Protein AF-A0A1R2BNR6-F1 (afdb_monomer)

Secondary structure (DSSP, 8-state):
-PPPPPEEEEE-SSHHHHHHHHHHHHHTT-EEEEESSHHHHHHHHHHHGGG-SEEEEESS-SSS-HHHHHHHHHH-TTTTTS-EEEEE-TT-HHHHHHHHHTT--EEEESSPPHHHHHHHHHHHHHS-SS-----GGGGEEEEEEEEE-SSEEEEEEEETTT--EEEEEEEEGGGS-HHHHHHHHHHHHHHHH---TTBPPEEEEEEETTEEEEEEE--TT-BHHHHHHHHHHTT----HHHHHHHHHHHHHHHHHHHHTT---S--STTSEEE-TTS-EEE---GGG---S-TTHHHHSSSS--TT--HHHHTTPPP-HHHHHHHHHHHHHHHHHSS-SS--SSHHHHHHHHHHSPPPPPPTTS-HHHHHHHHHHT-SSTTTSPPHHHHHTSHHHHHHHHHHHHHTT-HHHHTHHHHTSTT---------------HHHHHHHHHTTS--EEEEETTTTEEEEEEEEHHHHHHHHHHHH---HHHHHHHHHHHHHTTSEEETT--SS--TTSEEEE-TT---HHHHHHHHH-TT-B-HHHHHHHHHHHHHHHHHHTTT-HHHHHH-HHHHHHHHHHGGGGGB--TTS-HHHHHHHHHHHHHHHHHHHHHHH-S----TT--GGGG-EEEETTEEEEHHHIIIIITTTS-PPTT---PPPPTT-GGGGS-----THHHHHS----STTPPPP--TT-HHHHHHHHHHHHHHHH-EEETTTTEEEEEHHHHHTHHHH-SSHHHHHHHHTTT-TT--S-HHHHHHHHHTTSSEEEEE---

Mean predicted aligned error: 21.12 Å

Radius of gyration: 32.51 Å; Cα contacts (8 Å, |Δi|>4): 1095; chains: 1; bounding box: 81×70×93 Å

Foldseek 3Di:
DPPPAAEEEEEAQDPVLQVVVCVLCVVVRHHYDYDHALVVVVVCCVVPVVVHQEYEAEQQHPPQGRLNSLLVQCPDPPRNPRAYEYEYEPPCVVVQVVSVVSPHPYYAYPVGDSVVVVVSVVV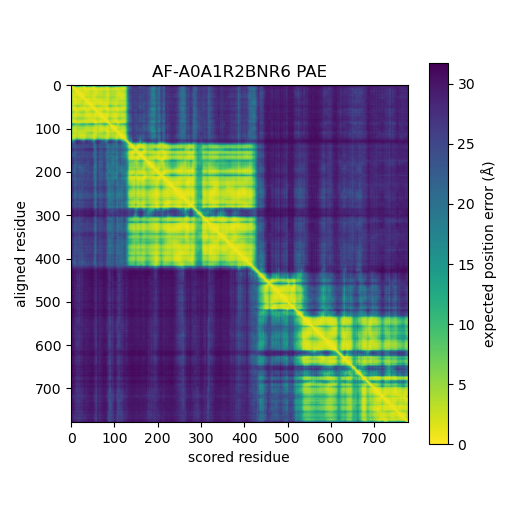SVPDDDDDDDDDFCVQWAFDAWDDDDPFWTWTWIQRNPPRDIWIKIKGFQVPDDPLLNVLVVVQLVVLQQQDDPQAWHWDDWHDDDRIIITIIDDAVQAFQLVVLVVCVVVVHADDLVNLLLQLLSVLLSLLSCVLVQHDQQQQARNQWGQHPVRRTHRHDSVRSDPDPALVCVQVVDPDARLQAALCRNVVHDDGQLSVLSSSLQRSLCNQAVDGQFDDPGNVVSSVCLNPNGGDQRDPVHDPVSSVLSCLSSDNDSVSRDGSLRQCPPPSSVVSNVVVCVVVVCCVPRVVSNVSPPPDDDDDDDDDDDDDDDLVVLLVVVVVQADFDWDFDDPVGDIDGRKGALLSQQCCCCVVVVDDSVRSLVLVLVCCVVQQKDWPPRDNHRDRGGIIAGDPLNNRPSVSVVCSVPVLEDALLVLLVVLLVLVLVLCVVQVLDLVSSVVDPSNVVSVVSLLSQLRYDPLSDDLLSLLQRLLSVLLSQLLVCCSVPPADDDDPPDDPQVPRWDRHNNDTATNVCSLVLPLCPPDEDPQDDDDDDDDPDPSVSRPDDLQCLSNQLSDSDDDSRDRRDRCPPPNVVVSLVSLLVRLLVQWDDDLVVQETEHECCCVVPVVSQHNDPLSNLVSSVVRNVVDPDDSVNNVVCVVVVSHDYDHDHDD

pLDDT: mean 75.45, std 17.63, range [25.14, 97.56]

InterPro domains:
  IPR000591 DEP domain [PS50186] (447-534)
  IPR000591 DEP domain [SM00049] (450-519)
  IPR000719 Protein kinase domain [PF00069] (140-394)
  IPR000719 Protein kinase domain [PS50011] (140-396)
  IPR000719 Protein kinase domain [SM00220] (140-396)
  IPR001789 Signal transduction response regulator, receiver domain [PF00072] (8-117)
  IPR001789 Signal transduction response regulator, receiver domain [PS50110] (7-125)
  IPR001789 Signal transduction response regulator, receiver domain [SM00448] (6-121)
  IPR006869 Domain of unknown function DUF547 [PF04784] (586-709)
  IPR008271 Serine/threonine-protein kinase, active site [PS00108] (262-274)
  IPR011006 CheY-like superfamily [SSF52172] (5-133)
  IPR011009 Protein kinase-like domain superfamily [SSF56112] (128-418)
  IPR036388 Winged helix-like DNA-binding domain superfamily [G3DSA:1.10.10.10] (438-520)
  IPR036390 Winged helix DNA-binding domain superfamily [SSF46785] (447-521)
  IPR051131 NEK Ser/Thr protein kinase family, NIMA subfamily [PTHR44899] (138-407)

Nearest PDB structures (foldseek):
  4apc-assembly1_A  TM=8.956E-01  e=5.821E-20  Homo sapiens
  4b9d-assembly1_B  TM=9.012E-01  e=1.259E-19  Homo sapiens
  4b9d-assembly1_A  TM=8.699E-01  e=1.455E-19  Homo sapiens
  8sxn-assembly1_B  TM=8.471E-01  e=2.473E-19  Homo sapiens
  8udt-assembly2_B  TM=7.799E-01  e=1.351E-13  Homo sapiens

Solvent-accessible surface area (backbone atoms only — not comparable to full-atom values): 44555 Å² total; per-residue (Å²): 126,85,79,78,71,51,28,33,37,38,36,38,54,54,68,66,61,44,49,54,53,46,52,46,37,52,76,68,68,31,47,73,50,77,36,53,30,36,65,58,47,50,53,50,42,70,77,46,42,87,71,41,70,35,34,43,32,30,46,79,33,63,99,37,31,30,61,61,44,49,51,53,34,49,71,32,94,87,42,40,85,57,48,33,31,40,33,42,58,98,87,44,60,73,58,52,51,52,38,45,76,66,62,36,73,50,74,43,57,62,80,78,50,66,71,59,54,51,53,55,52,50,52,61,70,66,53,74,84,85,71,95,68,72,69,66,74,73,34,46,45,82,74,46,84,73,50,74,60,97,59,34,40,32,30,36,26,30,35,66,90,83,64,47,68,29,28,38,41,39,30,53,45,79,84,38,54,75,67,50,42,51,25,51,53,49,41,55,56,52,38,67,74,48,82,50,94,23,30,46,44,57,77,50,78,40,81,53,101,53,32,47,33,39,36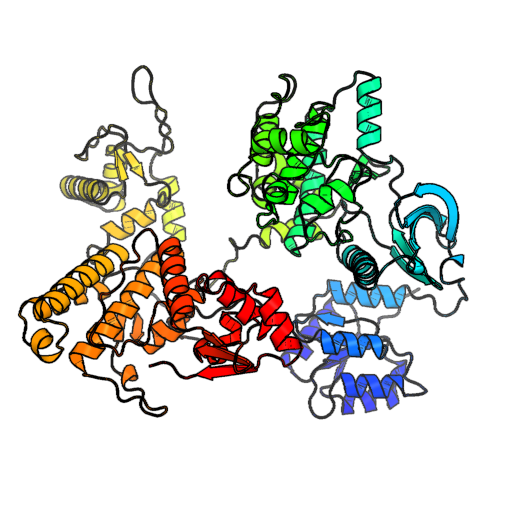,28,59,55,43,80,60,38,32,44,46,58,53,54,50,53,33,53,76,70,72,49,77,74,51,70,66,56,51,48,46,53,49,28,37,54,45,51,36,49,45,57,34,50,76,71,74,44,76,51,81,53,57,42,45,75,34,28,25,22,32,89,84,70,47,51,22,46,41,71,70,42,62,53,66,86,69,95,43,57,67,53,58,66,69,73,39,103,54,82,73,69,48,66,36,48,43,48,69,72,65,46,92,73,55,77,44,41,48,35,26,11,47,16,40,39,52,41,25,63,76,65,79,41,72,55,51,84,54,97,45,68,70,56,30,48,51,38,59,68,75,46,84,55,74,79,80,60,86,90,54,54,71,66,60,52,48,52,35,50,35,23,56,37,77,50,58,83,72,22,56,49,70,65,56,50,49,65,32,71,84,38,31,57,46,42,53,50,50,29,64,76,66,73,37,51,86,76,52,55,59,60,65,59,65,42,96,86,62,89,86,90,83,93,86,91,87,92,73,101,71,83,57,68,74,58,42,42,57,52,46,68,74,70,54,76,62,39,72,46,71,54,68,101,86,38,65,72,43,72,62,23,32,43,30,44,52,54,38,51,48,35,34,73,78,66,66,38,53,73,66,56,29,50,53,51,51,34,50,34,42,77,71,58,54,29,43,50,72,78,69,54,92,65,71,50,51,92,40,45,32,30,53,38,86,93,54,66,44,64,44,62,61,45,51,56,67,74,36,84,69,53,41,64,48,60,60,54,48,50,53,52,52,52,51,51,42,56,48,39,66,76,39,78,37,38,42,72,58,38,70,71,35,70,65,47,57,51,45,59,61,56,54,58,54,48,51,28,19,61,64,86,86,49,54,60,63,56,48,51,34,37,51,55,41,47,47,54,50,51,51,52,50,49,40,45,75,72,45,87,81,79,90,53,101,86,63,73,81,53,85,78,50,65,48,48,45,60,87,38,79,40,29,62,60,49,38,56,56,28,52,48,49,10,80,68,69,67,94,88,45,92,73,87,82,74,62,95,86,48,77,55,79,75,64,74,81,32,70,51,53,49,45,60,66,64,62,58,91,78,84,59,80,64,75,80,76,74,85,38,83,94,50,45,67,66,50,42,52,53,44,33,24,56,46,32,50,68,59,46,46,80,38,82,92,76,28,35,34,39,36,47,35,63,57,66,79,43,25,58,62,55,22,89,44,71,67,44,31,50,57,48,47,56,76,28,28,74,79,55,88,71,51,67,66,59,53,52,50,32,39,76,68,70,57,28,46,82,41,71,39,87,75,130

Sequence (778 aa):
MEEKTIHILVVEDEPFQRLVITDILNILEYEATTVSNGFEAWDILNDRGDDFDLVLLDLVLPEMDGLELLAKLKESPTLKDKPVVMVSAHNEMDKIYACIDLGALDFLMKPIRPGAVKGVVSQIRSQPRNQQTESGTKAYEKIQHLGRGAYATVDLVKYKVTGEYRALKRINLQFLNEKERRNAENEAILMKVLVAPTIIQFYEQIVEEHYLIIAMEYAPHGALSERLQEMRNQGRRVSNENLLAWLSQILIALMVMHSKHILHRDLKTQNLFLSEHDIIKVGDLGIAKSLNSSMEMAQSVAGTPYNMAPEIIRGESYGPKTDIWSLGCVMYEIATFRRPFEAPDVQKLFDVILNKDYAPVPDYVDTNTKLLISQMLNKDPAKRPTVWDLANNPMIRDYIFSFIQANNCIDTIMPLFDNDPRYKKRGGSTVTTGVMPVSDISGLARSEMHLQDKKIGWFGKVYQRVFLGNDLINYLQTKLKYSIDQAKNSAQEMLEQGLITSVDKCTVFSMDHYFQFREDRSDVARNMIYLWNKEVRVPNIVAKNLIKMLNEIMAGQHYNAELIRAASEYRDFLKALVEIHRVEIRGLTRIEKIEFFLAVYQLMNAHQTIELGERKSGWFSNPADGFYYNIAYNNFTLYELKHGVLRGNRKPPGSYTRVFYSGDARNMLPNYNDPRILLVCRDFPSPLLSIIDFFGRSEELLDEKTEEFCNREVCLNLAIDELILPKVFQTYMYDFGNNEEQVLRWIWKYFTACKNSIEEVIHLVRKQKVYILYRDWD

Organism: NCBI:txid5963

Structure (mmCIF, N/CA/C/O backbone):
data_AF-A0A1R2BNR6-F1
#
_entry.id   AF-A0A1R2BNR6-F1
#
loop_
_atom_site.group_PDB
_atom_site.id
_atom_site.type_symbol
_atom_site.label_atom_id
_atom_site.label_alt_id
_atom_site.label_comp_id
_atom_site.label_asym_id
_atom_site.label_entity_id
_atom_site.label_seq_id
_atom_site.pdbx_PDB_ins_code
_atom_site.Cartn_x
_atom_site.Cartn_y
_atom_site.Cartn_z
_atom_site.occupancy
_atom_site.B_iso_or_equiv
_atom_site.auth_seq_id
_atom_site.auth_comp_id
_atom_site.auth_asym_id
_atom_site.auth_atom_id
_atom_site.pdbx_PDB_model_num
ATOM 1 N N . MET A 1 1 ? -5.536 -28.654 44.227 1.00 40.75 1 MET A N 1
ATOM 2 C CA . MET A 1 1 ? -6.890 -28.839 43.672 1.00 40.75 1 MET A CA 1
ATOM 3 C C . MET A 1 1 ? -6.676 -29.367 42.275 1.00 40.75 1 MET A C 1
ATOM 5 O O . MET A 1 1 ? -5.887 -28.755 41.569 1.00 40.75 1 MET A O 1
ATOM 9 N N . GLU A 1 2 ? -7.244 -30.521 41.929 1.00 39.47 2 GLU A N 1
ATOM 10 C CA . GLU A 1 2 ? -7.254 -30.969 40.530 1.00 39.47 2 GLU A CA 1
ATOM 11 C C . GLU A 1 2 ? -7.894 -29.853 39.695 1.00 39.47 2 GLU A C 1
ATOM 13 O O . GLU A 1 2 ? -8.963 -29.353 40.058 1.00 39.47 2 GLU A O 1
ATOM 18 N N . GLU A 1 3 ? -7.191 -29.363 38.669 1.00 56.19 3 GLU A N 1
ATOM 19 C CA . GLU A 1 3 ? -7.766 -28.366 37.767 1.00 56.19 3 GLU A CA 1
ATOM 20 C C . GLU A 1 3 ? -8.990 -28.994 37.104 1.00 56.19 3 GLU A C 1
ATOM 22 O O . GLU A 1 3 ? -8.884 -30.033 36.458 1.00 56.19 3 GLU A O 1
ATOM 27 N N . LYS A 1 4 ? -10.162 -28.378 37.287 1.00 67.19 4 LYS A N 1
ATOM 28 C CA . LYS A 1 4 ? -11.381 -28.804 36.600 1.00 67.19 4 LYS A CA 1
ATOM 29 C C . LYS A 1 4 ? -11.139 -28.685 35.090 1.00 67.19 4 LYS A C 1
ATOM 31 O O . LYS A 1 4 ? -10.865 -27.584 34.601 1.00 67.19 4 LYS A O 1
ATOM 36 N N . THR A 1 5 ? -11.224 -29.805 34.376 1.00 81.25 5 THR A N 1
ATOM 37 C CA . THR A 1 5 ? -11.149 -29.851 32.912 1.00 81.25 5 THR A CA 1
ATOM 38 C C . THR A 1 5 ? -12.264 -28.988 32.322 1.00 81.25 5 THR A C 1
ATOM 40 O O . THR A 1 5 ? -13.406 -29.063 32.774 1.00 81.25 5 THR A O 1
ATOM 43 N N . ILE A 1 6 ? -11.916 -28.119 31.369 1.00 90.00 6 ILE A N 1
ATOM 44 C CA . ILE A 1 6 ? -12.867 -27.219 30.701 1.00 90.00 6 ILE A CA 1
ATOM 45 C C . ILE A 1 6 ? -13.606 -28.014 29.630 1.00 90.00 6 ILE A C 1
ATOM 47 O O . ILE A 1 6 ? -12.955 -28.642 28.793 1.00 90.00 6 ILE A O 1
ATOM 51 N N . HIS A 1 7 ? -14.936 -27.947 29.641 1.00 94.75 7 HIS A N 1
ATOM 52 C CA . HIS A 1 7 ? -15.773 -28.624 28.653 1.00 94.75 7 HIS A CA 1
ATOM 53 C C . HIS A 1 7 ? -16.396 -27.618 27.680 1.00 94.75 7 HIS A C 1
ATOM 55 O O . HIS A 1 7 ? -17.033 -26.641 28.087 1.00 94.75 7 HIS A O 1
ATOM 61 N N . ILE A 1 8 ? -16.179 -27.836 26.382 1.00 96.25 8 ILE A N 1
ATOM 62 C CA . ILE A 1 8 ? -16.527 -26.902 25.308 1.00 96.25 8 ILE A CA 1
ATOM 63 C C . ILE A 1 8 ? -17.531 -27.558 24.360 1.00 96.25 8 ILE A C 1
ATOM 65 O O . ILE A 1 8 ? -17.288 -28.648 23.842 1.00 96.25 8 ILE A O 1
ATOM 69 N N . LEU A 1 9 ? -18.639 -26.868 24.087 1.00 97.56 9 LEU A N 1
ATOM 70 C CA . LEU A 1 9 ? -19.553 -27.240 23.009 1.00 97.56 9 LEU A CA 1
ATOM 71 C C . LEU A 1 9 ? -19.092 -26.589 21.700 1.00 97.56 9 LEU A C 1
ATOM 73 O O . LEU A 1 9 ? -18.950 -25.369 21.638 1.00 97.56 9 LEU A O 1
ATOM 77 N N . VAL A 1 10 ? -18.885 -27.388 20.655 1.00 97.25 10 VAL A N 1
ATOM 78 C CA . VAL A 1 10 ? -18.537 -26.926 19.304 1.00 97.25 10 VAL A CA 1
ATOM 79 C C . VAL A 1 10 ? -19.739 -27.102 18.382 1.00 97.25 10 VAL A C 1
ATOM 81 O O . VAL A 1 10 ? -20.202 -28.224 18.169 1.00 97.25 10 VAL A O 1
ATOM 84 N N . VAL A 1 11 ? -20.219 -26.000 17.813 1.00 97.31 11 VAL A N 1
ATOM 85 C CA . VAL A 1 11 ? -21.324 -25.975 16.848 1.00 97.31 11 VAL A CA 1
ATOM 86 C C . VAL A 1 11 ? -20.753 -25.601 15.482 1.00 97.31 11 VAL A C 1
ATOM 88 O O . VAL A 1 11 ? -20.390 -24.449 15.260 1.00 97.31 11 VAL A O 1
ATOM 91 N N . GLU A 1 12 ? -20.626 -26.586 14.596 1.00 95.19 12 GLU A N 1
ATOM 92 C CA . GLU A 1 12 ? -19.978 -26.461 13.281 1.00 95.19 12 GLU A CA 1
ATOM 93 C C . GLU A 1 12 ? -20.627 -27.471 12.335 1.00 95.19 12 GLU A C 1
ATOM 95 O O . GLU A 1 12 ? -20.705 -28.648 12.687 1.00 95.19 12 GLU A O 1
ATOM 100 N N . ASP A 1 13 ? -21.084 -27.060 11.153 1.00 93.19 13 ASP A N 1
ATOM 101 C CA . ASP A 1 13 ? -21.818 -27.935 10.232 1.00 93.19 13 ASP A CA 1
ATOM 102 C C . ASP A 1 13 ? -20.891 -28.795 9.368 1.00 93.19 13 ASP A C 1
ATOM 104 O O . ASP A 1 13 ? -21.166 -29.983 9.143 1.00 93.19 13 ASP A O 1
ATOM 108 N N . GLU A 1 14 ? -19.739 -28.254 8.975 1.00 89.38 14 GLU A N 1
ATOM 109 C CA . GLU A 1 14 ? -18.797 -28.934 8.099 1.00 89.38 14 GLU A CA 1
ATOM 110 C C . GLU A 1 14 ? -17.983 -30.011 8.859 1.00 89.38 14 GLU A C 1
ATOM 112 O O . GLU A 1 14 ? -17.244 -29.706 9.804 1.00 89.38 14 GLU A O 1
ATOM 117 N N . PRO A 1 15 ? -18.082 -31.302 8.472 1.00 85.50 15 PRO A N 1
ATOM 118 C CA . PRO A 1 15 ? -17.461 -32.401 9.213 1.00 85.50 15 PRO A CA 1
ATOM 119 C C . PRO A 1 15 ? -15.942 -32.301 9.383 1.00 85.50 15 PRO A C 1
ATOM 121 O O . PRO A 1 15 ? -15.428 -32.693 10.432 1.00 85.50 15 PRO A O 1
ATOM 124 N N . PHE A 1 16 ? -15.215 -31.806 8.379 1.00 70.56 16 PHE A N 1
ATOM 125 C CA . PHE A 1 16 ? -13.760 -31.689 8.447 1.00 70.56 16 PHE A CA 1
ATOM 126 C C . PHE A 1 16 ? -13.324 -30.561 9.393 1.00 70.56 16 PHE A C 1
ATOM 128 O O . PHE A 1 16 ? -12.441 -30.769 10.222 1.00 70.56 16 PHE A O 1
ATOM 135 N N . GLN A 1 17 ? -13.969 -29.396 9.346 1.00 81.25 17 GLN A N 1
ATOM 136 C CA . GLN A 1 17 ? -13.738 -28.293 10.279 1.00 81.25 17 GLN A CA 1
ATOM 137 C C . GLN A 1 17 ? -14.059 -28.698 11.715 1.00 81.25 17 GLN A C 1
ATOM 139 O O . GLN A 1 17 ? -13.243 -28.466 12.607 1.00 81.25 17 GLN A O 1
ATOM 144 N N . ARG A 1 18 ? -15.183 -29.389 11.934 1.00 90.44 18 ARG A N 1
ATOM 145 C CA . ARG A 1 18 ? -15.567 -29.904 13.254 1.00 90.44 18 ARG A CA 1
ATOM 146 C C . ARG A 1 18 ? -14.508 -30.858 13.815 1.00 90.44 18 ARG A C 1
ATOM 148 O O . ARG A 1 18 ? -14.154 -30.758 14.990 1.00 90.44 18 ARG A O 1
ATOM 155 N N . LEU A 1 19 ? -13.939 -31.722 12.969 1.00 82.75 19 LEU A N 1
ATOM 156 C CA . LEU A 1 19 ? -12.839 -32.622 13.332 1.00 82.75 19 LEU A CA 1
ATOM 157 C C . LEU A 1 19 ? -11.552 -31.855 13.684 1.00 82.75 19 LEU A C 1
ATOM 159 O O . LEU A 1 19 ? -10.959 -32.108 14.728 1.00 82.75 19 LEU A O 1
ATOM 163 N N . VAL A 1 20 ? -11.165 -30.860 12.878 1.00 74.94 20 VAL A N 1
ATOM 164 C CA . VAL A 1 20 ? -9.976 -30.022 13.129 1.00 74.94 20 VAL A CA 1
ATOM 165 C C . VAL A 1 20 ? -10.096 -29.232 14.435 1.00 74.94 20 VAL A C 1
ATOM 167 O O . VAL A 1 20 ? -9.129 -29.143 15.192 1.00 74.94 20 VAL A O 1
ATOM 170 N N . ILE A 1 21 ? -11.266 -28.654 14.719 1.00 85.75 21 ILE A N 1
ATOM 171 C CA . ILE A 1 21 ? -11.507 -27.922 15.970 1.00 85.75 21 ILE A CA 1
ATOM 172 C C . ILE A 1 21 ? -11.406 -28.883 17.158 1.00 85.75 21 ILE A C 1
ATOM 174 O O . ILE A 1 21 ? -10.727 -28.571 18.132 1.00 85.75 21 ILE A O 1
ATOM 178 N N . THR A 1 22 ? -12.004 -30.070 17.051 1.00 89.50 22 THR A N 1
ATOM 179 C CA . THR A 1 22 ? -11.937 -31.108 18.091 1.00 89.50 22 THR A CA 1
ATOM 180 C C . THR A 1 22 ? -10.497 -31.540 18.374 1.00 89.50 22 THR A C 1
ATOM 182 O O . THR A 1 22 ? -10.094 -31.593 19.534 1.00 89.50 22 THR A O 1
ATOM 185 N N . ASP A 1 23 ? -9.683 -31.761 17.338 1.00 81.75 23 ASP A N 1
ATOM 186 C CA . ASP A 1 23 ? -8.261 -32.093 17.491 1.00 81.75 23 ASP A CA 1
ATOM 187 C C . ASP A 1 23 ? -7.487 -30.978 18.209 1.00 81.75 23 ASP A C 1
ATOM 189 O O . ASP A 1 23 ? -6.672 -31.253 19.091 1.00 81.75 23 ASP A O 1
ATOM 193 N N . ILE A 1 24 ? -7.764 -29.710 17.881 1.00 80.44 24 ILE A N 1
ATOM 194 C CA . ILE A 1 24 ? -7.160 -28.562 18.570 1.00 80.44 24 ILE A CA 1
ATOM 195 C C . ILE A 1 24 ? -7.541 -28.557 20.052 1.00 80.44 24 ILE A C 1
ATOM 197 O O . ILE A 1 24 ? -6.664 -28.356 20.888 1.00 80.44 24 ILE A O 1
ATOM 201 N N . LEU A 1 25 ? -8.814 -28.772 20.390 1.00 89.69 25 LEU A N 1
ATOM 202 C CA . LEU A 1 25 ? -9.275 -28.778 21.781 1.00 89.69 25 LEU A CA 1
ATOM 203 C C . LEU A 1 25 ? -8.664 -29.938 22.581 1.00 89.69 25 LEU A C 1
ATOM 205 O O . LEU A 1 25 ? -8.168 -29.710 23.684 1.00 89.69 25 LEU A O 1
ATOM 209 N N . ASN A 1 26 ? -8.572 -31.129 21.983 1.00 85.19 26 ASN A N 1
ATOM 210 C CA . ASN A 1 26 ? -7.922 -32.295 22.584 1.00 85.19 26 ASN A CA 1
ATOM 211 C C . ASN A 1 26 ? -6.424 -32.058 22.851 1.00 85.19 26 ASN A C 1
ATOM 213 O O . ASN A 1 26 ? -5.925 -32.414 23.916 1.00 85.19 26 ASN A O 1
ATOM 217 N N . ILE A 1 27 ? -5.701 -31.411 21.923 1.00 79.56 27 ILE A N 1
ATOM 218 C CA . ILE A 1 27 ? -4.285 -31.024 22.111 1.00 79.56 27 ILE A CA 1
ATOM 219 C C . ILE A 1 27 ? -4.114 -30.051 23.288 1.00 79.56 27 ILE A C 1
ATOM 221 O O . ILE A 1 27 ? -3.051 -30.005 23.907 1.00 79.56 27 ILE A O 1
ATOM 225 N N . LEU A 1 28 ? -5.137 -29.248 23.583 1.00 82.31 28 LEU A N 1
ATOM 226 C CA . LEU A 1 28 ? -5.136 -28.299 24.696 1.00 82.31 28 LEU A CA 1
ATOM 227 C C . LEU A 1 28 ? -5.663 -28.899 26.004 1.00 82.31 28 LEU A C 1
ATOM 229 O O . LEU A 1 28 ? -5.792 -28.152 26.971 1.00 82.31 28 LEU A O 1
ATOM 233 N N . GLU A 1 29 ? -5.920 -30.211 26.034 1.00 89.75 29 GLU A N 1
ATOM 234 C CA . GLU A 1 29 ? -6.458 -30.940 27.188 1.00 89.75 29 GLU A CA 1
ATOM 235 C C . GLU A 1 29 ? -7.839 -30.413 27.632 1.00 89.75 29 GLU A C 1
ATOM 237 O O . GLU A 1 29 ? -8.183 -30.437 28.815 1.00 89.75 29 GLU A O 1
ATOM 242 N N . TYR A 1 30 ? -8.642 -29.925 26.679 1.00 91.62 30 TYR A N 1
ATOM 243 C CA . TYR A 1 30 ? -10.046 -29.565 26.888 1.00 91.62 30 TYR A CA 1
ATOM 244 C C . TYR A 1 30 ? -10.962 -30.677 26.386 1.00 91.62 30 TYR A C 1
ATOM 246 O O . TYR A 1 30 ? -10.676 -31.323 25.380 1.00 91.62 30 TYR A O 1
ATOM 254 N N . GLU A 1 31 ? -12.083 -30.877 27.072 1.00 94.31 31 GLU A N 1
ATOM 255 C CA . GLU A 1 31 ? -13.114 -31.810 26.631 1.00 94.31 31 GLU A CA 1
ATOM 256 C C . GLU A 1 31 ? -14.010 -31.110 25.600 1.00 94.31 31 GLU A C 1
ATOM 258 O O . GLU A 1 31 ? -14.343 -29.930 25.758 1.00 94.31 31 GLU A O 1
ATOM 263 N N . ALA A 1 32 ? -14.394 -31.814 24.535 1.00 94.06 32 ALA A N 1
ATOM 264 C CA . ALA A 1 32 ? -15.182 -31.248 23.447 1.00 94.06 32 ALA A CA 1
ATOM 265 C C . ALA A 1 32 ? -16.380 -32.138 23.103 1.00 94.06 32 ALA A C 1
ATOM 267 O O . ALA A 1 32 ? -16.216 -33.303 22.742 1.00 94.06 32 ALA A O 1
ATOM 268 N N . THR A 1 33 ? -17.578 -31.558 23.141 1.00 96.88 33 THR A N 1
ATOM 269 C CA . THR A 1 33 ? -18.783 -32.141 22.535 1.00 96.88 33 THR A CA 1
ATOM 270 C C . THR A 1 33 ? -19.100 -31.371 21.264 1.00 96.88 33 THR A C 1
ATOM 272 O O . THR A 1 33 ? -19.013 -30.145 21.251 1.00 96.88 33 THR A O 1
ATOM 275 N N . THR A 1 34 ? -19.475 -32.062 20.188 1.00 96.38 34 THR A N 1
ATOM 276 C CA . THR A 1 34 ? -19.721 -31.419 18.893 1.00 96.38 34 THR A CA 1
ATOM 277 C C . THR A 1 34 ? -21.120 -31.693 18.366 1.00 96.38 34 THR A C 1
ATOM 279 O O . THR A 1 34 ? -21.572 -32.836 18.411 1.00 96.38 34 THR A O 1
ATOM 282 N N . VAL A 1 35 ? -21.746 -30.685 17.771 1.00 96.62 35 VAL A N 1
ATOM 283 C CA . VAL A 1 35 ? -23.052 -30.768 17.098 1.00 96.62 35 VAL A CA 1
ATOM 284 C C . VAL A 1 35 ? -22.976 -30.107 15.723 1.00 96.62 35 VAL A C 1
ATOM 286 O O . VAL A 1 35 ? -22.053 -29.334 15.455 1.00 96.62 35 VAL A O 1
ATOM 289 N N . SER A 1 36 ? -23.909 -30.445 14.832 1.00 92.56 36 SER A N 1
ATOM 290 C CA . SER A 1 36 ? -23.805 -30.114 13.401 1.00 92.56 36 SER A CA 1
ATOM 291 C C . SER A 1 36 ? -24.681 -28.952 12.931 1.00 92.56 36 SER A C 1
ATOM 293 O O . SER A 1 36 ? -24.568 -28.524 11.787 1.00 92.56 36 SER A O 1
ATOM 295 N N . ASN A 1 37 ? -25.572 -28.444 13.779 1.00 94.62 37 ASN A N 1
ATOM 296 C CA . ASN A 1 37 ? -26.485 -27.360 13.425 1.00 94.62 37 ASN A CA 1
ATOM 297 C C . ASN A 1 37 ? -26.992 -26.627 14.676 1.00 94.62 37 ASN A C 1
ATOM 299 O O . ASN A 1 37 ? -26.815 -27.088 15.809 1.00 94.62 37 ASN A O 1
ATOM 303 N N . GLY A 1 38 ? -27.635 -25.476 14.462 1.00 92.88 38 GLY A N 1
ATOM 304 C CA . GLY A 1 38 ? -28.125 -24.632 15.549 1.00 92.88 38 GLY A CA 1
ATOM 305 C C . GLY A 1 38 ? -29.261 -25.251 16.376 1.00 92.88 38 GLY A C 1
ATOM 306 O O . GLY A 1 38 ? -29.368 -24.961 17.567 1.00 92.88 38 GLY A O 1
ATOM 307 N N . PHE A 1 39 ? -30.075 -26.143 15.798 1.00 95.00 39 PHE A N 1
ATOM 308 C CA . PHE A 1 39 ? -31.161 -26.820 16.519 1.00 95.00 39 PHE A CA 1
ATOM 309 C C . PHE A 1 39 ? -30.635 -27.864 17.512 1.00 95.00 39 PHE A C 1
ATOM 311 O O . PHE A 1 39 ? -31.033 -27.852 18.674 1.00 95.00 39 PHE A O 1
ATOM 318 N N . GLU A 1 40 ? -29.678 -28.699 17.102 1.00 95.50 40 GLU A N 1
ATOM 319 C CA . GLU A 1 40 ? -28.999 -29.650 17.996 1.00 95.50 40 GLU A CA 1
ATOM 320 C C . GLU A 1 40 ? -28.287 -28.932 19.150 1.00 95.50 40 GLU A C 1
ATOM 322 O O . GLU A 1 40 ? -28.342 -29.377 20.299 1.00 95.50 40 GLU A O 1
ATOM 327 N N . ALA A 1 41 ? -27.645 -27.796 18.855 1.00 96.69 41 ALA A N 1
ATOM 328 C CA . ALA A 1 41 ? -27.006 -26.960 19.865 1.00 96.69 41 ALA A CA 1
ATOM 329 C C . ALA A 1 41 ? -28.017 -26.386 20.869 1.00 96.69 41 ALA A C 1
ATOM 331 O O . ALA A 1 41 ? -27.752 -26.350 22.070 1.00 96.69 41 ALA A O 1
ATOM 332 N N . TRP A 1 42 ? -29.186 -25.953 20.398 1.00 96.31 42 TRP A N 1
ATOM 333 C CA . TRP A 1 42 ? -30.251 -25.452 21.262 1.00 96.31 42 TRP A CA 1
ATOM 334 C C . TRP A 1 42 ? -30.812 -26.540 22.187 1.00 96.31 42 TRP A C 1
ATOM 336 O O . TRP A 1 42 ? -30.991 -26.295 23.383 1.00 96.31 42 TRP A O 1
ATOM 346 N N . ASP A 1 43 ? -31.057 -27.740 21.663 1.00 94.94 43 ASP A N 1
ATOM 347 C CA . ASP A 1 43 ? -31.599 -28.854 22.444 1.00 94.94 43 ASP A CA 1
ATOM 348 C C . ASP A 1 43 ? -30.602 -29.325 23.514 1.00 94.94 43 ASP A C 1
ATOM 350 O O . ASP A 1 43 ? -30.974 -29.470 24.682 1.00 94.94 43 ASP A O 1
ATOM 354 N N . ILE A 1 44 ? -29.317 -29.480 23.163 1.00 96.38 44 ILE A N 1
ATOM 355 C CA . ILE A 1 44 ? -28.295 -29.939 24.116 1.00 96.38 44 ILE A CA 1
ATOM 356 C C . ILE A 1 44 ? -28.005 -28.900 25.208 1.00 96.38 44 ILE A C 1
ATOM 358 O O . ILE A 1 44 ? -27.795 -29.267 26.364 1.00 96.38 44 ILE A O 1
ATOM 362 N N . LEU A 1 45 ? -28.039 -27.602 24.878 1.00 96.00 45 LEU A N 1
ATOM 363 C CA . LEU A 1 45 ? -27.844 -26.533 25.860 1.00 96.00 45 LEU A CA 1
ATOM 364 C C . LEU A 1 45 ? -29.046 -26.388 26.804 1.00 96.00 45 LEU A C 1
ATOM 366 O O . LEU A 1 45 ? -28.854 -26.024 27.960 1.00 96.00 45 LEU A O 1
ATOM 370 N N . ASN A 1 46 ? -30.270 -26.696 26.368 1.00 92.75 46 ASN A N 1
ATOM 371 C CA . ASN A 1 46 ? -31.429 -26.690 27.266 1.00 92.75 46 ASN A CA 1
ATOM 372 C C . ASN A 1 46 ? -31.519 -27.940 28.152 1.00 92.75 46 ASN A C 1
ATOM 374 O O . ASN A 1 46 ? -31.968 -27.823 29.289 1.00 92.75 46 ASN A O 1
ATOM 378 N N . ASP A 1 47 ? -31.092 -29.110 27.664 1.00 92.00 47 ASP A N 1
ATOM 379 C CA . ASP A 1 47 ? -31.046 -30.341 28.468 1.00 92.00 47 ASP A CA 1
ATOM 380 C C . ASP A 1 47 ? -29.888 -30.305 29.481 1.00 92.00 47 ASP A C 1
ATOM 382 O O . ASP A 1 47 ? -30.065 -30.650 30.648 1.00 92.00 47 ASP A O 1
ATOM 386 N N . ARG A 1 48 ? -28.692 -29.869 29.047 1.00 91.38 48 ARG A N 1
ATOM 387 C CA . ARG A 1 48 ? -27.432 -30.015 29.806 1.00 91.38 48 ARG A CA 1
ATOM 388 C C . ARG A 1 48 ? -26.505 -28.803 29.719 1.00 91.38 48 ARG A C 1
ATOM 390 O O . ARG A 1 48 ? -25.287 -28.939 29.742 1.00 91.38 48 ARG A O 1
ATOM 397 N N . GLY A 1 49 ? -27.048 -27.592 29.619 1.00 85.12 49 GLY A N 1
ATOM 398 C CA . GLY A 1 49 ? -26.250 -26.373 29.435 1.00 85.12 49 GLY A CA 1
ATOM 399 C C . GLY A 1 49 ? -25.189 -26.131 30.510 1.00 85.12 49 GLY A C 1
ATOM 400 O O . GLY A 1 49 ? -24.154 -25.536 30.213 1.00 85.12 49 GLY A O 1
ATOM 401 N N . ASP A 1 50 ? -25.402 -26.601 31.739 1.00 87.56 50 ASP A N 1
ATOM 402 C CA . ASP A 1 50 ? -24.440 -26.484 32.843 1.00 87.56 50 ASP A CA 1
ATOM 403 C C . ASP A 1 50 ? -23.201 -27.381 32.689 1.00 87.56 50 ASP A C 1
ATOM 405 O O . ASP A 1 50 ? -22.174 -27.091 33.309 1.00 87.56 50 ASP A O 1
ATOM 409 N N . ASP A 1 51 ? -23.256 -28.393 31.817 1.00 91.44 51 ASP A N 1
ATOM 410 C CA . ASP A 1 51 ? -22.121 -29.273 31.516 1.00 91.44 51 ASP A CA 1
ATOM 411 C C . ASP A 1 51 ? -21.045 -28.563 30.682 1.00 91.44 51 ASP A C 1
ATOM 413 O O . ASP A 1 51 ? -19.913 -29.037 30.630 1.00 91.44 51 ASP A O 1
ATOM 417 N N . PHE A 1 52 ? -21.372 -27.431 30.046 1.00 94.25 52 PHE A N 1
ATOM 418 C CA . PHE A 1 52 ? -20.468 -26.686 29.168 1.00 94.25 52 PHE A CA 1
ATOM 419 C C . PHE A 1 52 ? -20.018 -25.367 29.799 1.00 94.25 52 PHE A C 1
ATOM 421 O O . PHE A 1 52 ? -20.837 -24.535 30.208 1.00 94.25 52 PHE A O 1
ATOM 428 N N . ASP A 1 53 ? -18.708 -25.128 29.819 1.00 92.75 53 ASP A N 1
ATOM 429 C CA . ASP A 1 53 ? -18.109 -23.884 30.311 1.00 92.75 53 ASP A CA 1
ATOM 430 C C . ASP A 1 53 ? -18.020 -22.808 29.205 1.00 92.75 53 ASP A C 1
ATOM 432 O O . ASP A 1 53 ? -17.996 -21.613 29.506 1.00 92.75 53 ASP A O 1
ATOM 436 N N . LEU A 1 54 ? -17.992 -23.217 27.929 1.00 94.44 54 LEU A N 1
ATOM 437 C CA . LEU A 1 54 ? -17.892 -22.344 26.752 1.00 94.44 54 LEU A CA 1
ATOM 438 C C . LEU A 1 54 ? -18.602 -22.962 25.536 1.00 94.44 54 LEU A C 1
ATOM 440 O O . LEU A 1 54 ? -18.542 -24.173 25.327 1.00 94.44 54 LEU A O 1
ATOM 444 N N . VAL A 1 55 ? -19.205 -22.116 24.698 1.00 96.88 55 VAL A N 1
ATOM 445 C CA . VAL A 1 55 ? -19.718 -22.489 23.371 1.00 96.88 55 VAL A CA 1
ATOM 446 C C . VAL A 1 55 ? -18.867 -21.832 22.281 1.00 96.88 55 VAL A C 1
ATOM 448 O O . VAL A 1 55 ? -18.762 -20.605 22.235 1.00 96.88 55 VAL A O 1
ATOM 451 N N . LEU A 1 56 ? -18.273 -22.640 21.399 1.00 96.44 56 LEU A N 1
ATOM 452 C CA . LEU A 1 56 ? -17.693 -22.195 20.130 1.00 96.44 56 LEU A CA 1
ATOM 453 C C . LEU A 1 56 ? -18.752 -22.344 19.039 1.00 96.44 56 LEU A C 1
ATOM 455 O O . LEU A 1 56 ? -19.157 -23.462 18.721 1.00 96.44 56 LEU A O 1
ATOM 459 N N . LEU A 1 57 ? -19.205 -21.218 18.496 1.00 96.56 57 LEU A N 1
ATOM 460 C CA . LEU A 1 57 ? -20.365 -21.164 17.615 1.00 96.56 57 LEU A CA 1
ATOM 461 C C . LEU A 1 57 ? -19.979 -20.651 16.232 1.00 96.56 57 LEU A C 1
ATOM 463 O O . LEU A 1 57 ? -19.624 -19.480 16.105 1.00 96.56 57 LEU A O 1
ATOM 467 N N . ASP A 1 58 ? -20.061 -21.496 15.203 1.00 93.94 58 ASP A N 1
ATOM 468 C CA . ASP A 1 58 ? -19.911 -21.027 13.827 1.00 93.94 58 ASP A CA 1
ATOM 469 C C . ASP A 1 58 ? -21.005 -20.016 13.472 1.00 93.94 58 ASP A C 1
ATOM 471 O O . ASP A 1 58 ? -22.173 -20.170 13.833 1.00 93.94 58 ASP A O 1
ATOM 475 N N . LEU A 1 59 ? -20.611 -18.951 12.781 1.00 89.62 59 LEU A N 1
ATOM 476 C CA . LEU A 1 59 ? -21.520 -17.891 12.374 1.00 89.62 59 LEU A CA 1
ATOM 477 C C . LEU A 1 59 ? -22.451 -18.351 11.244 1.00 89.62 59 LEU A C 1
ATOM 479 O O . LEU A 1 59 ? -23.607 -17.928 11.195 1.00 89.62 59 LEU A O 1
ATOM 483 N N . VAL A 1 60 ? -21.960 -19.210 10.346 1.00 87.25 60 VAL A N 1
ATOM 484 C CA . VAL A 1 60 ? -22.735 -19.752 9.225 1.00 87.25 60 VAL A CA 1
ATOM 485 C C . VAL A 1 60 ? -23.098 -21.197 9.536 1.00 87.25 60 VAL A C 1
ATOM 487 O O . VAL A 1 60 ? -22.254 -22.075 9.470 1.00 87.25 60 VAL A O 1
ATOM 490 N N . LEU A 1 61 ? -24.367 -21.435 9.854 1.00 90.06 61 LEU A N 1
ATOM 491 C CA . LEU A 1 61 ? -24.913 -22.768 10.101 1.00 90.06 61 LEU A CA 1
ATOM 492 C C . LEU A 1 61 ? -26.160 -22.985 9.232 1.00 90.06 61 LEU A C 1
ATOM 494 O O . LEU A 1 61 ? -26.855 -22.018 8.899 1.00 90.06 61 LEU A O 1
ATOM 498 N N . PRO A 1 62 ? -26.462 -24.233 8.843 1.00 81.50 62 PRO A N 1
ATOM 499 C CA . PRO A 1 62 ? -27.669 -24.555 8.108 1.00 81.50 62 PRO A CA 1
ATOM 500 C C . PRO A 1 62 ? -28.901 -24.425 9.009 1.00 81.50 62 PRO A C 1
ATOM 502 O O . PRO A 1 62 ? -28.863 -24.746 10.197 1.00 81.50 62 PRO A O 1
ATOM 505 N N . GLU A 1 63 ? -30.011 -24.016 8.393 1.00 89.56 63 GLU A N 1
ATOM 506 C CA . GLU A 1 63 ? -31.346 -23.862 8.990 1.00 89.56 63 GLU A CA 1
ATOM 507 C C . GLU A 1 63 ? -31.467 -22.743 10.041 1.00 89.56 63 GLU A C 1
ATOM 509 O O . GLU A 1 63 ? -32.262 -21.831 9.832 1.00 89.56 63 GLU A O 1
ATOM 514 N N . MET A 1 64 ? -30.676 -22.790 11.116 1.00 91.69 64 MET A N 1
ATOM 515 C CA . MET A 1 64 ? -30.548 -21.739 12.132 1.00 91.69 64 MET A CA 1
ATOM 516 C C . MET A 1 64 ? -29.094 -21.278 12.178 1.00 91.69 64 MET A C 1
ATOM 518 O O . MET A 1 64 ? -28.221 -22.053 12.573 1.00 91.69 64 MET A O 1
ATOM 522 N N . ASP A 1 65 ? -28.844 -20.028 11.783 1.00 88.56 65 ASP A N 1
ATOM 523 C CA . ASP A 1 65 ? -27.490 -19.474 11.756 1.00 88.56 65 ASP A CA 1
ATOM 524 C C . ASP A 1 65 ? -26.965 -19.124 13.164 1.00 88.56 65 ASP A C 1
ATOM 526 O O . ASP A 1 65 ? -27.705 -19.101 14.155 1.00 88.56 65 ASP A O 1
ATOM 530 N N . GLY A 1 66 ? -25.656 -18.880 13.279 1.00 91.50 66 GLY A N 1
ATOM 531 C CA . GLY A 1 66 ? -25.022 -18.638 14.575 1.00 91.50 66 GLY A CA 1
ATOM 532 C C . GLY A 1 66 ? -25.489 -17.352 15.262 1.00 91.50 66 GLY A C 1
ATOM 533 O O . GLY A 1 66 ? -25.509 -17.284 16.491 1.00 91.50 66 GLY A O 1
ATOM 534 N N . LEU A 1 67 ? -25.900 -16.337 14.496 1.00 90.69 67 LEU A N 1
ATOM 535 C CA . LEU A 1 67 ? -26.424 -15.091 15.058 1.00 90.69 67 LEU A CA 1
ATOM 536 C C . LEU A 1 67 ? -27.824 -15.313 15.648 1.00 90.69 67 LEU A C 1
ATOM 538 O O . LEU A 1 67 ? -28.109 -14.839 16.749 1.00 90.69 67 LEU A O 1
ATOM 542 N N . GLU A 1 68 ? -28.676 -16.065 14.949 1.00 93.25 68 GLU A N 1
ATOM 543 C CA . GLU A 1 68 ? -30.013 -16.432 15.412 1.00 93.25 68 GLU A CA 1
ATOM 544 C C . GLU A 1 68 ? -29.955 -17.312 16.671 1.00 93.25 68 GLU A C 1
ATOM 546 O O . GLU A 1 68 ? -30.676 -17.059 17.643 1.00 93.25 68 GLU A O 1
ATOM 551 N N . LEU A 1 69 ? -29.049 -18.296 16.711 1.00 95.88 69 LEU A N 1
ATOM 552 C CA . LEU A 1 69 ? -28.837 -19.107 17.911 1.00 95.88 69 LEU A CA 1
ATOM 553 C C . LEU A 1 69 ? -28.313 -18.264 19.083 1.00 95.88 69 LEU A C 1
ATOM 555 O O . LEU A 1 69 ? -28.805 -18.404 20.205 1.00 95.88 69 LEU A O 1
ATOM 559 N N . LEU A 1 70 ? -27.352 -17.363 18.846 1.00 96.31 70 LEU A N 1
ATOM 560 C CA . LEU A 1 70 ? -26.840 -16.463 19.882 1.00 96.31 70 LEU A CA 1
ATOM 561 C C . LEU A 1 70 ? -27.959 -15.592 20.466 1.00 96.31 70 LEU A C 1
ATOM 563 O O . LEU A 1 70 ? -28.067 -15.501 21.688 1.00 96.31 70 LEU A O 1
ATOM 567 N N . ALA A 1 71 ? -28.819 -15.008 19.625 1.00 94.12 71 ALA A N 1
ATOM 568 C CA . ALA A 1 71 ? -29.969 -14.223 20.077 1.00 94.12 71 ALA A CA 1
ATOM 569 C C . ALA A 1 71 ? -30.854 -15.030 21.039 1.00 94.12 71 ALA A C 1
ATOM 571 O O . ALA A 1 71 ? -31.128 -14.589 22.157 1.00 94.12 71 ALA A O 1
ATOM 572 N N . LYS A 1 72 ? -31.210 -16.264 20.656 1.00 95.12 72 LYS A N 1
ATOM 573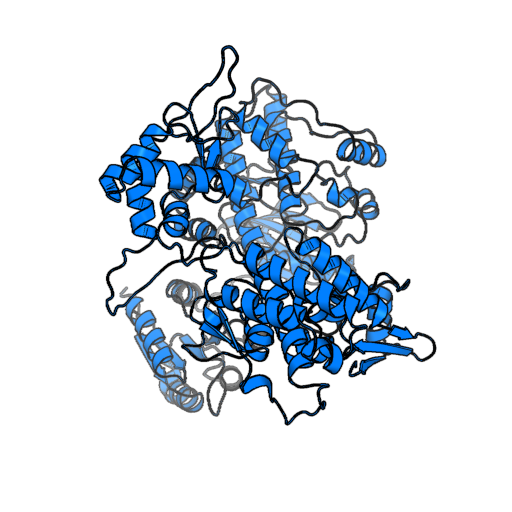 C CA . LYS A 1 72 ? -32.020 -17.163 21.493 1.00 95.12 72 LYS A CA 1
ATOM 574 C C . LYS A 1 72 ? -31.342 -17.511 22.816 1.00 95.12 72 LYS A C 1
ATOM 576 O O . LYS A 1 72 ? -32.007 -17.562 23.851 1.00 95.12 72 LYS A O 1
ATOM 581 N N . LEU A 1 73 ? -30.026 -17.740 22.812 1.00 94.19 73 LEU A N 1
ATOM 582 C CA . LEU A 1 73 ? -29.272 -18.002 24.041 1.00 94.19 73 LEU A CA 1
ATOM 583 C C . LEU A 1 73 ? -29.311 -16.799 24.985 1.00 94.19 73 LEU A C 1
ATOM 585 O O . LEU A 1 73 ? -29.503 -16.985 26.183 1.00 94.19 73 LEU A O 1
ATOM 589 N N . LYS A 1 74 ? -29.182 -15.577 24.459 1.00 91.56 74 LYS A N 1
ATOM 590 C CA . LYS A 1 74 ? -29.176 -14.338 25.254 1.00 91.56 74 LYS A CA 1
ATOM 591 C C . LYS A 1 74 ? -30.554 -13.920 25.762 1.00 91.56 74 LYS A C 1
ATOM 593 O O . LYS A 1 74 ? -30.638 -13.295 26.817 1.00 91.56 74 LYS A O 1
ATOM 598 N N . GLU A 1 75 ? -31.622 -14.337 25.092 1.00 91.19 75 GLU A N 1
ATOM 599 C CA . GLU A 1 75 ? -32.999 -14.184 25.576 1.00 91.19 75 GLU A CA 1
ATOM 600 C C . GLU A 1 75 ? -33.404 -15.250 26.612 1.00 91.19 75 GLU A C 1
ATOM 602 O O . GLU A 1 75 ? -34.349 -15.047 27.378 1.00 91.19 75 GLU A O 1
ATOM 607 N N . SER A 1 76 ? -32.689 -16.380 26.677 1.00 90.38 76 SER A N 1
ATOM 608 C CA . SER A 1 76 ? -33.006 -17.474 27.597 1.00 90.38 76 SER A CA 1
ATOM 609 C C . SER A 1 76 ? -32.741 -17.101 29.067 1.00 90.38 76 SER A C 1
ATOM 611 O O . SER A 1 76 ? -31.620 -16.719 29.416 1.00 90.38 76 SER A O 1
ATOM 613 N N . PRO A 1 77 ? -33.711 -17.297 29.985 1.00 85.38 77 PRO A N 1
ATOM 614 C CA . PRO A 1 77 ? -33.524 -17.023 31.412 1.00 85.38 77 PRO A CA 1
ATOM 615 C C . PRO A 1 77 ? -32.388 -17.823 32.058 1.00 85.38 77 PRO A C 1
ATOM 617 O O . PRO A 1 77 ? -31.805 -17.362 33.038 1.00 85.38 77 PRO A O 1
ATOM 620 N N . THR A 1 78 ? -32.099 -19.013 31.527 1.00 88.38 78 THR A N 1
ATOM 621 C CA . THR A 1 78 ? -31.119 -19.961 32.071 1.00 88.38 78 THR A CA 1
ATOM 622 C C . THR A 1 78 ? -29.791 -19.950 31.315 1.00 88.38 78 THR A C 1
ATOM 624 O O . THR A 1 78 ? -28.769 -20.280 31.909 1.00 88.38 78 THR A O 1
ATOM 627 N N . LEU A 1 79 ? -29.769 -19.545 30.037 1.00 91.06 79 LEU A N 1
ATOM 628 C CA . LEU A 1 79 ? -28.570 -19.620 29.184 1.00 91.06 79 LEU A CA 1
ATOM 629 C C . LEU A 1 79 ? -27.946 -18.263 28.831 1.00 91.06 79 LEU A C 1
ATOM 631 O O . LEU A 1 79 ? -26.838 -18.244 28.294 1.00 91.06 79 LEU A O 1
ATOM 635 N N . LYS A 1 80 ? -28.581 -17.131 29.168 1.00 88.56 80 LYS A N 1
ATOM 636 C CA . LYS A 1 80 ? -28.094 -15.783 28.803 1.00 88.56 80 LYS A CA 1
ATOM 637 C C . LYS A 1 80 ? -26.648 -15.488 29.209 1.00 88.56 80 LYS A C 1
ATOM 639 O O . LYS A 1 80 ? -25.910 -14.827 28.473 1.00 88.56 80 LYS A O 1
ATOM 644 N N . ASP A 1 81 ? -26.229 -16.025 30.352 1.00 86.50 81 ASP A N 1
ATOM 645 C CA . ASP A 1 81 ? -24.907 -15.796 30.935 1.00 86.50 81 ASP A CA 1
ATOM 646 C C . ASP A 1 81 ? -23.866 -16.813 30.434 1.00 86.50 81 ASP A C 1
ATOM 648 O O . ASP A 1 81 ? -22.695 -16.740 30.809 1.00 86.50 81 ASP A O 1
ATOM 652 N N . LYS A 1 82 ? -24.259 -17.762 29.569 1.00 90.69 82 LYS A N 1
ATOM 653 C CA . LYS A 1 82 ? -23.326 -18.724 28.981 1.00 90.69 82 LYS A CA 1
ATOM 654 C C . LYS A 1 82 ? -22.310 -17.979 28.094 1.00 90.69 82 LYS A C 1
ATOM 656 O O . LYS A 1 82 ? -22.721 -17.194 27.225 1.00 90.69 82 LYS A O 1
ATOM 661 N N . PRO A 1 83 ? -20.995 -18.202 28.285 1.00 92.12 83 PRO A N 1
ATOM 662 C CA . PRO A 1 83 ? -19.974 -17.668 27.394 1.00 92.12 83 PRO A CA 1
ATOM 663 C C . PRO A 1 83 ? -20.124 -18.263 25.995 1.00 92.12 83 PRO A C 1
ATOM 665 O O . PRO A 1 83 ? -20.078 -19.482 25.826 1.00 92.12 83 PRO A O 1
ATOM 668 N N . VAL A 1 84 ? -20.291 -17.399 24.996 1.00 94.94 84 VAL A N 1
ATOM 669 C CA . VAL A 1 84 ? -20.364 -17.789 23.584 1.00 94.94 84 VAL A CA 1
ATOM 670 C C . VAL A 1 84 ? -19.295 -17.028 22.826 1.00 94.94 84 VAL A C 1
ATOM 672 O O . VAL A 1 84 ? -19.182 -15.812 22.976 1.00 94.94 84 VAL A O 1
ATOM 675 N N . VAL A 1 85 ? -18.508 -17.744 22.034 1.00 94.12 85 VAL A N 1
ATOM 676 C CA . VAL A 1 85 ? -17.448 -17.182 21.201 1.00 94.12 85 VAL A CA 1
ATOM 677 C C . VAL A 1 85 ? -17.751 -17.541 19.762 1.00 94.12 85 VAL A C 1
ATOM 679 O O . VAL A 1 85 ? -17.874 -18.719 19.419 1.00 94.12 85 VAL A O 1
ATOM 682 N N . MET A 1 86 ? -17.878 -16.515 18.929 1.00 93.44 86 MET A N 1
ATOM 683 C CA . MET A 1 86 ? -18.234 -16.704 17.528 1.00 93.44 86 MET A CA 1
ATOM 684 C C . MET A 1 86 ? -17.023 -17.188 16.744 1.00 93.44 86 MET A C 1
ATOM 686 O O . MET A 1 86 ? -15.939 -16.629 16.868 1.00 93.44 86 MET A O 1
ATOM 690 N N . VAL A 1 87 ? -17.190 -18.196 15.904 1.00 89.50 87 VAL A N 1
ATOM 691 C CA . VAL A 1 87 ? -16.167 -18.664 14.975 1.00 89.50 87 VAL A CA 1
ATOM 692 C C . VAL A 1 87 ? -16.553 -18.169 13.583 1.00 89.50 87 VAL A C 1
ATOM 694 O O . VAL A 1 87 ? -17.665 -18.411 13.134 1.00 89.50 87 VAL A O 1
ATOM 697 N N . SER A 1 88 ? -15.670 -17.422 12.915 1.00 80.69 88 SER A N 1
ATOM 698 C CA . SER A 1 88 ? -16.040 -16.689 11.692 1.00 80.69 88 SER A CA 1
ATOM 699 C C . SER A 1 88 ? -14.867 -16.498 10.712 1.00 80.69 88 SER A C 1
ATOM 701 O O . SER A 1 88 ? -13.691 -16.618 11.082 1.00 80.69 88 SER A O 1
ATOM 703 N N . ALA A 1 89 ? -15.172 -16.242 9.433 1.00 70.88 89 ALA A N 1
ATOM 704 C CA . ALA A 1 89 ? -14.200 -15.964 8.371 1.00 70.88 89 ALA A CA 1
ATOM 705 C C . ALA A 1 89 ? -13.878 -14.454 8.231 1.00 70.88 89 ALA A C 1
ATOM 707 O O . ALA A 1 89 ? -14.560 -13.583 8.760 1.00 70.88 89 ALA A O 1
ATOM 708 N N . HIS A 1 90 ? -12.809 -14.101 7.500 1.00 50.22 90 HIS A N 1
ATOM 709 C CA . HIS A 1 90 ? -12.218 -12.743 7.513 1.00 50.22 90 HIS A CA 1
ATOM 710 C C . HIS A 1 90 ? -13.054 -11.605 6.910 1.00 50.22 90 HIS A C 1
ATOM 712 O O . HIS A 1 90 ? -12.676 -10.443 7.026 1.00 50.22 90 HIS A O 1
ATOM 718 N N . ASN A 1 91 ? -14.188 -11.910 6.291 1.00 44.16 91 ASN A N 1
ATOM 719 C CA . ASN A 1 91 ? -15.057 -10.950 5.614 1.00 44.16 91 ASN A CA 1
ATOM 720 C C . ASN A 1 91 ? -16.391 -10.697 6.339 1.00 44.16 91 ASN A C 1
ATOM 722 O O . ASN A 1 91 ? -17.270 -10.070 5.757 1.00 44.16 91 ASN A O 1
ATOM 726 N N . GLU A 1 92 ? -16.552 -11.147 7.585 1.00 56.72 92 GLU A N 1
ATOM 727 C CA . GLU A 1 92 ? -17.832 -11.086 8.309 1.00 56.72 92 GLU A CA 1
ATOM 728 C C . GLU A 1 92 ? -17.823 -10.081 9.479 1.00 56.72 92 GLU A C 1
ATOM 730 O O . GLU A 1 92 ? -18.637 -10.180 10.393 1.00 56.72 92 GLU A O 1
ATOM 735 N N . MET A 1 93 ? -16.928 -9.082 9.445 1.00 54.06 93 MET A N 1
ATOM 736 C CA . MET A 1 93 ? -16.716 -8.121 10.544 1.00 54.06 93 MET A CA 1
ATOM 737 C C . MET A 1 93 ? -17.999 -7.406 10.995 1.00 54.06 93 MET A C 1
ATOM 739 O O . MET A 1 93 ? -18.216 -7.281 12.193 1.00 54.06 93 MET A O 1
ATOM 743 N N . ASP A 1 94 ? -18.886 -7.015 10.075 1.00 62.31 94 ASP A N 1
ATOM 744 C CA . ASP A 1 94 ? -20.165 -6.370 10.422 1.00 62.31 94 ASP A CA 1
ATOM 745 C C . ASP A 1 94 ? -21.092 -7.298 11.226 1.00 62.31 94 ASP A C 1
ATOM 747 O O . ASP A 1 94 ? -21.766 -6.863 12.160 1.00 62.31 94 ASP A O 1
ATOM 751 N N . LYS A 1 95 ? -21.083 -8.601 10.918 1.00 65.56 95 LYS A N 1
ATOM 752 C CA . LYS A 1 95 ? -21.823 -9.614 11.681 1.00 65.56 95 LYS A CA 1
ATOM 753 C C . LYS A 1 95 ? -21.136 -9.936 13.006 1.00 65.56 95 LYS A C 1
ATOM 755 O O . LYS A 1 95 ? -21.824 -10.156 13.996 1.00 65.56 95 LYS A O 1
ATOM 760 N N . ILE A 1 96 ? -19.802 -9.920 13.048 1.00 66.75 96 ILE A N 1
ATOM 761 C CA . ILE A 1 96 ? -19.032 -10.057 14.292 1.00 66.75 96 ILE A CA 1
ATOM 762 C C . ILE A 1 96 ? -19.378 -8.908 15.246 1.00 66.75 96 ILE A C 1
ATOM 764 O O . ILE A 1 96 ? -19.661 -9.169 16.412 1.00 66.75 96 ILE A O 1
ATOM 768 N N . TYR A 1 97 ? -19.436 -7.660 14.763 1.00 65.12 97 TYR A N 1
ATOM 769 C CA . TYR A 1 97 ? -19.868 -6.516 15.575 1.00 65.12 97 TYR A CA 1
ATOM 770 C C . TYR A 1 97 ? -21.286 -6.709 16.112 1.00 65.12 97 TYR A C 1
ATOM 772 O O . TYR A 1 97 ? -21.495 -6.566 17.313 1.00 65.12 97 TYR A O 1
ATOM 780 N N . ALA A 1 98 ? -22.224 -7.142 15.262 1.00 71.12 98 ALA A N 1
ATOM 781 C CA . ALA A 1 98 ? -23.581 -7.458 15.699 1.00 71.12 98 ALA A CA 1
ATOM 782 C C . ALA A 1 98 ? -23.612 -8.554 16.782 1.00 71.12 98 ALA A C 1
ATOM 784 O O . ALA A 1 98 ? -24.374 -8.441 17.735 1.00 71.12 98 ALA A O 1
ATOM 785 N N . CYS A 1 99 ? -22.764 -9.583 16.688 1.00 74.81 99 CYS A N 1
ATOM 786 C CA . CYS A 1 99 ? -22.671 -10.635 17.704 1.00 74.81 99 CYS A CA 1
ATOM 787 C C . CYS A 1 99 ? -22.103 -10.122 19.037 1.00 74.81 99 CYS A C 1
ATOM 789 O O . CYS A 1 99 ? -22.589 -10.513 20.097 1.00 74.81 99 CYS A O 1
ATOM 791 N N . ILE A 1 100 ? -21.083 -9.257 18.999 1.00 78.81 100 ILE A N 1
ATOM 792 C CA . ILE A 1 100 ? -20.499 -8.650 20.205 1.00 78.81 100 ILE A CA 1
ATOM 793 C C . ILE A 1 100 ? -21.518 -7.729 20.885 1.00 78.81 100 ILE A C 1
ATOM 795 O O . ILE A 1 100 ? -21.718 -7.842 22.093 1.00 78.81 100 ILE A O 1
ATOM 799 N N . ASP A 1 101 ? -22.221 -6.893 20.116 1.00 76.31 101 ASP A N 1
ATOM 800 C CA . ASP A 1 101 ? -23.292 -6.028 20.629 1.00 76.31 101 ASP A CA 1
ATOM 801 C C . ASP A 1 101 ? -24.451 -6.843 21.231 1.00 76.31 101 ASP A C 1
ATOM 803 O O . ASP A 1 101 ? -25.061 -6.431 22.218 1.00 76.31 101 ASP A O 1
ATOM 807 N N . LEU A 1 102 ? -24.722 -8.029 20.676 1.00 74.56 102 LEU A N 1
ATOM 808 C CA . LEU A 1 102 ? -25.727 -8.973 21.171 1.00 74.56 102 LEU A CA 1
ATOM 809 C C . LEU A 1 102 ? -25.271 -9.749 22.424 1.00 74.56 102 LEU A C 1
ATOM 811 O O . LEU A 1 102 ? -26.083 -10.421 23.055 1.00 74.56 102 LEU A O 1
ATOM 815 N N . GLY A 1 103 ? -23.996 -9.649 22.818 1.00 78.44 103 GLY A N 1
ATOM 816 C CA . GLY A 1 103 ? -23.460 -10.235 24.052 1.00 78.44 103 GLY A CA 1
ATOM 817 C C . GLY A 1 103 ? -22.588 -11.484 23.874 1.00 78.44 103 GLY A C 1
ATOM 818 O O . GLY A 1 103 ? -22.421 -12.248 24.834 1.00 78.44 103 GLY A O 1
ATOM 819 N N . ALA A 1 104 ? -22.042 -11.729 22.677 1.00 86.62 104 ALA A N 1
ATOM 820 C CA . ALA A 1 104 ? -20.936 -12.674 22.508 1.00 86.62 104 ALA A CA 1
ATOM 821 C C . ALA A 1 104 ? -19.703 -12.208 23.303 1.00 86.62 104 ALA A C 1
ATOM 823 O O . ALA A 1 104 ? -19.427 -11.014 23.409 1.00 86.62 104 ALA A O 1
ATOM 824 N N . LEU A 1 105 ? -18.960 -13.158 23.872 1.00 85.19 105 LEU A N 1
ATOM 825 C CA . LEU A 1 105 ? -17.780 -12.880 24.694 1.00 85.19 105 LEU A CA 1
ATOM 826 C C . LEU A 1 105 ? -16.604 -12.379 23.845 1.00 85.19 105 LEU A C 1
ATOM 828 O O . LEU A 1 105 ? -15.916 -11.441 24.238 1.00 85.19 105 LEU A O 1
ATOM 832 N N . ASP A 1 106 ? -16.360 -13.049 22.720 1.00 84.44 106 ASP A N 1
ATOM 833 C CA . ASP A 1 106 ? -15.280 -12.752 21.780 1.00 84.44 106 ASP A CA 1
ATOM 834 C C . ASP A 1 106 ? -15.554 -13.456 20.436 1.00 84.44 106 ASP A C 1
ATOM 836 O O . ASP A 1 106 ? -16.590 -14.110 20.261 1.00 84.44 106 ASP A O 1
ATOM 840 N N . PHE A 1 107 ? -14.614 -13.373 19.496 1.00 85.25 107 PHE A N 1
ATOM 841 C CA . PHE A 1 107 ? -14.632 -14.138 18.256 1.00 85.25 107 PHE A CA 1
ATOM 842 C C . PHE A 1 107 ? -13.277 -14.792 17.941 1.00 85.25 107 PHE A C 1
ATOM 844 O O . PHE A 1 107 ? -12.206 -14.297 18.290 1.00 85.25 107 PHE A O 1
ATOM 851 N N . LEU A 1 108 ? -13.320 -15.913 17.224 1.00 83.44 108 LEU A N 1
ATOM 852 C CA . LEU A 1 108 ? -12.168 -16.634 16.704 1.00 83.44 108 LEU A CA 1
ATOM 853 C C . LEU A 1 108 ? -12.216 -16.670 15.179 1.00 83.44 108 LEU A C 1
ATOM 855 O O . LEU A 1 108 ? -13.205 -17.053 14.559 1.00 83.44 108 LEU A O 1
ATOM 859 N N . MET A 1 109 ? -11.092 -16.308 14.573 1.00 75.38 109 MET A N 1
ATOM 860 C CA . MET A 1 109 ? -10.937 -16.275 13.125 1.00 75.38 109 MET A CA 1
ATOM 861 C C . MET A 1 109 ? -10.537 -17.646 12.584 1.00 75.38 109 MET A C 1
ATOM 863 O O . MET A 1 109 ? -9.516 -18.194 13.008 1.00 75.38 109 MET A O 1
ATOM 867 N N . LYS A 1 110 ? -11.283 -18.178 11.608 1.00 74.81 110 LYS A N 1
ATOM 868 C CA . LYS A 1 110 ? -10.900 -19.403 10.885 1.00 74.81 110 LYS A CA 1
ATOM 869 C C . LYS A 1 110 ? -9.675 -19.126 9.979 1.00 74.81 110 LYS A C 1
ATOM 871 O O . LYS A 1 110 ? -9.653 -18.105 9.286 1.00 74.81 110 LYS A O 1
ATOM 876 N N . PRO A 1 111 ? -8.650 -20.006 9.937 1.00 63.25 111 PRO A N 1
ATOM 877 C CA . PRO A 1 111 ? -8.512 -21.245 10.706 1.00 63.25 111 PRO A CA 1
ATOM 878 C C . PRO A 1 111 ? -8.160 -20.982 12.179 1.00 63.25 111 PRO A C 1
ATOM 880 O O . PRO A 1 111 ? -7.233 -20.221 12.476 1.00 63.25 111 PRO A O 1
ATOM 883 N N . ILE A 1 112 ? -8.874 -21.656 13.091 1.00 74.62 112 ILE A N 1
ATOM 884 C CA . ILE A 1 112 ? -8.707 -21.486 14.540 1.00 74.62 112 ILE A CA 1
ATOM 885 C C . ILE A 1 112 ? -7.293 -21.911 14.949 1.00 74.62 112 ILE A C 1
ATOM 887 O O . ILE A 1 112 ? -6.818 -22.985 14.584 1.00 74.62 112 ILE A O 1
ATOM 891 N N . ARG A 1 113 ? -6.605 -21.060 15.718 1.00 72.88 113 ARG A N 1
ATOM 892 C CA . ARG A 1 113 ? -5.262 -21.346 16.244 1.00 72.88 113 ARG A CA 1
ATOM 893 C C . ARG A 1 113 ? -5.335 -21.725 17.727 1.00 72.88 113 ARG A C 1
ATOM 895 O O . ARG A 1 113 ? -6.018 -21.021 18.472 1.00 72.88 113 ARG A O 1
ATOM 902 N N . PRO A 1 114 ? -4.557 -22.717 18.201 1.00 68.38 114 PRO A N 1
ATOM 903 C CA . PRO A 1 114 ? -4.596 -23.149 19.602 1.00 68.38 114 PRO A CA 1
ATOM 904 C C . PRO A 1 114 ? -4.336 -22.024 20.622 1.00 68.38 114 PRO A C 1
ATOM 906 O O . PRO A 1 114 ? -4.972 -21.967 21.671 1.00 68.38 114 PRO A O 1
ATOM 909 N N . GLY A 1 115 ? -3.434 -21.087 20.301 1.00 58.44 115 GLY A N 1
ATOM 910 C CA . GLY A 1 115 ? -3.133 -19.940 21.167 1.00 58.44 115 GLY A CA 1
ATOM 911 C C . GLY A 1 115 ? -4.309 -18.974 21.347 1.00 58.44 115 GLY A C 1
ATOM 912 O O . GLY A 1 115 ? -4.464 -18.403 22.422 1.00 58.44 115 GLY A O 1
ATOM 913 N N . ALA A 1 116 ? -5.167 -18.832 20.331 1.00 67.00 116 ALA A N 1
ATOM 914 C CA . ALA A 1 116 ? -6.347 -17.975 20.414 1.00 67.00 116 ALA A CA 1
ATOM 915 C C . ALA A 1 116 ? -7.412 -18.593 21.337 1.00 67.00 116 ALA A C 1
ATOM 917 O O . ALA A 1 116 ? -7.943 -17.906 22.202 1.00 67.00 116 ALA A O 1
ATOM 918 N N . VAL A 1 117 ? -7.628 -19.911 21.240 1.00 74.62 117 VAL A N 1
ATOM 919 C CA . VAL A 1 117 ? -8.524 -20.649 22.150 1.00 74.62 117 VAL A CA 1
ATOM 920 C C . VAL A 1 117 ? -8.030 -20.560 23.599 1.00 74.62 117 VAL A C 1
ATOM 922 O O . VAL A 1 117 ? -8.812 -20.252 24.494 1.00 74.62 117 VAL A O 1
ATOM 925 N N . LYS A 1 118 ? -6.722 -20.744 23.841 1.00 75.88 118 LYS A N 1
ATOM 926 C CA . LYS A 1 118 ? -6.121 -20.577 25.178 1.00 75.88 118 LYS A CA 1
ATOM 927 C C . LYS A 1 118 ? -6.332 -19.176 25.757 1.00 75.88 118 LYS A C 1
ATOM 929 O O . LYS A 1 118 ? -6.602 -19.061 26.949 1.00 75.88 118 LYS A O 1
ATOM 934 N N . GLY A 1 119 ? -6.222 -18.128 24.937 1.00 68.62 119 GLY A N 1
ATOM 935 C CA . GLY A 1 119 ? -6.468 -16.747 25.364 1.00 68.62 119 GLY A CA 1
ATOM 936 C C . GLY A 1 119 ? -7.899 -16.540 25.860 1.00 68.62 119 GLY A C 1
ATOM 937 O O . GLY A 1 119 ? -8.104 -16.031 26.961 1.00 68.62 119 GLY A O 1
ATOM 938 N N . VAL A 1 120 ? -8.876 -17.035 25.099 1.00 76.88 120 VAL A N 1
ATOM 939 C CA . VAL A 1 120 ? -10.300 -16.953 25.452 1.00 76.88 120 VAL A CA 1
ATOM 940 C C . VAL A 1 120 ? -10.621 -17.775 26.706 1.00 76.88 120 VAL A C 1
ATOM 942 O O . VAL A 1 120 ? -11.268 -17.282 27.629 1.00 76.88 120 VAL A O 1
ATOM 945 N N . VAL A 1 121 ? -10.104 -19.003 26.813 1.00 79.19 121 VAL A N 1
ATOM 946 C CA . VAL A 1 121 ? -10.285 -19.834 28.017 1.00 79.19 121 VAL A CA 1
ATOM 947 C C . VAL A 1 121 ? -9.610 -19.201 29.240 1.00 79.19 121 VAL A C 1
ATOM 949 O O . VAL A 1 121 ? -10.162 -19.239 30.338 1.00 79.19 121 VAL A O 1
ATOM 952 N N . SER A 1 122 ? -8.453 -18.553 29.072 1.00 74.25 122 SER A N 1
ATOM 953 C CA . SER A 1 122 ? -7.797 -17.804 30.149 1.00 74.25 122 SER A CA 1
ATOM 954 C C . SER A 1 122 ? -8.633 -16.615 30.624 1.00 74.25 122 SER A C 1
ATOM 956 O O . SER A 1 122 ? -8.593 -16.308 31.812 1.00 74.25 122 SER A O 1
ATOM 958 N N . GLN A 1 123 ? -9.383 -15.961 29.732 1.00 70.69 123 GLN A N 1
ATOM 959 C CA . GLN A 1 123 ? -10.299 -14.870 30.076 1.00 70.69 123 GLN A CA 1
ATOM 960 C C . GLN A 1 123 ? -11.505 -15.374 30.879 1.00 70.69 123 GLN A C 1
ATOM 962 O O . GLN A 1 123 ? -11.937 -14.718 31.822 1.00 70.69 123 GLN A O 1
ATOM 967 N N . ILE A 1 124 ? -12.011 -16.569 30.563 1.00 72.38 124 ILE A N 1
ATOM 968 C CA . ILE A 1 124 ? -13.071 -17.226 31.344 1.00 72.38 124 ILE A CA 1
ATOM 969 C C . ILE A 1 124 ? -12.541 -17.649 32.720 1.00 72.38 124 ILE A C 1
ATOM 971 O O . ILE A 1 124 ? -13.214 -17.449 33.729 1.00 72.38 124 ILE A O 1
ATOM 975 N N . ARG A 1 125 ? -11.310 -18.176 32.785 1.00 70.50 125 ARG A N 1
ATOM 976 C CA . ARG A 1 125 ? -10.645 -18.547 34.048 1.00 70.50 125 ARG A CA 1
ATOM 977 C C . ARG A 1 125 ? -10.310 -17.336 34.930 1.00 70.50 125 ARG A C 1
ATOM 979 O O . ARG A 1 125 ? -10.252 -17.490 36.147 1.00 70.50 125 ARG A O 1
ATOM 986 N N . SER A 1 126 ? -10.073 -16.158 34.345 1.00 60.66 126 SER A N 1
ATOM 987 C CA . SER A 1 126 ? -9.702 -14.934 35.071 1.00 60.66 126 SER A CA 1
ATOM 988 C C . SER A 1 126 ? -10.886 -14.062 35.491 1.00 60.66 126 SER A C 1
ATOM 990 O O . SER A 1 126 ? -10.686 -13.125 36.264 1.00 60.66 126 SER A O 1
ATOM 992 N N . GLN A 1 127 ? -12.113 -14.368 35.052 1.00 47.81 127 GLN A N 1
ATOM 993 C CA . GLN A 1 127 ? -13.307 -13.732 35.604 1.00 47.81 127 GLN A CA 1
ATOM 994 C C . GLN A 1 127 ? -13.541 -14.222 37.043 1.00 47.81 127 GLN A C 1
ATOM 996 O O . GLN A 1 127 ? -13.799 -15.410 37.260 1.00 47.81 127 GLN A O 1
ATOM 1001 N N . PRO A 1 128 ? -13.493 -13.338 38.057 1.00 41.59 128 PRO A N 1
ATOM 1002 C CA . PRO A 1 128 ? -13.870 -13.727 39.400 1.00 41.59 128 PRO A CA 1
ATOM 1003 C C . PRO A 1 128 ? -15.384 -13.939 39.428 1.00 41.59 128 PRO A C 1
ATOM 1005 O O . PRO A 1 128 ? -16.164 -13.003 39.248 1.00 41.59 128 PRO A O 1
ATOM 1008 N N . ARG A 1 129 ? -15.818 -15.179 39.684 1.00 40.88 129 ARG A N 1
ATOM 1009 C CA . ARG A 1 129 ? -17.207 -15.445 40.075 1.00 40.88 129 ARG A CA 1
ATOM 1010 C C . ARG A 1 129 ? -17.493 -14.657 41.362 1.00 40.88 129 ARG A C 1
ATOM 1012 O O . ARG A 1 129 ? -16.993 -15.006 42.425 1.00 40.88 129 ARG A O 1
ATOM 1019 N N . ASN A 1 130 ? -18.308 -13.610 41.234 1.00 39.12 130 ASN A N 1
ATOM 1020 C CA . ASN A 1 130 ? -18.935 -12.829 42.305 1.00 39.12 130 ASN A CA 1
ATOM 1021 C C . ASN A 1 130 ? -18.003 -12.168 43.341 1.00 39.12 130 ASN A C 1
ATOM 1023 O O . ASN A 1 130 ? -17.956 -12.624 44.480 1.00 39.12 130 ASN A O 1
ATOM 1027 N N . GLN A 1 131 ? -17.400 -11.012 43.027 1.00 36.47 131 GLN A N 1
ATOM 1028 C CA . GLN A 1 131 ? -17.145 -9.954 44.027 1.00 36.47 131 GLN A CA 1
ATOM 1029 C C . GLN A 1 131 ? -17.352 -8.562 43.405 1.00 36.47 131 GLN A C 1
ATOM 1031 O O . GLN A 1 131 ? -16.840 -8.271 42.330 1.00 36.47 131 GLN A O 1
ATOM 1036 N N . GLN A 1 132 ? -18.138 -7.712 44.073 1.00 41.53 132 GLN A N 1
ATOM 1037 C CA . GLN A 1 132 ? -18.439 -6.334 43.667 1.00 41.53 132 GLN A CA 1
ATOM 1038 C C . GLN A 1 132 ? -17.161 -5.475 43.666 1.00 41.53 132 GLN A C 1
ATOM 1040 O O . GLN A 1 132 ? -16.773 -4.944 44.704 1.00 41.53 132 GLN A O 1
ATOM 1045 N N . THR A 1 133 ? -16.497 -5.321 42.523 1.00 42.59 133 THR A N 1
ATOM 1046 C CA . THR A 1 133 ? -15.398 -4.357 42.352 1.00 42.59 133 THR A CA 1
ATOM 1047 C C . THR A 1 133 ? -15.921 -3.020 41.832 1.00 42.59 133 THR A C 1
ATOM 1049 O O . THR A 1 133 ? -16.754 -2.982 40.926 1.00 42.59 133 THR A O 1
ATOM 1052 N N . GLU A 1 134 ? -15.425 -1.914 42.401 1.00 54.12 134 GLU A N 1
ATOM 1053 C CA . GLU A 1 134 ? -15.658 -0.559 41.885 1.00 54.12 134 GLU A CA 1
ATOM 1054 C C . GLU A 1 134 ? -15.273 -0.502 40.395 1.00 54.12 134 GLU A C 1
ATOM 1056 O O . GLU A 1 134 ? -14.147 -0.840 40.041 1.00 54.12 134 GLU A O 1
ATOM 1061 N N . SER A 1 135 ? -16.204 -0.094 39.524 1.00 58.59 135 SER A N 1
ATOM 1062 C CA . SER A 1 135 ? -15.978 0.020 38.073 1.00 58.59 135 SER A CA 1
ATOM 1063 C C . SER A 1 135 ? -15.803 1.481 37.636 1.00 58.59 135 SER A C 1
ATOM 1065 O O . SER A 1 135 ? -16.226 2.399 38.349 1.00 58.59 135 SER A O 1
ATOM 1067 N N . GLY A 1 136 ? -15.208 1.697 36.460 1.00 71.25 136 GLY A N 1
ATOM 1068 C CA . GLY A 1 136 ? -14.963 3.029 35.895 1.00 71.25 136 GLY A CA 1
ATOM 1069 C C . GLY A 1 136 ? -13.801 3.760 36.573 1.00 71.25 136 GLY A C 1
ATOM 1070 O O . GLY A 1 136 ? -12.907 3.141 37.153 1.00 71.25 136 GLY A O 1
ATOM 1071 N N . THR A 1 137 ? -13.797 5.096 36.547 1.00 78.44 137 THR A N 1
ATOM 1072 C CA . THR A 1 137 ? -12.694 5.901 37.112 1.00 78.44 137 THR A CA 1
ATOM 1073 C C . THR A 1 137 ? -12.492 5.707 38.611 1.00 78.44 137 THR A C 1
ATOM 1075 O O . THR A 1 137 ? -11.397 5.953 39.116 1.00 78.44 137 THR A O 1
ATOM 1078 N N . LYS A 1 138 ? -13.505 5.209 39.330 1.00 84.31 138 LYS A N 1
ATOM 1079 C CA . LYS A 1 138 ? -13.416 4.882 40.761 1.00 84.31 138 LYS A CA 1
ATOM 1080 C C . LYS A 1 138 ? -12.399 3.784 41.058 1.00 84.31 138 LYS A C 1
ATOM 1082 O O . LYS A 1 138 ? -11.854 3.772 42.158 1.00 84.31 138 LYS A O 1
ATOM 1087 N N . ALA A 1 139 ? -12.078 2.930 40.086 1.00 84.50 139 ALA A N 1
ATOM 1088 C CA . ALA A 1 139 ? -11.040 1.913 40.220 1.00 84.50 139 ALA A CA 1
ATOM 1089 C C . ALA A 1 139 ? -9.609 2.497 40.280 1.00 84.50 139 ALA A C 1
ATOM 1091 O O . ALA A 1 139 ? -8.650 1.770 40.551 1.00 84.50 139 ALA A O 1
ATOM 1092 N N . TYR A 1 140 ? -9.456 3.810 40.063 1.00 91.56 140 TYR A N 1
ATOM 1093 C CA . TYR A 1 140 ? -8.178 4.506 39.965 1.00 91.56 140 TYR A CA 1
ATOM 1094 C C . TYR A 1 140 ? -8.021 5.599 41.027 1.00 91.56 140 TYR A C 1
ATOM 1096 O O . TYR A 1 140 ? -8.902 6.430 41.238 1.00 91.56 140 TYR A O 1
ATOM 1104 N N . GLU A 1 141 ? -6.859 5.636 41.674 1.00 93.50 141 GLU A N 1
ATOM 1105 C CA . GLU A 1 141 ? -6.455 6.697 42.598 1.00 93.50 141 GLU A CA 1
ATOM 1106 C C . GLU A 1 141 ? -5.466 7.641 41.905 1.00 93.50 141 GLU A C 1
ATOM 1108 O O . GLU A 1 141 ? -4.420 7.207 41.428 1.00 93.50 141 GLU A O 1
ATOM 1113 N N . LYS A 1 142 ? -5.776 8.939 41.828 1.00 94.38 142 LYS A N 1
ATOM 1114 C CA . LYS A 1 142 ? -4.876 9.927 41.215 1.00 94.38 142 LYS A CA 1
ATOM 1115 C C . LYS A 1 142 ? -3.678 10.211 42.123 1.00 94.38 142 LYS A C 1
ATOM 1117 O O . LYS A 1 142 ? -3.863 10.586 43.273 1.00 94.38 142 LYS A O 1
ATOM 1122 N N . ILE A 1 143 ? -2.473 10.112 41.563 1.00 96.00 143 ILE A N 1
ATOM 1123 C CA . ILE A 1 143 ? -1.203 10.331 42.267 1.00 96.00 143 ILE A CA 1
ATOM 1124 C C . ILE A 1 143 ? -0.605 11.687 41.896 1.00 96.00 143 ILE A C 1
ATOM 1126 O O . ILE A 1 143 ? -0.350 12.520 42.760 1.00 96.00 143 ILE A O 1
ATOM 1130 N N . GLN A 1 144 ? -0.400 11.928 40.600 1.00 93.75 144 GLN A N 1
ATOM 1131 C CA . GLN A 1 144 ? 0.292 13.120 40.110 1.00 93.75 144 GLN A CA 1
ATOM 1132 C C . GLN A 1 144 ? -0.242 13.532 38.737 1.00 93.75 144 GLN A C 1
ATOM 1134 O O . GLN A 1 144 ? -0.670 12.698 37.947 1.00 93.75 144 GLN A O 1
ATOM 1139 N N . HIS A 1 145 ? -0.208 14.828 38.432 1.00 92.38 145 HIS A N 1
ATOM 1140 C CA . HIS A 1 145 ? -0.438 15.313 37.074 1.00 92.38 145 HIS A CA 1
ATOM 1141 C C . HIS A 1 145 ? 0.855 15.209 36.248 1.00 92.38 145 HIS A C 1
ATOM 1143 O O . HIS A 1 145 ? 1.876 15.759 36.660 1.00 92.38 145 HIS A O 1
ATOM 1149 N N . LEU A 1 146 ? 0.813 14.510 35.110 1.00 86.00 146 LEU A N 1
ATOM 1150 C CA . LEU A 1 146 ? 1.979 14.288 34.244 1.00 86.00 146 LEU A CA 1
ATOM 1151 C C . LEU A 1 146 ? 2.070 15.323 33.120 1.00 86.00 146 LEU A C 1
ATOM 1153 O O . LEU A 1 146 ? 3.160 15.775 32.789 1.00 86.00 146 LEU A O 1
ATOM 1157 N N . GLY A 1 147 ? 0.937 15.730 32.542 1.00 79.94 147 GLY A N 1
ATOM 1158 C CA . GLY A 1 147 ? 0.950 16.708 31.458 1.00 79.94 147 GLY A CA 1
ATOM 1159 C C . GLY A 1 147 ? -0.428 17.129 30.965 1.00 79.94 147 GLY A C 1
ATOM 1160 O O . GLY A 1 147 ? -1.435 16.448 31.171 1.00 79.94 147 GLY A O 1
ATOM 1161 N N . ARG A 1 148 ? -0.471 18.269 30.271 1.00 76.38 148 ARG A N 1
ATOM 1162 C CA . ARG A 1 148 ? -1.688 18.847 29.692 1.00 76.38 148 ARG A CA 1
ATOM 1163 C C . ARG A 1 148 ? -1.460 19.208 28.227 1.00 76.38 148 ARG A C 1
ATOM 1165 O O . ARG A 1 148 ? -0.583 20.006 27.914 1.00 76.38 148 ARG A O 1
ATOM 1172 N N . GLY A 1 149 ? -2.274 18.630 27.351 1.00 66.62 149 GLY A N 1
ATOM 1173 C CA . GLY A 1 149 ? -2.397 19.001 25.943 1.00 66.62 149 GLY A CA 1
ATOM 1174 C C . GLY A 1 149 ? -3.557 19.972 25.698 1.00 66.62 149 GLY A C 1
ATOM 1175 O O . GLY A 1 149 ? -4.202 20.446 26.633 1.00 66.62 149 GLY A O 1
ATOM 1176 N N . ALA A 1 150 ? -3.849 20.245 24.422 1.00 62.22 150 ALA A N 1
ATOM 1177 C CA . ALA A 1 150 ? -4.913 21.171 24.015 1.00 62.22 150 ALA A CA 1
ATOM 1178 C C . ALA A 1 150 ? -6.320 20.717 24.459 1.00 62.22 150 ALA A C 1
ATOM 1180 O O . ALA A 1 150 ? -7.104 21.533 24.936 1.00 62.22 150 ALA A O 1
ATOM 1181 N N . TYR A 1 151 ? -6.605 19.412 24.366 1.00 65.56 151 TYR A N 1
ATOM 1182 C CA . TYR A 1 151 ? -7.921 18.821 24.671 1.00 65.56 151 TYR A CA 1
ATOM 1183 C C . TYR A 1 151 ? -7.851 17.646 25.657 1.00 65.56 151 TYR A C 1
ATOM 1185 O O . TYR A 1 151 ? -8.864 17.000 25.930 1.00 65.56 151 TYR A O 1
ATOM 1193 N N . ALA A 1 152 ? -6.656 17.354 26.182 1.00 78.75 152 ALA A N 1
ATOM 1194 C CA . ALA A 1 152 ? -6.416 16.192 27.024 1.00 78.75 152 ALA A CA 1
ATOM 1195 C C . ALA A 1 152 ? -5.514 16.504 28.222 1.00 78.75 152 ALA A C 1
ATOM 1197 O O . ALA A 1 152 ? -4.609 17.334 28.140 1.00 78.75 152 ALA A O 1
ATOM 1198 N N . THR A 1 153 ? -5.729 15.796 29.324 1.00 86.50 153 THR A N 1
ATOM 1199 C CA . THR A 1 153 ? -4.843 15.789 30.496 1.00 86.50 153 THR A CA 1
ATOM 1200 C C . THR A 1 153 ? -4.388 14.373 30.778 1.00 86.50 153 THR A C 1
ATOM 1202 O O . THR A 1 153 ? -5.203 13.454 30.716 1.00 86.50 153 THR A O 1
ATOM 1205 N N . VAL A 1 154 ? -3.121 14.204 31.133 1.00 90.31 154 VAL A N 1
ATOM 1206 C CA . VAL A 1 154 ? -2.550 12.918 31.523 1.00 90.31 154 VAL A CA 1
ATOM 1207 C C . VAL A 1 154 ? -2.201 12.969 33.003 1.00 90.31 154 VAL A C 1
ATOM 1209 O O . VAL A 1 154 ? -1.458 13.845 33.450 1.00 90.31 154 VAL A O 1
ATOM 1212 N N . ASP A 1 155 ? -2.757 12.034 33.763 1.00 94.06 155 ASP A N 1
ATOM 1213 C CA . ASP A 1 155 ? -2.492 11.872 35.188 1.00 94.06 155 ASP A CA 1
ATOM 1214 C C . ASP A 1 155 ? -1.849 10.506 35.450 1.00 94.06 155 ASP A C 1
ATOM 1216 O O . ASP A 1 155 ? -2.295 9.492 34.914 1.00 94.06 155 ASP A O 1
ATOM 1220 N N . LEU A 1 156 ? -0.839 10.475 36.315 1.00 95.25 156 LEU A N 1
ATOM 1221 C CA . LEU A 1 156 ? -0.357 9.257 36.947 1.00 95.25 156 LEU A CA 1
ATOM 1222 C C . LEU A 1 156 ? -1.394 8.811 37.970 1.00 95.25 156 LEU A C 1
ATOM 1224 O O . LEU A 1 156 ? -1.791 9.585 38.850 1.00 95.25 156 LEU A O 1
ATOM 1228 N N . VAL A 1 157 ? -1.803 7.557 37.873 1.00 95.56 157 VAL A N 1
ATOM 1229 C CA . VAL A 1 157 ? -2.758 6.942 38.784 1.00 95.56 157 VAL A CA 1
ATOM 1230 C C . VAL A 1 157 ? -2.238 5.615 39.304 1.00 95.56 157 VAL A C 1
ATOM 1232 O O . VAL A 1 157 ? -1.375 4.986 38.695 1.00 95.56 157 VAL A O 1
ATOM 1235 N N . LYS A 1 158 ? -2.813 5.167 40.412 1.00 95.19 158 LYS A N 1
ATOM 1236 C CA . LYS A 1 158 ? -2.652 3.823 40.945 1.00 95.19 158 LYS A CA 1
ATOM 1237 C C . LYS A 1 158 ? -3.948 3.048 40.728 1.00 95.19 158 LYS A C 1
ATOM 1239 O O . LYS A 1 158 ? -5.014 3.495 41.152 1.00 95.19 158 LYS A O 1
ATOM 1244 N N . TYR A 1 159 ? -3.875 1.910 40.048 1.00 92.75 159 TYR A N 1
ATOM 1245 C CA . TYR A 1 159 ? -5.016 1.012 39.898 1.00 92.75 159 TYR A CA 1
ATOM 1246 C C . TYR A 1 159 ? -5.251 0.298 41.230 1.00 92.75 159 TYR A C 1
ATOM 1248 O O . TYR A 1 159 ? -4.388 -0.440 41.698 1.00 92.75 159 TYR A O 1
ATOM 1256 N N . LYS A 1 160 ? -6.393 0.540 41.879 1.00 89.31 160 LYS A N 1
ATOM 1257 C CA . LYS A 1 160 ? -6.619 0.127 43.275 1.00 89.31 160 LYS A CA 1
ATOM 1258 C C . LYS A 1 160 ? -6.584 -1.390 43.473 1.00 89.31 160 LYS A C 1
ATOM 1260 O O . LYS A 1 160 ? -6.179 -1.843 44.536 1.00 89.31 160 LYS A O 1
ATOM 1265 N N . VAL A 1 161 ? -7.000 -2.155 42.459 1.00 83.75 161 VAL A N 1
ATOM 1266 C CA . VAL A 1 161 ? -7.107 -3.622 42.535 1.00 83.75 161 VAL A CA 1
ATOM 1267 C C . VAL A 1 161 ? -5.731 -4.286 42.604 1.00 83.75 161 VAL A C 1
ATOM 1269 O O . VAL A 1 161 ? -5.519 -5.148 43.449 1.00 83.75 161 VAL A O 1
ATOM 1272 N N . THR A 1 162 ? -4.793 -3.892 41.738 1.00 85.50 162 THR A N 1
ATOM 1273 C CA . THR A 1 162 ? -3.450 -4.508 41.674 1.00 85.50 162 THR A CA 1
ATOM 1274 C C . THR A 1 162 ? -2.370 -3.675 42.361 1.00 85.50 162 THR A C 1
ATOM 1276 O O . THR A 1 162 ? -1.296 -4.181 42.667 1.00 85.50 162 THR A O 1
ATOM 1279 N N . GLY A 1 163 ? -2.634 -2.392 42.611 1.00 87.62 163 GLY A N 1
ATOM 1280 C CA . GLY A 1 163 ? -1.657 -1.427 43.108 1.00 87.62 163 GLY A CA 1
ATOM 1281 C C . GLY A 1 163 ? -0.688 -0.898 42.046 1.00 87.62 163 GLY A C 1
ATOM 1282 O O . GLY A 1 163 ? 0.201 -0.124 42.398 1.00 87.62 163 GLY A O 1
ATOM 1283 N N . GLU A 1 164 ? -0.850 -1.282 40.777 1.00 89.31 164 GLU A N 1
ATOM 1284 C CA . GLU A 1 164 ? 0.020 -0.871 39.669 1.00 89.31 164 GLU A CA 1
ATOM 1285 C C . GLU A 1 164 ? -0.144 0.608 39.309 1.00 89.31 164 GLU A C 1
ATOM 1287 O O . GLU A 1 164 ? -1.256 1.147 39.299 1.00 89.31 164 GLU A O 1
ATOM 1292 N N . TYR A 1 165 ? 0.963 1.251 38.937 1.00 93.25 165 TYR A N 1
ATOM 1293 C CA . TYR A 1 165 ? 0.942 2.599 38.378 1.00 93.25 165 TYR A CA 1
ATOM 1294 C C . TYR A 1 165 ? 0.569 2.576 36.894 1.00 93.25 165 TYR A C 1
ATOM 1296 O O . TYR A 1 165 ? 1.101 1.783 36.120 1.00 93.25 165 TYR A O 1
ATOM 1304 N N . ARG A 1 166 ? -0.335 3.471 36.493 1.00 94.00 166 ARG A N 1
ATOM 1305 C CA . ARG A 1 166 ? -0.809 3.631 35.111 1.00 94.00 166 ARG A CA 1
ATOM 1306 C C . ARG A 1 166 ? -0.948 5.108 34.763 1.00 94.00 166 ARG A C 1
ATOM 1308 O O . ARG A 1 166 ? -1.049 5.954 35.650 1.00 94.00 166 ARG A O 1
ATOM 1315 N N . ALA A 1 167 ? -0.985 5.421 33.475 1.00 92.62 167 ALA A N 1
ATOM 1316 C CA . ALA A 1 167 ? -1.320 6.755 32.996 1.00 92.62 167 ALA A CA 1
ATOM 1317 C C . ALA A 1 167 ? -2.793 6.794 32.555 1.00 92.62 167 ALA A C 1
ATOM 1319 O O . ALA A 1 167 ? -3.228 5.952 31.769 1.00 92.62 167 ALA A O 1
ATOM 1320 N N . LEU A 1 168 ? -3.564 7.769 33.048 1.00 92.75 168 LEU A N 1
ATOM 1321 C CA . LEU A 1 168 ? -4.906 8.070 32.541 1.00 92.75 168 LEU A CA 1
ATOM 1322 C C . LEU A 1 168 ? -4.865 9.310 31.663 1.00 92.75 168 LEU A C 1
ATOM 1324 O O . LEU A 1 168 ? -4.684 10.424 32.162 1.00 92.75 168 LEU A O 1
ATOM 1328 N N . LYS A 1 169 ? -5.114 9.121 30.368 1.00 89.88 169 LYS A N 1
ATOM 1329 C CA . LYS A 1 169 ? -5.337 10.207 29.412 1.00 89.88 169 LYS A CA 1
ATOM 1330 C C . LYS A 1 169 ? -6.829 10.517 29.377 1.00 89.88 169 LYS A C 1
ATOM 1332 O O . LYS A 1 169 ? -7.617 9.709 28.899 1.00 89.88 169 LYS A O 1
ATOM 1337 N N . ARG A 1 170 ? -7.222 11.675 29.907 1.00 89.31 170 ARG A N 1
ATOM 1338 C CA . ARG A 1 170 ? -8.608 12.169 29.893 1.00 89.31 170 ARG A CA 1
ATOM 1339 C C . ARG A 1 170 ? -8.772 13.159 28.755 1.00 89.31 170 ARG A C 1
ATOM 1341 O O . ARG A 1 170 ? -8.082 14.174 28.744 1.00 89.31 170 ARG A O 1
ATOM 1348 N N . ILE A 1 171 ? -9.686 12.880 27.838 1.00 85.81 171 ILE A N 1
ATOM 1349 C CA . ILE A 1 171 ? -9.990 13.701 26.666 1.00 85.81 171 ILE A CA 1
ATOM 1350 C C . ILE A 1 171 ? -11.388 14.282 26.858 1.00 85.81 171 ILE A C 1
ATOM 1352 O O . ILE A 1 171 ? -12.340 13.531 27.060 1.00 85.81 171 ILE A O 1
ATOM 1356 N N . ASN A 1 172 ? -11.519 15.609 26.815 1.00 83.44 172 ASN A N 1
ATOM 1357 C CA . ASN A 1 172 ? -12.823 16.259 26.940 1.00 83.44 172 ASN A CA 1
ATOM 1358 C C . ASN A 1 172 ? -13.525 16.292 25.575 1.00 83.44 172 ASN A C 1
ATOM 1360 O O . ASN A 1 172 ? -13.115 17.042 24.694 1.00 83.44 172 ASN A O 1
ATOM 1364 N N . LEU A 1 173 ? -14.589 15.507 25.423 1.00 80.25 173 LEU A N 1
ATOM 1365 C CA . LEU A 1 173 ? -15.377 15.368 24.198 1.00 80.25 173 LEU A CA 1
ATOM 1366 C C . LEU A 1 173 ? -16.314 16.556 23.938 1.00 80.25 173 LEU A C 1
ATOM 1368 O O . LEU A 1 173 ? -16.754 16.728 22.807 1.00 80.25 173 LEU A O 1
ATOM 1372 N N . GLN A 1 174 ? -16.634 17.376 24.945 1.00 77.31 174 GLN A N 1
ATOM 1373 C CA . GLN A 1 174 ? -17.581 18.493 24.811 1.00 77.31 174 GLN A CA 1
ATOM 1374 C C . GLN A 1 174 ? -17.061 19.600 23.887 1.00 77.31 174 GLN A C 1
ATOM 1376 O O . GLN A 1 174 ? -17.841 20.288 23.232 1.00 77.31 174 GLN A O 1
ATOM 1381 N N . PHE A 1 175 ? -15.740 19.771 23.840 1.00 69.56 175 PHE A N 1
ATOM 1382 C CA . PHE A 1 175 ? -15.075 20.772 23.006 1.00 69.56 175 PHE A CA 1
ATOM 1383 C C . PHE A 1 175 ? -14.586 20.206 21.671 1.00 69.56 175 PHE A C 1
ATOM 1385 O O . PHE A 1 175 ? -13.941 20.931 20.917 1.00 69.56 175 PHE A O 1
ATOM 1392 N N . LEU A 1 176 ? -14.881 18.932 21.392 1.00 71.19 176 LEU A N 1
ATOM 1393 C CA . LEU A 1 176 ? -14.536 18.282 20.137 1.00 71.19 176 LEU A CA 1
ATOM 1394 C C . LEU A 1 176 ? -15.726 18.327 19.185 1.00 71.19 176 LEU A C 1
ATOM 1396 O O . LEU A 1 176 ? -16.857 17.999 19.550 1.00 71.19 176 LEU A O 1
ATOM 1400 N N . ASN A 1 177 ? -15.466 18.679 17.931 1.00 68.12 177 ASN A N 1
ATOM 1401 C CA . ASN A 1 177 ? -16.436 18.438 16.871 1.00 68.12 177 ASN A CA 1
ATOM 1402 C C . ASN A 1 177 ? -16.547 16.927 16.569 1.00 68.12 177 ASN A C 1
ATOM 1404 O O . ASN A 1 177 ? -15.735 16.113 17.008 1.00 68.12 177 ASN A O 1
ATOM 1408 N N . GLU A 1 178 ? -17.554 16.529 15.792 1.00 65.81 178 GLU A N 1
ATOM 1409 C CA . GLU A 1 178 ? -17.829 15.114 15.501 1.00 65.81 178 GLU A CA 1
ATOM 1410 C C . GLU A 1 178 ? -16.630 14.379 14.863 1.00 65.81 178 GLU A C 1
ATOM 1412 O O . GLU A 1 178 ? -16.398 13.202 15.137 1.00 65.81 178 GLU A O 1
ATOM 1417 N N . LYS A 1 179 ? -15.819 15.082 14.059 1.00 58.88 179 LYS A N 1
ATOM 1418 C CA . LYS A 1 179 ? -14.601 14.537 13.440 1.00 58.88 179 LYS A CA 1
ATOM 1419 C C . LYS A 1 179 ? -13.509 14.303 14.483 1.00 58.88 179 LYS A C 1
ATOM 1421 O O . LYS A 1 179 ? -12.892 13.244 14.500 1.00 58.88 179 LYS A O 1
ATOM 1426 N N . GLU A 1 180 ? -13.283 15.272 15.360 1.00 63.62 180 GLU A N 1
ATOM 1427 C CA . GLU A 1 180 ? -12.299 15.185 16.442 1.00 63.62 180 GLU A CA 1
ATOM 1428 C C . GLU A 1 180 ? -12.674 14.122 17.479 1.00 63.62 180 GLU A C 1
ATOM 1430 O O . GLU A 1 180 ? -11.804 13.397 17.959 1.00 63.62 180 GLU A O 1
ATOM 1435 N N . ARG A 1 181 ? -13.969 13.964 17.769 1.00 67.94 181 ARG A N 1
ATOM 1436 C CA . ARG A 1 181 ? -14.478 12.899 18.636 1.00 67.94 181 ARG A CA 1
ATOM 1437 C C . ARG A 1 181 ? -14.224 11.512 18.046 1.00 67.94 181 ARG A C 1
ATOM 1439 O O . ARG A 1 181 ? -13.623 10.678 18.716 1.00 67.94 181 ARG A O 1
ATOM 1446 N N . ARG A 1 182 ? -14.595 11.290 16.778 1.00 64.06 182 ARG A N 1
ATOM 1447 C CA . ARG A 1 182 ? -14.300 10.028 16.071 1.00 64.06 182 ARG A CA 1
ATOM 1448 C C . ARG A 1 182 ? -12.801 9.746 16.020 1.00 64.06 182 ARG A C 1
ATOM 1450 O O . ARG A 1 182 ? -12.382 8.601 16.133 1.00 64.06 182 ARG A O 1
ATOM 1457 N N . ASN A 1 183 ? -11.977 10.780 15.869 1.00 62.00 183 ASN A N 1
ATOM 1458 C CA . ASN A 1 183 ? -10.526 10.633 15.888 1.00 62.00 183 ASN A CA 1
ATOM 1459 C C . ASN A 1 183 ? -9.996 10.182 17.260 1.00 62.00 183 ASN A C 1
ATOM 1461 O O . ASN A 1 183 ? -9.125 9.317 17.305 1.00 62.00 183 ASN A O 1
ATOM 1465 N N . ALA A 1 184 ? -10.523 10.733 18.357 1.00 65.44 184 ALA A N 1
ATOM 1466 C CA . ALA A 1 184 ? -10.168 10.315 19.713 1.00 65.44 184 ALA A CA 1
ATOM 1467 C C . ALA A 1 184 ? -10.608 8.865 20.004 1.00 65.44 184 ALA A C 1
ATOM 1469 O O . ALA A 1 184 ? -9.853 8.095 20.594 1.00 65.44 184 ALA A O 1
ATOM 1470 N N . GLU A 1 185 ? -11.795 8.469 19.538 1.00 68.62 185 GLU A N 1
ATOM 1471 C CA . GLU A 1 185 ? -12.301 7.091 19.639 1.00 68.62 185 GLU A CA 1
ATOM 1472 C C . GLU A 1 185 ? -11.448 6.112 18.800 1.00 68.62 185 GLU A C 1
ATOM 1474 O O . GLU A 1 185 ? -11.056 5.049 19.284 1.00 68.62 185 GLU A O 1
ATOM 1479 N N . ASN A 1 186 ? -11.056 6.499 17.580 1.00 60.97 186 ASN A N 1
ATOM 1480 C CA . ASN A 1 186 ? -10.153 5.715 16.727 1.00 60.97 186 ASN A CA 1
ATOM 1481 C C . ASN A 1 186 ? -8.754 5.540 17.340 1.00 60.97 186 ASN A C 1
ATOM 1483 O O . ASN A 1 186 ? -8.150 4.478 17.188 1.00 60.97 186 ASN A O 1
ATOM 1487 N N . GLU A 1 187 ? -8.229 6.556 18.031 1.00 67.44 187 GLU A N 1
ATOM 1488 C CA . GLU A 1 187 ? -6.946 6.462 18.740 1.00 67.44 187 GLU A CA 1
ATOM 1489 C C . GLU A 1 187 ? -6.990 5.358 19.810 1.00 67.44 187 GLU A C 1
ATOM 1491 O O . GLU A 1 187 ? -6.100 4.505 19.844 1.00 67.44 187 GLU A O 1
ATOM 1496 N N . ALA A 1 188 ? -8.059 5.303 20.614 1.00 66.38 188 ALA A N 1
ATOM 1497 C CA . ALA A 1 188 ? -8.249 4.267 21.633 1.00 66.38 188 ALA A CA 1
ATOM 1498 C C . ALA A 1 188 ? -8.342 2.852 21.027 1.00 66.38 188 ALA A C 1
ATOM 1500 O O . ALA A 1 188 ? -7.709 1.915 21.520 1.00 66.38 188 ALA A O 1
ATOM 1501 N N . ILE A 1 189 ? -9.074 2.697 19.917 1.00 65.75 189 ILE A N 1
ATOM 1502 C CA . ILE A 1 189 ? -9.211 1.416 19.201 1.00 65.75 189 ILE A CA 1
ATOM 1503 C C . ILE A 1 189 ? -7.858 0.932 18.666 1.00 65.75 189 ILE A C 1
ATOM 1505 O O . ILE A 1 189 ? -7.533 -0.253 18.766 1.00 65.75 189 ILE A O 1
ATOM 1509 N N . LEU A 1 190 ? -7.043 1.835 18.117 1.00 63.00 190 LEU A N 1
ATOM 1510 C CA . LEU A 1 190 ? -5.746 1.472 17.549 1.00 63.00 190 LEU A CA 1
ATOM 1511 C C . LEU A 1 190 ? -4.723 1.102 18.626 1.00 63.00 190 LEU A C 1
ATOM 1513 O O . LEU A 1 190 ? -3.964 0.151 18.434 1.00 63.00 190 LEU A O 1
ATOM 1517 N N . MET A 1 191 ? -4.763 1.765 19.784 1.00 68.75 191 MET A N 1
ATOM 1518 C CA . MET A 1 191 ? -3.974 1.360 20.952 1.00 68.75 191 MET A CA 1
ATOM 1519 C C . MET A 1 191 ? -4.348 -0.050 21.441 1.00 68.75 191 MET A C 1
ATOM 1521 O O . MET A 1 191 ? -3.465 -0.811 21.828 1.00 68.75 191 MET A O 1
ATOM 1525 N N . LYS A 1 192 ? -5.627 -0.449 21.355 1.00 70.06 192 LYS A N 1
ATOM 1526 C CA . LYS A 1 192 ? -6.086 -1.794 21.751 1.00 70.06 192 LYS A CA 1
ATOM 1527 C C . LYS A 1 192 ? -5.494 -2.920 20.889 1.00 70.06 192 LYS A C 1
ATOM 1529 O O . LYS A 1 192 ? -5.260 -4.014 21.394 1.00 70.06 192 LYS A O 1
ATOM 1534 N N . VAL A 1 193 ? -5.255 -2.680 19.595 1.00 63.78 193 VAL A N 1
ATOM 1535 C CA . VAL A 1 193 ? -4.794 -3.714 18.636 1.00 63.78 193 VAL A CA 1
ATOM 1536 C C . VAL A 1 193 ? -3.277 -3.729 18.396 1.00 63.78 193 VAL A C 1
ATOM 1538 O O . VAL A 1 193 ? -2.762 -4.658 17.757 1.00 63.78 193 VAL A O 1
ATOM 1541 N N . LEU A 1 194 ? -2.559 -2.709 18.875 1.00 68.44 194 LEU A N 1
ATOM 1542 C CA . LEU A 1 194 ? -1.106 -2.567 18.766 1.00 68.44 194 LEU A CA 1
ATOM 1543 C C . LEU A 1 194 ? -0.418 -3.040 20.049 1.00 68.44 194 LEU A C 1
ATOM 1545 O O . LEU A 1 194 ? -0.013 -2.246 20.890 1.00 68.44 194 LEU A O 1
ATOM 1549 N N . VAL A 1 195 ? -0.262 -4.358 20.174 1.00 73.81 195 VAL A N 1
ATOM 1550 C CA . VAL A 1 195 ? 0.414 -4.987 21.315 1.00 73.81 195 VAL A CA 1
ATOM 1551 C C . VAL A 1 195 ? 1.834 -5.378 20.917 1.00 73.81 195 VAL A C 1
ATOM 1553 O O . VAL A 1 195 ? 2.028 -6.252 20.069 1.00 73.81 195 VAL A O 1
ATOM 1556 N N . ALA A 1 196 ? 2.830 -4.729 21.520 1.00 78.75 196 ALA A N 1
ATOM 1557 C CA . ALA A 1 196 ? 4.241 -5.067 21.353 1.00 78.75 196 ALA A CA 1
ATOM 1558 C C . ALA A 1 196 ? 5.076 -4.588 22.552 1.00 78.75 196 ALA A C 1
ATOM 1560 O O . ALA A 1 196 ? 4.742 -3.562 23.142 1.00 78.75 196 ALA A O 1
ATOM 1561 N N . PRO A 1 197 ? 6.211 -5.245 22.871 1.00 85.56 197 PRO A N 1
ATOM 1562 C CA . PRO A 1 197 ? 7.073 -4.840 23.986 1.00 85.56 197 PRO A CA 1
ATOM 1563 C C . PRO A 1 197 ? 7.563 -3.387 23.911 1.00 85.56 197 PRO A C 1
ATOM 1565 O O . PRO A 1 197 ? 7.804 -2.773 24.947 1.00 85.56 197 PRO A O 1
ATOM 1568 N N . THR A 1 198 ? 7.692 -2.839 22.699 1.00 93.12 198 THR A N 1
ATOM 1569 C CA . THR A 1 198 ? 8.212 -1.493 22.416 1.00 93.12 198 THR A CA 1
ATOM 1570 C C . THR A 1 198 ? 7.121 -0.450 22.132 1.00 93.12 198 THR A C 1
ATOM 1572 O O . THR A 1 198 ? 7.436 0.655 21.696 1.00 93.12 198 THR A O 1
ATOM 1575 N N . ILE A 1 199 ? 5.842 -0.760 22.373 1.00 90.38 199 ILE A N 1
ATOM 1576 C CA . ILE A 1 199 ? 4.699 0.165 22.241 1.00 90.38 199 ILE A CA 1
ATOM 1577 C C . ILE A 1 199 ? 4.053 0.337 23.624 1.00 90.38 199 ILE A C 1
ATOM 1579 O O . ILE A 1 199 ? 4.004 -0.619 24.395 1.00 90.38 199 ILE A O 1
ATOM 1583 N N . ILE A 1 200 ? 3.584 1.546 23.953 1.00 89.69 200 ILE A N 1
ATOM 1584 C CA . ILE A 1 200 ? 2.829 1.811 25.191 1.00 89.69 200 ILE A CA 1
ATOM 1585 C C . ILE A 1 200 ? 1.574 0.930 25.226 1.00 89.69 200 ILE A C 1
ATOM 1587 O O . ILE A 1 200 ? 0.712 1.029 24.352 1.00 89.69 200 ILE A O 1
ATOM 1591 N N . GLN A 1 201 ? 1.471 0.075 26.244 1.00 86.75 201 GLN A N 1
ATOM 1592 C CA . GLN A 1 201 ? 0.361 -0.866 26.371 1.00 86.75 201 GLN A CA 1
ATOM 1593 C C . GLN A 1 201 ? -0.961 -0.157 26.707 1.00 86.75 201 GLN A C 1
ATOM 1595 O O . GLN A 1 201 ? -1.027 0.687 27.601 1.00 86.75 201 GLN A O 1
ATOM 1600 N N . PHE A 1 202 ? -2.037 -0.558 26.029 1.00 84.69 202 PHE A N 1
ATOM 1601 C CA . PHE A 1 202 ? -3.414 -0.213 26.384 1.00 84.69 202 PHE A CA 1
ATOM 1602 C C . PHE A 1 202 ? -3.962 -1.181 27.438 1.00 84.69 202 PHE A C 1
ATOM 1604 O O . PHE A 1 202 ? -3.790 -2.396 27.302 1.00 84.69 202 PHE A O 1
ATOM 1611 N N . TYR A 1 203 ? -4.664 -0.661 28.446 1.00 83.00 203 TYR A N 1
ATOM 1612 C CA . TYR A 1 203 ? -5.368 -1.482 29.436 1.00 83.00 203 TYR A CA 1
ATOM 1613 C C . TYR A 1 203 ? -6.878 -1.457 29.226 1.00 83.00 203 TYR A C 1
ATOM 1615 O O . TYR A 1 203 ? -7.486 -2.503 29.017 1.00 83.00 203 TYR A O 1
ATOM 1623 N N . GLU A 1 204 ? -7.487 -0.274 29.274 1.00 78.31 204 GLU A N 1
ATOM 1624 C CA . GLU A 1 204 ? -8.933 -0.124 29.128 1.00 78.31 204 GLU A CA 1
ATOM 1625 C C . GLU A 1 204 ? -9.330 1.284 28.677 1.00 78.31 204 GLU A C 1
ATOM 1627 O O . GLU A 1 204 ? -8.541 2.233 28.735 1.00 78.31 204 GLU A O 1
ATOM 1632 N N . GLN A 1 205 ? -10.587 1.405 28.249 1.00 82.06 205 GLN A N 1
ATOM 1633 C CA . GLN A 1 205 ? -11.235 2.676 27.954 1.00 82.06 205 GLN A CA 1
ATOM 1634 C C . GLN A 1 205 ? -12.462 2.844 28.845 1.00 82.06 205 GLN A C 1
ATOM 1636 O O . GLN A 1 205 ? -13.229 1.904 29.048 1.00 82.06 205 GLN A O 1
ATOM 1641 N N . ILE A 1 206 ? -12.659 4.059 29.336 1.00 84.88 206 ILE A N 1
ATOM 1642 C CA . ILE A 1 206 ? -13.778 4.440 30.187 1.00 84.88 206 ILE A CA 1
ATOM 1643 C C . ILE A 1 206 ? -14.434 5.664 29.552 1.00 84.88 206 ILE A C 1
ATOM 1645 O O . ILE A 1 206 ? -13.764 6.654 29.252 1.00 84.88 206 ILE A O 1
ATOM 1649 N N . VAL A 1 207 ? -15.746 5.593 29.342 1.00 80.69 207 VAL A N 1
ATOM 1650 C CA . VAL A 1 207 ? -16.547 6.720 28.858 1.00 80.69 207 VAL A CA 1
ATOM 1651 C C . VAL A 1 207 ? -17.418 7.198 30.010 1.00 80.69 207 VAL A C 1
ATOM 1653 O O . VAL A 1 207 ? -18.284 6.467 30.483 1.00 80.69 207 VAL A O 1
ATOM 1656 N N . GLU A 1 208 ? -17.173 8.421 30.472 1.00 78.75 208 GLU A N 1
ATOM 1657 C CA . GLU A 1 208 ? -17.905 9.040 31.580 1.00 78.75 208 GLU A CA 1
ATOM 1658 C C . GLU A 1 208 ? -18.361 10.442 31.171 1.00 78.75 208 GLU A C 1
ATOM 1660 O O . GLU A 1 208 ? -17.538 11.308 30.879 1.00 78.75 208 GLU A O 1
ATOM 1665 N N . GLU A 1 209 ? -19.678 10.666 31.154 1.00 80.69 209 GLU A N 1
ATOM 1666 C CA . GLU A 1 209 ? -20.312 11.934 30.762 1.00 80.69 209 GLU A CA 1
ATOM 1667 C C . GLU A 1 209 ? -19.820 12.466 29.397 1.00 80.69 209 GLU A C 1
ATOM 1669 O O . GLU A 1 209 ? -20.244 11.997 28.340 1.00 80.69 209 GLU A O 1
ATOM 1674 N N . HIS A 1 210 ? -18.928 13.461 29.422 1.00 81.75 210 HIS A N 1
ATOM 1675 C CA . HIS A 1 210 ? -18.320 14.112 28.264 1.00 81.75 210 HIS A CA 1
ATOM 1676 C C . HIS A 1 210 ? -16.822 13.815 28.145 1.00 81.75 210 HIS A C 1
ATOM 1678 O O . HIS A 1 210 ? -16.103 14.568 27.493 1.00 81.75 210 HIS A O 1
ATOM 1684 N N . TYR A 1 211 ? -16.326 12.753 28.776 1.00 83.81 211 TYR A N 1
ATOM 1685 C CA . TYR A 1 211 ? -14.917 12.382 28.750 1.00 83.81 211 TYR A CA 1
ATOM 1686 C C . TYR A 1 211 ? -14.708 10.983 28.180 1.00 83.81 211 TYR A C 1
ATOM 1688 O O . TYR A 1 211 ? -15.363 10.023 28.582 1.00 83.81 211 TYR A O 1
ATOM 1696 N N . LEU A 1 212 ? -13.727 10.878 27.283 1.00 84.38 212 LEU A N 1
ATOM 1697 C CA . LEU A 1 212 ? -13.086 9.616 26.932 1.00 84.38 212 LEU A CA 1
ATOM 1698 C C . LEU A 1 212 ? -11.807 9.500 27.759 1.00 84.38 212 LEU A C 1
ATOM 1700 O O . LEU A 1 212 ? -10.935 10.369 27.694 1.00 84.38 212 LEU A O 1
ATOM 1704 N N . ILE A 1 213 ? -11.705 8.447 28.558 1.00 87.88 213 ILE A N 1
ATOM 1705 C CA . ILE A 1 213 ? -10.588 8.210 29.465 1.00 87.88 213 ILE A CA 1
ATOM 1706 C C . ILE A 1 213 ? -9.906 6.916 29.045 1.00 87.88 213 ILE A C 1
ATOM 1708 O O . ILE A 1 213 ? -10.537 5.866 28.978 1.00 87.88 213 ILE A O 1
ATOM 1712 N N . ILE A 1 214 ? -8.612 6.995 28.758 1.00 87.88 214 ILE A N 1
ATOM 1713 C CA . ILE A 1 214 ? -7.811 5.862 28.296 1.00 87.88 214 ILE A CA 1
ATOM 1714 C C . ILE A 1 214 ? -6.786 5.531 29.375 1.00 87.88 214 ILE A C 1
ATOM 1716 O O . ILE A 1 214 ? -5.978 6.391 29.740 1.00 87.88 214 ILE A O 1
ATOM 1720 N N . ALA A 1 215 ? -6.818 4.294 29.869 1.00 89.31 215 ALA A N 1
ATOM 1721 C CA . ALA A 1 215 ? -5.819 3.762 30.784 1.00 89.31 215 ALA A CA 1
ATOM 1722 C C . ALA A 1 215 ? -4.707 3.053 30.005 1.00 89.31 215 ALA A C 1
ATOM 1724 O O . ALA A 1 215 ? -4.970 2.124 29.239 1.00 89.31 215 ALA A O 1
ATOM 1725 N N . MET A 1 216 ? -3.462 3.481 30.216 1.00 90.88 216 MET A N 1
ATOM 1726 C CA . MET A 1 216 ? -2.291 2.996 29.479 1.00 90.88 216 MET A CA 1
ATOM 1727 C C . MET A 1 216 ? -1.057 2.815 30.374 1.00 90.88 216 MET A C 1
ATOM 1729 O O . MET A 1 216 ? -1.035 3.256 31.529 1.00 90.88 216 MET A O 1
ATOM 1733 N N . GLU A 1 217 ? -0.038 2.145 29.838 1.00 91.62 217 GLU A N 1
ATOM 1734 C CA . GLU A 1 217 ? 1.258 1.925 30.488 1.00 91.62 217 GLU A CA 1
ATOM 1735 C C . GLU A 1 217 ? 1.896 3.245 30.933 1.00 91.62 217 GLU A C 1
ATOM 1737 O O . GLU A 1 217 ? 1.927 4.226 30.189 1.00 91.62 217 GLU A O 1
ATOM 1742 N N . TYR A 1 218 ? 2.419 3.258 32.159 1.00 93.00 218 TYR A N 1
ATOM 1743 C CA . TYR A 1 218 ? 3.228 4.357 32.669 1.00 93.00 218 TYR A CA 1
ATOM 1744 C C . TYR A 1 218 ? 4.717 4.032 32.513 1.00 93.00 218 TYR A C 1
ATOM 1746 O O . TYR A 1 218 ? 5.185 3.001 32.990 1.00 93.00 218 TYR A O 1
ATOM 1754 N N . ALA A 1 219 ? 5.461 4.931 31.871 1.00 93.31 219 ALA A N 1
ATOM 1755 C CA . ALA A 1 219 ? 6.901 4.818 31.665 1.00 93.31 219 ALA A CA 1
ATOM 1756 C C . ALA A 1 219 ? 7.650 5.740 32.657 1.00 93.31 219 ALA A C 1
ATOM 1758 O O . ALA A 1 219 ? 7.629 6.962 32.486 1.00 93.31 219 ALA A O 1
ATOM 1759 N N . PRO A 1 220 ? 8.284 5.194 33.714 1.00 90.31 220 PRO A N 1
ATOM 1760 C CA . PRO A 1 220 ? 8.759 5.983 34.853 1.00 90.31 220 PRO A CA 1
ATOM 1761 C C . PRO A 1 220 ? 9.983 6.859 34.569 1.00 90.31 220 PRO A C 1
ATOM 1763 O O . PRO A 1 220 ? 10.195 7.828 35.294 1.00 90.31 220 PRO A O 1
ATOM 1766 N N . HIS A 1 221 ? 10.775 6.561 33.534 1.00 91.62 221 HIS A N 1
ATOM 1767 C CA . HIS A 1 221 ? 11.922 7.391 33.140 1.00 91.62 221 HIS A CA 1
ATOM 1768 C C . HIS A 1 221 ? 11.538 8.518 32.169 1.00 91.62 221 HIS A C 1
ATOM 1770 O O . HIS A 1 221 ? 12.414 9.180 31.613 1.00 91.62 221 HIS A O 1
ATOM 1776 N N . GLY A 1 222 ? 10.235 8.758 31.986 1.00 90.75 222 GLY A N 1
ATOM 1777 C CA . GLY A 1 222 ? 9.728 9.897 31.234 1.00 90.75 222 GLY A CA 1
ATOM 1778 C C . GLY A 1 222 ? 10.059 9.829 29.745 1.00 90.75 222 GLY A C 1
ATOM 1779 O O . GLY A 1 222 ? 10.276 8.753 29.174 1.00 90.75 222 GLY A O 1
ATOM 1780 N N . ALA A 1 223 ? 10.045 10.993 29.100 1.00 92.31 223 ALA A N 1
ATOM 1781 C CA . ALA A 1 223 ? 10.285 11.098 27.667 1.00 92.31 223 ALA A CA 1
ATOM 1782 C C . ALA A 1 223 ? 11.787 11.068 27.346 1.00 92.31 223 ALA A C 1
ATOM 1784 O O . ALA A 1 223 ? 12.614 11.684 28.024 1.00 92.31 223 ALA A O 1
ATOM 1785 N N . LEU A 1 224 ? 12.154 10.438 26.230 1.00 94.00 224 LEU A N 1
ATOM 1786 C CA . LEU A 1 224 ? 13.533 10.350 25.755 1.00 94.00 224 LEU A CA 1
ATOM 1787 C C . LEU A 1 224 ? 14.151 11.742 25.558 1.00 94.00 224 LEU A C 1
ATOM 1789 O O . LEU A 1 224 ? 15.338 11.929 25.814 1.00 94.00 224 LEU A O 1
ATOM 1793 N N . SER A 1 225 ? 13.359 12.742 25.161 1.00 92.31 225 SER A N 1
ATOM 1794 C CA . SER A 1 225 ? 13.823 14.130 25.051 1.00 92.31 225 SER A CA 1
ATOM 1795 C C . SER A 1 225 ? 14.366 14.699 26.367 1.00 92.31 225 SER A C 1
ATOM 1797 O O . SER A 1 225 ? 15.357 15.427 26.354 1.00 92.31 225 SER A O 1
ATOM 1799 N N . GLU A 1 226 ? 13.745 14.361 27.499 1.00 92.38 226 GLU A N 1
ATOM 1800 C CA . GLU A 1 226 ? 14.181 14.814 28.827 1.00 92.38 226 GLU A CA 1
ATOM 1801 C C . GLU A 1 226 ? 15.511 14.147 29.181 1.00 92.38 226 GLU A C 1
ATOM 1803 O O . GLU A 1 226 ? 16.475 14.818 29.554 1.00 92.38 226 GLU A O 1
ATOM 1808 N N . ARG A 1 227 ? 15.615 12.841 28.910 1.00 91.81 227 ARG A N 1
ATOM 1809 C CA . ARG A 1 227 ? 16.842 12.069 29.109 1.00 91.81 227 ARG A CA 1
ATOM 1810 C C . ARG A 1 227 ? 18.018 12.590 28.278 1.00 91.81 227 ARG A C 1
ATOM 1812 O O . ARG A 1 227 ? 19.130 12.725 28.789 1.00 91.81 227 ARG A O 1
ATOM 1819 N N . LEU A 1 228 ? 17.790 12.912 27.004 1.00 93.75 228 LEU A N 1
ATOM 1820 C CA . LEU A 1 228 ? 18.815 13.491 26.128 1.00 93.75 228 LEU A CA 1
ATOM 1821 C C . LEU A 1 228 ? 19.268 14.870 26.631 1.00 93.75 228 LEU A C 1
ATOM 1823 O O . LEU A 1 228 ? 20.464 15.175 26.599 1.00 93.75 228 LEU A O 1
ATOM 1827 N N . GLN A 1 229 ? 18.341 15.689 27.139 1.00 92.88 229 GLN A N 1
ATOM 1828 C CA . GLN A 1 229 ? 18.661 16.994 27.717 1.00 92.88 229 GLN A CA 1
ATOM 1829 C C . GLN A 1 229 ? 19.514 16.865 28.988 1.00 92.88 229 GLN A C 1
ATOM 1831 O O . GLN A 1 229 ? 20.492 17.600 29.146 1.00 92.88 229 GLN A O 1
ATOM 1836 N N . GLU A 1 230 ? 19.201 15.914 29.870 1.00 92.94 230 GLU A N 1
ATOM 1837 C CA . GLU A 1 230 ? 20.022 15.606 31.047 1.00 92.94 230 GLU A CA 1
ATOM 1838 C C . GLU A 1 230 ? 21.444 15.186 30.661 1.00 92.94 230 GLU A C 1
ATOM 1840 O O . GLU A 1 230 ? 22.418 15.730 31.189 1.00 92.94 230 GLU A O 1
ATOM 1845 N N . MET A 1 231 ? 21.580 14.252 29.711 1.00 92.88 231 MET A N 1
ATOM 1846 C CA . MET A 1 231 ? 22.884 13.784 29.232 1.00 92.88 231 MET A CA 1
ATOM 1847 C C . MET A 1 231 ? 23.705 14.933 28.641 1.00 92.88 231 MET A C 1
ATOM 1849 O O . MET A 1 231 ? 24.884 15.082 28.976 1.00 92.88 231 MET A O 1
ATOM 1853 N N . ARG A 1 232 ? 23.069 15.793 27.836 1.00 92.19 232 ARG A N 1
ATOM 1854 C CA . ARG A 1 232 ? 23.689 16.998 27.273 1.00 92.19 232 ARG A CA 1
ATOM 1855 C C . ARG A 1 232 ? 24.190 17.943 28.366 1.00 92.19 232 ARG A C 1
ATOM 1857 O O . ARG A 1 232 ? 25.326 18.408 28.276 1.00 92.19 232 ARG A O 1
ATOM 1864 N N . ASN A 1 233 ? 23.382 18.208 29.393 1.00 93.50 233 ASN A N 1
ATOM 1865 C CA . ASN A 1 233 ? 23.756 19.079 30.515 1.00 93.50 233 ASN A CA 1
ATOM 1866 C C . ASN A 1 233 ? 24.944 18.516 31.312 1.00 93.50 233 ASN A C 1
ATOM 1868 O O . ASN A 1 233 ? 25.768 19.273 31.818 1.00 93.50 233 ASN A O 1
ATOM 1872 N N . GLN A 1 234 ? 25.063 17.190 31.384 1.00 93.88 234 GLN A N 1
ATOM 1873 C CA . GLN A 1 234 ? 26.183 16.489 32.019 1.00 93.88 234 GLN A CA 1
ATOM 1874 C C . GLN A 1 234 ? 27.416 16.354 31.106 1.00 93.88 234 GLN A C 1
ATOM 1876 O O . GLN A 1 234 ? 28.409 15.748 31.509 1.00 93.88 234 GLN A O 1
ATOM 1881 N N . GLY A 1 235 ? 27.362 16.856 29.867 1.00 89.94 235 GLY A N 1
ATOM 1882 C CA . GLY A 1 235 ? 28.425 16.686 28.872 1.00 89.94 235 GLY A CA 1
ATOM 1883 C C . GLY A 1 235 ? 28.621 15.237 28.405 1.00 89.94 235 GLY A C 1
ATOM 1884 O O . GLY A 1 235 ? 29.642 14.922 27.792 1.00 89.94 235 GLY A O 1
ATOM 1885 N N . ARG A 1 236 ? 27.663 14.345 28.690 1.00 90.25 236 ARG A N 1
ATOM 1886 C CA . ARG A 1 236 ? 27.686 12.932 28.294 1.00 90.25 236 ARG A CA 1
ATOM 1887 C C . ARG A 1 236 ? 27.124 12.771 26.891 1.00 90.25 236 ARG A C 1
ATOM 1889 O O . ARG A 1 236 ? 26.231 13.506 26.488 1.00 90.25 236 ARG A O 1
ATOM 1896 N N . ARG A 1 237 ? 27.627 11.781 26.158 1.00 88.19 237 ARG A N 1
ATOM 1897 C CA . ARG A 1 237 ? 27.134 11.397 24.828 1.00 88.19 237 ARG A CA 1
ATOM 1898 C C . ARG A 1 237 ? 26.456 10.038 24.894 1.00 88.19 237 ARG A C 1
ATOM 1900 O O . ARG A 1 237 ? 26.750 9.247 25.789 1.00 88.19 237 ARG A O 1
ATOM 1907 N N . VAL A 1 238 ? 25.568 9.774 23.944 1.00 89.88 238 VAL A N 1
ATOM 1908 C CA . VAL A 1 238 ? 25.000 8.438 23.750 1.00 89.88 238 VAL A CA 1
ATOM 1909 C C . VAL A 1 238 ? 26.079 7.560 23.114 1.00 89.88 238 VAL A C 1
ATOM 1911 O O . VAL A 1 238 ? 26.714 7.970 22.141 1.00 89.88 238 VAL A O 1
ATOM 1914 N N . SER A 1 239 ? 26.342 6.389 23.699 1.00 90.00 239 SER A N 1
ATOM 1915 C CA . SER A 1 239 ? 27.264 5.418 23.104 1.00 90.00 239 SER A CA 1
ATOM 1916 C C . SER A 1 239 ? 26.668 4.853 21.818 1.00 90.00 239 SER A C 1
ATOM 1918 O O . SER A 1 239 ? 25.449 4.824 21.641 1.00 90.00 239 SER A O 1
ATOM 1920 N N . ASN A 1 240 ? 27.522 4.367 20.921 1.00 87.00 240 ASN A N 1
ATOM 1921 C CA . ASN A 1 240 ? 27.038 3.797 19.670 1.00 87.00 240 ASN A CA 1
ATOM 1922 C C . ASN A 1 240 ? 26.149 2.562 19.885 1.00 87.00 240 ASN A C 1
ATOM 1924 O O . ASN A 1 240 ? 25.143 2.379 19.210 1.00 87.00 240 ASN A O 1
ATOM 1928 N N . GLU A 1 241 ? 26.491 1.750 20.883 1.00 89.00 241 GLU A N 1
ATOM 1929 C CA . GLU A 1 241 ? 25.711 0.577 21.283 1.00 89.00 241 GLU A CA 1
ATOM 1930 C C . GLU A 1 241 ? 24.291 0.969 21.702 1.00 89.00 241 GLU A C 1
ATOM 1932 O O . GLU A 1 241 ? 23.328 0.372 21.226 1.00 89.00 241 GLU A O 1
ATOM 1937 N N . ASN A 1 242 ? 24.150 2.016 22.524 1.00 89.88 242 ASN A N 1
ATOM 1938 C CA . ASN A 1 242 ? 22.841 2.508 22.953 1.00 89.88 242 ASN A CA 1
ATOM 1939 C C . ASN A 1 242 ? 22.059 3.128 21.792 1.00 89.88 242 ASN A C 1
ATOM 1941 O O . ASN A 1 242 ? 20.845 2.970 21.716 1.00 89.88 242 ASN A O 1
ATOM 1945 N N . LEU A 1 243 ? 22.747 3.792 20.862 1.00 91.62 243 LEU A N 1
ATOM 1946 C CA . LEU A 1 243 ? 22.127 4.369 19.674 1.00 91.62 243 LEU A CA 1
ATOM 1947 C C . LEU A 1 243 ? 21.501 3.277 18.789 1.00 91.62 243 LEU A C 1
ATOM 1949 O O . LEU A 1 243 ? 20.341 3.399 18.396 1.00 91.62 243 LEU A O 1
ATOM 1953 N N . LEU A 1 244 ? 22.227 2.189 18.519 1.00 92.56 244 LEU A N 1
ATOM 1954 C CA . LEU A 1 244 ? 21.722 1.058 17.730 1.00 92.56 244 LEU A CA 1
ATOM 1955 C C . LEU A 1 244 ? 20.659 0.252 18.477 1.00 92.56 244 LEU A C 1
ATOM 1957 O O . LEU A 1 244 ? 19.679 -0.178 17.867 1.00 92.56 244 LEU A O 1
ATOM 1961 N N . ALA A 1 245 ? 20.808 0.095 19.795 1.00 93.00 245 ALA A N 1
ATOM 1962 C CA . ALA A 1 245 ? 19.798 -0.540 20.630 1.00 93.00 245 ALA A CA 1
ATOM 1963 C C . ALA A 1 245 ? 18.474 0.237 20.573 1.00 93.00 245 ALA A C 1
ATOM 1965 O O . ALA A 1 245 ? 17.438 -0.352 20.261 1.00 93.00 245 ALA A O 1
ATOM 1966 N N . TRP A 1 246 ? 18.495 1.557 20.773 1.00 95.19 246 TRP A N 1
ATOM 1967 C CA . TRP A 1 246 ? 17.295 2.390 20.663 1.00 95.19 246 TRP A CA 1
ATOM 1968 C C . TRP A 1 246 ? 16.720 2.392 19.243 1.00 95.19 246 TRP A C 1
ATOM 1970 O O . TRP A 1 246 ? 15.511 2.226 19.090 1.00 95.19 246 TRP A O 1
ATOM 1980 N N . LEU A 1 247 ? 17.561 2.470 18.202 1.00 96.12 247 LEU A N 1
ATOM 1981 C CA . LEU A 1 247 ? 17.116 2.337 16.809 1.00 96.12 247 LEU A CA 1
ATOM 1982 C C . LEU A 1 247 ? 16.380 1.011 16.574 1.00 96.12 247 LEU A C 1
ATOM 1984 O O . LEU A 1 247 ? 15.292 1.010 16.004 1.00 96.12 247 LEU A O 1
ATOM 1988 N N . SER A 1 248 ? 16.941 -0.110 17.035 1.00 95.81 248 SER A N 1
ATOM 1989 C CA . SER A 1 248 ? 16.337 -1.435 16.859 1.00 95.81 248 SER A CA 1
ATOM 1990 C C . SER A 1 248 ? 14.967 -1.548 17.538 1.00 95.81 248 SER A C 1
ATOM 1992 O O . SER A 1 248 ? 14.030 -2.075 16.944 1.00 95.81 248 SER A O 1
ATOM 1994 N N . GLN A 1 249 ? 14.810 -0.981 18.737 1.00 96.19 249 GLN A N 1
ATOM 1995 C CA . GLN A 1 249 ? 13.553 -1.016 19.488 1.00 96.19 249 GLN A CA 1
ATOM 1996 C C . GLN A 1 249 ? 12.470 -0.145 18.838 1.00 96.19 249 GLN A C 1
ATOM 1998 O O . GLN A 1 249 ? 11.319 -0.574 18.720 1.00 96.19 249 GLN A O 1
ATOM 2003 N N . ILE A 1 250 ? 12.844 1.043 18.345 1.00 96.94 250 ILE A N 1
ATOM 2004 C CA . ILE A 1 250 ? 11.929 1.904 17.583 1.00 96.94 250 ILE A CA 1
ATOM 2005 C C . ILE A 1 250 ? 11.536 1.220 16.264 1.00 96.94 250 ILE A C 1
ATOM 2007 O O . ILE A 1 250 ? 10.365 1.242 15.887 1.00 96.94 250 ILE A O 1
ATOM 2011 N N . LEU A 1 251 ? 12.475 0.550 15.584 1.00 95.56 251 LEU A N 1
ATOM 2012 C CA . LEU A 1 251 ? 12.185 -0.224 14.374 1.00 95.56 251 LEU A CA 1
ATOM 2013 C C . LEU A 1 251 ? 11.221 -1.380 14.641 1.00 95.56 251 LEU A C 1
ATOM 2015 O O . LEU A 1 251 ? 10.307 -1.568 13.848 1.00 95.56 251 LEU A O 1
ATOM 2019 N N . ILE A 1 252 ? 11.352 -2.103 15.756 1.00 93.31 252 ILE A N 1
ATOM 2020 C CA . ILE A 1 252 ? 10.397 -3.155 16.144 1.00 93.31 252 ILE A CA 1
ATOM 2021 C C . ILE A 1 252 ? 8.981 -2.578 16.288 1.00 93.31 252 ILE A C 1
ATOM 2023 O O . ILE A 1 252 ? 8.030 -3.153 15.756 1.00 93.31 252 ILE A O 1
ATOM 2027 N N . ALA A 1 253 ? 8.832 -1.427 16.953 1.00 92.38 253 ALA A N 1
ATOM 2028 C CA . ALA A 1 253 ? 7.529 -0.774 17.090 1.00 92.38 253 ALA A CA 1
ATOM 2029 C C . ALA A 1 253 ? 6.948 -0.391 15.717 1.00 92.38 253 ALA A C 1
ATOM 2031 O O . ALA A 1 253 ? 5.788 -0.685 15.423 1.00 92.38 253 ALA A O 1
ATOM 2032 N N . LEU A 1 254 ? 7.773 0.191 14.837 1.00 92.12 254 LEU A N 1
ATOM 2033 C CA . LEU A 1 254 ? 7.363 0.545 13.478 1.00 92.12 254 LEU A CA 1
ATOM 2034 C C . LEU A 1 254 ? 7.056 -0.684 12.608 1.00 92.12 254 LEU A C 1
ATOM 2036 O O . LEU A 1 254 ? 6.116 -0.629 11.824 1.00 92.12 254 LEU A O 1
ATOM 2040 N N . MET A 1 255 ? 7.768 -1.806 12.756 1.00 88.00 255 MET A N 1
ATOM 2041 C CA . MET A 1 255 ? 7.467 -3.063 12.052 1.00 88.00 255 MET A CA 1
ATOM 2042 C C . MET A 1 255 ? 6.083 -3.588 12.435 1.00 88.00 255 MET A C 1
ATOM 2044 O O . MET A 1 255 ? 5.310 -3.979 11.560 1.00 88.00 255 MET A O 1
ATOM 2048 N N . VAL A 1 256 ? 5.739 -3.557 13.728 1.00 80.56 256 VAL A N 1
ATOM 2049 C CA . VAL A 1 256 ? 4.410 -3.962 14.211 1.00 80.56 256 VAL A CA 1
ATOM 2050 C C . VAL A 1 256 ? 3.332 -3.051 13.625 1.00 80.56 256 VAL A C 1
ATOM 2052 O O . VAL A 1 256 ? 2.366 -3.554 13.048 1.00 80.56 256 VAL A O 1
ATOM 2055 N N . MET A 1 257 ? 3.519 -1.730 13.693 1.00 80.94 257 MET A N 1
ATOM 2056 C CA . MET A 1 257 ? 2.572 -0.762 13.129 1.00 80.94 257 MET A CA 1
ATOM 2057 C C . MET A 1 257 ? 2.421 -0.934 11.606 1.00 80.94 257 MET A C 1
ATOM 2059 O O . MET A 1 257 ? 1.306 -1.102 11.109 1.00 80.94 257 MET A O 1
ATOM 2063 N N . HIS A 1 258 ? 3.529 -0.990 10.859 1.00 79.19 258 HIS A N 1
ATOM 2064 C CA . HIS A 1 258 ? 3.529 -1.071 9.392 1.00 79.19 258 HIS A CA 1
ATOM 2065 C C . HIS A 1 258 ? 3.018 -2.422 8.872 1.00 79.19 258 HIS A C 1
ATOM 2067 O O . HIS A 1 258 ? 2.368 -2.445 7.828 1.00 79.19 258 HIS A O 1
ATOM 2073 N N . SER A 1 259 ? 3.219 -3.527 9.605 1.00 70.81 259 SER A N 1
ATOM 2074 C CA . SER A 1 259 ? 2.630 -4.842 9.275 1.00 70.81 259 SER A CA 1
ATOM 2075 C C . SER A 1 259 ? 1.098 -4.855 9.332 1.00 70.81 259 SER A C 1
ATOM 2077 O O . SER A 1 259 ? 0.458 -5.659 8.661 1.00 70.81 259 SER A O 1
ATOM 2079 N N . LYS A 1 260 ? 0.515 -3.938 10.112 1.00 65.88 260 LYS A N 1
ATOM 2080 C CA . LYS A 1 260 ? -0.930 -3.709 10.239 1.00 65.88 260 LYS A CA 1
ATOM 2081 C C . LYS A 1 260 ? -1.399 -2.504 9.412 1.00 65.88 260 LYS A C 1
ATOM 2083 O O . LYS A 1 260 ? -2.529 -2.059 9.578 1.00 65.88 260 LYS A O 1
ATOM 2088 N N . HIS A 1 261 ? -0.536 -1.969 8.542 1.00 62.78 261 HIS A N 1
ATOM 2089 C CA . HIS A 1 261 ? -0.773 -0.768 7.732 1.00 62.78 261 HIS A CA 1
ATOM 2090 C C . HIS A 1 261 ? -1.097 0.505 8.541 1.00 62.78 261 HIS A C 1
ATOM 2092 O O . HIS A 1 261 ? -1.746 1.420 8.036 1.00 62.78 261 HIS A O 1
ATOM 2098 N N . ILE A 1 262 ? -0.615 0.594 9.782 1.00 70.25 262 ILE A N 1
ATOM 2099 C CA . ILE A 1 262 ? -0.764 1.767 10.650 1.00 70.25 262 ILE A CA 1
ATOM 2100 C C . ILE A 1 262 ? 0.516 2.606 10.575 1.00 70.25 262 ILE A C 1
ATOM 2102 O O . ILE A 1 262 ? 1.616 2.065 10.633 1.00 70.25 262 ILE A O 1
ATOM 2106 N N . LEU A 1 263 ? 0.376 3.928 10.447 1.00 74.75 263 LEU A N 1
ATOM 2107 C CA . LEU A 1 263 ? 1.487 4.888 10.469 1.00 74.75 263 LEU A CA 1
ATOM 2108 C C . LEU A 1 263 ? 1.518 5.623 11.806 1.00 74.75 263 LEU A C 1
ATOM 2110 O O . LEU A 1 263 ? 0.458 5.948 12.341 1.00 74.75 263 LEU A O 1
ATOM 2114 N N . HIS A 1 264 ? 2.710 5.957 12.297 1.00 81.69 264 HIS A N 1
ATOM 2115 C CA . HIS A 1 264 ? 2.853 6.693 13.553 1.00 81.69 264 HIS A CA 1
ATOM 2116 C C . HIS A 1 264 ? 2.517 8.186 13.397 1.00 81.69 264 HIS A C 1
ATOM 2118 O O . HIS A 1 264 ? 1.795 8.752 14.218 1.00 81.69 264 HIS A O 1
ATOM 2124 N N . ARG A 1 265 ? 3.022 8.832 12.334 1.00 74.00 265 ARG A N 1
ATOM 2125 C CA . ARG A 1 265 ? 2.747 10.231 11.917 1.00 74.00 265 ARG A CA 1
ATOM 2126 C C . ARG A 1 265 ? 3.221 11.365 12.839 1.00 74.00 265 ARG A C 1
ATOM 2128 O O . ARG A 1 265 ? 3.351 12.485 12.360 1.00 74.00 265 ARG A O 1
ATOM 2135 N N . ASP A 1 266 ? 3.516 11.112 14.114 1.00 76.56 266 ASP A N 1
ATOM 2136 C CA . ASP A 1 266 ? 4.089 12.112 15.046 1.00 76.56 266 ASP A CA 1
ATOM 2137 C C . ASP A 1 266 ? 5.328 11.566 15.779 1.00 76.56 266 ASP A C 1
ATOM 2139 O O . ASP A 1 266 ? 5.467 11.690 16.993 1.00 76.56 266 ASP A O 1
ATOM 2143 N N . LEU A 1 267 ? 6.211 10.860 15.059 1.00 88.88 267 LEU A N 1
ATOM 2144 C CA . LEU A 1 267 ? 7.377 10.219 15.673 1.00 88.88 267 LEU A CA 1
ATOM 2145 C C . LEU A 1 267 ? 8.437 11.272 16.049 1.00 88.88 267 LEU A C 1
ATOM 2147 O O . LEU A 1 267 ? 9.019 11.944 15.192 1.00 88.88 267 LEU A O 1
ATOM 2151 N N . LYS A 1 268 ? 8.689 11.423 17.351 1.00 89.25 268 LYS A N 1
ATOM 2152 C CA . LYS A 1 268 ? 9.633 12.395 17.924 1.00 89.25 268 LYS A CA 1
ATOM 2153 C C . LYS A 1 268 ? 10.090 11.960 19.309 1.00 89.25 268 LYS A C 1
ATOM 2155 O O . LYS A 1 268 ? 9.412 11.176 19.963 1.00 89.25 268 LYS A O 1
ATOM 2160 N N . THR A 1 269 ? 11.205 12.508 19.780 1.00 91.19 269 THR A N 1
ATOM 2161 C CA . THR A 1 269 ? 11.806 12.158 21.078 1.00 91.19 269 THR A CA 1
ATOM 2162 C C . THR A 1 269 ? 10.901 12.450 22.282 1.00 91.19 269 THR A C 1
ATOM 2164 O O . THR A 1 269 ? 11.089 11.837 23.326 1.00 91.19 269 THR A O 1
ATOM 2167 N N . GLN A 1 270 ? 9.894 13.320 22.142 1.00 89.12 270 GLN A N 1
ATOM 2168 C CA . GLN A 1 270 ? 8.874 13.569 23.173 1.00 89.12 270 GLN A CA 1
ATOM 2169 C C . GLN A 1 270 ? 7.808 12.460 23.264 1.00 89.12 270 GLN A C 1
ATOM 2171 O O . GLN A 1 270 ? 7.182 12.319 24.306 1.00 89.12 270 GLN A O 1
ATOM 2176 N N . ASN A 1 271 ? 7.611 11.683 22.192 1.00 90.00 271 ASN A N 1
ATOM 2177 C CA . ASN A 1 271 ? 6.634 10.585 22.122 1.00 90.00 271 ASN A CA 1
ATOM 2178 C C . ASN A 1 271 ? 7.307 9.202 22.262 1.00 90.00 271 ASN A C 1
ATOM 2180 O O . ASN A 1 271 ? 6.679 8.162 22.062 1.00 90.00 271 ASN A O 1
ATOM 2184 N N . LEU A 1 272 ? 8.604 9.183 22.575 1.00 94.50 272 LEU A N 1
ATOM 2185 C CA . LEU A 1 272 ? 9.361 7.984 22.913 1.00 94.50 272 LEU A CA 1
ATOM 2186 C C . LEU A 1 272 ? 9.628 8.022 24.409 1.00 94.50 272 LEU A C 1
ATOM 2188 O O . LEU A 1 272 ? 10.244 8.970 24.885 1.00 94.50 272 LEU A O 1
ATOM 2192 N N . PHE A 1 273 ? 9.186 7.010 25.138 1.00 94.06 273 PHE A N 1
ATOM 2193 C CA . PHE A 1 273 ? 9.315 6.953 26.588 1.00 94.06 273 PHE A CA 1
ATOM 2194 C C . PHE A 1 273 ? 10.275 5.848 27.006 1.00 94.06 273 PHE A C 1
ATOM 2196 O O . PHE A 1 273 ? 10.454 4.867 26.284 1.00 94.06 273 PHE A O 1
ATOM 2203 N N . LEU A 1 274 ? 10.889 6.000 28.174 1.00 93.69 274 LEU A N 1
ATOM 2204 C CA . LEU A 1 274 ? 11.760 4.985 28.752 1.00 93.69 274 LEU A CA 1
ATOM 2205 C C . LEU A 1 274 ? 11.049 4.291 29.917 1.00 93.69 274 LEU A C 1
ATOM 2207 O O . LEU A 1 274 ? 10.590 4.923 30.873 1.00 93.69 274 LEU A O 1
ATOM 2211 N N . SER A 1 275 ? 10.937 2.969 29.811 1.00 89.81 275 SER A N 1
ATOM 2212 C CA . SER A 1 275 ? 10.469 2.127 30.915 1.00 89.81 275 SER A CA 1
ATOM 2213 C C . SER A 1 275 ? 11.517 2.031 32.035 1.00 89.81 275 SER A C 1
ATOM 2215 O O . SER A 1 275 ? 12.651 2.477 31.873 1.00 89.81 275 SER A O 1
ATOM 2217 N N . GLU A 1 276 ? 11.163 1.388 33.150 1.00 82.62 276 GLU A N 1
ATOM 2218 C CA . GLU A 1 276 ? 12.072 1.135 34.284 1.00 82.62 276 GLU A CA 1
ATOM 2219 C C . GLU A 1 276 ? 13.356 0.382 33.882 1.00 82.62 276 GLU A C 1
ATOM 2221 O O . GLU A 1 276 ? 14.410 0.579 34.477 1.00 82.62 276 GLU A O 1
ATOM 2226 N N . HIS A 1 277 ? 13.285 -0.433 32.825 1.00 82.88 277 HIS A N 1
ATOM 2227 C CA . HIS A 1 277 ? 14.401 -1.229 32.306 1.00 82.88 277 HIS A CA 1
ATOM 2228 C C . HIS A 1 277 ? 15.100 -0.572 31.101 1.00 82.88 277 HIS A C 1
ATOM 2230 O O . HIS A 1 277 ? 15.740 -1.261 30.311 1.00 82.88 277 HIS A O 1
ATOM 2236 N N . ASP A 1 278 ? 14.924 0.740 30.905 1.00 84.38 278 ASP A N 1
ATOM 2237 C CA . ASP A 1 278 ? 15.468 1.513 29.776 1.00 84.38 278 ASP A CA 1
ATOM 2238 C C . ASP A 1 278 ? 15.054 0.996 28.379 1.00 84.38 278 ASP A C 1
ATOM 2240 O O . ASP A 1 278 ? 15.690 1.295 27.364 1.00 84.38 278 ASP A O 1
ATOM 2244 N N . ILE A 1 279 ? 13.945 0.251 28.303 1.00 91.69 279 ILE A N 1
ATOM 2245 C CA . ILE A 1 279 ? 13.310 -0.131 27.034 1.00 91.69 279 ILE A CA 1
ATOM 2246 C C . ILE A 1 279 ? 12.510 1.058 26.501 1.00 91.69 279 ILE A C 1
ATOM 2248 O O . ILE A 1 279 ? 11.724 1.659 27.241 1.00 91.69 279 ILE A O 1
ATOM 2252 N N . ILE A 1 280 ? 12.682 1.347 25.210 1.00 95.25 280 ILE A N 1
ATOM 2253 C CA . ILE A 1 280 ? 11.920 2.342 24.461 1.00 95.25 280 ILE A CA 1
ATOM 2254 C C . ILE A 1 280 ? 10.473 1.877 24.300 1.00 95.25 280 ILE A C 1
ATOM 2256 O O . ILE A 1 280 ? 10.195 0.804 23.762 1.00 95.25 280 ILE A O 1
ATOM 2260 N N . LYS A 1 281 ? 9.555 2.746 24.711 1.00 93.50 281 LYS A N 1
ATOM 2261 C CA . LYS A 1 281 ? 8.114 2.623 24.535 1.00 93.50 281 LYS A CA 1
ATOM 2262 C C . LYS A 1 281 ? 7.628 3.736 23.618 1.00 93.50 281 LYS A C 1
ATOM 2264 O O . LYS A 1 281 ? 7.646 4.909 23.983 1.00 93.50 281 LYS A O 1
ATOM 2269 N N . VAL A 1 282 ? 7.214 3.373 22.411 1.00 92.88 282 VAL A N 1
ATOM 2270 C CA . VAL A 1 282 ? 6.598 4.300 21.460 1.00 92.88 282 VAL A CA 1
ATOM 2271 C C . VAL A 1 282 ? 5.165 4.580 21.914 1.00 92.88 282 VAL A C 1
ATOM 2273 O O . VAL A 1 282 ? 4.370 3.648 22.050 1.00 92.88 282 VAL A O 1
ATOM 2276 N N . GLY A 1 283 ? 4.847 5.847 22.180 1.00 83.94 283 GLY A N 1
ATOM 2277 C CA . GLY A 1 283 ? 3.533 6.301 22.639 1.00 83.94 283 GLY A CA 1
ATOM 2278 C C . GLY A 1 283 ? 2.954 7.418 21.770 1.00 83.94 283 GLY A C 1
ATOM 2279 O O . GLY A 1 283 ? 3.583 7.851 20.811 1.00 83.94 283 GLY A O 1
ATOM 2280 N N . ASP A 1 284 ? 1.748 7.881 22.121 1.00 71.44 284 ASP A N 1
ATOM 2281 C CA . ASP A 1 284 ? 0.997 8.919 21.393 1.00 71.44 284 ASP A CA 1
ATOM 2282 C C . ASP A 1 284 ? 0.930 8.662 19.874 1.00 71.44 284 ASP A C 1
ATOM 2284 O O . ASP A 1 284 ? 1.559 9.342 19.056 1.00 71.44 284 ASP A O 1
ATOM 2288 N N . LEU A 1 285 ? 0.110 7.672 19.499 1.00 61.91 285 LEU A N 1
ATOM 2289 C CA . LEU A 1 285 ? -0.250 7.409 18.107 1.00 61.91 285 LEU A CA 1
ATOM 2290 C C . LEU A 1 285 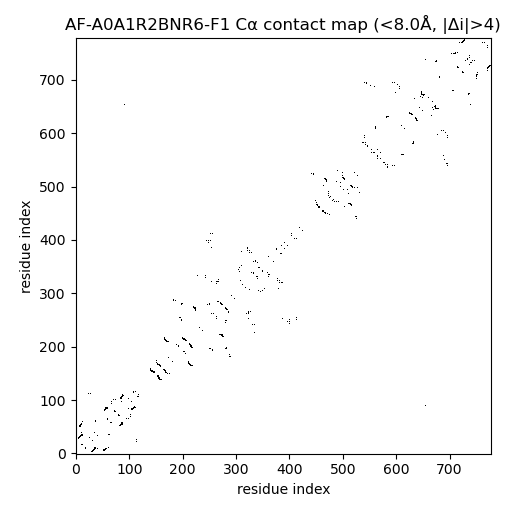? -0.897 8.680 17.535 1.00 61.91 285 LEU A C 1
ATOM 2292 O O . LEU A 1 285 ? -2.004 9.046 17.925 1.00 61.91 285 LEU A O 1
ATOM 2296 N N . GLY A 1 286 ? -0.204 9.371 16.624 1.00 52.28 286 GLY A N 1
ATOM 2297 C CA . GLY A 1 286 ? -0.528 10.720 16.128 1.00 52.28 286 GLY A CA 1
ATOM 2298 C C . GLY A 1 286 ? -1.773 10.822 15.236 1.00 52.28 286 GLY A C 1
ATOM 2299 O O . GLY A 1 286 ? -1.815 11.615 14.297 1.00 52.28 286 GLY A O 1
ATOM 2300 N N . ILE A 1 287 ? -2.786 10.003 15.492 1.00 46.16 287 ILE A N 1
ATOM 2301 C CA . ILE A 1 287 ? -3.934 9.751 14.619 1.00 46.16 287 ILE A CA 1
ATOM 2302 C C . ILE A 1 287 ? -5.021 10.815 14.824 1.00 46.16 287 ILE A C 1
ATOM 2304 O O . ILE A 1 287 ? -5.818 11.064 13.921 1.00 46.16 287 ILE A O 1
ATOM 2308 N N . ALA A 1 288 ? -4.992 11.533 15.954 1.00 38.88 288 ALA A N 1
ATOM 2309 C CA . ALA A 1 288 ? -6.005 12.526 16.291 1.00 38.88 288 ALA A CA 1
ATOM 2310 C C . ALA A 1 288 ? -5.946 13.843 15.497 1.00 38.88 288 ALA A C 1
ATOM 2312 O O . ALA A 1 288 ? -6.918 14.603 15.488 1.00 38.88 288 ALA A O 1
ATOM 2313 N N . LYS A 1 289 ? -4.853 14.132 14.783 1.00 40.75 289 LYS A N 1
ATOM 2314 C CA . LYS A 1 289 ? -4.766 15.352 13.974 1.00 40.75 289 LYS A CA 1
ATOM 2315 C C . LYS A 1 289 ? -5.308 15.088 12.570 1.00 40.75 289 LYS A C 1
ATOM 2317 O O . LYS A 1 289 ? -4.578 14.748 11.645 1.00 40.75 289 LYS A O 1
ATOM 2322 N N . SER A 1 290 ? -6.618 15.262 12.413 1.00 35.72 290 SER A N 1
ATOM 2323 C CA . SER A 1 290 ? -7.232 15.517 11.108 1.00 35.72 290 SER A CA 1
ATOM 2324 C C . SER A 1 290 ? -6.528 16.731 10.489 1.00 35.72 290 SER A C 1
ATOM 2326 O O . SER A 1 290 ? -6.736 17.845 10.961 1.00 35.72 290 SER A O 1
ATOM 2328 N N . LEU A 1 291 ? -5.690 16.539 9.474 1.00 39.44 291 LEU A N 1
ATOM 2329 C CA . LEU A 1 291 ? -4.926 17.630 8.869 1.00 39.44 291 LEU A CA 1
ATOM 2330 C C . LEU A 1 291 ? -5.146 17.598 7.367 1.00 39.44 291 LEU A C 1
ATOM 2332 O O . LEU A 1 291 ? -4.614 16.739 6.667 1.00 39.44 291 LEU A O 1
ATOM 2336 N N . ASN A 1 292 ? -5.980 18.524 6.900 1.00 33.59 292 ASN A N 1
ATOM 2337 C CA . ASN A 1 292 ? -6.348 18.654 5.497 1.00 33.59 292 ASN A CA 1
ATOM 2338 C C . ASN A 1 292 ? -5.424 19.641 4.756 1.00 33.59 292 ASN A C 1
ATOM 2340 O O . ASN A 1 292 ? -5.617 19.874 3.567 1.00 33.59 292 ASN A O 1
ATOM 2344 N N . SER A 1 293 ? -4.400 20.203 5.415 1.00 38.31 293 SER A N 1
ATOM 2345 C CA . SER A 1 293 ? -3.359 20.992 4.748 1.00 38.31 293 SER A CA 1
ATOM 2346 C C . SER A 1 293 ? -2.037 21.050 5.530 1.00 38.31 293 SER A C 1
ATOM 2348 O O . SER A 1 293 ? -2.008 21.043 6.764 1.00 38.31 293 SER A O 1
ATOM 2350 N N . SER A 1 294 ? -0.922 21.175 4.805 1.00 41.00 294 SER A N 1
ATOM 2351 C CA . SER A 1 294 ? 0.422 21.444 5.344 1.00 41.00 294 SER A CA 1
ATOM 2352 C C . SER A 1 294 ? 0.518 22.798 6.078 1.00 41.00 294 SER A C 1
ATOM 2354 O O . SER A 1 294 ? 1.367 22.968 6.952 1.00 41.00 294 SER A O 1
ATOM 2356 N N . MET A 1 295 ? -0.402 23.734 5.802 1.00 34.62 295 MET A N 1
ATOM 2357 C CA . MET A 1 295 ? -0.513 25.048 6.458 1.00 34.62 295 MET A CA 1
ATOM 2358 C C . MET A 1 295 ? -1.254 24.981 7.813 1.00 34.62 295 MET A C 1
ATOM 2360 O O . MET A 1 295 ? -0.832 25.623 8.774 1.00 34.62 295 MET A O 1
ATOM 2364 N N . GLU A 1 296 ? -2.296 24.148 7.944 1.00 39.00 296 GLU A N 1
ATOM 2365 C CA . GLU A 1 296 ? -2.946 23.844 9.237 1.00 39.00 296 GLU A CA 1
ATOM 2366 C C . GLU A 1 296 ? -2.000 23.089 10.182 1.00 39.00 296 GLU A C 1
ATOM 2368 O O . GLU A 1 296 ? -2.045 23.276 11.398 1.00 39.00 296 GLU A O 1
ATOM 2373 N N . MET A 1 297 ? -1.086 22.279 9.637 1.00 40.84 297 MET A N 1
ATOM 2374 C CA . MET A 1 297 ? -0.041 21.581 10.398 1.00 40.84 297 MET A CA 1
ATOM 2375 C C . MET A 1 297 ? 0.980 22.545 11.033 1.00 40.84 297 MET A C 1
ATOM 2377 O O . MET A 1 297 ? 1.543 22.238 12.081 1.00 40.84 297 MET A O 1
ATOM 2381 N N . ALA A 1 298 ? 1.184 23.726 10.437 1.00 38.88 298 ALA A N 1
ATOM 2382 C CA . ALA A 1 298 ? 2.021 24.799 10.978 1.00 38.88 298 ALA A CA 1
ATOM 2383 C C . ALA A 1 298 ? 1.312 25.658 12.044 1.00 38.88 298 ALA A C 1
ATOM 2385 O O . ALA A 1 298 ? 1.982 26.252 12.885 1.00 38.88 298 ALA A O 1
ATOM 2386 N N . GLN A 1 299 ? -0.025 25.735 12.005 1.00 35.25 299 GLN A N 1
ATOM 2387 C CA . GLN A 1 299 ? -0.834 26.593 12.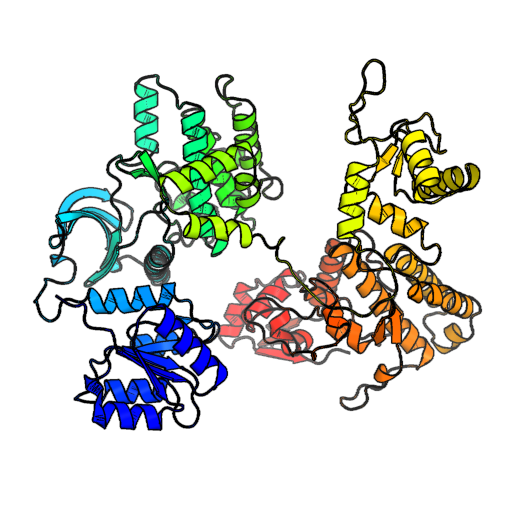886 1.00 35.25 299 GLN A CA 1
ATOM 2388 C C . GLN A 1 299 ? -1.473 25.846 14.074 1.00 35.25 299 GLN A C 1
ATOM 2390 O O . GLN A 1 299 ? -1.728 26.459 15.106 1.00 35.25 299 GLN A O 1
ATOM 2395 N N . SER A 1 300 ? -1.711 24.533 13.960 1.00 39.84 300 SER A N 1
ATOM 2396 C CA . SER A 1 300 ? -2.389 23.701 14.979 1.00 39.84 300 SER A CA 1
ATOM 2397 C C . SER A 1 300 ? -1.458 23.069 16.022 1.00 39.84 300 SER A C 1
ATOM 2399 O O . SER A 1 300 ? -1.912 22.377 16.937 1.00 39.84 300 SER A O 1
ATOM 2401 N N . VAL A 1 301 ? -0.146 23.281 15.909 1.00 38.91 301 VAL A N 1
ATOM 2402 C CA . VAL A 1 301 ? 0.843 22.745 16.845 1.00 38.91 301 VAL A CA 1
ATOM 2403 C C . VAL A 1 301 ? 1.387 23.906 17.661 1.00 38.91 301 VAL A C 1
ATOM 2405 O O . VAL A 1 301 ? 1.936 24.855 17.114 1.00 38.91 301 VAL A O 1
ATOM 2408 N N . ALA A 1 302 ? 1.269 23.822 18.984 1.00 35.34 302 ALA A N 1
ATOM 2409 C CA . ALA A 1 302 ? 1.932 24.715 19.936 1.00 35.34 302 ALA A CA 1
ATOM 2410 C C . ALA A 1 302 ? 3.469 24.510 19.946 1.00 35.34 302 ALA A C 1
ATOM 2412 O O . ALA A 1 302 ? 4.095 24.396 20.996 1.00 35.34 302 ALA A O 1
ATOM 2413 N N . GLY A 1 303 ? 4.077 24.398 18.764 1.00 51.44 303 GLY A N 1
ATOM 2414 C CA . GLY A 1 303 ? 5.480 24.106 18.535 1.00 51.44 303 GLY A CA 1
ATOM 2415 C C . GLY A 1 303 ? 5.788 23.984 17.043 1.00 51.44 303 GLY A C 1
ATOM 2416 O O . GLY A 1 303 ? 4.979 23.509 16.250 1.00 51.44 303 GLY A O 1
ATOM 2417 N N . THR A 1 304 ? 6.984 24.415 16.665 1.00 52.56 304 THR A N 1
ATOM 2418 C CA . THR A 1 304 ? 7.491 24.328 15.296 1.00 52.56 304 THR A CA 1
ATOM 2419 C C . THR A 1 304 ? 7.711 22.845 14.908 1.00 52.56 304 THR A C 1
ATOM 2421 O O . THR A 1 304 ? 8.293 22.093 15.692 1.00 52.56 304 THR A O 1
ATOM 2424 N N . PRO A 1 305 ? 7.261 22.371 13.733 1.00 69.06 305 PRO A N 1
ATOM 2425 C CA . PRO A 1 305 ? 7.216 20.939 13.407 1.00 69.06 305 PRO A CA 1
ATOM 2426 C C . PRO A 1 305 ? 8.541 20.395 12.825 1.00 69.06 305 PRO A C 1
ATOM 2428 O O . PRO A 1 305 ? 8.645 20.079 11.642 1.00 69.06 305 PRO A O 1
ATOM 2431 N N . TYR A 1 306 ? 9.568 20.261 13.667 1.00 73.56 306 TYR A N 1
ATOM 2432 C CA . TYR A 1 306 ? 10.945 19.923 13.252 1.00 73.56 306 TYR A CA 1
ATOM 2433 C C . TYR A 1 306 ? 11.147 18.527 12.623 1.00 73.56 306 TYR A C 1
ATOM 2435 O O . TYR A 1 306 ? 12.128 18.324 11.910 1.00 73.56 306 TYR A O 1
ATOM 2443 N N . ASN A 1 307 ? 10.232 17.576 12.848 1.00 78.81 307 ASN A N 1
ATOM 2444 C CA . ASN A 1 307 ? 10.340 16.197 12.340 1.00 78.81 307 ASN A CA 1
ATOM 2445 C C . ASN A 1 307 ? 9.489 15.946 11.084 1.00 78.81 307 ASN A C 1
ATOM 2447 O O . ASN A 1 307 ? 9.336 14.796 10.661 1.00 78.81 307 ASN A O 1
ATOM 2451 N N . MET A 1 308 ? 8.918 17.006 10.505 1.00 82.25 308 MET A N 1
ATOM 2452 C CA . MET A 1 308 ? 8.067 16.902 9.326 1.00 82.25 308 MET A CA 1
ATOM 2453 C C . MET A 1 308 ? 8.890 16.501 8.099 1.00 82.25 308 MET A C 1
ATOM 2455 O O . MET A 1 308 ? 9.957 17.060 7.840 1.00 82.25 308 MET A O 1
ATOM 2459 N N . ALA A 1 309 ? 8.390 15.518 7.352 1.00 86.38 309 ALA A N 1
ATOM 2460 C CA . ALA A 1 309 ? 9.056 15.030 6.156 1.00 86.38 309 ALA A CA 1
ATOM 2461 C C . ALA A 1 309 ? 8.862 15.984 4.958 1.00 86.38 309 ALA A C 1
ATOM 2463 O O . ALA A 1 309 ? 7.808 16.619 4.860 1.00 86.38 309 ALA A O 1
ATOM 2464 N N . PRO A 1 310 ? 9.832 16.085 4.028 1.00 86.81 310 PRO A N 1
ATOM 2465 C CA . PRO A 1 310 ? 9.749 16.939 2.845 1.00 86.81 310 PRO A CA 1
ATOM 2466 C C . PRO A 1 310 ? 8.476 16.726 2.027 1.00 86.81 310 PRO A C 1
ATOM 2468 O O . PRO A 1 310 ? 7.867 17.697 1.591 1.00 86.81 310 PRO A O 1
ATOM 2471 N N . GLU A 1 311 ? 8.047 15.474 1.865 1.00 81.81 311 GLU A N 1
ATOM 2472 C CA . GLU A 1 311 ? 6.824 15.123 1.141 1.00 81.81 311 GLU A CA 1
ATOM 2473 C C . GLU A 1 311 ? 5.564 15.655 1.842 1.00 81.81 311 GLU A C 1
ATOM 2475 O O . GLU A 1 311 ? 4.643 16.115 1.176 1.00 81.81 311 GLU A O 1
ATOM 2480 N N . ILE A 1 312 ? 5.544 15.708 3.182 1.00 77.94 312 ILE A N 1
ATOM 2481 C CA . ILE A 1 312 ? 4.429 16.313 3.926 1.00 77.94 312 ILE A CA 1
ATOM 2482 C C . ILE A 1 312 ? 4.400 17.825 3.680 1.00 77.94 312 ILE A C 1
ATOM 2484 O O . ILE A 1 312 ? 3.337 18.387 3.425 1.00 77.94 312 ILE A O 1
ATOM 2488 N N . ILE A 1 313 ? 5.558 18.491 3.734 1.00 75.88 313 ILE A N 1
ATOM 2489 C CA . ILE A 1 313 ? 5.660 19.946 3.526 1.00 75.88 313 ILE A CA 1
ATOM 2490 C C . ILE A 1 313 ? 5.197 20.320 2.113 1.00 75.88 313 ILE A C 1
ATOM 2492 O O . ILE A 1 313 ? 4.485 21.308 1.937 1.00 75.88 313 ILE A O 1
ATOM 2496 N N . ARG A 1 314 ? 5.553 19.502 1.114 1.00 72.62 314 ARG A N 1
ATOM 2497 C CA . ARG A 1 314 ? 5.121 19.663 -0.284 1.00 72.62 314 ARG A CA 1
ATOM 2498 C C . ARG A 1 314 ? 3.656 19.283 -0.530 1.00 72.62 314 ARG A C 1
ATOM 2500 O O . ARG A 1 314 ? 3.157 19.542 -1.618 1.00 72.62 314 ARG A O 1
ATOM 2507 N N . GLY A 1 315 ? 2.967 18.693 0.451 1.00 60.09 315 GLY A N 1
ATOM 2508 C CA . GLY A 1 315 ? 1.595 18.205 0.291 1.00 60.09 315 GLY A CA 1
ATOM 2509 C C . GLY A 1 315 ? 1.479 16.966 -0.608 1.00 60.09 315 GLY A C 1
ATOM 2510 O O . GLY A 1 315 ? 0.415 16.715 -1.167 1.00 60.09 315 GLY A O 1
ATOM 2511 N N . GLU A 1 316 ? 2.565 16.209 -0.768 1.00 65.00 316 GLU A N 1
ATOM 2512 C CA . GLU A 1 316 ? 2.619 14.954 -1.522 1.00 65.00 316 GLU A CA 1
ATOM 2513 C C . GLU A 1 316 ? 2.014 13.792 -0.707 1.00 65.00 316 GLU A C 1
ATOM 2515 O O . GLU A 1 316 ? 1.819 13.873 0.511 1.00 65.00 316 GLU A O 1
ATOM 2520 N N . SER A 1 317 ? 1.727 12.667 -1.370 1.00 51.38 317 SER A N 1
ATOM 2521 C CA . SER A 1 317 ? 1.260 11.459 -0.687 1.00 51.38 317 SER A CA 1
ATOM 2522 C C . SER A 1 317 ? 2.330 10.931 0.272 1.00 51.38 317 SER A C 1
ATOM 2524 O O . SER A 1 317 ? 3.422 10.552 -0.151 1.00 51.38 317 SER A O 1
ATOM 2526 N N . TYR A 1 318 ? 1.997 10.859 1.557 1.00 61.62 318 TYR A N 1
ATOM 2527 C CA . TYR A 1 318 ? 2.868 10.326 2.600 1.00 61.62 318 TYR A CA 1
ATOM 2528 C C . TYR A 1 318 ? 2.508 8.866 2.922 1.00 61.62 318 TYR A C 1
ATOM 2530 O O . TYR A 1 318 ? 1.381 8.417 2.712 1.00 61.62 318 TYR A O 1
ATOM 2538 N N . GLY A 1 319 ? 3.475 8.097 3.421 1.00 67.25 319 GLY A N 1
ATOM 2539 C CA . GLY A 1 319 ? 3.334 6.651 3.624 1.00 67.25 319 GLY A CA 1
ATOM 2540 C C . GLY A 1 319 ? 4.322 6.112 4.660 1.00 67.25 319 GLY A C 1
ATOM 2541 O O . GLY A 1 319 ? 4.907 6.895 5.403 1.00 67.25 319 GLY A O 1
ATOM 2542 N N . PRO A 1 320 ? 4.587 4.794 4.711 1.00 78.81 320 PRO A N 1
ATOM 2543 C CA . PRO A 1 320 ? 5.525 4.204 5.678 1.00 78.81 320 PRO A CA 1
ATOM 2544 C C . PRO A 1 320 ? 6.911 4.872 5.715 1.00 78.81 320 PRO A C 1
ATOM 2546 O O . PRO A 1 320 ? 7.529 4.976 6.769 1.00 78.81 320 PRO A O 1
ATOM 2549 N N . LYS A 1 321 ? 7.389 5.393 4.575 1.00 88.50 321 LYS A N 1
ATOM 2550 C CA . LYS A 1 321 ? 8.677 6.106 4.442 1.00 88.50 321 L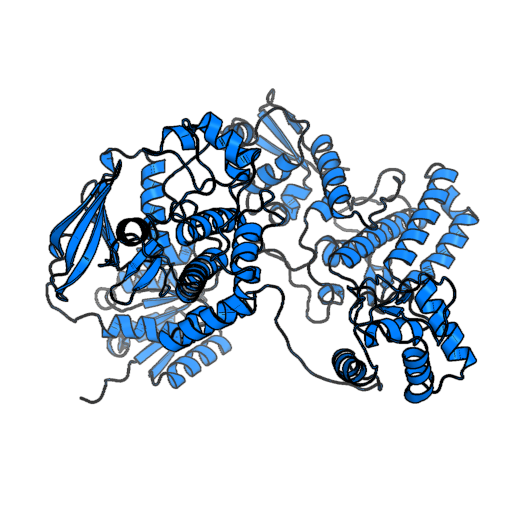YS A CA 1
ATOM 2551 C C . LYS A 1 321 ? 8.720 7.469 5.141 1.00 88.50 321 LYS A C 1
ATOM 2553 O O . LYS A 1 321 ? 9.802 8.023 5.336 1.00 88.50 321 LYS A O 1
ATOM 2558 N N . THR A 1 322 ? 7.569 8.007 5.510 1.00 85.50 322 THR A N 1
ATOM 2559 C CA . THR A 1 322 ? 7.441 9.256 6.256 1.00 85.50 322 THR A CA 1
ATOM 2560 C C . THR A 1 322 ? 7.809 9.045 7.721 1.00 85.50 322 THR A C 1
ATOM 2562 O O . THR A 1 322 ? 8.600 9.815 8.259 1.00 85.50 322 THR A O 1
ATOM 2565 N N . ASP A 1 323 ? 7.377 7.931 8.322 1.00 89.19 323 ASP A N 1
ATOM 2566 C CA . ASP A 1 323 ? 7.851 7.528 9.652 1.00 89.19 323 ASP A CA 1
ATOM 2567 C C . ASP A 1 323 ? 9.367 7.253 9.639 1.00 89.19 323 ASP A C 1
ATOM 2569 O O . ASP A 1 323 ? 10.049 7.546 10.616 1.00 89.19 323 ASP A O 1
ATOM 2573 N N . ILE A 1 324 ? 9.923 6.765 8.517 1.00 96.31 324 ILE A N 1
ATOM 2574 C CA . ILE A 1 324 ? 11.377 6.570 8.355 1.00 96.31 324 ILE A CA 1
ATOM 2575 C C . ILE A 1 324 ? 12.139 7.902 8.335 1.00 96.31 324 ILE A C 1
ATOM 2577 O O . ILE A 1 324 ? 13.224 7.985 8.905 1.00 96.31 324 ILE A O 1
ATOM 2581 N N . TRP A 1 325 ? 11.583 8.965 7.745 1.00 95.56 325 TRP A N 1
ATOM 2582 C CA . TRP A 1 325 ? 12.182 10.300 7.851 1.00 95.56 325 TRP A CA 1
ATOM 2583 C C . TRP A 1 325 ? 12.173 10.806 9.289 1.00 95.56 325 TRP A C 1
ATOM 258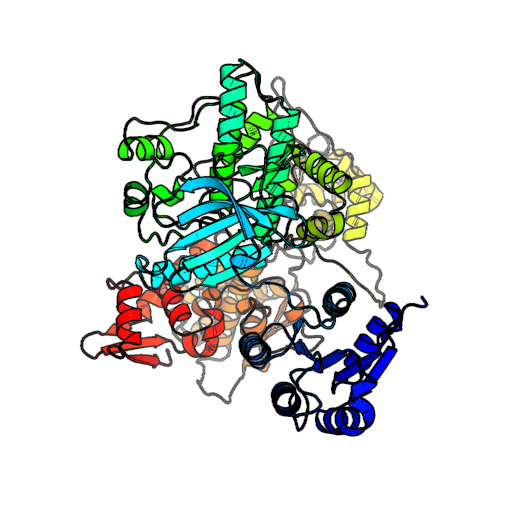5 O O . TRP A 1 325 ? 13.204 11.245 9.797 1.00 95.56 325 TRP A O 1
ATOM 2595 N N . SER A 1 326 ? 11.024 10.714 9.962 1.00 93.69 326 SER A N 1
ATOM 2596 C CA . SER A 1 326 ? 10.907 11.132 11.357 1.00 93.69 326 SER A CA 1
ATOM 2597 C C . SER A 1 326 ? 11.833 10.313 12.265 1.00 93.69 326 SER A C 1
ATOM 2599 O O . SER A 1 326 ? 12.448 10.880 13.167 1.00 93.69 326 SER A O 1
ATOM 2601 N N . LEU A 1 327 ? 12.031 9.022 11.971 1.00 96.62 327 LEU A N 1
ATOM 2602 C CA . LEU A 1 327 ? 13.045 8.183 12.611 1.00 96.62 327 LEU A CA 1
ATOM 2603 C C . LEU A 1 327 ? 14.461 8.707 12.337 1.00 96.62 327 LEU A C 1
ATOM 2605 O O . LEU A 1 327 ? 15.256 8.811 13.264 1.00 96.62 327 LEU A O 1
ATOM 2609 N N . GLY A 1 328 ? 14.770 9.109 11.103 1.00 96.81 328 GLY A N 1
ATOM 2610 C CA . GLY A 1 328 ? 16.026 9.780 10.757 1.00 96.81 328 GLY A CA 1
ATOM 2611 C C . GLY A 1 328 ? 16.273 11.051 11.577 1.00 96.81 328 GLY A C 1
ATOM 2612 O O . GLY A 1 328 ? 17.378 11.239 12.090 1.00 96.81 328 GLY A O 1
ATOM 2613 N N . CYS A 1 329 ? 15.246 11.888 11.772 1.00 95.81 329 CYS A N 1
ATOM 2614 C CA . CYS A 1 329 ? 15.335 13.081 12.620 1.00 95.81 329 CYS A CA 1
ATOM 2615 C C . CYS A 1 329 ? 15.589 12.723 14.088 1.00 95.81 329 CYS A C 1
ATOM 2617 O O . CYS A 1 329 ? 16.458 13.326 14.718 1.00 95.81 329 CYS A O 1
ATOM 2619 N N . VAL A 1 330 ? 14.877 11.721 14.614 1.00 95.81 330 VAL A N 1
ATOM 2620 C CA . VAL A 1 330 ? 15.068 11.200 15.977 1.00 95.81 330 VAL A CA 1
ATOM 2621 C C . VAL A 1 330 ? 16.490 10.673 16.166 1.00 95.81 330 VAL A C 1
ATOM 2623 O O . VAL A 1 330 ? 17.157 11.042 17.130 1.00 95.81 330 VAL A O 1
ATOM 2626 N N . MET A 1 331 ? 16.996 9.863 15.235 1.00 96.44 331 MET A N 1
ATOM 2627 C CA . MET A 1 331 ? 18.345 9.305 15.338 1.00 96.44 331 MET A CA 1
ATOM 2628 C C . MET A 1 331 ? 19.429 10.377 15.223 1.00 96.44 331 MET A C 1
ATOM 2630 O O . MET A 1 331 ? 20.438 10.300 15.924 1.00 96.44 331 MET A O 1
ATOM 2634 N N . TYR A 1 332 ? 19.218 11.406 14.399 1.00 95.88 332 TYR A N 1
ATOM 2635 C CA . TYR A 1 332 ? 20.105 12.567 14.350 1.00 95.88 332 TYR A CA 1
ATOM 2636 C C . TYR A 1 332 ? 20.111 13.338 15.683 1.00 95.88 332 TYR A C 1
ATOM 2638 O O . TYR A 1 332 ? 21.176 13.729 16.168 1.00 95.88 332 TYR A O 1
ATOM 2646 N N . GLU A 1 333 ? 18.945 13.531 16.304 1.00 94.81 333 GLU A N 1
ATOM 2647 C CA . GLU A 1 333 ? 18.823 14.205 17.602 1.00 94.81 333 GLU A CA 1
ATOM 2648 C C . GLU A 1 333 ? 19.511 13.419 18.723 1.00 94.81 333 GLU A C 1
ATOM 2650 O O . GLU A 1 333 ? 20.295 13.996 19.476 1.00 94.81 333 GLU A O 1
ATOM 2655 N N . ILE A 1 334 ? 19.307 12.100 18.783 1.00 94.56 334 ILE A N 1
ATOM 2656 C CA . ILE A 1 334 ? 19.986 11.204 19.733 1.00 94.56 334 ILE A CA 1
ATOM 2657 C C . ILE A 1 334 ? 21.510 11.278 19.558 1.00 94.56 334 ILE A C 1
ATOM 2659 O O . ILE A 1 334 ? 22.249 11.353 20.540 1.00 94.56 334 ILE A O 1
ATOM 2663 N N . ALA A 1 335 ? 21.988 11.282 18.310 1.00 93.88 335 ALA A N 1
ATOM 2664 C CA . ALA A 1 335 ? 23.413 11.267 17.996 1.00 93.88 335 ALA A CA 1
ATOM 2665 C C . ALA A 1 335 ? 24.122 12.598 18.292 1.00 93.88 335 ALA A C 1
ATOM 2667 O O . ALA A 1 335 ? 25.313 12.601 18.604 1.00 93.88 335 ALA A O 1
ATOM 2668 N N . THR A 1 336 ? 23.424 13.731 18.151 1.00 92.06 336 THR A N 1
ATOM 2669 C CA . THR A 1 336 ? 24.057 15.064 18.130 1.00 92.06 336 THR A CA 1
ATOM 2670 C C . THR A 1 336 ? 23.583 16.017 19.228 1.00 92.06 336 THR A C 1
ATOM 2672 O O . THR A 1 336 ? 24.201 17.068 19.425 1.00 92.06 336 THR A O 1
ATOM 2675 N N . PHE A 1 337 ? 22.493 15.682 19.925 1.00 92.19 337 PHE A N 1
ATOM 2676 C CA . PHE A 1 337 ? 21.713 16.573 20.797 1.00 92.19 337 PHE A CA 1
ATOM 2677 C C . PHE A 1 337 ? 21.251 17.873 20.123 1.00 92.19 337 PHE A C 1
ATOM 2679 O O . PHE A 1 337 ? 21.012 18.889 20.788 1.00 92.19 337 PHE A O 1
ATOM 2686 N N . ARG A 1 338 ? 21.179 17.862 18.792 1.00 89.94 338 ARG A N 1
ATOM 2687 C CA . ARG A 1 338 ? 20.735 18.967 17.944 1.00 89.94 338 ARG A CA 1
ATOM 2688 C C . ARG A 1 338 ? 19.713 18.440 16.957 1.00 89.94 338 ARG A C 1
ATOM 2690 O O . ARG A 1 338 ? 19.728 17.265 16.606 1.00 89.94 338 ARG A O 1
ATOM 2697 N N . ARG A 1 339 ? 18.858 19.320 16.454 1.00 90.31 339 ARG A N 1
ATOM 2698 C CA . ARG A 1 339 ? 17.940 18.950 15.379 1.00 90.31 339 ARG A CA 1
ATOM 2699 C C . ARG A 1 339 ? 18.661 19.026 14.031 1.00 90.31 339 ARG A C 1
ATOM 2701 O O . ARG A 1 339 ? 19.577 19.840 13.879 1.00 90.31 339 ARG A O 1
ATOM 2708 N N . PRO A 1 340 ? 18.273 18.195 13.049 1.00 92.12 340 PRO A N 1
ATOM 2709 C CA . PRO A 1 340 ? 18.880 18.239 11.719 1.00 92.12 340 PRO A CA 1
ATOM 2710 C C . PRO A 1 340 ? 18.529 19.531 10.971 1.00 92.12 340 PRO A C 1
ATOM 2712 O O . PRO A 1 340 ? 19.354 20.057 10.226 1.00 92.12 340 PRO A O 1
ATOM 2715 N N . PHE A 1 341 ? 17.329 20.067 11.211 1.00 90.81 341 PHE A N 1
ATOM 2716 C CA . PHE A 1 341 ? 16.812 21.265 10.561 1.00 90.81 341 PHE A CA 1
ATOM 2717 C C . PHE A 1 341 ? 16.248 22.226 11.610 1.00 90.81 341 PHE A C 1
ATOM 2719 O O . PHE A 1 341 ? 15.378 21.857 12.398 1.00 90.81 341 PHE A O 1
ATOM 2726 N N . GLU A 1 342 ? 16.734 23.466 11.611 1.00 83.94 342 GLU A N 1
ATOM 2727 C CA . GLU A 1 342 ? 16.260 24.535 12.491 1.00 83.94 342 GLU A CA 1
ATOM 2728 C C . GLU A 1 342 ? 16.173 25.853 11.720 1.00 83.94 342 GLU A C 1
ATOM 2730 O O . GLU A 1 342 ? 17.001 26.151 10.857 1.00 83.94 342 GLU A O 1
ATOM 2735 N N . ALA A 1 343 ? 15.162 26.653 12.048 1.00 83.88 343 ALA A N 1
ATOM 2736 C CA . ALA A 1 343 ? 14.967 27.987 11.505 1.00 83.88 343 ALA A CA 1
ATOM 2737 C C . ALA A 1 343 ? 14.163 28.845 12.501 1.00 83.88 343 ALA A C 1
ATOM 2739 O O . ALA A 1 343 ? 13.451 28.289 13.342 1.00 83.88 343 ALA A O 1
ATOM 2740 N N . PRO A 1 344 ? 14.262 30.185 12.420 1.00 76.00 344 PRO A N 1
ATOM 2741 C CA . PRO A 1 344 ? 13.584 31.090 13.351 1.00 76.00 344 PRO A CA 1
ATOM 2742 C C . PRO A 1 344 ? 12.062 31.164 13.155 1.00 76.00 344 PRO A C 1
ATOM 2744 O O . PRO A 1 344 ? 11.359 31.606 14.058 1.00 76.00 344 PRO A O 1
ATOM 2747 N N . ASP A 1 345 ? 11.547 30.743 11.999 1.00 79.69 345 ASP A N 1
ATOM 2748 C CA . ASP A 1 345 ? 10.119 30.713 11.685 1.00 79.69 345 ASP A CA 1
ATOM 2749 C C . ASP A 1 345 ? 9.781 29.503 10.798 1.00 79.69 345 ASP A C 1
ATOM 2751 O O . ASP A 1 345 ? 10.668 28.887 10.199 1.00 79.69 345 ASP A O 1
ATOM 2755 N N . VAL A 1 346 ? 8.497 29.135 10.746 1.00 75.31 346 VAL A N 1
ATOM 2756 C CA . VAL A 1 346 ? 8.033 27.898 10.091 1.00 75.31 346 VAL A CA 1
ATOM 2757 C C . VAL A 1 346 ? 8.258 27.919 8.577 1.00 75.31 346 VAL A C 1
ATOM 2759 O O . VAL A 1 346 ? 8.647 26.901 8.013 1.00 75.31 346 VAL A O 1
ATOM 2762 N N . GLN A 1 347 ? 8.074 29.070 7.924 1.00 77.06 347 GLN A N 1
ATOM 2763 C CA . GLN A 1 347 ? 8.291 29.213 6.479 1.00 77.06 347 GLN A CA 1
ATOM 2764 C C . GLN A 1 347 ? 9.758 28.939 6.131 1.00 77.06 347 GLN A C 1
ATOM 2766 O O . GLN A 1 347 ? 10.057 28.085 5.298 1.00 77.06 347 GLN A O 1
ATOM 2771 N N . LYS A 1 348 ? 10.693 29.556 6.866 1.00 82.56 348 LYS A N 1
ATOM 2772 C CA . LYS A 1 348 ? 12.121 29.263 6.692 1.00 82.56 348 LYS A CA 1
ATOM 2773 C C . LYS A 1 348 ? 12.484 27.838 7.089 1.00 82.56 348 LYS A C 1
ATOM 2775 O O . LYS A 1 348 ? 13.409 27.280 6.507 1.00 82.56 348 LYS A O 1
ATOM 2780 N N . LEU A 1 349 ? 11.805 27.241 8.071 1.00 82.62 349 LEU A N 1
ATOM 2781 C CA . LEU A 1 349 ? 12.045 25.842 8.428 1.00 82.62 349 LEU A CA 1
ATOM 2782 C C . LEU A 1 349 ? 11.690 24.924 7.259 1.00 82.62 349 LEU A C 1
ATOM 2784 O O . LEU A 1 349 ? 12.461 24.021 6.945 1.00 82.62 349 LEU A O 1
ATOM 2788 N N . PHE A 1 350 ? 10.565 25.180 6.593 1.00 86.94 350 PHE A N 1
ATOM 2789 C CA . PHE A 1 350 ? 10.171 24.447 5.397 1.00 86.94 350 PHE A CA 1
ATOM 2790 C C . PHE A 1 350 ? 11.205 24.609 4.288 1.00 86.94 350 PHE A C 1
ATOM 2792 O O . PHE A 1 350 ? 11.681 23.605 3.760 1.00 86.94 350 PHE A O 1
ATOM 2799 N N . ASP A 1 351 ? 11.664 25.831 4.021 1.00 84.62 351 ASP A N 1
ATOM 2800 C CA . ASP A 1 351 ? 12.735 26.062 3.047 1.00 84.62 351 ASP A CA 1
ATOM 2801 C C . ASP A 1 351 ? 14.018 25.294 3.390 1.00 84.62 351 ASP A C 1
ATOM 2803 O O . ASP A 1 351 ? 14.664 24.727 2.507 1.00 84.62 351 ASP A O 1
ATOM 2807 N N . VAL A 1 352 ? 14.395 25.252 4.672 1.00 87.88 352 VAL A N 1
ATOM 2808 C CA . VAL A 1 352 ? 15.572 24.515 5.148 1.00 87.88 352 VAL A CA 1
ATOM 2809 C C . VAL A 1 352 ? 15.394 23.010 4.927 1.00 87.88 352 VAL A C 1
ATOM 2811 O O . VAL A 1 352 ? 16.272 22.396 4.326 1.00 87.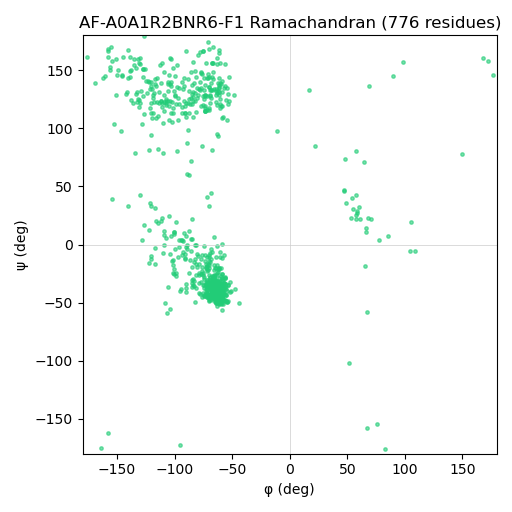88 352 VAL A O 1
ATOM 2814 N N . ILE A 1 353 ? 14.260 22.430 5.331 1.00 89.44 353 ILE A N 1
ATOM 2815 C CA . ILE A 1 353 ? 13.971 20.996 5.156 1.00 89.44 353 ILE A CA 1
ATOM 2816 C C . ILE A 1 353 ? 13.951 20.614 3.668 1.00 89.44 353 ILE A C 1
ATOM 2818 O O . ILE A 1 353 ? 14.510 19.589 3.272 1.00 89.44 353 ILE A O 1
ATOM 2822 N N . LEU A 1 354 ? 13.345 21.446 2.820 1.00 87.06 354 LEU A N 1
ATOM 2823 C CA . LEU A 1 354 ? 13.211 21.167 1.393 1.00 87.06 354 LEU A CA 1
ATOM 2824 C C . LEU A 1 354 ? 14.531 21.348 0.643 1.00 87.06 354 LEU A C 1
ATOM 2826 O O . LEU A 1 354 ? 14.918 20.483 -0.144 1.00 87.06 354 LEU A O 1
ATOM 2830 N N . ASN A 1 355 ? 15.269 22.424 0.917 1.00 88.62 355 ASN A N 1
ATOM 2831 C CA . ASN A 1 355 ? 16.304 22.906 -0.001 1.00 88.62 355 ASN A CA 1
ATOM 2832 C C . ASN A 1 355 ? 17.725 22.873 0.568 1.00 88.62 355 ASN A C 1
ATOM 2834 O O . ASN A 1 355 ? 18.672 22.898 -0.211 1.00 88.62 355 ASN A O 1
ATOM 2838 N N . LYS A 1 356 ? 17.912 22.752 1.889 1.00 89.25 356 LYS A N 1
ATOM 2839 C CA . LYS A 1 356 ? 19.251 22.693 2.505 1.00 89.25 356 LYS A CA 1
ATOM 2840 C C . LYS A 1 356 ? 19.585 21.314 3.049 1.00 89.25 356 LYS A C 1
ATOM 2842 O O . LYS A 1 356 ? 18.695 20.585 3.479 1.00 89.25 356 LYS A O 1
ATOM 2847 N N . ASP A 1 357 ? 20.858 20.956 3.014 1.00 89.12 357 ASP A N 1
ATOM 2848 C CA . ASP A 1 357 ? 21.340 19.758 3.693 1.00 89.12 357 ASP A CA 1
ATOM 2849 C C . ASP A 1 357 ? 21.460 20.023 5.198 1.00 89.12 357 ASP A C 1
ATOM 2851 O O . ASP A 1 357 ? 21.725 21.152 5.625 1.00 89.12 357 ASP A O 1
ATOM 2855 N N . TYR A 1 358 ? 21.234 18.986 6.006 1.00 91.69 358 TYR A N 1
ATOM 2856 C CA . TYR A 1 358 ? 21.428 19.062 7.452 1.00 91.69 358 TYR A CA 1
ATOM 2857 C C . TYR A 1 358 ? 22.926 19.087 7.786 1.00 91.69 358 TYR A C 1
ATOM 2859 O O . TYR A 1 358 ? 23.767 18.634 7.004 1.00 91.69 358 TYR A O 1
ATOM 2867 N N . ALA A 1 359 ? 23.279 19.631 8.953 1.00 91.62 359 ALA A N 1
ATOM 2868 C CA . ALA A 1 359 ? 24.678 19.698 9.364 1.00 91.62 359 ALA A CA 1
ATOM 2869 C C . ALA A 1 359 ? 25.285 18.281 9.468 1.00 91.62 359 ALA A C 1
ATOM 2871 O O . ALA A 1 359 ? 24.623 17.374 9.971 1.00 91.62 359 ALA A O 1
ATOM 2872 N N . PRO A 1 360 ? 26.535 18.058 9.027 1.00 89.88 360 PRO A N 1
ATOM 2873 C CA . PRO A 1 360 ? 27.140 16.734 9.091 1.00 89.88 360 PRO A CA 1
ATOM 2874 C C . PRO A 1 360 ? 27.141 16.168 10.512 1.00 89.88 360 PRO A C 1
ATOM 2876 O O . PRO A 1 360 ? 27.481 16.858 11.477 1.00 89.88 360 PRO A O 1
ATOM 2879 N N . VAL A 1 361 ? 26.792 14.886 10.632 1.00 91.88 361 VAL A N 1
ATOM 2880 C CA . VAL A 1 361 ? 26.881 14.167 11.905 1.00 91.88 361 VAL A CA 1
ATOM 2881 C C . VAL A 1 361 ? 28.358 14.140 12.350 1.00 91.88 361 VAL A C 1
ATOM 2883 O O . VAL A 1 361 ? 29.221 13.811 11.531 1.00 91.88 361 VAL A O 1
ATOM 2886 N N . PRO A 1 362 ? 28.681 14.466 13.617 1.00 88.75 362 PRO A N 1
ATOM 2887 C CA . PRO A 1 362 ? 30.061 14.560 14.094 1.00 88.75 362 PRO A CA 1
ATOM 2888 C C . PRO A 1 362 ? 30.877 13.264 13.984 1.00 88.75 362 PRO A C 1
ATOM 2890 O O . PRO A 1 362 ? 30.336 12.164 14.039 1.00 88.75 362 PRO A O 1
ATOM 2893 N N . ASP A 1 363 ? 32.205 13.387 13.934 1.00 87.50 363 ASP A N 1
ATOM 2894 C CA . ASP A 1 363 ? 33.145 12.270 13.714 1.00 87.50 363 ASP A CA 1
ATOM 2895 C C . ASP A 1 363 ? 33.256 11.235 14.828 1.00 87.50 363 ASP A C 1
ATOM 2897 O O . ASP A 1 363 ? 33.780 10.152 14.596 1.00 87.50 363 ASP A O 1
ATOM 2901 N N . TYR A 1 364 ? 32.716 11.523 16.009 1.00 85.06 364 TYR A N 1
ATOM 2902 C CA . TYR A 1 364 ? 32.630 10.530 17.079 1.00 85.06 364 TYR A CA 1
ATOM 2903 C C . TYR A 1 364 ? 31.502 9.508 16.873 1.00 85.06 364 TYR A C 1
ATOM 2905 O O . TYR A 1 364 ? 31.455 8.521 17.601 1.00 85.06 364 TYR A O 1
ATOM 2913 N N . VAL A 1 365 ? 30.580 9.751 15.935 1.00 88.56 365 VAL A N 1
ATOM 2914 C CA . VAL A 1 365 ? 29.565 8.774 15.520 1.00 88.56 365 VAL A CA 1
ATOM 2915 C C . VAL A 1 365 ? 30.168 7.918 14.414 1.00 88.56 365 VAL A C 1
ATOM 2917 O O . VAL A 1 365 ? 30.766 8.453 13.477 1.00 88.56 365 VAL A O 1
ATOM 2920 N N . ASP A 1 366 ? 30.030 6.598 14.510 1.00 87.38 366 ASP A N 1
ATOM 2921 C CA . ASP A 1 366 ? 30.645 5.702 13.537 1.00 87.38 366 ASP A CA 1
ATOM 2922 C C . ASP A 1 366 ? 30.027 5.855 12.136 1.00 87.38 366 ASP A C 1
ATOM 2924 O O . ASP A 1 366 ? 28.883 6.283 11.951 1.00 87.38 366 ASP A O 1
ATOM 2928 N N . THR A 1 367 ? 30.806 5.482 11.125 1.00 88.69 367 THR A N 1
ATOM 2929 C CA . THR A 1 367 ? 30.455 5.676 9.716 1.00 88.69 367 THR A CA 1
ATOM 2930 C C . THR A 1 367 ? 29.183 4.940 9.295 1.00 88.69 367 THR A C 1
ATOM 2932 O O . THR A 1 367 ? 28.425 5.477 8.486 1.00 88.69 367 THR A O 1
ATOM 2935 N N . ASN A 1 368 ? 28.906 3.751 9.837 1.00 84.50 368 ASN A N 1
ATOM 2936 C CA . ASN A 1 368 ? 27.720 2.983 9.458 1.00 84.50 368 ASN A CA 1
ATOM 2937 C C . ASN A 1 368 ? 26.457 3.622 10.037 1.00 84.50 368 ASN A C 1
ATOM 2939 O O . ASN A 1 368 ? 25.466 3.779 9.325 1.00 84.50 368 ASN A O 1
ATOM 2943 N N . THR A 1 369 ? 26.513 4.091 11.283 1.00 87.50 369 THR A N 1
ATOM 2944 C CA . THR A 1 369 ? 25.416 4.857 11.892 1.00 87.50 369 THR A CA 1
ATOM 2945 C C . THR A 1 369 ? 25.162 6.168 11.153 1.00 87.50 369 THR A C 1
ATOM 2947 O O . THR A 1 369 ? 24.012 6.507 10.865 1.00 87.50 369 THR A O 1
ATOM 2950 N N . LYS A 1 370 ? 26.220 6.892 10.763 1.00 92.88 370 LYS A N 1
ATOM 2951 C CA . LYS A 1 370 ? 26.093 8.092 9.917 1.00 92.88 370 LYS A CA 1
ATOM 2952 C C . LYS A 1 370 ? 25.388 7.783 8.593 1.00 92.88 370 LYS A C 1
ATOM 2954 O O . LYS A 1 370 ? 24.533 8.558 8.162 1.00 92.88 370 LYS A O 1
ATOM 2959 N N . LEU A 1 371 ? 25.729 6.657 7.963 1.00 91.06 371 LEU A N 1
ATOM 2960 C CA . LEU A 1 371 ? 25.115 6.218 6.712 1.00 91.06 371 LEU A CA 1
ATOM 2961 C C . LEU A 1 371 ? 23.631 5.882 6.899 1.00 91.06 371 LEU A C 1
ATOM 2963 O O . LEU A 1 371 ? 22.818 6.321 6.091 1.00 91.06 371 LEU A O 1
ATOM 2967 N N . LEU A 1 372 ? 23.265 5.179 7.974 1.00 92.81 372 LEU A N 1
ATOM 2968 C CA . LEU A 1 372 ? 21.869 4.872 8.301 1.00 92.81 372 LEU A CA 1
ATOM 2969 C C . LEU A 1 372 ? 21.043 6.150 8.504 1.00 92.81 372 LEU A C 1
ATOM 2971 O O . LEU A 1 372 ? 19.973 6.292 7.912 1.00 92.81 372 LEU A O 1
ATOM 2975 N N . ILE A 1 373 ? 21.560 7.111 9.279 1.00 95.19 373 ILE A N 1
ATOM 2976 C CA . ILE A 1 373 ? 20.910 8.417 9.479 1.00 95.19 373 ILE A CA 1
ATOM 2977 C C . ILE A 1 373 ? 20.730 9.134 8.135 1.00 95.19 373 ILE A C 1
ATOM 2979 O O . ILE A 1 373 ? 19.651 9.648 7.855 1.00 95.19 373 ILE A O 1
ATOM 2983 N N . SER A 1 374 ? 21.748 9.116 7.272 1.00 94.94 374 SER A N 1
ATOM 2984 C CA . SER A 1 374 ? 21.683 9.736 5.943 1.00 94.94 374 SER A CA 1
ATOM 2985 C C . SER A 1 374 ? 20.679 9.066 5.004 1.00 94.94 374 SER A C 1
ATOM 2987 O O . SER A 1 374 ? 19.940 9.754 4.300 1.00 94.94 374 SER A O 1
ATOM 2989 N N . GLN A 1 375 ? 20.598 7.736 5.020 1.00 94.44 375 GLN A N 1
ATOM 2990 C CA . GLN A 1 375 ? 19.615 6.976 4.250 1.00 94.44 375 GLN A CA 1
ATOM 2991 C C . GLN A 1 375 ? 18.181 7.297 4.694 1.00 94.44 375 GLN A C 1
ATOM 2993 O O . GLN A 1 375 ? 17.301 7.453 3.849 1.00 94.44 375 GLN A O 1
ATOM 2998 N N . MET A 1 376 ? 17.946 7.443 6.002 1.00 97.06 376 MET A N 1
ATOM 2999 C CA . MET A 1 376 ? 16.638 7.816 6.554 1.00 97.06 376 MET A CA 1
ATOM 3000 C C . MET A 1 376 ? 16.276 9.285 6.288 1.00 97.06 376 MET A C 1
ATOM 3002 O O . MET A 1 376 ? 15.131 9.578 5.952 1.00 97.06 376 MET A O 1
ATOM 3006 N N . LEU A 1 377 ? 17.252 10.197 6.351 1.00 96.25 377 LEU A N 1
ATOM 3007 C CA . LEU A 1 377 ? 17.099 11.628 6.046 1.00 96.25 377 LEU A CA 1
ATOM 3008 C C . LEU A 1 377 ? 17.245 11.956 4.550 1.00 96.25 377 LEU A C 1
ATOM 3010 O O . LEU A 1 377 ? 17.522 13.099 4.176 1.00 96.25 377 LEU A O 1
ATOM 3014 N N . ASN A 1 378 ? 17.049 10.976 3.664 1.00 95.19 378 ASN A N 1
ATOM 3015 C CA . ASN A 1 378 ? 17.012 11.258 2.237 1.00 95.19 378 ASN A CA 1
ATOM 3016 C C . ASN A 1 378 ? 15.747 12.059 1.905 1.00 95.19 378 ASN A C 1
ATOM 3018 O O . ASN A 1 378 ? 14.638 11.663 2.259 1.00 95.19 378 ASN A O 1
ATOM 3022 N N . LYS A 1 379 ? 15.884 13.195 1.219 1.00 92.06 379 LYS A N 1
ATOM 3023 C CA . LYS A 1 379 ? 14.730 14.043 0.887 1.00 92.06 379 LYS A CA 1
ATOM 3024 C C . LYS A 1 379 ? 13.747 13.383 -0.075 1.00 92.06 379 LYS A C 1
ATOM 3026 O O . LYS A 1 379 ? 12.590 13.787 -0.107 1.00 92.06 379 LYS A O 1
ATOM 3031 N N . ASP A 1 380 ? 14.206 12.389 -0.829 1.00 88.75 380 ASP A N 1
ATOM 3032 C CA . ASP A 1 380 ? 13.389 11.550 -1.698 1.00 88.75 380 ASP A CA 1
ATOM 3033 C C . ASP A 1 380 ? 12.907 10.300 -0.922 1.00 88.75 380 ASP A C 1
ATOM 3035 O O . ASP A 1 380 ? 13.728 9.439 -0.576 1.00 88.75 380 ASP A O 1
ATOM 3039 N N . PRO A 1 381 ? 11.594 10.161 -0.648 1.00 85.00 381 PRO A N 1
ATOM 3040 C CA . PRO A 1 381 ? 11.041 9.012 0.073 1.00 85.00 381 PRO A CA 1
ATOM 3041 C C . PRO A 1 381 ? 11.300 7.660 -0.609 1.00 85.00 381 PRO A C 1
ATOM 3043 O O . PRO A 1 381 ? 11.365 6.628 0.072 1.00 85.00 381 PRO A O 1
ATOM 3046 N N . ALA A 1 382 ? 11.468 7.633 -1.937 1.00 80.19 382 ALA A N 1
ATOM 3047 C CA . ALA A 1 382 ? 11.757 6.408 -2.682 1.00 80.19 382 ALA A CA 1
ATOM 3048 C C . ALA A 1 382 ? 13.162 5.876 -2.364 1.00 80.19 382 ALA A C 1
ATOM 3050 O O . ALA A 1 382 ? 13.354 4.664 -2.274 1.00 80.19 382 ALA A O 1
ATOM 3051 N N . LYS A 1 383 ? 14.115 6.781 -2.111 1.00 86.38 383 LYS A N 1
ATOM 3052 C CA . LYS A 1 383 ? 15.507 6.459 -1.760 1.00 86.38 383 LYS A CA 1
ATOM 3053 C C . LYS A 1 383 ? 15.710 6.138 -0.283 1.00 86.38 383 LYS A C 1
ATOM 3055 O O . LYS A 1 383 ? 16.755 5.596 0.072 1.00 86.38 383 LYS A O 1
ATOM 3060 N N . ARG A 1 384 ? 14.741 6.457 0.581 1.00 94.12 384 ARG A N 1
ATOM 3061 C CA . ARG A 1 384 ? 14.768 6.005 1.979 1.00 94.12 384 ARG A CA 1
ATOM 3062 C C . ARG A 1 384 ? 14.592 4.486 2.031 1.00 94.12 384 ARG A C 1
ATOM 3064 O O . ARG A 1 384 ? 13.805 3.952 1.251 1.00 94.12 384 ARG A O 1
ATOM 3071 N N . PRO A 1 385 ? 15.240 3.768 2.950 1.00 92.19 385 PRO A N 1
ATOM 3072 C CA . PRO A 1 385 ? 14.967 2.350 3.155 1.00 92.19 385 PRO A CA 1
ATOM 3073 C C . PRO A 1 385 ? 13.554 2.151 3.727 1.00 92.19 385 PRO A C 1
ATOM 3075 O O . PRO A 1 385 ? 12.971 3.064 4.315 1.00 92.19 385 PRO A O 1
ATOM 3078 N N . THR A 1 386 ? 12.958 0.974 3.537 1.00 87.44 386 THR A N 1
ATOM 3079 C CA . THR A 1 386 ? 11.763 0.595 4.310 1.00 87.44 386 THR A CA 1
ATOM 3080 C C . THR A 1 386 ? 12.154 0.199 5.734 1.00 87.44 386 THR A C 1
ATOM 3082 O O . THR A 1 386 ? 13.323 -0.072 6.017 1.00 87.44 386 THR A O 1
ATOM 3085 N N . VAL A 1 387 ? 11.165 0.098 6.629 1.00 89.38 387 VAL A N 1
ATOM 3086 C CA . VAL A 1 387 ? 11.380 -0.471 7.969 1.00 89.38 387 VAL A CA 1
ATOM 3087 C C . VAL A 1 387 ? 11.976 -1.888 7.888 1.00 89.38 387 VAL A C 1
ATOM 3089 O O . VAL A 1 387 ? 12.837 -2.238 8.687 1.00 89.38 387 VAL A O 1
ATOM 3092 N N . TRP A 1 388 ? 11.602 -2.665 6.863 1.00 82.62 388 TRP A N 1
ATOM 3093 C CA . TRP A 1 388 ? 12.095 -4.024 6.620 1.00 82.62 388 TRP A CA 1
ATOM 3094 C C . TRP A 1 388 ? 13.526 -4.052 6.083 1.00 82.62 388 TRP A C 1
ATOM 3096 O O . TRP A 1 388 ? 14.300 -4.923 6.466 1.00 82.62 388 TRP A O 1
ATOM 3106 N N . ASP A 1 389 ? 13.900 -3.107 5.216 1.00 81.38 389 ASP A N 1
ATOM 3107 C CA . ASP A 1 389 ? 15.279 -2.990 4.723 1.00 81.38 389 ASP A CA 1
ATOM 3108 C C . ASP A 1 389 ? 16.230 -2.582 5.861 1.00 81.38 389 ASP A C 1
ATOM 3110 O O . ASP A 1 389 ? 17.329 -3.123 5.966 1.00 81.38 389 ASP A O 1
ATOM 3114 N N . LEU A 1 390 ? 15.786 -1.683 6.753 1.00 88.06 390 LEU A N 1
ATOM 3115 C CA . LEU A 1 390 ? 16.521 -1.318 7.969 1.00 88.06 390 LEU A CA 1
ATOM 3116 C C . LEU A 1 390 ? 16.623 -2.501 8.941 1.00 88.06 390 LEU A C 1
ATOM 3118 O O . LEU A 1 390 ? 17.713 -2.798 9.415 1.00 88.06 390 LEU A O 1
ATOM 3122 N N . ALA A 1 391 ? 15.528 -3.221 9.195 1.00 84.44 391 ALA A N 1
ATOM 3123 C CA . ALA A 1 391 ? 15.529 -4.385 10.085 1.00 84.44 391 ALA A CA 1
ATOM 3124 C C . ALA A 1 391 ? 16.369 -5.563 9.551 1.00 84.44 391 ALA A C 1
ATOM 3126 O O . ALA A 1 391 ? 16.919 -6.334 10.336 1.00 84.44 391 ALA A O 1
ATOM 3127 N N . ASN A 1 392 ? 16.492 -5.703 8.225 1.00 74.88 392 ASN A N 1
ATOM 3128 C CA . ASN A 1 392 ? 17.338 -6.712 7.579 1.00 74.88 392 ASN A CA 1
ATOM 3129 C C . ASN A 1 392 ? 18.797 -6.271 7.396 1.00 74.88 392 ASN A C 1
ATOM 3131 O O . ASN A 1 392 ? 19.621 -7.088 6.976 1.00 74.88 392 ASN A O 1
ATOM 3135 N N . ASN A 1 393 ? 19.140 -5.017 7.713 1.00 81.12 393 ASN A N 1
ATOM 3136 C CA . ASN A 1 393 ? 20.530 -4.581 7.747 1.00 81.12 393 ASN A CA 1
ATOM 3137 C C . ASN A 1 393 ? 21.287 -5.416 8.797 1.00 81.12 393 ASN A C 1
ATOM 3139 O O . ASN A 1 393 ? 20.860 -5.420 9.953 1.00 81.12 393 ASN A O 1
ATOM 3143 N N . PRO A 1 394 ? 22.402 -6.090 8.450 1.00 75.44 394 PRO A N 1
ATOM 3144 C CA . PRO A 1 394 ? 23.108 -6.985 9.370 1.00 75.44 394 PRO A CA 1
ATOM 3145 C C . PRO A 1 394 ? 23.425 -6.357 10.735 1.00 75.44 394 PRO A C 1
ATOM 3147 O O . PRO A 1 394 ? 23.211 -6.987 11.763 1.00 75.44 394 PRO A O 1
ATOM 3150 N N . MET A 1 395 ? 23.832 -5.083 10.752 1.00 81.50 395 MET A N 1
ATOM 3151 C CA . MET A 1 395 ? 24.198 -4.361 11.976 1.00 81.50 395 MET A CA 1
ATOM 3152 C C . MET A 1 395 ? 23.004 -4.077 12.891 1.00 81.50 395 MET A C 1
ATOM 3154 O O . MET A 1 395 ? 23.184 -3.961 14.093 1.00 81.50 395 MET A O 1
ATOM 3158 N N . ILE A 1 396 ? 21.795 -3.948 12.344 1.00 87.38 396 ILE A N 1
ATOM 3159 C CA . ILE A 1 396 ? 20.566 -3.706 13.117 1.00 87.38 396 ILE A CA 1
ATOM 3160 C C . ILE A 1 396 ? 19.918 -5.036 13.503 1.00 87.38 396 ILE A C 1
ATOM 3162 O O . ILE A 1 396 ? 19.394 -5.186 14.608 1.00 87.38 396 ILE A O 1
ATOM 3166 N N . ARG A 1 397 ? 19.975 -6.015 12.596 1.00 81.50 397 ARG A N 1
ATOM 3167 C CA . ARG A 1 397 ? 19.349 -7.325 12.748 1.00 81.50 397 ARG A CA 1
ATOM 3168 C C . ARG A 1 397 ? 19.846 -8.051 13.998 1.00 81.50 397 ARG A C 1
ATOM 3170 O O . ARG A 1 397 ? 19.036 -8.628 14.718 1.00 81.50 397 ARG A O 1
ATOM 3177 N N . ASP A 1 398 ? 21.138 -7.956 14.300 1.00 84.25 398 ASP A N 1
ATOM 3178 C CA . ASP A 1 398 ? 21.734 -8.567 15.494 1.00 84.25 398 ASP A CA 1
ATOM 3179 C C . ASP A 1 398 ? 21.209 -7.943 16.801 1.00 84.25 398 ASP A C 1
ATOM 3181 O O . ASP A 1 398 ? 20.932 -8.660 17.767 1.00 84.25 398 ASP A O 1
ATOM 3185 N N . TYR A 1 399 ? 20.981 -6.624 16.829 1.00 90.00 399 TYR A N 1
ATOM 3186 C CA . TYR A 1 399 ? 20.358 -5.947 17.975 1.00 90.00 399 TYR A CA 1
ATOM 3187 C C . TYR A 1 399 ? 18.878 -6.321 18.122 1.00 90.00 399 TYR A C 1
ATOM 3189 O O . TYR A 1 399 ? 18.421 -6.547 19.242 1.00 90.00 399 TYR A O 1
ATOM 3197 N N . ILE A 1 400 ? 18.145 -6.471 17.010 1.00 88.31 400 ILE A N 1
ATOM 3198 C CA . ILE A 1 400 ? 16.760 -6.971 17.026 1.00 88.31 400 ILE A CA 1
ATOM 3199 C C . ILE A 1 400 ? 16.716 -8.399 17.591 1.00 88.31 400 ILE A C 1
ATOM 3201 O O . ILE A 1 400 ? 15.915 -8.678 18.481 1.00 88.31 400 ILE A O 1
ATOM 3205 N N . PHE A 1 401 ? 17.596 -9.297 17.136 1.00 80.56 401 PHE A N 1
ATOM 3206 C CA . PHE A 1 401 ? 17.676 -10.668 17.653 1.00 80.56 401 PHE A CA 1
ATOM 3207 C C . PHE A 1 401 ? 18.010 -10.708 19.146 1.00 80.56 401 PHE A C 1
ATOM 3209 O O . PHE A 1 401 ? 17.371 -11.444 19.900 1.00 80.56 401 PHE A O 1
ATOM 3216 N N . SER A 1 402 ? 18.969 -9.888 19.573 1.00 87.62 402 SER A N 1
ATOM 3217 C CA . SER A 1 402 ? 19.375 -9.792 20.977 1.00 87.62 402 SER A CA 1
ATOM 3218 C C . SER A 1 402 ? 18.228 -9.290 21.857 1.00 87.62 402 SER A C 1
ATOM 3220 O O . SER A 1 402 ? 17.955 -9.868 22.909 1.00 87.62 402 SER A O 1
ATOM 3222 N N . PHE A 1 403 ? 17.495 -8.268 21.402 1.00 90.25 403 PHE A N 1
ATOM 3223 C CA . PHE A 1 403 ? 16.303 -7.772 22.089 1.00 90.25 403 PHE A CA 1
ATOM 3224 C C . PHE A 1 403 ? 15.220 -8.851 22.205 1.00 90.25 403 PHE A C 1
ATOM 3226 O O . PHE A 1 403 ? 14.636 -9.020 23.277 1.00 90.25 403 PHE A O 1
ATOM 3233 N N . ILE A 1 404 ? 14.973 -9.600 21.125 1.00 81.25 404 ILE A N 1
ATOM 3234 C CA . ILE A 1 404 ? 13.965 -10.666 21.093 1.00 81.25 404 ILE A CA 1
ATOM 3235 C C . ILE A 1 404 ? 14.271 -11.763 22.111 1.00 81.25 404 ILE A C 1
ATOM 3237 O O . ILE A 1 404 ? 13.368 -12.205 22.821 1.00 81.25 404 ILE A O 1
ATOM 3241 N N . GLN A 1 405 ? 15.532 -12.190 22.191 1.00 79.69 405 GLN A N 1
ATOM 3242 C CA . GLN A 1 405 ? 15.964 -13.195 23.161 1.00 79.69 405 GLN A CA 1
ATOM 3243 C C . GLN A 1 405 ? 15.843 -12.676 24.596 1.00 79.69 405 GLN A C 1
ATOM 3245 O O . GLN A 1 405 ? 15.286 -13.367 25.445 1.00 79.69 405 GLN A O 1
ATOM 3250 N N . ALA A 1 406 ? 16.299 -11.447 24.858 1.00 80.81 406 ALA A N 1
ATOM 3251 C CA . ALA A 1 406 ? 16.268 -10.851 26.193 1.00 80.81 406 ALA A CA 1
ATOM 3252 C C . ALA A 1 406 ? 14.843 -10.614 26.730 1.00 80.81 406 ALA A C 1
ATOM 3254 O O . ALA A 1 406 ? 14.633 -10.666 27.937 1.00 80.81 406 ALA A O 1
ATOM 3255 N N . ASN A 1 407 ? 13.867 -10.379 25.844 1.00 81.25 407 ASN A N 1
ATOM 3256 C CA . ASN A 1 407 ? 12.478 -10.064 26.208 1.00 81.25 407 ASN A CA 1
ATOM 3257 C C . ASN A 1 407 ? 11.485 -11.197 25.893 1.00 81.25 407 ASN A C 1
ATOM 3259 O O . ASN A 1 407 ? 10.277 -10.989 25.983 1.00 81.25 407 ASN A O 1
ATOM 3263 N N . ASN A 1 408 ? 11.982 -12.375 25.497 1.00 77.44 408 ASN A N 1
ATOM 3264 C CA . ASN A 1 408 ? 11.200 -13.573 25.177 1.00 77.44 408 ASN A CA 1
ATOM 3265 C C . ASN A 1 408 ? 9.992 -13.320 24.248 1.00 77.44 408 ASN A C 1
ATOM 3267 O O . ASN A 1 408 ? 8.881 -13.787 24.492 1.00 77.44 408 ASN A O 1
ATOM 3271 N N . CYS A 1 409 ? 10.197 -12.554 23.176 1.00 72.50 409 CYS A N 1
ATOM 3272 C CA . CYS A 1 409 ? 9.127 -12.121 22.267 1.00 72.50 409 CYS A CA 1
ATOM 3273 C C . CYS A 1 409 ? 9.303 -12.651 20.833 1.00 72.50 409 CYS A C 1
ATOM 3275 O O . CYS A 1 409 ? 8.907 -12.007 19.858 1.00 72.50 409 CYS A O 1
ATOM 3277 N N . ILE A 1 410 ? 9.900 -13.842 20.704 1.00 60.97 410 ILE A N 1
ATOM 3278 C CA . ILE A 1 410 ? 10.254 -14.451 19.414 1.00 60.97 410 ILE A CA 1
ATOM 3279 C C . ILE A 1 410 ? 9.031 -14.701 18.535 1.00 60.97 410 ILE A C 1
ATOM 3281 O O . ILE A 1 410 ? 9.040 -14.330 17.364 1.00 60.97 410 ILE A O 1
ATOM 3285 N N . ASP A 1 411 ? 7.948 -15.200 19.121 1.00 56.78 411 ASP A N 1
ATOM 3286 C CA . ASP A 1 411 ? 6.709 -15.513 18.407 1.00 56.78 411 ASP A CA 1
ATOM 3287 C C . ASP A 1 411 ? 5.927 -14.257 18.000 1.00 56.78 411 ASP A C 1
ATOM 3289 O O . ASP A 1 411 ? 5.117 -14.295 17.076 1.00 56.78 411 ASP A O 1
ATOM 3293 N N . THR A 1 412 ? 6.196 -13.122 18.649 1.00 62.41 412 THR A N 1
ATOM 3294 C CA . THR A 1 412 ? 5.569 -11.834 18.329 1.00 62.41 412 THR A CA 1
ATOM 3295 C C . THR A 1 412 ? 6.310 -11.115 17.203 1.00 62.41 412 THR A C 1
ATOM 3297 O O . THR A 1 412 ? 5.679 -10.469 16.368 1.00 62.41 412 THR A O 1
ATOM 3300 N N . ILE A 1 413 ? 7.645 -11.218 17.165 1.00 63.91 413 ILE A N 1
ATOM 3301 C CA . ILE A 1 413 ? 8.486 -10.397 16.280 1.00 63.91 413 ILE A CA 1
ATOM 3302 C C . ILE A 1 413 ? 9.036 -11.186 15.081 1.00 63.91 413 ILE A C 1
ATOM 3304 O O . ILE A 1 413 ? 9.078 -10.638 13.981 1.00 63.91 413 ILE A O 1
ATOM 3308 N N . MET A 1 414 ? 9.407 -12.468 15.219 1.00 67.25 414 MET A N 1
ATOM 3309 C CA . MET A 1 414 ? 9.964 -13.247 14.094 1.00 67.25 414 MET A CA 1
ATOM 3310 C C . MET A 1 414 ? 8.998 -13.442 12.925 1.00 67.25 414 MET A C 1
ATOM 3312 O O . MET A 1 414 ? 9.429 -13.254 11.786 1.00 67.25 414 MET A O 1
ATOM 3316 N N . PRO A 1 415 ? 7.699 -13.725 13.142 1.00 65.44 415 PRO A N 1
ATOM 3317 C CA . PRO A 1 415 ? 6.754 -13.866 12.034 1.00 65.44 415 PRO A CA 1
ATOM 3318 C C . PRO A 1 415 ? 6.564 -12.580 11.218 1.00 65.44 415 PRO A C 1
ATOM 3320 O O . PRO A 1 415 ? 6.094 -12.639 10.083 1.00 65.44 415 PRO A O 1
ATOM 3323 N N . LEU A 1 416 ? 6.945 -11.412 11.754 1.00 55.47 416 LEU A N 1
ATOM 3324 C CA . LEU A 1 416 ? 6.919 -10.155 11.001 1.00 55.47 416 LEU A CA 1
ATOM 3325 C C . LEU A 1 416 ? 7.929 -10.166 9.841 1.00 55.47 416 LEU A C 1
ATOM 3327 O O . LEU A 1 416 ? 7.679 -9.512 8.834 1.00 55.47 416 LEU A O 1
ATOM 3331 N N . PHE A 1 417 ? 9.010 -10.952 9.932 1.00 50.75 417 PHE A N 1
ATOM 3332 C CA . PHE A 1 417 ? 9.964 -11.150 8.834 1.00 50.75 417 PHE A CA 1
ATOM 3333 C C . PHE A 1 417 ? 9.434 -12.107 7.749 1.00 50.75 417 PHE A C 1
ATOM 3335 O O . PHE A 1 417 ? 9.807 -11.968 6.588 1.00 50.75 417 PHE A O 1
ATOM 3342 N N . ASP A 1 418 ? 8.519 -13.022 8.092 1.00 42.03 418 ASP A N 1
ATOM 3343 C CA . ASP A 1 418 ? 7.833 -13.929 7.149 1.00 42.03 418 ASP A CA 1
ATOM 3344 C C . ASP A 1 418 ? 6.629 -13.277 6.442 1.00 42.03 418 ASP A C 1
ATOM 3346 O O . ASP A 1 418 ? 6.078 -13.828 5.484 1.00 42.03 418 ASP A O 1
ATOM 3350 N N . ASN A 1 419 ? 6.205 -12.108 6.928 1.00 41.53 419 ASN A N 1
ATOM 3351 C CA . ASN A 1 419 ? 5.259 -11.217 6.258 1.00 41.53 419 ASN A CA 1
ATOM 3352 C C . ASN A 1 419 ? 5.956 -10.278 5.264 1.00 41.53 419 ASN A C 1
ATOM 3354 O O . ASN A 1 419 ? 5.294 -9.438 4.651 1.00 41.53 419 ASN A O 1
ATOM 3358 N N . ASP A 1 420 ? 7.268 -10.441 5.060 1.00 41.53 420 ASP A N 1
ATOM 3359 C CA . ASP A 1 420 ? 7.923 -9.926 3.869 1.00 41.53 420 ASP A CA 1
ATOM 3360 C C . ASP A 1 420 ? 7.278 -10.609 2.641 1.00 41.53 420 ASP A C 1
ATOM 3362 O O . ASP A 1 420 ? 7.384 -11.834 2.498 1.00 41.53 420 ASP A O 1
ATOM 3366 N N . PRO A 1 421 ? 6.621 -9.862 1.727 1.00 37.41 421 PRO A N 1
ATOM 3367 C CA . PRO A 1 421 ? 5.901 -10.412 0.569 1.00 37.41 421 PRO A CA 1
ATOM 3368 C C . PRO A 1 421 ? 6.761 -11.253 -0.397 1.00 37.41 421 PRO A C 1
ATOM 3370 O O . PRO A 1 421 ? 6.266 -11.719 -1.424 1.00 37.41 421 PRO A O 1
ATOM 3373 N N . ARG A 1 422 ? 8.059 -11.413 -0.109 1.00 33.50 422 ARG A N 1
ATOM 3374 C CA . ARG A 1 422 ? 9.094 -12.003 -0.958 1.00 33.50 422 ARG A CA 1
ATOM 3375 C C . ARG A 1 422 ? 9.450 -13.470 -0.638 1.00 33.50 422 ARG A C 1
ATOM 3377 O O . ARG A 1 422 ? 10.232 -14.034 -1.399 1.00 33.50 422 ARG A O 1
ATOM 3384 N N . TYR A 1 423 ? 8.906 -14.122 0.406 1.00 34.75 423 TYR A N 1
ATOM 3385 C CA . TYR A 1 423 ? 9.311 -15.501 0.782 1.00 34.75 423 TYR A CA 1
ATOM 3386 C C . TYR A 1 423 ? 8.185 -16.397 1.370 1.00 34.75 423 TYR A C 1
ATOM 3388 O O . TYR A 1 423 ? 7.973 -16.391 2.573 1.00 34.75 423 TYR A O 1
ATOM 3396 N N . LYS A 1 424 ? 7.538 -17.276 0.571 1.00 28.23 424 LYS A N 1
ATOM 3397 C CA . LYS A 1 424 ? 6.876 -18.532 1.048 1.00 28.23 424 LYS A CA 1
ATOM 3398 C C . LYS A 1 424 ? 6.988 -19.681 0.018 1.00 28.23 424 LYS A C 1
ATOM 3400 O O . LYS A 1 424 ? 7.022 -19.434 -1.183 1.00 28.23 424 LYS A O 1
ATOM 3405 N N . LYS A 1 425 ? 7.117 -20.933 0.501 1.00 29.59 425 LYS A N 1
ATOM 3406 C CA . LYS A 1 425 ? 7.736 -22.116 -0.165 1.00 29.59 425 LYS A CA 1
ATOM 3407 C C . LYS A 1 425 ? 6.892 -23.422 -0.031 1.00 29.59 425 LYS A C 1
ATOM 3409 O O . LYS A 1 425 ? 6.218 -23.561 0.983 1.00 29.59 425 LYS A O 1
ATOM 3414 N N . ARG A 1 426 ? 7.141 -24.404 -0.943 1.00 31.33 426 ARG A N 1
ATOM 3415 C CA . ARG A 1 426 ? 6.911 -25.906 -0.947 1.00 31.33 426 ARG A CA 1
ATOM 3416 C C . ARG A 1 426 ? 5.556 -26.458 -1.486 1.00 31.33 426 ARG A C 1
ATOM 3418 O O . ARG A 1 426 ? 4.553 -25.815 -1.242 1.00 31.33 426 ARG A O 1
ATOM 3425 N N . GLY A 1 427 ? 5.410 -27.625 -2.168 1.00 28.73 427 GLY A N 1
ATOM 3426 C CA . GLY A 1 427 ? 6.293 -28.727 -2.665 1.00 28.73 427 GLY A CA 1
ATOM 3427 C C . GLY A 1 427 ? 5.517 -30.012 -3.155 1.00 28.73 427 GLY A C 1
ATOM 3428 O O . GLY A 1 427 ? 4.379 -30.167 -2.736 1.00 28.73 427 GLY A O 1
ATOM 3429 N N . GLY A 1 428 ? 6.147 -30.896 -3.987 1.00 28.31 428 GLY A N 1
ATOM 3430 C CA . GLY A 1 428 ? 5.907 -32.366 -4.294 1.00 28.31 428 GLY A CA 1
ATOM 3431 C C . GLY A 1 428 ? 4.636 -32.830 -5.075 1.00 28.31 428 GLY A C 1
ATOM 3432 O O . GLY A 1 428 ? 3.572 -32.349 -4.733 1.00 28.31 428 GLY A O 1
ATOM 3433 N N . SER A 1 429 ? 4.574 -33.746 -6.083 1.00 26.42 429 SER A N 1
ATOM 3434 C CA . SER A 1 429 ? 5.396 -34.921 -6.502 1.00 26.42 429 SER A CA 1
ATOM 3435 C C . SER A 1 429 ? 5.171 -35.424 -7.977 1.00 26.42 429 SER A C 1
ATOM 3437 O O . SER A 1 429 ? 4.050 -35.428 -8.470 1.00 26.42 429 SER A O 1
ATOM 3439 N N . THR A 1 430 ? 6.278 -35.870 -8.612 1.00 26.44 430 THR A N 1
ATOM 3440 C CA . THR A 1 430 ? 6.628 -36.818 -9.735 1.00 26.44 430 THR A CA 1
ATOM 3441 C C . THR A 1 430 ? 5.672 -37.389 -10.816 1.00 26.44 430 THR A C 1
ATOM 3443 O O . THR A 1 430 ? 4.740 -38.100 -10.468 1.00 26.44 430 THR A O 1
ATOM 3446 N N . VAL A 1 431 ? 6.116 -37.336 -12.100 1.00 25.14 431 VAL A N 1
ATOM 3447 C CA . VAL A 1 431 ? 6.579 -38.478 -12.959 1.00 25.14 431 VAL A CA 1
ATOM 3448 C C . VAL A 1 431 ? 7.714 -37.998 -13.903 1.00 25.14 431 VAL A C 1
ATOM 3450 O O . VAL A 1 431 ? 7.770 -36.840 -14.301 1.00 25.14 431 VAL A O 1
ATOM 3453 N N . THR A 1 432 ? 8.657 -38.901 -14.179 1.00 27.98 432 THR A N 1
ATOM 3454 C CA . THR A 1 432 ? 10.009 -38.780 -14.755 1.00 27.98 432 THR A CA 1
ATOM 3455 C C . THR A 1 432 ? 10.132 -38.507 -16.266 1.00 27.98 432 THR A C 1
ATOM 3457 O O . THR A 1 432 ? 9.784 -39.365 -17.072 1.00 27.98 432 THR A O 1
ATOM 3460 N N . THR A 1 433 ? 10.855 -37.436 -16.617 1.00 27.62 433 THR A N 1
ATOM 3461 C CA . THR A 1 433 ? 11.899 -37.414 -17.668 1.00 27.62 433 THR A CA 1
ATOM 3462 C C . THR A 1 433 ? 13.077 -36.594 -17.133 1.00 27.62 433 THR A C 1
ATOM 3464 O O . THR A 1 433 ? 12.878 -35.480 -16.656 1.00 27.62 433 THR A O 1
ATOM 3467 N N . GLY A 1 434 ? 14.280 -37.172 -17.111 1.00 30.16 434 GLY A N 1
ATOM 3468 C CA . GLY A 1 434 ? 15.421 -36.706 -16.312 1.00 30.16 434 GLY A CA 1
ATOM 3469 C C . GLY A 1 434 ? 15.948 -35.302 -16.630 1.00 30.16 434 GLY A C 1
ATOM 3470 O O . GLY A 1 434 ? 16.860 -35.159 -17.438 1.00 30.16 434 GLY A O 1
ATOM 3471 N N . VAL A 1 435 ? 15.463 -34.286 -15.910 1.00 33.12 435 VAL A N 1
ATOM 3472 C CA . VAL A 1 435 ? 16.115 -32.971 -15.796 1.00 33.12 435 VAL A CA 1
ATOM 3473 C C . VAL A 1 435 ? 16.146 -32.549 -14.325 1.00 33.12 435 VAL A C 1
ATOM 3475 O O . VAL A 1 435 ? 15.139 -32.606 -13.622 1.00 33.12 435 VAL A O 1
ATOM 3478 N N . MET A 1 436 ? 17.332 -32.157 -13.861 1.00 31.56 436 MET A N 1
ATOM 3479 C CA . MET A 1 436 ? 17.630 -31.716 -12.494 1.00 31.56 436 MET A CA 1
ATOM 3480 C C . MET A 1 436 ? 16.940 -30.360 -12.190 1.00 31.56 436 MET A C 1
ATOM 3482 O O . MET A 1 436 ? 16.940 -29.490 -13.064 1.00 31.56 436 MET A O 1
ATOM 3486 N N . PRO A 1 437 ? 16.355 -30.126 -10.996 1.00 37.00 437 PRO A N 1
ATOM 3487 C CA . PRO A 1 437 ? 15.708 -28.851 -10.658 1.00 37.00 437 PRO A CA 1
ATOM 3488 C C . PRO A 1 437 ? 16.686 -27.663 -10.659 1.00 37.00 437 PRO A C 1
ATOM 3490 O O . PRO A 1 437 ? 17.788 -27.754 -10.125 1.00 37.00 437 PRO A O 1
ATOM 3493 N N . VAL A 1 438 ? 16.272 -26.502 -11.188 1.00 37.72 438 VAL A N 1
ATOM 3494 C CA . VAL A 1 438 ? 17.112 -25.282 -11.286 1.00 37.72 438 VAL A CA 1
ATOM 3495 C C . VAL A 1 438 ? 17.622 -24.789 -9.921 1.00 37.72 438 VAL A C 1
ATOM 3497 O O . VAL A 1 438 ? 18.726 -24.260 -9.842 1.00 37.72 438 VAL A O 1
ATOM 3500 N N . SER A 1 439 ? 16.878 -25.009 -8.829 1.00 39.19 439 SER A N 1
ATOM 3501 C CA . SER A 1 439 ? 17.350 -24.720 -7.463 1.00 39.19 439 SER A CA 1
ATOM 3502 C C . SER A 1 439 ? 18.585 -25.537 -7.082 1.00 39.19 439 SER A C 1
ATOM 3504 O O . SER A 1 439 ? 19.478 -25.015 -6.414 1.00 39.19 439 SER A O 1
ATOM 3506 N N . ASP A 1 440 ? 18.666 -26.772 -7.569 1.00 37.25 440 ASP A N 1
ATOM 3507 C CA . ASP A 1 440 ? 19.733 -27.721 -7.260 1.00 37.25 440 ASP A CA 1
ATOM 3508 C C . ASP A 1 440 ? 20.944 -27.460 -8.173 1.00 37.25 440 ASP A C 1
ATOM 3510 O O . ASP A 1 440 ? 22.082 -27.480 -7.708 1.00 37.25 440 ASP A O 1
ATOM 3514 N N . ILE A 1 441 ? 20.707 -27.049 -9.429 1.00 37.00 441 ILE A N 1
ATOM 3515 C CA . ILE A 1 441 ? 21.747 -26.540 -10.345 1.00 37.00 441 ILE A CA 1
ATOM 3516 C C . ILE A 1 441 ? 22.337 -25.211 -9.833 1.00 37.00 441 ILE A C 1
ATOM 3518 O O . ILE A 1 441 ? 23.544 -25.012 -9.925 1.00 37.00 441 ILE A O 1
ATOM 3522 N N . SER A 1 442 ? 21.536 -24.311 -9.242 1.00 37.31 442 SER A N 1
ATOM 3523 C CA . SER A 1 442 ? 22.031 -23.034 -8.687 1.00 37.31 442 SER A CA 1
ATOM 3524 C C . SER A 1 442 ? 22.916 -23.226 -7.449 1.00 37.31 442 SER A C 1
ATOM 3526 O O . SER A 1 442 ? 23.863 -22.466 -7.233 1.00 37.31 442 SER A O 1
ATOM 3528 N N . GLY A 1 443 ? 22.636 -24.272 -6.659 1.00 42.62 443 GLY A N 1
ATOM 3529 C CA . GLY A 1 443 ? 23.491 -24.709 -5.558 1.00 42.62 443 GLY A CA 1
ATOM 3530 C C . GLY A 1 443 ? 24.815 -25.289 -6.063 1.00 42.62 443 GLY A C 1
ATOM 3531 O O . GLY A 1 443 ? 25.867 -24.895 -5.569 1.00 42.62 443 GLY A O 1
ATOM 3532 N N . LEU A 1 444 ? 24.768 -26.137 -7.099 1.00 37.31 444 LEU A N 1
ATOM 3533 C CA . LEU A 1 444 ? 25.943 -26.745 -7.743 1.00 37.31 444 LEU A CA 1
ATOM 3534 C C . LEU A 1 444 ? 26.823 -25.728 -8.497 1.00 37.31 444 LEU A C 1
ATOM 3536 O O . LEU A 1 444 ? 28.047 -25.792 -8.423 1.00 37.31 444 LEU A O 1
ATOM 3540 N N . ALA A 1 445 ? 26.235 -24.753 -9.193 1.00 41.28 445 ALA A N 1
ATOM 3541 C CA . ALA A 1 445 ? 26.976 -23.778 -9.996 1.00 41.28 445 ALA A CA 1
ATOM 3542 C C . ALA A 1 445 ? 27.691 -22.708 -9.147 1.00 41.28 445 ALA A C 1
ATOM 3544 O O . ALA A 1 445 ? 28.755 -22.226 -9.534 1.00 41.28 445 ALA A O 1
ATOM 3545 N N . ARG A 1 446 ? 27.157 -22.365 -7.961 1.00 45.47 446 ARG A N 1
ATOM 3546 C CA . ARG A 1 446 ? 27.816 -21.448 -7.005 1.00 45.47 446 ARG A CA 1
ATOM 3547 C C . ARG A 1 446 ? 29.046 -22.057 -6.328 1.00 45.47 446 ARG A C 1
ATOM 3549 O O . ARG A 1 446 ? 29.890 -21.299 -5.863 1.00 45.47 446 ARG A O 1
ATOM 3556 N N . SER A 1 447 ? 29.155 -23.385 -6.282 1.00 51.22 447 SER A N 1
ATOM 3557 C CA . SER A 1 447 ? 30.299 -24.095 -5.697 1.00 51.22 447 SER A CA 1
ATOM 3558 C C . SER A 1 447 ? 31.406 -24.456 -6.696 1.00 51.22 447 SER A C 1
ATOM 3560 O O . SER A 1 447 ? 32.441 -24.957 -6.271 1.00 51.22 447 SER A O 1
ATOM 3562 N N . GLU A 1 448 ? 31.211 -24.234 -8.005 1.00 54.88 448 GLU A N 1
ATOM 3563 C CA . GLU A 1 448 ? 32.067 -24.831 -9.050 1.00 54.88 448 GLU A CA 1
ATOM 3564 C C . GLU A 1 448 ? 32.781 -23.845 -9.999 1.00 54.88 448 GLU A C 1
ATOM 3566 O O . GLU A 1 448 ? 33.741 -24.251 -10.652 1.00 54.88 448 GLU A O 1
ATOM 3571 N N . MET A 1 449 ? 32.380 -22.567 -10.077 1.00 64.75 449 MET A N 1
ATOM 3572 C CA . MET A 1 449 ? 33.149 -21.513 -10.769 1.00 64.75 449 MET A CA 1
ATOM 3573 C C . MET A 1 449 ? 33.828 -20.591 -9.753 1.00 64.75 449 MET A C 1
ATOM 3575 O O . MET A 1 449 ? 33.185 -20.100 -8.825 1.00 64.75 449 MET A O 1
ATOM 3579 N N . HIS A 1 450 ? 35.121 -20.319 -9.945 1.00 70.94 450 HIS A N 1
ATOM 3580 C CA . HIS A 1 450 ? 35.901 -19.459 -9.057 1.00 70.94 450 HIS A CA 1
ATOM 3581 C C . HIS A 1 450 ? 35.566 -17.976 -9.292 1.00 70.94 450 HIS A C 1
ATOM 3583 O O . HIS A 1 450 ? 36.225 -17.268 -10.055 1.00 70.94 450 HIS A O 1
ATOM 3589 N N . LEU A 1 451 ? 34.503 -17.507 -8.637 1.00 75.38 451 LEU A N 1
ATOM 3590 C CA . LEU A 1 451 ? 34.158 -16.090 -8.600 1.00 75.38 451 LEU A CA 1
ATOM 3591 C C . LEU A 1 451 ? 35.104 -15.364 -7.645 1.00 75.38 451 LEU A C 1
ATOM 3593 O O . LEU A 1 451 ? 35.239 -15.747 -6.484 1.00 75.38 451 LEU A O 1
ATOM 3597 N N . GLN A 1 452 ? 35.725 -14.293 -8.122 1.00 74.38 452 GLN A N 1
ATOM 3598 C CA . GLN A 1 452 ? 36.653 -13.487 -7.341 1.00 74.38 452 GLN A CA 1
ATOM 3599 C C . GLN A 1 452 ? 36.383 -12.006 -7.541 1.00 74.38 452 GLN A C 1
ATOM 3601 O O . GLN A 1 452 ? 35.885 -11.579 -8.581 1.00 74.38 452 GLN A O 1
ATOM 3606 N N . ASP A 1 453 ? 36.752 -11.213 -6.548 1.00 80.00 453 ASP A N 1
ATOM 3607 C CA . ASP A 1 453 ? 36.810 -9.772 -6.711 1.00 80.00 453 ASP A CA 1
ATOM 3608 C C . ASP A 1 453 ? 38.162 -9.426 -7.324 1.00 80.00 453 ASP A C 1
ATOM 3610 O O . ASP A 1 453 ? 39.208 -9.871 -6.842 1.00 80.00 453 ASP A O 1
ATOM 3614 N N . LYS A 1 454 ? 38.160 -8.642 -8.404 1.00 75.19 454 LYS A N 1
ATOM 3615 C CA . LYS A 1 454 ? 39.403 -8.280 -9.083 1.00 75.19 454 LYS A CA 1
ATOM 3616 C C . LYS A 1 454 ? 39.519 -6.785 -9.305 1.00 75.19 454 LYS A C 1
ATOM 3618 O O . LYS A 1 454 ? 38.613 -6.119 -9.805 1.00 75.19 454 LYS A O 1
ATOM 3623 N N . LYS A 1 455 ? 40.690 -6.267 -8.943 1.00 74.25 455 LYS A N 1
ATOM 3624 C CA . LYS A 1 455 ? 41.116 -4.904 -9.239 1.00 74.25 455 LYS A CA 1
ATOM 3625 C C . LYS A 1 455 ? 41.844 -4.899 -10.579 1.00 74.25 455 LYS A C 1
ATOM 3627 O O . LYS A 1 455 ? 42.844 -5.600 -10.728 1.00 74.25 455 LYS A O 1
ATOM 3632 N N . ILE A 1 456 ? 41.356 -4.118 -11.539 1.00 64.31 456 ILE A N 1
ATOM 3633 C CA . ILE A 1 456 ? 41.944 -4.041 -12.884 1.00 64.31 456 ILE A CA 1
ATOM 3634 C C . ILE A 1 456 ? 42.421 -2.616 -13.185 1.00 64.31 456 ILE A C 1
ATOM 3636 O O . ILE A 1 456 ? 41.647 -1.665 -13.090 1.00 64.31 456 ILE A O 1
ATOM 3640 N N . GLY A 1 457 ? 43.700 -2.482 -13.565 1.00 54.91 457 GLY A N 1
ATOM 3641 C CA . GLY A 1 457 ? 44.380 -1.217 -13.882 1.00 54.91 457 GLY A CA 1
ATOM 3642 C C . GLY A 1 457 ? 45.225 -0.643 -12.731 1.00 54.91 457 GLY A C 1
ATOM 3643 O O . GLY A 1 457 ? 44.977 -0.927 -11.559 1.00 54.91 457 GLY A O 1
ATOM 3644 N N . TRP A 1 458 ? 46.219 0.198 -13.059 1.00 40.88 458 TRP A N 1
ATOM 3645 C CA . TRP A 1 458 ? 47.193 0.764 -12.097 1.00 40.88 458 TRP A CA 1
ATOM 3646 C C . TRP A 1 458 ? 46.543 1.689 -11.038 1.00 40.88 458 TRP A C 1
ATOM 3648 O O . TRP A 1 458 ? 47.064 1.831 -9.937 1.00 40.88 458 TRP A O 1
ATOM 3658 N N . PHE A 1 459 ? 45.335 2.203 -11.323 1.00 46.50 459 PHE A N 1
ATOM 3659 C CA . PHE A 1 459 ? 44.449 2.950 -10.407 1.00 46.50 459 PHE A CA 1
ATOM 3660 C C . PHE A 1 459 ? 43.102 2.221 -10.123 1.00 46.50 459 PHE A C 1
ATOM 3662 O O . PHE A 1 459 ? 42.118 2.847 -9.747 1.00 46.50 459 PHE A O 1
ATOM 3669 N N . GLY A 1 460 ? 43.031 0.902 -10.349 1.00 50.31 460 GLY A N 1
ATOM 3670 C CA . GLY A 1 460 ? 41.834 0.167 -10.792 1.00 50.31 460 GLY A CA 1
ATOM 3671 C C . GLY A 1 460 ? 40.538 0.171 -9.965 1.00 50.31 460 GLY A C 1
ATOM 3672 O O . GLY A 1 460 ? 40.557 -0.001 -8.744 1.00 50.31 460 GLY A O 1
ATOM 3673 N N . LYS A 1 461 ? 39.410 0.241 -10.694 1.00 53.84 461 LYS A N 1
ATOM 3674 C CA . LYS A 1 461 ? 38.039 -0.080 -10.252 1.00 53.84 461 LYS A CA 1
ATOM 3675 C C . LYS A 1 461 ? 37.981 -1.559 -9.848 1.00 53.84 461 LYS A C 1
ATOM 3677 O O . LYS A 1 461 ? 38.482 -2.418 -10.575 1.00 53.84 461 LYS A O 1
ATOM 3682 N N . VAL A 1 462 ? 37.413 -1.845 -8.678 1.00 70.62 462 VAL A N 1
ATOM 3683 C CA . VAL A 1 462 ? 37.208 -3.219 -8.200 1.00 70.62 462 VAL A CA 1
ATOM 3684 C C . VAL A 1 462 ? 35.901 -3.727 -8.789 1.00 70.62 462 VAL A C 1
ATOM 3686 O O . VAL A 1 462 ? 34.853 -3.122 -8.572 1.00 70.62 462 VAL A O 1
ATOM 3689 N N . TYR A 1 463 ? 35.970 -4.813 -9.549 1.00 73.00 463 TYR A N 1
ATOM 3690 C CA . TYR A 1 463 ? 34.790 -5.510 -10.039 1.00 73.00 463 TYR A CA 1
ATOM 3691 C C . TYR A 1 463 ? 34.530 -6.715 -9.145 1.00 73.00 463 TYR A C 1
ATOM 3693 O O . TYR A 1 463 ? 35.439 -7.507 -8.887 1.00 73.00 463 TYR A O 1
ATOM 3701 N N . GLN A 1 464 ? 33.300 -6.814 -8.648 1.00 70.25 464 GLN A N 1
ATOM 3702 C CA . GLN A 1 464 ? 32.901 -7.846 -7.699 1.00 70.25 464 GLN A CA 1
ATOM 3703 C C . GLN A 1 464 ? 32.344 -9.074 -8.416 1.00 70.25 464 GLN A C 1
ATOM 3705 O O . GLN A 1 464 ? 31.618 -8.942 -9.405 1.00 70.25 464 GLN A O 1
ATOM 3710 N N . ARG A 1 465 ? 32.633 -10.265 -7.879 1.00 74.00 465 ARG A N 1
ATOM 3711 C CA . ARG A 1 465 ? 32.118 -11.554 -8.386 1.00 74.00 465 ARG A CA 1
ATOM 3712 C C . ARG A 1 465 ? 32.393 -11.772 -9.880 1.00 74.00 465 ARG A C 1
ATOM 3714 O O . ARG A 1 465 ? 31.536 -12.271 -10.612 1.00 74.00 465 ARG A O 1
ATOM 3721 N N . VAL A 1 466 ? 33.581 -11.383 -10.331 1.00 80.06 466 VAL A N 1
ATOM 3722 C CA . VAL A 1 466 ? 34.033 -11.623 -11.703 1.00 80.06 466 VAL A CA 1
ATOM 3723 C C . VAL A 1 466 ? 34.620 -13.020 -11.837 1.00 80.06 466 VAL A C 1
ATOM 3725 O O . VAL A 1 466 ? 35.086 -13.614 -10.865 1.00 80.06 466 VAL A O 1
ATOM 3728 N N . PHE A 1 467 ? 34.626 -13.541 -13.053 1.00 84.25 467 PHE A N 1
ATOM 3729 C CA . PHE A 1 467 ? 35.269 -14.806 -13.393 1.00 84.25 467 PHE A CA 1
ATOM 3730 C C . PHE A 1 467 ? 36.214 -14.599 -14.572 1.00 84.25 467 PHE A C 1
ATOM 3732 O O . PHE A 1 467 ? 36.010 -13.702 -15.397 1.00 84.25 467 PHE A O 1
ATOM 3739 N N . LEU A 1 468 ? 37.272 -15.407 -14.637 1.00 88.00 468 LEU A N 1
ATOM 3740 C CA . LEU A 1 468 ? 38.158 -15.412 -15.794 1.00 88.00 468 LEU A CA 1
ATOM 3741 C C . LEU A 1 468 ? 37.443 -16.127 -16.950 1.00 88.00 468 LEU A C 1
ATOM 3743 O O . LEU A 1 468 ? 36.749 -17.120 -16.729 1.00 88.00 468 LEU A O 1
ATOM 3747 N N . GLY A 1 469 ? 37.619 -15.671 -18.190 1.00 87.88 469 GLY A N 1
ATOM 3748 C CA . GLY A 1 469 ? 37.058 -16.353 -19.360 1.00 87.88 469 GLY A CA 1
ATOM 3749 C C . GLY A 1 469 ? 37.462 -17.834 -19.414 1.00 87.88 469 GLY A C 1
ATOM 3750 O O . GLY A 1 469 ? 36.650 -18.689 -19.757 1.00 87.88 469 GLY A O 1
ATOM 3751 N N . ASN A 1 470 ? 38.682 -18.158 -18.979 1.00 89.94 470 ASN A N 1
ATOM 3752 C CA . ASN A 1 470 ? 39.175 -19.525 -18.838 1.00 89.94 470 ASN A CA 1
ATOM 3753 C C . ASN A 1 470 ? 38.365 -20.354 -17.828 1.00 89.94 470 ASN A C 1
ATOM 3755 O O . ASN A 1 470 ? 38.150 -21.538 -18.058 1.00 89.94 470 ASN A O 1
ATOM 3759 N N . ASP A 1 471 ? 37.868 -19.752 -16.744 1.00 84.69 471 ASP A N 1
ATOM 3760 C CA . ASP A 1 471 ? 37.024 -20.450 -15.764 1.00 84.69 471 ASP A CA 1
ATOM 3761 C C . ASP A 1 471 ? 35.674 -20.827 -16.385 1.00 84.69 471 ASP A C 1
ATOM 3763 O O . ASP A 1 471 ? 35.185 -21.939 -16.184 1.00 84.69 471 ASP A O 1
ATOM 3767 N N . LEU A 1 472 ? 35.104 -19.934 -17.205 1.00 81.62 472 LEU A N 1
ATOM 3768 C CA . LEU A 1 472 ? 33.888 -20.217 -17.968 1.00 81.62 472 LEU A CA 1
ATOM 3769 C C . LEU A 1 472 ? 34.130 -21.321 -19.006 1.00 81.62 472 LEU A C 1
ATOM 3771 O O . LEU A 1 472 ? 33.334 -22.247 -19.111 1.00 81.62 472 LEU A O 1
ATOM 3775 N N . ILE A 1 473 ? 35.244 -21.281 -19.734 1.00 85.56 473 ILE A N 1
ATOM 3776 C CA . ILE A 1 473 ? 35.586 -22.319 -20.717 1.00 85.56 473 ILE A CA 1
ATOM 3777 C C . ILE A 1 473 ? 35.826 -23.668 -20.041 1.00 85.56 473 ILE A C 1
ATOM 3779 O O . ILE A 1 473 ? 35.264 -24.667 -20.484 1.00 85.56 473 ILE A O 1
ATOM 3783 N N . ASN A 1 474 ? 36.600 -23.710 -18.957 1.00 81.50 474 ASN A N 1
ATOM 3784 C CA . ASN A 1 474 ? 36.850 -24.938 -18.206 1.00 81.50 474 ASN A CA 1
ATOM 3785 C C . ASN A 1 474 ? 35.546 -25.531 -17.679 1.00 81.50 474 ASN A C 1
ATOM 3787 O O . ASN A 1 474 ? 35.343 -26.743 -17.767 1.00 81.50 474 ASN A O 1
ATOM 3791 N N . TYR A 1 475 ? 34.636 -24.691 -17.187 1.00 76.88 475 TYR A N 1
ATOM 3792 C CA . TYR A 1 475 ? 33.299 -25.120 -16.798 1.00 76.88 475 TYR A CA 1
ATOM 3793 C C . TYR A 1 475 ? 32.546 -25.749 -17.985 1.00 76.88 475 TYR A C 1
ATOM 3795 O O . TYR A 1 475 ? 32.084 -26.889 -17.886 1.00 76.88 475 TYR A O 1
ATOM 3803 N N . LEU A 1 476 ? 32.511 -25.076 -19.143 1.00 72.44 476 LEU A N 1
ATOM 3804 C CA . LEU A 1 476 ? 31.842 -25.579 -20.350 1.00 72.44 476 LEU A CA 1
ATOM 3805 C C . LEU A 1 476 ? 32.459 -26.898 -20.869 1.00 72.44 476 LEU A C 1
ATOM 3807 O O . LEU A 1 476 ? 31.738 -27.822 -21.242 1.00 72.44 476 LEU A O 1
ATOM 3811 N N . GLN A 1 477 ? 33.783 -27.046 -20.852 1.00 78.81 477 GLN A N 1
ATOM 3812 C CA . GLN A 1 477 ? 34.454 -28.259 -21.331 1.00 78.81 477 GLN A CA 1
ATOM 3813 C C . GLN A 1 477 ? 34.310 -29.436 -20.357 1.00 78.81 477 GLN A C 1
ATOM 3815 O O . GLN A 1 477 ? 34.042 -30.567 -20.765 1.00 78.81 477 GLN A O 1
ATOM 3820 N N . THR A 1 478 ? 34.479 -29.201 -19.055 1.00 65.44 478 THR A N 1
ATOM 3821 C CA . THR A 1 478 ? 34.515 -30.287 -18.063 1.00 65.44 478 THR A CA 1
ATOM 3822 C C . THR A 1 478 ? 33.123 -30.798 -17.708 1.00 65.44 478 THR A C 1
ATOM 3824 O O . THR A 1 478 ? 32.931 -32.020 -17.622 1.00 65.44 478 THR A O 1
ATOM 3827 N N . LYS A 1 479 ? 32.153 -29.888 -17.550 1.00 63.78 479 LYS A N 1
ATOM 3828 C CA . LYS A 1 479 ? 30.786 -30.210 -17.125 1.00 63.78 479 LYS A CA 1
ATOM 3829 C C . LYS A 1 479 ? 29.860 -30.506 -18.296 1.00 63.78 479 LYS A C 1
ATOM 3831 O O . LYS A 1 479 ? 29.030 -31.400 -18.175 1.00 63.78 479 LYS A O 1
ATOM 3836 N N . LEU A 1 480 ? 30.048 -29.838 -19.435 1.00 55.38 480 LEU A N 1
ATOM 3837 C CA . LEU A 1 480 ? 29.166 -29.990 -20.603 1.00 55.38 480 LEU A CA 1
ATOM 3838 C C . LEU A 1 480 ? 29.798 -30.726 -21.769 1.00 55.38 480 LEU A C 1
ATOM 3840 O O . LEU A 1 480 ? 29.145 -30.931 -22.788 1.00 55.38 480 LEU A O 1
ATOM 3844 N N . LYS A 1 481 ? 31.060 -31.139 -21.623 1.00 66.38 481 LYS A N 1
ATOM 3845 C CA . LYS A 1 481 ? 31.793 -31.896 -22.644 1.00 66.38 481 LYS A CA 1
ATOM 3846 C C . LYS A 1 481 ? 31.877 -31.165 -23.991 1.00 66.38 481 LYS A C 1
ATOM 3848 O O . LYS A 1 481 ? 32.029 -31.812 -25.022 1.00 66.38 481 LYS A O 1
ATOM 3853 N N . TYR A 1 482 ? 31.798 -29.830 -23.991 1.00 68.88 482 TYR A N 1
ATOM 3854 C CA . TYR A 1 482 ? 31.977 -29.030 -25.203 1.00 68.88 482 TYR A CA 1
ATOM 3855 C C . TYR A 1 482 ? 33.422 -29.137 -25.696 1.00 68.88 482 TYR A C 1
ATOM 3857 O O . TYR A 1 482 ? 34.367 -29.136 -24.901 1.00 68.88 482 TYR A O 1
ATOM 3865 N N . SER A 1 483 ? 33.607 -29.180 -27.017 1.00 76.75 483 SER A N 1
ATOM 3866 C CA . SER A 1 483 ? 34.923 -28.923 -27.600 1.00 76.75 483 SER A CA 1
ATOM 3867 C C . SER A 1 483 ? 35.352 -27.482 -27.302 1.00 76.75 483 SER A C 1
ATOM 3869 O O . SER A 1 483 ? 34.528 -26.616 -26.994 1.00 76.75 483 SER A O 1
ATOM 3871 N N . ILE A 1 484 ? 36.650 -27.198 -27.393 1.00 82.81 484 ILE A N 1
ATOM 3872 C CA . ILE A 1 484 ? 37.161 -25.857 -27.086 1.00 82.81 484 ILE A CA 1
ATOM 3873 C C . ILE A 1 484 ? 36.546 -24.775 -27.988 1.00 82.81 484 ILE A C 1
ATOM 3875 O O . ILE A 1 484 ? 36.242 -23.680 -27.518 1.00 82.81 484 ILE A O 1
ATOM 3879 N N . ASP A 1 485 ? 36.277 -25.104 -29.251 1.00 75.81 485 ASP A N 1
ATOM 3880 C CA . ASP A 1 485 ? 35.652 -24.188 -30.207 1.00 75.81 485 ASP A CA 1
ATOM 3881 C C . ASP A 1 485 ? 34.162 -23.986 -29.907 1.00 75.81 485 ASP A C 1
ATOM 3883 O O . ASP A 1 485 ? 33.661 -22.865 -29.958 1.00 75.81 485 ASP A O 1
ATOM 3887 N N . GLN A 1 486 ? 33.455 -25.047 -29.500 1.00 62.78 486 GLN A N 1
ATOM 3888 C CA . GLN A 1 486 ? 32.060 -24.948 -29.054 1.00 62.78 486 GLN A CA 1
ATOM 3889 C C . GLN A 1 486 ? 31.925 -24.075 -27.802 1.00 62.78 486 GLN A C 1
ATOM 3891 O O . GLN A 1 486 ? 30.999 -23.266 -27.709 1.00 62.78 486 GLN A O 1
ATOM 3896 N N . ALA A 1 487 ? 32.857 -24.204 -26.856 1.00 74.56 487 ALA A N 1
ATOM 3897 C CA . ALA A 1 487 ? 32.881 -23.407 -25.636 1.00 74.56 487 ALA A CA 1
ATOM 3898 C C . ALA A 1 487 ? 33.156 -21.921 -25.928 1.00 74.56 487 ALA A C 1
ATOM 3900 O O . ALA A 1 487 ? 32.432 -21.061 -25.428 1.00 74.56 487 ALA A O 1
ATOM 3901 N N . LYS A 1 488 ? 34.135 -21.614 -26.793 1.00 81.25 488 LYS A N 1
ATOM 3902 C CA . LYS A 1 488 ? 34.438 -20.237 -27.227 1.00 81.25 488 LYS A CA 1
ATOM 3903 C C . LYS A 1 488 ? 33.258 -19.578 -27.937 1.00 81.25 488 LYS A C 1
ATOM 3905 O O . LYS A 1 488 ? 32.894 -18.461 -27.585 1.00 81.25 488 LYS A O 1
ATOM 3910 N N . ASN A 1 489 ? 32.642 -20.280 -28.888 1.00 73.75 489 ASN A N 1
ATOM 3911 C CA . ASN A 1 489 ? 31.494 -19.760 -29.633 1.00 73.75 489 ASN A CA 1
ATOM 3912 C C . ASN A 1 489 ? 30.307 -19.476 -28.705 1.00 73.75 489 ASN A C 1
ATOM 3914 O O . ASN A 1 489 ? 29.686 -18.424 -28.805 1.00 73.75 489 ASN A O 1
ATOM 3918 N N . SER A 1 490 ? 30.038 -20.377 -27.757 1.00 62.50 490 SER A N 1
ATOM 3919 C CA . SER A 1 490 ? 28.949 -20.191 -26.790 1.00 62.50 490 SER A CA 1
ATOM 3920 C C . SER A 1 490 ? 29.215 -19.008 -25.856 1.00 62.50 490 SER A C 1
ATOM 3922 O O . SER A 1 490 ? 28.306 -18.245 -25.554 1.00 62.50 490 SER A O 1
ATOM 3924 N N . ALA A 1 491 ? 30.458 -18.809 -25.417 1.00 76.00 491 ALA A N 1
ATOM 3925 C CA . ALA A 1 491 ? 30.817 -17.683 -24.559 1.00 76.00 491 ALA A CA 1
ATOM 3926 C C . ALA A 1 491 ? 30.802 -16.329 -25.301 1.00 76.00 491 ALA A C 1
ATOM 3928 O O . ALA A 1 491 ? 30.420 -15.313 -24.717 1.00 76.00 491 ALA A O 1
ATOM 3929 N N . GLN A 1 492 ? 31.146 -16.317 -26.594 1.00 82.44 492 GLN A N 1
ATOM 3930 C CA . GLN A 1 492 ? 30.961 -15.158 -27.475 1.00 82.44 492 GLN A CA 1
ATOM 3931 C C . GLN A 1 492 ? 29.476 -14.797 -27.610 1.00 82.44 492 GLN A C 1
ATOM 3933 O O . GLN A 1 492 ? 29.101 -13.642 -27.431 1.00 82.44 492 GLN A O 1
ATOM 3938 N N . GLU A 1 493 ? 28.621 -15.793 -27.835 1.00 63.16 493 GLU A N 1
ATOM 3939 C CA . GLU A 1 493 ? 27.172 -15.607 -27.930 1.00 63.16 493 GLU A CA 1
ATOM 3940 C C . GLU A 1 493 ? 26.580 -15.042 -26.622 1.00 63.16 493 GLU A C 1
ATOM 3942 O O . GLU A 1 493 ? 25.761 -14.124 -26.652 1.00 63.16 493 GLU A O 1
ATOM 3947 N N . MET A 1 494 ? 27.048 -15.505 -25.454 1.00 67.50 494 MET A N 1
ATOM 3948 C CA . MET A 1 494 ? 26.643 -14.939 -24.156 1.00 67.50 494 MET A CA 1
ATOM 3949 C C . MET A 1 494 ? 26.992 -13.454 -24.011 1.00 67.50 494 MET A C 1
ATOM 3951 O O . MET A 1 494 ? 26.239 -12.706 -23.381 1.00 67.50 494 MET A O 1
ATOM 3955 N N . LEU A 1 495 ? 28.145 -13.039 -24.538 1.00 73.38 495 LEU A N 1
ATOM 3956 C CA . LEU A 1 495 ? 28.604 -11.652 -24.498 1.00 73.38 495 LEU A CA 1
ATOM 3957 C C . LEU A 1 495 ? 27.748 -10.771 -25.418 1.00 73.38 495 LEU A C 1
ATOM 3959 O O . LEU A 1 495 ? 27.288 -9.711 -25.000 1.00 73.38 495 LEU A O 1
ATOM 3963 N N . GLU A 1 496 ? 27.478 -11.236 -26.637 1.00 67.38 496 GLU A N 1
ATOM 3964 C CA . GLU A 1 496 ? 26.643 -10.537 -27.624 1.00 67.38 496 GLU A CA 1
ATOM 3965 C C . GLU A 1 496 ? 25.195 -10.370 -27.152 1.00 67.38 496 GLU A C 1
ATOM 3967 O O . GLU A 1 496 ? 24.584 -9.321 -27.353 1.00 67.38 496 GLU A O 1
ATOM 3972 N N . GLN A 1 497 ? 24.660 -11.379 -26.462 1.00 56.28 497 GLN A N 1
ATOM 3973 C CA . GLN A 1 497 ? 23.310 -11.352 -25.897 1.00 56.28 497 GLN A CA 1
ATOM 3974 C C . GLN A 1 497 ? 23.223 -10.599 -24.556 1.00 56.28 497 GLN A C 1
ATOM 3976 O O . GLN A 1 497 ? 22.142 -10.493 -23.973 1.00 56.28 497 GLN A O 1
ATOM 3981 N N . GLY A 1 498 ? 24.340 -10.070 -24.042 1.00 59.97 498 GLY A N 1
ATOM 3982 C CA . GLY A 1 498 ? 24.381 -9.304 -22.793 1.00 59.97 498 GLY A CA 1
ATOM 3983 C C . GLY A 1 498 ? 24.099 -10.133 -21.534 1.00 59.97 498 GLY A C 1
ATOM 3984 O O . GLY A 1 498 ? 23.677 -9.576 -20.515 1.00 59.97 498 GLY A O 1
ATOM 3985 N N . LEU A 1 499 ? 24.309 -11.454 -21.601 1.00 58.97 499 LEU A N 1
ATOM 3986 C CA . LEU A 1 499 ? 24.226 -12.375 -20.459 1.00 58.97 499 LEU A CA 1
ATOM 3987 C C . LEU A 1 499 ? 25.474 -12.274 -19.573 1.00 58.97 499 LEU A C 1
ATOM 3989 O O . LEU A 1 499 ? 25.398 -12.426 -18.351 1.00 58.97 499 LEU A O 1
ATOM 3993 N N . ILE A 1 500 ? 26.614 -11.980 -20.198 1.00 73.06 500 ILE A N 1
ATOM 3994 C CA . ILE A 1 500 ? 27.869 -11.621 -19.539 1.00 73.06 500 ILE A CA 1
ATOM 3995 C C . ILE A 1 500 ? 28.360 -10.288 -20.091 1.00 73.06 500 ILE A C 1
ATOM 3997 O O . ILE A 1 500 ? 28.103 -9.944 -21.242 1.00 73.06 500 ILE A O 1
ATOM 4001 N N . THR A 1 501 ? 29.078 -9.532 -19.275 1.00 80.12 501 THR A N 1
ATOM 4002 C CA . THR A 1 501 ? 29.680 -8.255 -19.649 1.00 80.12 501 THR A CA 1
ATOM 4003 C C . THR A 1 501 ? 31.188 -8.333 -19.473 1.00 80.12 501 THR A C 1
ATOM 4005 O O . THR A 1 501 ? 31.691 -8.880 -18.489 1.00 80.12 501 THR A O 1
ATOM 4008 N N . SER A 1 502 ? 31.932 -7.807 -20.449 1.00 82.75 502 SER A N 1
ATOM 4009 C CA . SER A 1 502 ? 33.387 -7.727 -20.339 1.00 82.75 502 SER A CA 1
ATOM 4010 C C . SER A 1 502 ? 33.778 -6.636 -19.350 1.00 82.75 502 SER A C 1
ATOM 4012 O O . SER A 1 502 ? 33.379 -5.477 -19.478 1.00 82.75 502 SER A O 1
ATOM 4014 N N . VAL A 1 503 ? 34.611 -7.014 -18.389 1.00 79.81 503 VAL A N 1
ATOM 4015 C CA . VAL A 1 503 ? 35.183 -6.109 -17.391 1.00 79.81 503 VAL A CA 1
ATOM 4016 C C . VAL A 1 503 ? 36.253 -5.209 -18.023 1.00 79.81 503 VAL A C 1
ATOM 4018 O O . VAL A 1 503 ? 36.382 -4.035 -17.670 1.00 79.81 503 VAL A O 1
ATOM 4021 N N . ASP A 1 504 ? 36.953 -5.737 -19.027 1.00 71.94 504 ASP A N 1
ATOM 4022 C CA . ASP A 1 504 ? 38.015 -5.060 -19.777 1.00 71.94 504 ASP A CA 1
ATOM 4023 C C . ASP A 1 504 ? 37.493 -4.338 -21.035 1.00 71.94 504 ASP A C 1
ATOM 4025 O O . ASP A 1 504 ? 38.276 -3.854 -21.850 1.00 71.94 504 ASP A O 1
ATOM 4029 N N . LYS A 1 505 ? 36.160 -4.237 -21.186 1.00 71.25 505 LYS A N 1
ATOM 4030 C CA . LYS A 1 505 ? 35.457 -3.650 -22.346 1.00 71.25 505 LYS A CA 1
ATOM 4031 C C . LYS A 1 505 ? 35.781 -4.317 -23.690 1.00 71.25 505 LYS A C 1
ATOM 4033 O O . LYS A 1 505 ? 35.695 -3.678 -24.739 1.00 71.25 505 LYS A O 1
ATOM 4038 N N . CYS A 1 506 ? 36.121 -5.600 -23.683 1.00 71.06 506 CYS A N 1
ATOM 4039 C CA . CYS A 1 506 ? 36.289 -6.373 -24.906 1.00 71.06 506 CYS A CA 1
ATOM 4040 C C . CYS A 1 506 ? 34.923 -6.683 -25.535 1.00 71.06 506 CYS A C 1
ATOM 4042 O O . CYS A 1 506 ? 33.979 -7.061 -24.843 1.00 71.06 506 CYS A O 1
ATOM 4044 N N . THR A 1 507 ? 34.835 -6.550 -26.858 1.00 73.81 507 THR A N 1
ATOM 4045 C CA . THR A 1 507 ? 33.667 -6.953 -27.663 1.00 73.81 507 THR A CA 1
ATOM 4046 C C . THR A 1 507 ? 33.771 -8.393 -28.170 1.00 73.81 507 THR A C 1
ATOM 4048 O O . THR A 1 507 ? 32.785 -8.961 -28.633 1.00 73.81 507 THR A O 1
ATOM 4051 N N . VAL A 1 508 ? 34.961 -8.989 -28.059 1.00 84.38 508 VAL A N 1
ATOM 4052 C CA . VAL A 1 508 ? 35.241 -10.386 -28.389 1.00 84.38 508 VAL A CA 1
ATOM 4053 C C . VAL A 1 508 ? 35.599 -11.124 -27.104 1.00 84.38 508 VAL A C 1
ATOM 4055 O O . VAL A 1 508 ? 36.422 -10.655 -26.312 1.00 84.38 508 VAL A O 1
ATOM 4058 N N . PHE A 1 509 ? 34.969 -12.271 -26.891 1.00 87.94 509 PHE A N 1
ATOM 4059 C CA . PHE A 1 509 ? 35.225 -13.155 -25.774 1.00 87.94 509 PHE A CA 1
ATOM 4060 C C . PHE A 1 509 ? 36.654 -13.706 -25.844 1.00 87.94 509 PHE A C 1
ATOM 4062 O O . PHE A 1 509 ? 37.115 -14.175 -26.885 1.00 87.94 509 PHE A O 1
ATOM 4069 N N . SER A 1 510 ? 37.351 -13.683 -24.708 1.00 88.19 510 SER A N 1
ATOM 4070 C CA . SER A 1 510 ? 38.712 -14.196 -24.574 1.00 88.19 510 SER A CA 1
ATOM 4071 C C . SER A 1 510 ? 38.883 -14.913 -23.241 1.00 88.19 510 SER A C 1
ATOM 4073 O O . SER A 1 510 ? 38.336 -14.494 -22.226 1.00 88.19 510 SER A O 1
ATOM 4075 N N . MET A 1 511 ? 39.664 -15.992 -23.233 1.00 90.00 511 MET A N 1
ATOM 4076 C CA . MET A 1 511 ? 39.926 -16.782 -22.027 1.00 90.00 511 MET A CA 1
ATOM 4077 C C . MET A 1 511 ? 40.729 -16.009 -20.979 1.00 90.00 511 MET A C 1
ATOM 4079 O O . MET A 1 511 ? 40.563 -16.255 -19.789 1.00 90.00 511 MET A O 1
ATOM 4083 N N . ASP A 1 512 ? 41.547 -15.051 -21.405 1.00 88.81 512 ASP A N 1
ATOM 4084 C CA . ASP A 1 512 ? 42.479 -14.339 -20.525 1.00 88.81 512 ASP A CA 1
ATOM 4085 C C . ASP A 1 512 ? 41.868 -13.084 -19.882 1.00 88.81 512 ASP A C 1
ATOM 4087 O O . ASP A 1 512 ? 42.500 -12.422 -19.058 1.00 88.81 512 ASP A O 1
ATOM 4091 N N . HIS A 1 513 ? 40.626 -12.760 -20.247 1.00 88.69 513 HIS A N 1
ATOM 4092 C CA . HIS A 1 513 ? 39.923 -11.561 -19.805 1.00 88.69 513 HIS A CA 1
ATOM 4093 C C . HIS A 1 513 ? 38.889 -11.849 -18.723 1.00 88.69 513 HIS A C 1
ATOM 4095 O O . HIS A 1 513 ? 38.415 -12.977 -18.563 1.00 88.69 513 HIS A O 1
ATOM 4101 N N . TYR A 1 514 ? 38.524 -10.804 -17.983 1.00 87.56 514 TYR A N 1
ATOM 4102 C CA . TYR A 1 514 ? 37.523 -10.900 -16.926 1.00 87.56 514 TYR A CA 1
ATOM 4103 C C . TYR A 1 514 ? 36.128 -10.556 -17.428 1.00 87.56 514 TYR A C 1
ATOM 4105 O O . TYR A 1 514 ? 35.923 -9.601 -18.185 1.00 87.56 514 TYR A O 1
ATOM 4113 N N . PHE A 1 515 ? 35.156 -11.325 -16.948 1.00 85.56 515 PHE A N 1
ATOM 4114 C CA . PHE A 1 515 ? 33.745 -11.148 -17.258 1.00 85.56 515 PHE A CA 1
ATOM 4115 C C . PHE A 1 515 ? 32.919 -11.138 -15.977 1.00 85.56 515 PHE A C 1
ATOM 4117 O O . PHE A 1 515 ? 33.313 -11.686 -14.943 1.00 85.56 515 PHE A O 1
ATOM 4124 N N . GLN A 1 516 ? 31.761 -10.497 -16.055 1.00 78.44 516 GLN A N 1
ATOM 4125 C CA . GLN A 1 516 ? 30.773 -10.452 -14.989 1.00 78.44 516 GLN A CA 1
ATOM 4126 C C . GLN A 1 516 ? 29.417 -10.889 -15.545 1.00 78.44 516 GLN A C 1
ATOM 4128 O O . GLN A 1 516 ? 29.082 -10.588 -16.687 1.00 78.44 516 GLN A O 1
ATOM 4133 N N . PHE A 1 517 ? 28.619 -11.598 -14.751 1.00 71.75 517 PHE A N 1
ATOM 4134 C CA . PHE A 1 517 ? 27.210 -11.811 -15.084 1.00 71.75 517 PHE A CA 1
ATOM 4135 C C . PHE A 1 517 ? 26.413 -10.533 -14.796 1.00 71.75 517 PHE A C 1
ATOM 4137 O O . PHE A 1 517 ? 26.718 -9.818 -13.841 1.00 71.75 517 PHE A O 1
ATOM 4144 N N . ARG A 1 518 ? 25.374 -10.248 -15.588 1.00 57.75 518 ARG A N 1
ATOM 4145 C CA . ARG A 1 518 ? 24.485 -9.098 -15.348 1.00 57.75 518 ARG A CA 1
ATOM 4146 C C . ARG A 1 518 ? 23.778 -9.247 -13.989 1.00 57.75 518 ARG A C 1
ATOM 4148 O O . ARG A 1 518 ? 23.350 -10.347 -13.641 1.00 57.75 518 ARG A O 1
ATOM 4155 N N . GLU A 1 519 ? 23.708 -8.170 -13.202 1.00 44.47 519 GLU A N 1
ATOM 4156 C CA . GLU A 1 519 ? 23.468 -8.208 -11.742 1.00 44.47 519 GLU A CA 1
ATOM 4157 C C . GLU A 1 519 ? 22.143 -8.876 -11.298 1.00 44.47 519 GLU A C 1
ATOM 4159 O O . GLU A 1 519 ? 22.085 -9.462 -10.216 1.00 44.47 519 GLU A O 1
ATOM 4164 N N . ASP A 1 520 ? 21.113 -8.911 -12.146 1.00 45.06 520 ASP A N 1
ATOM 4165 C CA . ASP A 1 520 ? 19.814 -9.576 -11.931 1.00 45.06 520 ASP A CA 1
ATOM 4166 C C . ASP A 1 520 ? 19.757 -11.035 -12.439 1.00 45.06 520 ASP A C 1
ATOM 4168 O O . ASP A 1 520 ? 18.847 -11.801 -12.103 1.00 45.06 520 ASP A O 1
ATOM 4172 N N . ARG A 1 521 ? 20.764 -11.451 -13.215 1.00 50.41 521 ARG A N 1
ATOM 4173 C CA . ARG A 1 521 ? 20.953 -12.804 -13.765 1.00 50.41 521 ARG A CA 1
ATOM 4174 C C . ARG A 1 521 ? 22.268 -13.429 -13.314 1.00 50.41 521 ARG A C 1
ATOM 4176 O O . ARG A 1 521 ? 22.860 -14.239 -14.021 1.00 50.41 521 ARG A O 1
ATOM 4183 N N . SER A 1 522 ? 22.699 -13.107 -12.098 1.00 45.41 522 SER A N 1
ATOM 4184 C CA . SER A 1 522 ? 23.893 -13.675 -11.454 1.00 45.41 522 SER A CA 1
ATOM 4185 C C . SER A 1 522 ? 23.795 -15.181 -11.135 1.00 45.41 522 SER A C 1
ATOM 4187 O O . SER A 1 522 ? 24.687 -15.743 -10.496 1.00 45.41 522 SER A O 1
ATOM 4189 N N . ASP A 1 523 ? 22.727 -15.852 -11.578 1.00 51.69 523 ASP A N 1
ATOM 4190 C CA . ASP A 1 523 ? 22.577 -17.299 -11.514 1.00 51.69 523 ASP A CA 1
ATOM 4191 C C . ASP A 1 523 ? 23.181 -17.942 -12.768 1.00 51.69 523 ASP A C 1
ATOM 4193 O O . ASP A 1 523 ? 22.563 -17.997 -13.834 1.00 51.69 523 ASP A O 1
ATOM 4197 N N . VAL A 1 524 ? 24.415 -18.426 -12.622 1.00 50.25 524 VAL A N 1
ATOM 4198 C CA . VAL A 1 524 ? 25.166 -19.169 -13.644 1.00 50.25 524 VAL A CA 1
ATOM 4199 C C . VAL A 1 524 ? 24.304 -20.269 -14.278 1.00 50.25 524 VAL A C 1
ATOM 4201 O O . VAL A 1 524 ? 24.320 -20.423 -15.497 1.00 50.25 524 VAL A O 1
ATOM 4204 N N . ALA A 1 525 ? 23.468 -20.959 -13.490 1.00 47.41 525 ALA A N 1
ATOM 4205 C CA . ALA A 1 525 ? 22.564 -21.998 -13.983 1.00 47.41 525 ALA A CA 1
ATOM 4206 C C . ALA A 1 525 ? 21.526 -21.451 -14.977 1.00 47.41 525 ALA A C 1
ATOM 4208 O O . ALA A 1 525 ? 21.216 -22.091 -15.979 1.00 47.41 525 ALA A O 1
ATOM 4209 N N . ARG A 1 526 ? 21.010 -20.241 -14.736 1.00 51.06 526 ARG A N 1
ATOM 4210 C CA . ARG A 1 526 ? 19.997 -19.597 -15.583 1.00 51.06 526 ARG A CA 1
ATOM 4211 C C . ARG A 1 526 ? 20.575 -19.136 -16.920 1.00 51.06 526 ARG A C 1
ATOM 4213 O O . ARG A 1 526 ? 19.914 -19.305 -17.939 1.00 51.06 526 ARG A O 1
ATOM 4220 N N . ASN A 1 527 ? 21.797 -18.606 -16.938 1.00 52.53 527 ASN A N 1
ATOM 4221 C CA . ASN A 1 527 ? 22.472 -18.232 -18.190 1.00 52.53 527 ASN A CA 1
ATOM 4222 C C . ASN A 1 527 ? 22.841 -19.460 -19.029 1.00 52.53 527 ASN A C 1
ATOM 4224 O O . ASN A 1 527 ? 22.793 -19.415 -20.254 1.00 52.53 527 ASN A O 1
ATOM 4228 N N . MET A 1 528 ? 23.148 -20.573 -18.370 1.00 50.03 528 MET A N 1
ATOM 4229 C CA . MET A 1 528 ? 23.437 -21.837 -19.029 1.00 50.03 528 MET A CA 1
ATOM 4230 C C . MET A 1 528 ? 22.202 -22.506 -19.655 1.00 50.03 528 MET A C 1
ATOM 4232 O O . MET A 1 528 ? 22.307 -23.050 -20.749 1.00 50.03 528 MET A O 1
ATOM 4236 N N . ILE A 1 529 ? 21.014 -22.395 -19.045 1.00 50.53 529 ILE A N 1
ATOM 4237 C CA . ILE A 1 529 ? 19.752 -22.903 -19.625 1.00 50.53 529 ILE A CA 1
ATOM 4238 C C . ILE A 1 529 ? 19.458 -22.277 -21.000 1.00 50.53 529 ILE A C 1
ATOM 4240 O O . ILE A 1 529 ? 19.056 -22.996 -21.915 1.00 50.53 529 ILE A O 1
ATOM 4244 N N . TYR A 1 530 ? 19.704 -20.970 -21.168 1.00 50.72 530 TYR A N 1
ATOM 4245 C CA . TYR A 1 530 ? 19.514 -20.271 -22.449 1.00 50.72 530 TYR A CA 1
ATOM 4246 C C . TYR A 1 530 ? 20.462 -20.765 -23.555 1.00 50.72 530 TYR A C 1
ATOM 4248 O O . TYR A 1 530 ? 20.078 -20.785 -24.719 1.00 50.72 530 TYR A O 1
ATOM 4256 N N . LEU A 1 531 ? 21.674 -21.208 -23.205 1.00 49.38 531 LEU A N 1
ATOM 4257 C CA . LEU A 1 531 ? 22.639 -21.764 -24.164 1.00 49.38 531 LEU A CA 1
ATOM 4258 C C . LEU A 1 531 ? 22.427 -23.258 -24.441 1.00 49.38 531 LEU A C 1
ATOM 4260 O O . LEU A 1 531 ? 22.714 -23.731 -25.540 1.00 49.38 531 LEU A O 1
ATOM 4264 N N . TRP A 1 532 ? 21.970 -24.021 -23.442 1.00 49.03 532 TRP A N 1
ATOM 4265 C CA . TRP A 1 532 ? 21.777 -25.473 -23.543 1.00 49.03 532 TRP A CA 1
ATOM 4266 C C . TRP A 1 532 ? 20.546 -25.859 -24.343 1.00 49.03 532 TRP A C 1
ATOM 4268 O O . TRP A 1 532 ? 20.520 -26.932 -24.941 1.00 49.03 532 TRP A O 1
ATOM 4278 N N . ASN A 1 533 ? 19.549 -24.980 -24.394 1.00 47.53 533 ASN A N 1
ATOM 4279 C CA . ASN A 1 533 ? 18.359 -25.187 -25.193 1.00 47.53 533 ASN A CA 1
ATOM 4280 C C . ASN A 1 533 ? 18.300 -24.144 -26.317 1.00 47.53 533 ASN A C 1
ATOM 4282 O O . ASN A 1 533 ? 17.604 -23.141 -26.194 1.00 47.53 533 ASN A O 1
ATOM 4286 N N . LYS A 1 534 ? 19.028 -24.389 -27.424 1.00 48.12 534 LYS A N 1
ATOM 4287 C CA . LYS A 1 534 ? 19.082 -23.517 -28.626 1.00 48.12 534 LYS A CA 1
ATOM 4288 C C . LYS A 1 534 ? 17.716 -23.244 -29.272 1.00 48.12 534 LYS A C 1
ATOM 4290 O O . LYS A 1 534 ? 17.614 -22.423 -30.184 1.00 48.12 534 LYS A O 1
ATOM 4295 N N . GLU A 1 535 ? 16.678 -23.939 -28.824 1.00 48.59 535 GLU A N 1
ATOM 4296 C CA . GLU A 1 535 ? 15.302 -23.709 -29.235 1.00 48.59 535 GLU A CA 1
ATOM 4297 C C . GLU A 1 535 ? 14.604 -22.631 -28.401 1.00 48.59 535 GLU A C 1
ATOM 4299 O O . GLU A 1 535 ? 13.569 -22.155 -28.841 1.00 48.59 535 GLU A O 1
ATOM 4304 N N . VAL A 1 536 ? 15.148 -22.199 -27.255 1.00 52.78 536 VAL A N 1
ATOM 4305 C CA . VAL A 1 536 ? 14.503 -21.231 -26.354 1.00 52.78 536 VAL A CA 1
ATOM 4306 C C . VAL A 1 536 ? 14.849 -19.787 -26.732 1.00 52.78 536 VAL A C 1
ATOM 4308 O O . VAL A 1 536 ? 16.012 -19.389 -26.756 1.00 52.78 536 VAL A O 1
ATOM 4311 N N . ARG A 1 537 ? 13.826 -18.974 -27.013 1.00 61.88 537 ARG A N 1
ATOM 4312 C CA . ARG A 1 537 ? 13.934 -17.555 -27.393 1.00 61.88 537 ARG A CA 1
ATOM 4313 C C . ARG A 1 537 ? 13.628 -16.617 -26.222 1.00 61.88 537 ARG A C 1
ATOM 4315 O O . ARG A 1 537 ? 12.841 -16.947 -25.337 1.00 61.88 537 ARG A O 1
ATOM 4322 N N . VAL A 1 538 ? 14.215 -15.415 -26.237 1.00 71.31 538 VAL A N 1
ATOM 4323 C CA . VAL A 1 538 ? 13.944 -14.366 -25.236 1.00 71.31 538 VAL A CA 1
ATOM 4324 C C . VAL A 1 538 ? 12.536 -13.788 -25.464 1.00 71.31 538 VAL A C 1
ATOM 4326 O O . VAL A 1 538 ? 12.323 -13.151 -26.499 1.00 71.31 538 VAL A O 1
ATOM 4329 N N . PRO A 1 539 ? 11.590 -13.944 -24.516 1.00 76.69 539 PRO A N 1
ATOM 4330 C CA . PRO A 1 539 ? 10.176 -13.620 -24.740 1.00 76.69 539 PRO A CA 1
ATOM 4331 C C . PRO A 1 539 ? 9.921 -12.178 -25.207 1.00 76.69 539 PRO A C 1
ATOM 4333 O O . PRO A 1 539 ? 9.254 -11.965 -26.219 1.00 76.69 539 PRO A O 1
ATOM 4336 N N . ASN A 1 540 ? 10.514 -11.185 -24.533 1.00 75.25 540 ASN A N 1
ATOM 4337 C CA . ASN A 1 540 ? 10.305 -9.769 -24.858 1.00 75.25 540 ASN A CA 1
ATOM 4338 C C . ASN A 1 540 ? 10.873 -9.377 -26.229 1.00 75.25 540 ASN A C 1
ATOM 4340 O O . ASN A 1 540 ? 10.312 -8.524 -26.906 1.00 75.25 540 ASN A O 1
ATOM 4344 N N . ILE A 1 541 ? 11.954 -10.021 -26.678 1.00 76.44 541 ILE A N 1
ATOM 4345 C CA . ILE A 1 541 ? 12.530 -9.754 -28.004 1.00 76.44 541 ILE A CA 1
ATOM 4346 C C . ILE A 1 541 ? 11.607 -10.298 -29.099 1.00 76.44 541 ILE A C 1
ATOM 4348 O O . ILE A 1 541 ? 11.339 -9.599 -30.074 1.00 76.44 541 ILE A O 1
ATOM 4352 N N . VAL A 1 542 ? 11.081 -11.514 -28.916 1.00 81.31 542 VAL A N 1
ATOM 4353 C CA . VAL A 1 542 ? 10.139 -12.130 -29.863 1.00 81.31 542 VAL A CA 1
ATOM 4354 C C . VAL A 1 542 ? 8.875 -11.282 -29.986 1.00 81.31 542 VAL A C 1
ATOM 4356 O O . VAL A 1 542 ? 8.505 -10.886 -31.088 1.00 81.31 542 VAL A O 1
ATOM 4359 N N . ALA A 1 543 ? 8.251 -10.929 -28.859 1.00 84.31 543 ALA A N 1
ATOM 4360 C CA . ALA A 1 543 ? 7.041 -10.113 -28.866 1.00 84.31 543 ALA A CA 1
ATOM 4361 C C . ALA A 1 543 ? 7.280 -8.718 -29.483 1.00 84.31 543 ALA A C 1
ATOM 4363 O O . ALA A 1 543 ? 6.456 -8.255 -30.271 1.00 84.31 543 ALA A O 1
ATOM 4364 N N . LYS A 1 544 ? 8.439 -8.089 -29.233 1.00 83.81 544 LYS A N 1
ATOM 4365 C CA . LYS A 1 544 ? 8.826 -6.811 -29.855 1.00 83.81 544 LYS A CA 1
ATOM 4366 C C . LYS A 1 544 ? 8.930 -6.882 -31.370 1.00 83.81 544 LYS A C 1
ATOM 4368 O O . LYS A 1 544 ? 8.403 -6.016 -32.067 1.00 83.81 544 LYS A O 1
ATOM 4373 N N . ASN A 1 545 ? 9.604 -7.906 -31.880 1.00 85.25 545 ASN A N 1
ATOM 4374 C CA . ASN A 1 545 ? 9.776 -8.082 -33.317 1.00 85.25 545 ASN A CA 1
ATOM 4375 C C . ASN A 1 545 ? 8.423 -8.292 -34.010 1.00 85.25 545 ASN A C 1
ATOM 4377 O O . ASN A 1 545 ? 8.161 -7.670 -35.037 1.00 85.25 545 ASN A O 1
ATOM 4381 N N . LEU A 1 546 ? 7.541 -9.094 -33.408 1.00 89.50 546 LEU A N 1
ATOM 4382 C CA . LEU A 1 546 ? 6.201 -9.351 -33.935 1.00 89.50 546 LEU A CA 1
ATOM 4383 C C . LEU A 1 546 ? 5.323 -8.096 -33.956 1.00 89.50 546 LEU A C 1
ATOM 4385 O O . LEU A 1 546 ? 4.667 -7.840 -34.964 1.00 89.50 546 LEU A O 1
ATOM 4389 N N . ILE A 1 547 ? 5.343 -7.290 -32.885 1.00 88.88 547 ILE A N 1
ATOM 4390 C CA . ILE A 1 547 ? 4.620 -6.005 -32.833 1.00 88.88 547 ILE A CA 1
ATOM 4391 C C . ILE A 1 547 ? 5.088 -5.087 -33.955 1.00 88.88 547 ILE A C 1
ATOM 4393 O O . ILE A 1 547 ? 4.268 -4.507 -34.667 1.00 88.88 547 ILE A O 1
ATOM 4397 N N . LYS A 1 548 ? 6.408 -4.974 -34.130 1.00 89.00 548 LYS A N 1
ATOM 4398 C CA . LYS A 1 548 ? 6.996 -4.127 -35.164 1.00 89.00 548 LYS A CA 1
ATOM 4399 C C . LYS A 1 548 ? 6.541 -4.551 -36.563 1.00 89.00 548 LYS A C 1
ATOM 4401 O O . LYS A 1 548 ? 6.039 -3.710 -37.303 1.00 89.00 548 LYS A O 1
ATOM 4406 N N . MET A 1 549 ? 6.661 -5.840 -36.893 1.00 88.88 549 MET A N 1
ATOM 4407 C CA . MET A 1 549 ? 6.241 -6.374 -38.195 1.00 88.88 549 MET A CA 1
ATOM 4408 C C . MET A 1 549 ? 4.757 -6.113 -38.461 1.00 88.88 549 MET A C 1
ATOM 4410 O O . MET A 1 549 ? 4.394 -5.640 -39.536 1.00 88.88 549 MET A O 1
ATOM 4414 N N . LEU A 1 550 ? 3.892 -6.385 -37.478 1.00 87.12 550 LEU A N 1
ATOM 4415 C CA . LEU A 1 550 ? 2.451 -6.223 -37.652 1.00 87.12 550 LEU A CA 1
ATOM 4416 C C . LEU A 1 550 ? 2.054 -4.749 -37.830 1.00 87.12 550 LEU A C 1
ATOM 4418 O O . LEU A 1 550 ? 1.239 -4.441 -38.696 1.00 87.12 550 LEU A O 1
ATOM 4422 N N . ASN A 1 551 ? 2.672 -3.829 -37.084 1.00 87.38 551 ASN A N 1
ATOM 4423 C CA . ASN A 1 551 ? 2.455 -2.389 -37.253 1.00 87.38 551 ASN A CA 1
ATOM 4424 C C . ASN A 1 551 ? 2.889 -1.881 -38.641 1.00 87.38 551 ASN A C 1
ATOM 4426 O O . ASN A 1 551 ? 2.171 -1.082 -39.242 1.00 87.38 551 ASN A O 1
ATOM 4430 N N . GLU A 1 552 ? 4.020 -2.355 -39.174 1.00 88.75 552 GLU A N 1
ATOM 4431 C CA . GLU A 1 552 ? 4.491 -2.001 -40.525 1.00 88.75 552 GLU A CA 1
ATOM 4432 C C . GLU A 1 552 ? 3.510 -2.477 -41.614 1.00 88.75 552 GLU A C 1
ATOM 4434 O O . GLU A 1 552 ? 3.180 -1.717 -42.527 1.00 88.75 552 GLU A O 1
ATOM 4439 N N . ILE A 1 553 ? 2.975 -3.697 -41.477 1.00 86.19 553 ILE A N 1
ATOM 4440 C CA . ILE A 1 553 ? 1.972 -4.259 -42.398 1.00 86.19 553 ILE A CA 1
ATOM 4441 C C . ILE A 1 553 ? 0.674 -3.445 -42.364 1.00 86.19 553 ILE A C 1
ATOM 4443 O O . ILE A 1 553 ? 0.152 -3.060 -43.412 1.00 86.19 553 ILE A O 1
ATOM 4447 N N . MET A 1 554 ? 0.151 -3.172 -41.164 1.00 83.62 554 MET A N 1
ATOM 4448 C CA . MET A 1 554 ? -1.108 -2.442 -40.986 1.00 83.62 554 MET A CA 1
ATOM 4449 C C . MET A 1 554 ? -1.033 -1.020 -41.558 1.00 83.62 554 MET A C 1
ATOM 4451 O O . MET A 1 554 ? -1.968 -0.580 -42.232 1.00 83.62 554 MET A O 1
ATOM 4455 N N . ALA A 1 555 ? 0.096 -0.333 -41.355 1.00 82.19 555 ALA A N 1
ATOM 4456 C CA . ALA A 1 555 ? 0.330 1.001 -41.900 1.00 82.19 555 ALA A CA 1
ATOM 4457 C C . ALA A 1 555 ? 0.363 1.013 -43.439 1.00 82.19 555 ALA A C 1
ATOM 4459 O O . ALA A 1 555 ? -0.171 1.935 -44.054 1.00 82.19 555 ALA A O 1
ATOM 4460 N N . GLY A 1 556 ? 0.951 -0.013 -44.063 1.00 80.12 556 GLY A N 1
ATOM 4461 C CA . GLY A 1 556 ? 1.057 -0.117 -45.522 1.00 80.12 556 GLY A CA 1
ATOM 4462 C C . GLY A 1 556 ? -0.260 -0.425 -46.245 1.00 80.12 556 GLY A C 1
ATOM 4463 O O . GLY A 1 556 ? -0.381 -0.119 -47.427 1.00 80.12 556 GLY A O 1
ATOM 4464 N N . GLN A 1 557 ? -1.245 -1.009 -45.554 1.00 80.00 557 GLN A N 1
ATOM 4465 C CA . GLN A 1 557 ? -2.502 -1.495 -46.150 1.00 80.00 557 GLN A CA 1
ATOM 4466 C C . GLN A 1 557 ? -3.747 -0.729 -45.671 1.00 80.00 557 GLN A C 1
ATOM 4468 O O . GLN A 1 557 ? -4.869 -1.227 -45.782 1.00 80.00 557 GLN A O 1
ATOM 4473 N N . HIS A 1 558 ? -3.557 0.475 -45.116 1.00 75.31 558 HIS A N 1
ATOM 4474 C CA . HIS A 1 558 ? -4.630 1.342 -44.607 1.00 75.31 558 HIS A CA 1
ATOM 4475 C C . HIS A 1 558 ? -5.622 0.619 -43.684 1.00 75.31 558 HIS A C 1
ATOM 4477 O O . HIS A 1 558 ? -6.817 0.913 -43.704 1.00 75.31 558 HIS A O 1
ATOM 4483 N N . TYR A 1 559 ? -5.127 -0.326 -42.878 1.00 75.25 559 TYR A N 1
ATOM 4484 C CA . TYR A 1 559 ? -5.934 -1.062 -41.904 1.00 75.25 559 TYR A CA 1
ATOM 4485 C C . TYR A 1 559 ? -7.091 -1.890 -42.512 1.00 75.25 559 TYR A C 1
ATOM 4487 O O . TYR A 1 559 ? -8.037 -2.251 -41.821 1.00 75.25 559 TYR A O 1
ATOM 4495 N N . ASN A 1 560 ? -7.024 -2.240 -43.803 1.00 81.56 560 ASN A N 1
ATOM 4496 C CA . ASN A 1 560 ? -8.014 -3.111 -44.440 1.00 81.56 560 ASN A CA 1
ATOM 4497 C C . ASN A 1 560 ? -7.627 -4.594 -44.282 1.00 81.56 560 ASN A C 1
ATOM 4499 O O . ASN A 1 560 ? -6.649 -5.052 -44.874 1.00 81.56 560 ASN A O 1
ATOM 4503 N N . ALA A 1 561 ? -8.415 -5.358 -43.521 1.00 78.69 561 ALA A N 1
ATOM 4504 C CA . ALA A 1 561 ? -8.133 -6.765 -43.218 1.00 78.69 561 ALA A CA 1
ATOM 4505 C C . ALA A 1 561 ? -8.009 -7.667 -44.465 1.00 78.69 561 ALA A C 1
ATOM 4507 O O . ALA A 1 561 ? -7.173 -8.570 -44.488 1.00 78.69 561 ALA A O 1
ATOM 4508 N N . GLU A 1 562 ? -8.793 -7.423 -45.522 1.00 80.75 562 GLU A N 1
ATOM 4509 C CA . GLU A 1 562 ? -8.715 -8.202 -46.767 1.00 80.75 562 GLU A CA 1
ATOM 4510 C C . GLU A 1 562 ? -7.409 -7.948 -47.520 1.00 80.75 562 GLU A C 1
ATOM 4512 O O . GLU A 1 562 ? -6.761 -8.899 -47.962 1.00 80.75 562 GLU A O 1
ATOM 4517 N N . LEU A 1 563 ? -6.988 -6.683 -47.613 1.00 83.56 563 LEU A N 1
ATOM 4518 C CA . LEU A 1 563 ? -5.717 -6.311 -48.239 1.00 83.56 563 LEU A CA 1
ATOM 4519 C C . LEU A 1 563 ? -4.516 -6.802 -47.422 1.00 83.56 563 LEU A C 1
ATOM 4521 O O . LEU A 1 563 ? -3.550 -7.303 -47.995 1.00 83.56 563 LEU A O 1
ATOM 4525 N N . ILE A 1 564 ? -4.600 -6.737 -46.088 1.00 85.19 564 ILE A N 1
ATOM 4526 C CA . ILE A 1 564 ? -3.566 -7.259 -45.185 1.00 85.19 564 ILE A CA 1
ATOM 4527 C C . ILE A 1 564 ? -3.374 -8.766 -45.393 1.00 85.19 564 ILE A C 1
ATOM 4529 O O . ILE A 1 564 ? -2.241 -9.202 -45.588 1.00 85.19 564 ILE A O 1
ATOM 4533 N N . ARG A 1 565 ? -4.455 -9.562 -45.428 1.00 86.12 565 ARG A N 1
ATOM 4534 C CA . ARG A 1 565 ? -4.363 -11.019 -45.661 1.00 86.12 565 ARG A CA 1
ATOM 4535 C C . ARG A 1 565 ? -3.731 -11.370 -47.011 1.00 86.12 565 ARG A C 1
ATOM 4537 O O . ARG A 1 565 ? -3.077 -12.405 -47.131 1.00 86.12 565 ARG A O 1
ATOM 4544 N N . ALA A 1 566 ? -3.919 -10.526 -48.025 1.00 83.19 566 ALA A N 1
ATOM 4545 C CA . ALA A 1 566 ? -3.349 -10.730 -49.354 1.00 83.19 566 ALA A CA 1
ATOM 4546 C C . ALA A 1 566 ? -1.857 -10.340 -49.458 1.00 83.19 566 ALA A C 1
ATOM 4548 O O . ALA A 1 566 ? -1.183 -10.760 -50.405 1.00 83.19 566 ALA A O 1
ATOM 4549 N N . ALA A 1 567 ? -1.321 -9.570 -48.503 1.00 86.25 567 ALA A N 1
ATOM 4550 C CA . ALA A 1 567 ? 0.053 -9.070 -48.532 1.00 86.25 567 ALA A CA 1
ATOM 4551 C C . ALA A 1 567 ? 1.102 -10.178 -48.290 1.00 86.25 567 ALA A C 1
ATOM 4553 O O . ALA A 1 567 ? 0.926 -11.097 -47.486 1.00 86.25 567 ALA A O 1
ATOM 4554 N N . SER A 1 568 ? 2.248 -10.095 -48.974 1.00 85.19 568 SER A N 1
ATOM 4555 C CA . SER A 1 568 ? 3.402 -10.987 -48.744 1.00 85.19 568 SER A CA 1
ATOM 4556 C C . SER A 1 568 ? 3.963 -10.867 -47.331 1.00 85.19 568 SER A C 1
ATOM 4558 O O . SER A 1 568 ? 4.299 -11.865 -46.702 1.00 85.19 568 SER A O 1
ATOM 4560 N N . GLU A 1 569 ? 3.992 -9.647 -46.826 1.00 88.38 569 GLU A N 1
ATOM 4561 C CA . GLU A 1 569 ? 4.536 -9.237 -45.545 1.00 88.38 569 GLU A CA 1
ATOM 4562 C C . GLU A 1 569 ? 3.740 -9.873 -44.400 1.00 88.38 569 GLU A C 1
ATOM 4564 O O . GLU A 1 569 ? 4.314 -10.311 -43.405 1.00 88.38 569 GLU A O 1
ATOM 4569 N N . TYR A 1 570 ? 2.424 -10.038 -44.580 1.00 87.88 570 TYR A N 1
ATOM 4570 C CA . TYR A 1 570 ? 1.579 -10.756 -43.631 1.00 87.88 570 TYR A CA 1
ATOM 4571 C C . TYR A 1 570 ? 1.918 -12.249 -43.551 1.00 87.88 570 TYR A C 1
ATOM 4573 O O . TYR A 1 570 ? 1.985 -12.816 -42.461 1.00 87.88 570 TYR A O 1
ATOM 4581 N N . ARG A 1 571 ? 2.254 -12.886 -44.680 1.00 82.88 571 ARG A N 1
ATOM 4582 C CA . ARG A 1 571 ? 2.752 -14.274 -44.674 1.00 82.88 571 ARG A CA 1
ATOM 4583 C C . ARG A 1 571 ? 4.087 -14.401 -43.941 1.00 82.88 571 ARG A C 1
ATOM 4585 O O . ARG A 1 571 ? 4.330 -15.426 -43.308 1.00 82.88 571 ARG A O 1
ATOM 4592 N N . ASP A 1 572 ? 4.944 -13.387 -44.006 1.00 84.06 572 ASP A N 1
ATOM 4593 C CA . ASP A 1 572 ? 6.211 -13.381 -43.273 1.00 84.06 572 ASP A CA 1
ATOM 4594 C C . ASP A 1 572 ? 6.014 -13.130 -41.773 1.00 84.06 572 ASP A C 1
ATOM 4596 O O . ASP A 1 572 ? 6.669 -13.783 -40.959 1.00 84.06 572 ASP A O 1
ATOM 4600 N N . PHE A 1 573 ? 5.040 -12.298 -41.393 1.00 90.75 573 PHE A N 1
ATOM 4601 C CA . PHE A 1 573 ? 4.582 -12.191 -40.007 1.00 90.75 573 PHE A CA 1
ATOM 4602 C C . PHE A 1 573 ? 4.105 -13.542 -39.453 1.00 90.75 573 PHE A C 1
ATOM 4604 O O . PHE A 1 573 ? 4.558 -13.945 -38.383 1.00 90.75 573 PHE A O 1
ATOM 4611 N N . LEU A 1 574 ? 3.272 -14.289 -40.186 1.00 83.94 574 LEU A N 1
ATOM 4612 C CA . LEU A 1 574 ? 2.789 -15.604 -39.737 1.00 83.94 574 LEU A CA 1
ATOM 4613 C C . LEU A 1 574 ? 3.927 -16.619 -39.534 1.00 83.94 574 LEU A C 1
ATOM 4615 O O . LEU A 1 574 ? 3.873 -17.429 -38.610 1.00 83.94 574 LEU A O 1
ATOM 4619 N N . LYS A 1 575 ? 4.990 -16.562 -40.349 1.00 79.00 575 LYS A N 1
ATOM 4620 C CA . LYS A 1 575 ? 6.189 -17.396 -40.143 1.00 79.00 575 LYS A CA 1
ATOM 4621 C C . LYS A 1 575 ? 6.945 -16.996 -38.878 1.00 79.00 575 LYS A C 1
ATOM 4623 O O . LYS A 1 575 ? 7.343 -17.870 -38.113 1.00 79.00 575 LYS A O 1
ATOM 4628 N N . ALA A 1 576 ? 7.141 -15.695 -38.658 1.00 79.62 576 ALA A N 1
ATOM 4629 C CA . ALA A 1 576 ? 7.809 -15.184 -37.463 1.00 79.62 576 ALA A CA 1
ATOM 4630 C C . ALA A 1 576 ? 7.005 -15.486 -36.189 1.00 79.62 576 ALA A C 1
ATOM 4632 O O . ALA A 1 576 ? 7.584 -15.764 -35.142 1.00 79.62 576 ALA A O 1
ATOM 4633 N N . LEU A 1 577 ? 5.672 -15.502 -36.274 1.00 83.31 577 LEU A N 1
ATOM 4634 C CA . LEU A 1 577 ? 4.786 -15.774 -35.143 1.00 83.31 577 LEU A CA 1
ATOM 4635 C C . LEU A 1 577 ? 5.047 -17.142 -34.496 1.00 83.31 577 LEU A C 1
ATOM 4637 O O . LEU A 1 577 ? 4.895 -17.283 -33.285 1.00 83.31 577 LEU A O 1
ATOM 4641 N N . VAL A 1 578 ? 5.522 -18.128 -35.266 1.00 77.38 578 VAL A N 1
ATOM 4642 C CA . VAL A 1 578 ? 5.896 -19.461 -34.758 1.00 77.38 578 VAL A CA 1
ATOM 4643 C C . VAL A 1 578 ? 6.987 -19.386 -33.680 1.00 77.38 578 VAL A C 1
ATOM 4645 O O . VAL A 1 578 ? 7.056 -20.260 -32.813 1.00 77.38 578 VAL A O 1
ATOM 4648 N N . GLU A 1 579 ? 7.813 -18.333 -33.664 1.00 76.50 579 GLU A N 1
ATOM 4649 C CA . GLU A 1 579 ? 8.823 -18.128 -32.619 1.00 76.50 579 GLU A CA 1
ATOM 4650 C C . GLU A 1 579 ? 8.216 -17.982 -31.218 1.00 76.50 579 GLU A C 1
ATOM 4652 O O . GLU A 1 579 ? 8.892 -18.268 -30.229 1.00 76.50 579 GLU A O 1
ATOM 4657 N N . ILE A 1 580 ? 6.933 -17.618 -31.111 1.00 78.50 580 ILE A N 1
ATOM 4658 C CA . ILE A 1 580 ? 6.239 -17.497 -29.826 1.00 78.50 580 ILE A CA 1
ATOM 4659 C C . ILE A 1 580 ? 6.104 -18.847 -29.104 1.00 78.50 580 ILE A C 1
ATOM 4661 O O . ILE A 1 580 ? 6.116 -18.887 -27.877 1.00 78.50 580 ILE A O 1
ATOM 4665 N N . HIS A 1 581 ? 6.093 -19.965 -29.842 1.00 70.56 581 HIS A N 1
ATOM 4666 C CA . HIS A 1 581 ? 6.041 -21.323 -29.275 1.00 70.56 581 HIS A CA 1
ATOM 4667 C C . HIS A 1 581 ? 7.339 -21.723 -28.567 1.00 70.56 581 HIS A C 1
ATOM 4669 O O . HIS A 1 581 ? 7.387 -22.703 -27.828 1.00 70.56 581 HIS A O 1
ATOM 4675 N N . ARG A 1 582 ? 8.405 -20.962 -28.807 1.00 65.56 582 ARG A N 1
ATOM 4676 C CA . ARG A 1 582 ? 9.770 -21.256 -28.385 1.00 65.56 582 ARG A CA 1
ATOM 4677 C C . ARG A 1 582 ? 10.246 -20.366 -27.239 1.00 65.56 582 ARG A C 1
ATOM 4679 O O . ARG A 1 582 ? 11.410 -20.417 -26.868 1.00 65.56 582 ARG A O 1
ATOM 4686 N N . VAL A 1 583 ? 9.384 -19.528 -26.671 1.00 68.00 583 VAL A N 1
ATOM 4687 C CA . VAL A 1 583 ? 9.760 -18.616 -25.580 1.00 68.00 583 VAL A CA 1
ATOM 4688 C C . VAL A 1 583 ? 9.596 -19.277 -24.208 1.00 68.00 583 VAL A C 1
ATOM 4690 O O . VAL A 1 583 ? 8.629 -19.999 -23.970 1.00 68.00 583 VAL A O 1
ATOM 4693 N N . GLU A 1 584 ? 10.517 -18.996 -23.284 1.00 64.88 584 GLU A N 1
ATOM 4694 C CA . GLU A 1 584 ? 10.443 -19.464 -21.892 1.00 64.88 584 GLU A CA 1
ATOM 4695 C C . GLU A 1 584 ? 10.179 -18.290 -20.942 1.00 64.88 584 GLU A C 1
ATOM 4697 O O . GLU A 1 584 ? 10.982 -17.363 -20.829 1.00 64.88 584 GLU A O 1
ATOM 4702 N N . ILE A 1 585 ? 9.048 -18.334 -20.235 1.00 66.06 585 ILE A N 1
ATOM 4703 C CA . ILE A 1 585 ? 8.536 -17.204 -19.445 1.00 66.06 585 ILE A CA 1
ATOM 4704 C C . ILE A 1 585 ? 8.786 -17.342 -17.939 1.00 66.06 585 ILE A C 1
ATOM 4706 O O . ILE A 1 585 ? 8.647 -16.361 -17.210 1.00 66.06 585 ILE A O 1
ATOM 4710 N N . ARG A 1 586 ? 9.160 -18.523 -17.419 1.00 58.56 586 ARG A N 1
ATOM 4711 C CA . ARG A 1 586 ? 9.291 -18.742 -15.960 1.00 58.56 586 ARG A CA 1
ATOM 4712 C C . ARG A 1 586 ? 10.363 -17.861 -15.321 1.00 58.56 586 ARG A C 1
ATOM 4714 O O . ARG A 1 586 ? 10.180 -17.412 -14.190 1.00 58.56 586 ARG A O 1
ATOM 4721 N N . GLY A 1 587 ? 11.448 -17.606 -16.054 1.00 53.91 587 GLY A N 1
ATOM 4722 C CA . GLY A 1 587 ? 12.607 -16.834 -15.601 1.00 53.91 587 GLY A CA 1
ATOM 4723 C C . GLY A 1 587 ? 12.450 -15.314 -15.662 1.00 53.91 587 GLY A C 1
ATOM 4724 O O . GLY A 1 587 ? 13.328 -14.621 -15.154 1.00 53.91 587 GLY A O 1
ATOM 4725 N N . LEU A 1 588 ? 11.365 -14.815 -16.256 1.00 63.16 588 LEU A N 1
ATOM 4726 C CA . LEU A 1 588 ? 11.062 -13.389 -16.328 1.00 63.16 588 LEU A CA 1
ATOM 4727 C C . LEU A 1 588 ? 10.631 -12.839 -14.957 1.00 63.16 588 LEU A C 1
ATOM 4729 O O . LEU A 1 588 ? 9.911 -13.500 -14.192 1.00 63.16 588 LEU A O 1
ATOM 4733 N N . THR A 1 589 ? 11.041 -11.605 -14.672 1.00 62.38 589 THR A N 1
ATOM 4734 C CA . THR A 1 589 ? 10.534 -10.801 -13.555 1.00 62.38 589 THR A CA 1
ATOM 4735 C C . THR A 1 589 ? 9.033 -10.542 -13.705 1.00 62.38 589 THR A C 1
ATOM 4737 O O . THR A 1 589 ? 8.428 -10.776 -14.754 1.00 62.38 589 THR A O 1
ATOM 4740 N N . ARG A 1 590 ? 8.402 -10.050 -12.632 1.00 67.69 590 ARG A N 1
ATOM 4741 C CA . ARG A 1 590 ? 6.983 -9.675 -12.651 1.00 67.69 590 ARG A CA 1
ATOM 4742 C C . ARG A 1 590 ? 6.687 -8.698 -13.794 1.00 67.69 590 ARG A C 1
ATOM 4744 O O . ARG A 1 590 ? 5.757 -8.953 -14.542 1.00 67.69 590 ARG A O 1
ATOM 4751 N N . ILE A 1 591 ? 7.491 -7.647 -13.940 1.00 68.81 591 ILE A N 1
ATOM 4752 C CA . ILE A 1 591 ? 7.292 -6.586 -14.938 1.00 68.81 591 ILE A CA 1
ATOM 4753 C C . ILE A 1 591 ? 7.486 -7.124 -16.359 1.00 68.81 591 ILE A C 1
ATOM 4755 O O . ILE A 1 591 ? 6.611 -6.950 -17.196 1.00 68.81 591 ILE A O 1
ATOM 4759 N N . GLU A 1 592 ? 8.554 -7.884 -16.616 1.00 72.19 592 GLU A N 1
ATOM 4760 C CA . GLU A 1 592 ? 8.812 -8.441 -17.956 1.00 72.19 592 GLU A CA 1
ATOM 4761 C C . GLU A 1 592 ? 7.683 -9.363 -18.441 1.00 72.19 592 GLU A C 1
ATOM 4763 O O . GLU A 1 592 ? 7.362 -9.399 -19.623 1.00 72.19 592 GLU A O 1
ATOM 4768 N N . LYS A 1 593 ? 7.043 -10.100 -17.532 1.00 76.69 593 LYS A N 1
ATOM 4769 C CA . LYS A 1 593 ? 5.860 -10.911 -17.848 1.00 76.69 593 LYS A CA 1
ATOM 4770 C C . LYS A 1 593 ? 4.609 -10.053 -18.116 1.00 76.69 593 LYS A C 1
ATOM 4772 O O . LYS A 1 593 ? 3.826 -10.453 -18.970 1.00 76.69 593 LYS A O 1
ATOM 4777 N N . ILE A 1 594 ? 4.422 -8.898 -17.451 1.00 76.12 594 ILE A N 1
ATOM 4778 C CA . ILE A 1 594 ? 3.348 -7.930 -17.800 1.00 76.12 594 ILE A CA 1
ATOM 4779 C C . ILE A 1 594 ? 3.532 -7.497 -19.241 1.00 76.12 594 ILE A C 1
ATOM 4781 O O . ILE A 1 594 ? 2.634 -7.669 -20.060 1.00 76.12 594 ILE A O 1
ATOM 4785 N N . GLU A 1 595 ? 4.719 -6.970 -19.536 1.00 79.50 595 GLU A N 1
ATOM 4786 C CA . GLU A 1 595 ? 5.089 -6.451 -20.849 1.00 79.50 595 GLU A CA 1
ATOM 4787 C C . GLU A 1 595 ? 4.861 -7.494 -21.936 1.00 79.50 595 GLU A C 1
ATOM 4789 O O . GLU A 1 595 ? 4.187 -7.231 -22.932 1.00 79.50 595 GLU A O 1
ATOM 4794 N N . PHE A 1 596 ? 5.368 -8.706 -21.704 1.00 83.62 596 PHE A N 1
ATOM 4795 C CA . PHE A 1 596 ? 5.224 -9.814 -22.629 1.00 83.62 596 PHE A CA 1
ATOM 4796 C C . PHE A 1 596 ? 3.753 -10.142 -22.910 1.00 83.62 596 PHE A C 1
ATOM 4798 O O . PHE A 1 596 ? 3.350 -10.211 -24.067 1.00 83.62 596 PHE A O 1
ATOM 4805 N N . PHE A 1 597 ? 2.924 -10.324 -21.880 1.00 84.12 597 PHE A N 1
ATOM 4806 C CA . PHE A 1 597 ? 1.543 -10.762 -22.086 1.00 84.12 597 PHE A CA 1
ATOM 4807 C C . PHE A 1 597 ? 0.585 -9.649 -22.536 1.00 84.12 597 PHE A C 1
ATOM 4809 O O . PHE A 1 597 ? -0.373 -9.956 -23.247 1.00 84.12 597 PHE A O 1
ATOM 4816 N N . LEU A 1 598 ? 0.853 -8.377 -22.212 1.00 83.19 598 LEU A N 1
ATOM 4817 C CA . LEU A 1 598 ? 0.172 -7.225 -22.823 1.00 83.19 598 LEU A CA 1
ATOM 4818 C C . LEU A 1 598 ? 0.403 -7.201 -24.336 1.00 83.19 598 LEU A C 1
ATOM 4820 O O . LEU A 1 598 ? -0.554 -7.127 -25.113 1.00 83.19 598 LEU A O 1
ATOM 4824 N N . ALA A 1 599 ? 1.669 -7.331 -24.742 1.00 85.38 599 ALA A N 1
ATOM 4825 C CA . ALA A 1 599 ? 2.073 -7.390 -26.139 1.00 85.38 599 ALA A CA 1
ATOM 4826 C C . ALA A 1 599 ? 1.409 -8.570 -26.866 1.00 85.38 599 ALA A C 1
ATOM 4828 O O . ALA A 1 599 ? 0.814 -8.396 -27.929 1.00 85.38 599 ALA A O 1
ATOM 4829 N N . VAL A 1 600 ? 1.443 -9.765 -26.266 1.00 87.75 600 VAL A N 1
ATOM 4830 C CA . VAL A 1 600 ? 0.813 -10.969 -26.827 1.00 87.75 600 VAL A CA 1
ATOM 4831 C C . VAL A 1 600 ? -0.700 -10.805 -26.965 1.00 87.75 600 VAL A C 1
ATOM 4833 O O . VAL A 1 600 ? -1.245 -11.182 -27.999 1.00 87.75 600 VAL A O 1
ATOM 4836 N N . TYR A 1 601 ? -1.394 -10.232 -25.978 1.00 86.25 601 TYR A N 1
ATOM 4837 C CA . TYR A 1 601 ? -2.841 -10.029 -26.073 1.00 86.25 601 TYR A CA 1
ATOM 4838 C C . TYR A 1 601 ? -3.222 -9.117 -27.245 1.00 86.25 601 TYR A C 1
ATOM 4840 O O . TYR A 1 601 ? -4.120 -9.454 -28.017 1.00 86.25 601 TYR A O 1
ATOM 4848 N N . GLN A 1 602 ? -2.531 -7.983 -27.409 1.00 83.31 602 GLN A N 1
ATOM 4849 C CA . GLN A 1 602 ? -2.795 -7.056 -28.515 1.00 83.31 602 GLN A CA 1
ATOM 4850 C C . GLN A 1 602 ? -2.461 -7.692 -29.875 1.00 83.31 602 GLN A C 1
ATOM 4852 O O . GLN A 1 602 ? -3.253 -7.574 -30.811 1.00 83.31 602 GLN A O 1
ATOM 4857 N N . LEU A 1 603 ? -1.352 -8.441 -29.957 1.00 87.06 603 LEU A N 1
ATOM 4858 C CA . LEU A 1 603 ? -0.980 -9.232 -31.136 1.00 87.06 603 LEU A CA 1
ATOM 4859 C C . LEU A 1 603 ? -2.051 -10.265 -31.500 1.00 87.06 603 LEU A C 1
ATOM 4861 O O . LEU A 1 603 ? -2.445 -10.353 -32.661 1.00 87.06 603 LEU A O 1
ATOM 4865 N N . MET A 1 604 ? -2.525 -11.047 -30.526 1.00 85.75 604 MET A N 1
ATOM 4866 C CA . MET A 1 604 ? -3.565 -12.053 -30.741 1.00 85.75 604 MET A CA 1
ATOM 4867 C C . MET A 1 604 ? -4.874 -11.419 -31.207 1.00 85.75 604 MET A C 1
ATOM 4869 O O . MET A 1 604 ? -5.536 -11.979 -32.075 1.00 85.75 604 MET A O 1
ATOM 4873 N N . ASN A 1 605 ? -5.244 -10.260 -30.652 1.00 81.31 605 ASN A N 1
ATOM 4874 C CA . ASN A 1 605 ? -6.512 -9.607 -30.974 1.00 81.31 605 ASN A CA 1
ATOM 4875 C C . ASN A 1 605 ? -6.483 -9.048 -32.402 1.00 81.31 605 ASN A C 1
ATOM 4877 O O . ASN A 1 605 ? -7.385 -9.321 -33.188 1.00 81.31 605 ASN A O 1
ATOM 4881 N N . ALA A 1 606 ? -5.397 -8.363 -32.774 1.00 81.69 606 ALA A N 1
ATOM 4882 C CA . ALA A 1 606 ? -5.192 -7.878 -34.137 1.00 81.69 606 ALA A CA 1
ATOM 4883 C C . ALA A 1 606 ? -5.134 -9.029 -35.157 1.00 81.69 606 ALA A C 1
ATOM 4885 O O . ALA A 1 606 ? -5.814 -8.977 -36.179 1.00 81.69 606 ALA A O 1
ATOM 4886 N N . HIS A 1 607 ? -4.379 -10.094 -34.860 1.00 86.06 607 HIS A N 1
ATOM 4887 C CA . HIS A 1 607 ? -4.295 -11.278 -35.718 1.00 86.06 607 HIS A CA 1
ATOM 4888 C C . HIS A 1 607 ? -5.673 -11.931 -35.906 1.00 86.06 607 HIS A C 1
ATOM 4890 O O . HIS A 1 607 ? -6.079 -12.180 -37.038 1.00 86.06 607 HIS A O 1
ATOM 4896 N N . GLN A 1 608 ? -6.435 -12.132 -34.829 1.00 79.50 608 GLN A N 1
ATOM 4897 C CA . GLN A 1 608 ? -7.773 -12.714 -34.912 1.00 79.50 608 GLN A CA 1
ATOM 4898 C C . GLN A 1 608 ? -8.738 -11.849 -35.742 1.00 79.50 608 GLN A C 1
ATOM 4900 O O . GLN A 1 608 ? -9.486 -12.395 -36.550 1.00 79.50 608 GLN A O 1
ATOM 4905 N N . THR A 1 609 ? -8.715 -10.521 -35.585 1.00 77.81 609 THR A N 1
ATOM 4906 C CA . THR A 1 609 ? -9.539 -9.592 -36.384 1.00 77.81 609 THR A CA 1
ATOM 4907 C C . THR A 1 609 ? -9.173 -9.642 -37.867 1.00 77.81 609 THR A C 1
ATOM 4909 O O . THR A 1 609 ? -10.062 -9.658 -38.720 1.00 77.81 609 THR A O 1
ATOM 4912 N N . ILE A 1 610 ? -7.877 -9.721 -38.189 1.00 81.56 610 ILE A N 1
ATOM 4913 C CA . ILE A 1 610 ? -7.408 -9.868 -39.571 1.00 81.56 610 ILE A CA 1
ATOM 4914 C C . ILE A 1 610 ? -7.865 -11.202 -40.162 1.00 81.56 610 ILE A C 1
ATOM 4916 O O . ILE A 1 610 ? -8.257 -11.216 -41.317 1.00 81.56 610 ILE A O 1
ATOM 4920 N N . GLU A 1 611 ? -7.862 -12.305 -39.413 1.00 81.69 611 GLU A N 1
ATOM 4921 C CA . GLU A 1 611 ? -8.250 -13.629 -39.927 1.00 81.69 611 GLU A CA 1
ATOM 4922 C C . GLU A 1 611 ? -9.771 -13.812 -40.033 1.00 81.69 611 GLU A C 1
ATOM 4924 O O . GLU A 1 611 ? -10.269 -14.320 -41.036 1.00 81.69 611 GLU A O 1
ATOM 4929 N N . LEU A 1 612 ? -10.526 -13.367 -39.025 1.00 73.94 612 LEU A N 1
ATOM 4930 C CA . LEU A 1 612 ? -11.953 -13.682 -38.883 1.00 73.94 612 LEU A CA 1
ATOM 4931 C C . LEU A 1 612 ? -12.906 -12.550 -39.316 1.00 73.94 612 LEU A C 1
ATOM 4933 O O . LEU A 1 612 ? -14.094 -12.814 -39.496 1.00 73.94 612 LEU A O 1
ATOM 4937 N N . GLY A 1 613 ? -12.418 -11.319 -39.521 1.00 67.06 613 GLY A N 1
ATOM 4938 C CA . GLY A 1 613 ? -13.245 -10.141 -39.836 1.00 67.06 613 GLY A CA 1
ATOM 4939 C C . GLY A 1 613 ? -13.871 -9.459 -38.605 1.00 67.06 613 GLY A C 1
ATOM 4940 O O . GLY A 1 613 ? -13.594 -9.833 -37.465 1.00 67.06 613 GLY A O 1
ATOM 4941 N N . GLU A 1 614 ? -14.698 -8.424 -38.823 1.00 56.47 614 GLU A N 1
ATOM 4942 C CA . GLU A 1 614 ? -15.321 -7.640 -37.739 1.00 56.47 614 GLU A CA 1
ATOM 4943 C C . GLU A 1 614 ? -16.236 -8.492 -36.835 1.00 56.47 614 GLU A C 1
ATOM 4945 O O . GLU A 1 614 ? -17.060 -9.288 -37.295 1.00 56.47 614 GLU A O 1
ATOM 4950 N N . ARG A 1 615 ? -16.091 -8.304 -35.515 1.00 56.91 615 ARG A N 1
ATOM 4951 C CA . ARG A 1 615 ? -16.850 -9.010 -34.471 1.00 56.91 615 ARG A CA 1
ATOM 4952 C C . ARG A 1 615 ? -18.345 -8.677 -34.564 1.00 56.91 615 ARG A C 1
ATOM 4954 O O . ARG A 1 615 ? -18.719 -7.511 -34.540 1.00 56.91 615 ARG A O 1
ATOM 4961 N N . LYS A 1 616 ? -19.225 -9.686 -34.524 1.00 44.97 616 LYS A N 1
ATOM 4962 C CA . LYS A 1 616 ? -20.630 -9.473 -34.126 1.00 44.97 616 LYS A CA 1
ATOM 4963 C C . LYS A 1 616 ? -20.702 -9.435 -32.599 1.00 44.97 616 LYS A C 1
ATOM 4965 O O . LYS A 1 616 ? -20.425 -10.440 -31.948 1.00 44.97 616 LYS A O 1
ATOM 4970 N N . SER A 1 617 ? -21.042 -8.286 -32.024 1.00 38.91 617 SER A N 1
ATOM 4971 C CA . SER A 1 617 ? -21.223 -8.120 -30.581 1.00 38.91 617 SER A CA 1
ATOM 4972 C C . SER A 1 617 ? -22.534 -8.776 -30.124 1.00 38.91 617 SER A C 1
ATOM 4974 O O . SER A 1 617 ? -23.628 -8.412 -30.546 1.00 38.91 617 SER A O 1
ATOM 4976 N N . GLY A 1 618 ? -22.435 -9.787 -29.261 1.00 35.25 618 GLY A N 1
ATOM 4977 C CA . GLY A 1 618 ? -23.589 -10.451 -28.659 1.00 35.25 618 GLY A CA 1
ATOM 4978 C C . GLY A 1 618 ? -23.174 -11.386 -27.526 1.00 35.25 618 GLY A C 1
ATOM 4979 O O . GLY A 1 618 ? -22.190 -12.110 -27.642 1.00 35.25 618 GLY A O 1
ATOM 4980 N N . TRP A 1 619 ? -23.951 -11.392 -26.437 1.00 37.31 619 TRP A N 1
ATOM 4981 C CA . TRP A 1 619 ? -23.687 -12.117 -25.180 1.00 37.31 619 TRP A CA 1
ATOM 4982 C C . TRP A 1 619 ? -23.551 -13.646 -25.327 1.00 37.31 619 TRP A C 1
ATOM 4984 O O . TRP A 1 619 ? -23.110 -14.311 -24.394 1.00 37.31 619 TRP A O 1
ATOM 4994 N N . PHE A 1 620 ? -23.917 -14.202 -26.487 1.00 34.66 620 PHE A N 1
ATOM 4995 C CA . PHE A 1 620 ? -24.036 -15.645 -26.716 1.00 34.66 620 PHE A CA 1
ATOM 4996 C C . PHE A 1 620 ? -23.252 -16.185 -27.921 1.00 34.66 620 PHE A C 1
ATOM 4998 O O . PHE A 1 620 ? -23.477 -17.321 -28.328 1.00 34.66 620 PHE A O 1
ATOM 5005 N N . SER A 1 621 ? -22.284 -15.443 -28.467 1.00 37.62 621 SER A N 1
ATOM 5006 C CA . SER A 1 621 ? -21.260 -16.062 -29.318 1.00 37.62 621 SER A CA 1
ATOM 5007 C C . SER A 1 621 ? -19.875 -15.707 -28.807 1.00 37.62 621 SER A C 1
ATOM 5009 O O . SER A 1 621 ? -19.453 -14.559 -28.928 1.00 37.62 621 SER A O 1
ATOM 5011 N N . ASN A 1 622 ? -19.144 -16.696 -28.291 1.00 49.06 622 ASN A N 1
ATOM 5012 C CA . ASN A 1 622 ? -17.713 -16.569 -28.044 1.00 49.06 622 ASN A CA 1
ATOM 5013 C C . ASN A 1 622 ? -16.945 -17.454 -29.045 1.00 49.06 622 ASN A C 1
ATOM 5015 O O . ASN A 1 622 ? -16.501 -18.540 -28.686 1.00 49.06 622 ASN A O 1
ATOM 5019 N N . PRO A 1 623 ? -16.767 -17.027 -30.314 1.00 41.69 623 PRO A N 1
ATOM 5020 C CA . PRO A 1 623 ? -15.919 -17.746 -31.267 1.00 41.69 623 PRO A CA 1
ATOM 5021 C C . PRO A 1 623 ? -14.432 -17.797 -30.849 1.00 41.69 623 PRO A C 1
ATOM 5023 O O . PRO A 1 623 ? -13.616 -18.383 -31.555 1.00 41.69 623 PRO A O 1
ATOM 5026 N N . ALA A 1 624 ? -14.061 -17.186 -29.713 1.00 51.66 624 ALA A N 1
ATOM 5027 C CA . ALA A 1 624 ? -12.711 -17.164 -29.156 1.00 51.66 624 ALA A CA 1
ATOM 5028 C C . ALA A 1 624 ? -12.223 -18.517 -28.605 1.00 51.66 624 ALA A C 1
ATOM 5030 O O . ALA A 1 624 ? -11.028 -18.655 -28.350 1.00 51.66 624 ALA A O 1
ATOM 5031 N N . ASP A 1 625 ? -13.097 -19.518 -28.475 1.00 47.34 625 ASP A N 1
ATOM 5032 C CA . ASP A 1 625 ? -12.735 -20.832 -27.923 1.00 47.34 625 ASP A CA 1
ATOM 5033 C C . ASP A 1 625 ? -11.913 -21.708 -28.905 1.00 47.34 625 ASP A C 1
ATOM 5035 O O . ASP A 1 625 ? -11.492 -22.805 -28.550 1.00 47.34 625 ASP A O 1
ATOM 5039 N N . GLY A 1 626 ? -11.633 -21.223 -30.128 1.00 52.22 626 GLY A N 1
ATOM 5040 C CA . GLY A 1 626 ? -10.840 -21.928 -31.152 1.00 52.22 626 GLY A CA 1
ATOM 5041 C C . GLY A 1 626 ? -9.526 -21.260 -31.592 1.00 52.22 626 GLY A C 1
ATOM 5042 O O . GLY A 1 626 ? -8.817 -21.839 -32.412 1.00 52.22 626 GLY A O 1
ATOM 5043 N N . PHE A 1 627 ? -9.182 -20.066 -31.087 1.00 68.50 627 PHE A N 1
ATOM 5044 C CA . PHE A 1 627 ? -7.991 -19.304 -31.508 1.00 68.50 627 PHE A CA 1
ATOM 5045 C C . PHE A 1 627 ? -7.007 -19.141 -30.340 1.00 68.50 627 PHE A C 1
ATOM 5047 O O . PHE A 1 627 ? -7.284 -18.405 -29.389 1.00 68.50 627 PHE A O 1
ATOM 5054 N N . TYR A 1 628 ? -5.863 -19.833 -30.396 1.00 75.50 628 TYR A N 1
ATOM 5055 C CA . TYR A 1 628 ? -4.888 -19.883 -29.302 1.00 75.50 628 TYR A CA 1
ATOM 5056 C C . TYR A 1 628 ? -3.438 -19.780 -29.782 1.00 75.50 628 TYR A C 1
ATOM 5058 O O . TYR A 1 628 ? -3.094 -20.232 -30.872 1.00 75.50 628 TYR A O 1
ATOM 5066 N N . TYR A 1 629 ? -2.574 -19.217 -28.936 1.00 83.88 629 TYR A N 1
ATOM 5067 C CA . TYR A 1 629 ? -1.119 -19.264 -29.090 1.00 83.88 629 TYR A CA 1
ATOM 5068 C C . TYR A 1 629 ? -0.536 -20.273 -28.106 1.00 83.88 629 TYR A C 1
ATOM 5070 O O . TYR A 1 629 ? -0.946 -20.314 -26.945 1.00 83.88 629 TYR A O 1
ATOM 5078 N N . ASN A 1 630 ? 0.436 -21.075 -28.543 1.00 75.44 630 ASN A N 1
ATOM 5079 C CA . ASN A 1 630 ? 1.202 -21.909 -27.624 1.00 75.44 630 ASN A CA 1
ATOM 5080 C C . ASN A 1 630 ? 2.386 -21.100 -27.080 1.00 75.44 630 ASN A C 1
ATOM 5082 O O . ASN A 1 630 ? 3.200 -20.608 -27.850 1.00 75.44 630 ASN A O 1
ATOM 5086 N N . ILE A 1 631 ? 2.482 -20.920 -25.767 1.00 76.44 631 ILE A N 1
ATOM 5087 C CA . ILE A 1 631 ? 3.550 -20.145 -25.127 1.00 76.44 631 ILE A CA 1
ATOM 5088 C C . ILE A 1 631 ? 4.076 -20.969 -23.962 1.00 76.44 631 ILE A C 1
ATOM 5090 O O . ILE A 1 631 ? 3.314 -21.347 -23.071 1.00 76.44 631 ILE A O 1
ATOM 5094 N N . ALA A 1 632 ? 5.378 -21.263 -23.964 1.00 65.31 632 ALA A N 1
ATOM 5095 C CA . ALA A 1 632 ? 6.005 -22.123 -22.961 1.00 65.31 632 ALA A CA 1
ATOM 5096 C C . ALA A 1 632 ? 5.210 -23.429 -22.726 1.00 65.31 632 ALA A C 1
ATOM 5098 O O . ALA A 1 632 ? 4.927 -23.801 -21.584 1.00 65.31 632 ALA A O 1
ATOM 5099 N N . TYR A 1 633 ? 4.814 -24.094 -23.819 1.00 59.88 633 TYR A N 1
ATOM 5100 C CA . TYR A 1 633 ? 4.069 -25.362 -23.842 1.00 59.88 633 TYR A CA 1
ATOM 5101 C C . TYR A 1 633 ? 2.633 -25.316 -23.299 1.00 59.88 633 TYR A C 1
ATOM 5103 O O . TYR A 1 633 ? 2.015 -26.365 -23.131 1.00 59.88 633 TYR A O 1
ATOM 5111 N N . ASN A 1 634 ? 2.075 -24.129 -23.057 1.00 63.25 634 ASN A N 1
ATOM 5112 C CA . ASN A 1 634 ? 0.679 -23.953 -22.661 1.00 63.25 634 ASN A CA 1
ATOM 5113 C C . ASN A 1 634 ? -0.089 -23.256 -23.785 1.00 63.25 634 ASN A C 1
ATOM 5115 O O . ASN A 1 634 ? 0.424 -22.319 -24.395 1.00 63.25 634 ASN A O 1
ATOM 5119 N N . ASN A 1 635 ? -1.313 -23.702 -24.056 1.00 72.19 635 ASN A N 1
ATOM 5120 C CA . ASN A 1 635 ? -2.192 -23.013 -24.995 1.00 72.19 635 ASN A CA 1
ATOM 5121 C C . ASN A 1 635 ? -2.885 -21.862 -24.267 1.00 72.19 635 ASN A C 1
ATOM 5123 O O . ASN A 1 635 ? -3.441 -22.064 -23.192 1.00 72.19 635 ASN A O 1
ATOM 5127 N N . PHE A 1 636 ? -2.837 -20.676 -24.862 1.00 77.19 636 PHE A N 1
ATOM 5128 C CA . PHE A 1 636 ? -3.526 -19.492 -24.376 1.00 77.19 636 PHE A CA 1
ATOM 5129 C C . PHE A 1 636 ? -4.469 -18.982 -25.454 1.00 77.19 636 PHE A C 1
ATOM 5131 O O . PHE A 1 636 ? -4.032 -18.580 -26.530 1.00 77.19 636 PHE A O 1
ATOM 5138 N N . THR A 1 637 ? -5.758 -18.975 -25.156 1.00 76.81 637 THR A N 1
ATOM 5139 C CA . THR A 1 637 ? -6.787 -18.267 -25.917 1.00 76.81 637 THR A CA 1
ATOM 5140 C C . THR A 1 637 ? -6.797 -16.784 -25.557 1.00 76.81 637 THR A C 1
ATOM 5142 O O . THR A 1 637 ? -6.310 -16.358 -24.504 1.00 76.81 637 THR A O 1
ATOM 5145 N N . LEU A 1 638 ? -7.422 -15.973 -26.411 1.00 76.62 638 LEU A N 1
ATOM 5146 C CA . LEU A 1 638 ? -7.618 -14.550 -26.132 1.00 76.62 638 LEU A CA 1
ATOM 5147 C C . LEU A 1 638 ? -8.402 -14.325 -24.833 1.00 76.62 638 LEU A C 1
ATOM 5149 O O . LEU A 1 638 ? -8.091 -13.421 -24.059 1.00 76.62 638 LEU A O 1
ATOM 5153 N N . TYR A 1 639 ? -9.388 -15.190 -24.575 1.00 72.25 639 TYR A N 1
ATOM 5154 C CA . TYR A 1 639 ? -10.165 -15.202 -23.341 1.00 72.25 639 TYR A CA 1
ATOM 5155 C C . TYR A 1 639 ? -9.283 -15.530 -22.130 1.00 72.25 639 TYR A C 1
ATOM 5157 O O . TYR A 1 639 ? -9.361 -14.864 -21.099 1.00 72.25 639 TYR A O 1
ATOM 5165 N N . GLU A 1 640 ? -8.393 -16.514 -22.246 1.00 70.94 640 GLU A N 1
ATOM 5166 C CA . GLU A 1 640 ? -7.471 -16.880 -21.172 1.00 70.94 640 GLU A CA 1
ATOM 5167 C C . GLU A 1 640 ? -6.450 -15.792 -20.866 1.00 70.94 640 GLU A C 1
ATOM 5169 O O . GLU A 1 640 ? -6.206 -15.525 -19.690 1.00 70.94 640 GLU A O 1
ATOM 5174 N N . LEU A 1 641 ? -5.910 -15.110 -21.877 1.00 75.00 641 LEU A N 1
ATOM 5175 C CA . LEU A 1 641 ? -5.043 -13.956 -21.648 1.00 75.00 641 LEU A CA 1
ATOM 5176 C C . LEU A 1 641 ? -5.808 -12.804 -21.002 1.00 75.00 641 LEU A C 1
ATOM 5178 O O . LEU A 1 641 ? -5.391 -12.306 -19.954 1.00 75.00 641 LEU A O 1
ATOM 5182 N N . LYS A 1 642 ? -6.976 -12.453 -21.555 1.00 72.12 642 LYS A N 1
ATOM 5183 C CA . LYS A 1 642 ? -7.866 -11.413 -21.027 1.00 72.12 642 LYS A CA 1
ATOM 5184 C C . LYS A 1 642 ? -8.256 -11.647 -19.573 1.00 72.12 642 LYS A C 1
ATOM 5186 O O . LYS A 1 642 ? -8.283 -10.700 -18.799 1.00 72.12 642 LYS A O 1
ATOM 5191 N N . HIS A 1 643 ? -8.592 -12.882 -19.203 1.00 64.56 643 HIS A N 1
ATOM 5192 C CA . HIS A 1 643 ? -9.140 -13.201 -17.884 1.00 64.56 643 HIS A CA 1
ATOM 5193 C C . HIS A 1 643 ? -8.118 -13.746 -16.883 1.00 64.56 643 HIS A C 1
ATOM 5195 O O . HIS A 1 643 ? -8.317 -13.606 -15.682 1.00 64.56 643 HIS A O 1
ATOM 5201 N N . GLY A 1 644 ? -7.051 -14.387 -17.351 1.00 60.66 644 GLY A N 1
ATOM 5202 C CA . GLY A 1 644 ? -6.031 -15.005 -16.507 1.00 60.66 644 GLY A CA 1
ATOM 5203 C C . GLY A 1 644 ? -4.831 -14.121 -16.243 1.00 60.66 644 GLY A C 1
ATOM 5204 O O . GLY A 1 644 ? -4.321 -14.122 -15.129 1.00 60.66 644 GLY A O 1
ATOM 5205 N N . VAL A 1 645 ? -4.380 -13.388 -17.263 1.00 66.00 645 VAL A N 1
ATOM 5206 C CA . VAL A 1 645 ? -3.085 -12.696 -17.241 1.00 66.00 645 VAL A CA 1
ATOM 5207 C C . VAL A 1 645 ? -3.259 -11.200 -17.125 1.00 66.00 645 VAL A C 1
ATOM 5209 O O . VAL A 1 645 ? -2.706 -10.583 -16.225 1.00 66.00 645 VAL A O 1
ATOM 5212 N N . LEU A 1 646 ? -4.097 -10.635 -17.987 1.00 65.94 646 LEU A N 1
ATOM 5213 C CA . LEU A 1 646 ? -4.398 -9.211 -17.993 1.00 65.94 646 LEU A CA 1
ATOM 5214 C C . LEU A 1 646 ? -5.225 -8.779 -16.784 1.00 65.94 646 LEU A C 1
ATOM 5216 O O . LEU A 1 646 ? -5.113 -7.658 -16.308 1.00 65.94 646 LEU A O 1
ATOM 5220 N N . ARG A 1 647 ? -6.035 -9.702 -16.274 1.00 60.81 647 ARG A N 1
ATOM 5221 C CA . ARG A 1 647 ? -6.776 -9.541 -15.020 1.00 60.81 647 ARG A CA 1
ATOM 5222 C C . ARG A 1 647 ? -6.074 -10.162 -13.818 1.00 60.81 647 ARG A C 1
ATOM 5224 O O . ARG A 1 647 ? -6.638 -10.103 -12.734 1.00 60.81 647 ARG A O 1
ATOM 5231 N N . GLY A 1 648 ? -4.919 -10.803 -14.053 1.00 55.91 648 GLY A N 1
ATOM 5232 C CA . GLY A 1 648 ? -4.114 -11.567 -13.099 1.00 55.91 648 GLY A CA 1
ATOM 5233 C C . GLY A 1 648 ? -4.875 -12.056 -11.889 1.00 55.91 648 GLY A C 1
ATOM 5234 O O . GLY A 1 648 ? -4.826 -11.426 -10.838 1.00 55.91 648 GLY A O 1
ATOM 5235 N N . ASN A 1 649 ? -5.546 -13.198 -12.013 1.00 50.69 649 ASN A N 1
ATOM 5236 C CA . ASN A 1 649 ? -6.369 -13.721 -10.929 1.00 50.69 649 ASN A CA 1
ATOM 5237 C C . ASN A 1 649 ? -5.532 -14.170 -9.713 1.00 50.69 649 ASN A C 1
ATOM 5239 O O . ASN A 1 649 ? -5.295 -15.358 -9.517 1.00 50.69 649 ASN A O 1
ATOM 5243 N N . ARG A 1 650 ? -5.148 -13.198 -8.874 1.00 41.34 650 ARG A N 1
ATOM 5244 C CA . ARG A 1 650 ? -5.423 -13.090 -7.434 1.00 41.34 650 ARG A CA 1
ATOM 5245 C C . ARG A 1 650 ? -5.434 -11.612 -7.032 1.00 41.34 650 ARG A C 1
ATOM 5247 O O . ARG A 1 650 ? -4.385 -11.005 -6.855 1.00 41.34 650 ARG A O 1
ATOM 5254 N N . LYS A 1 651 ? -6.632 -11.068 -6.839 1.00 43.81 651 LYS A N 1
ATOM 5255 C CA . LYS A 1 651 ? -6.890 -9.689 -6.410 1.00 43.81 651 LYS A CA 1
ATOM 5256 C C . LYS A 1 651 ? -6.428 -9.362 -4.966 1.00 43.81 651 LYS A C 1
ATOM 5258 O O . LYS A 1 651 ? -6.088 -10.279 -4.215 1.00 43.81 651 LYS A O 1
ATOM 5263 N N . PRO A 1 652 ? -6.435 -8.073 -4.554 1.00 39.69 652 PRO A N 1
ATOM 5264 C CA . PRO A 1 652 ? -6.287 -7.638 -3.158 1.00 39.69 652 PRO A CA 1
ATOM 5265 C C . PRO A 1 652 ? -7.410 -8.142 -2.218 1.00 39.69 652 PRO A C 1
ATOM 5267 O O . PRO A 1 652 ? -8.468 -8.570 -2.686 1.00 39.69 652 PRO A O 1
ATOM 5270 N N . PRO A 1 653 ? -7.225 -8.068 -0.885 1.00 37.53 653 PRO A N 1
ATOM 5271 C CA . PRO A 1 653 ? -8.237 -8.471 0.096 1.00 37.53 653 PRO A CA 1
ATOM 5272 C C . PRO A 1 653 ? -9.520 -7.633 -0.039 1.00 37.53 653 PRO A C 1
ATOM 5274 O O . PRO A 1 653 ? -9.456 -6.406 -0.033 1.00 37.53 653 PRO A O 1
ATOM 5277 N N . GLY A 1 654 ? -10.680 -8.290 -0.137 1.00 39.66 654 GLY A N 1
ATOM 5278 C CA . GLY A 1 654 ? -11.997 -7.630 -0.177 1.00 39.66 654 GLY A CA 1
ATOM 5279 C C . GLY A 1 654 ? -12.680 -7.573 -1.546 1.00 39.66 654 GLY A C 1
ATOM 5280 O O . GLY A 1 654 ? -13.846 -7.205 -1.626 1.00 39.66 654 GLY A O 1
ATOM 5281 N N . SER A 1 655 ? -12.025 -8.009 -2.618 1.00 35.84 655 SER A N 1
ATOM 5282 C CA . SER A 1 655 ? -12.693 -8.229 -3.905 1.00 35.84 655 SER A CA 1
ATOM 5283 C C . SER A 1 655 ? -12.996 -9.716 -4.124 1.00 35.84 655 SER A C 1
ATOM 5285 O O . SER A 1 655 ? -12.102 -10.556 -3.994 1.00 35.84 655 SER A O 1
ATOM 5287 N N . TYR A 1 656 ? -14.221 -10.060 -4.524 1.00 35.38 656 TYR A N 1
ATOM 5288 C CA . TYR A 1 656 ? -14.546 -11.418 -4.967 1.00 35.38 656 TYR A CA 1
ATOM 5289 C C . TYR A 1 656 ? -13.836 -11.725 -6.303 1.00 35.38 656 TYR A C 1
ATOM 5291 O O . TYR A 1 656 ? -13.906 -10.928 -7.248 1.00 35.38 656 TYR A O 1
ATOM 5299 N N . THR A 1 657 ? -13.183 -12.891 -6.422 1.00 39.00 657 THR A N 1
ATOM 5300 C CA . THR A 1 657 ? -12.776 -13.428 -7.734 1.00 39.00 657 THR A CA 1
ATOM 5301 C C . THR A 1 657 ? -13.132 -14.891 -7.902 1.00 39.00 657 THR A C 1
ATOM 5303 O O . THR A 1 657 ? -12.830 -15.722 -7.050 1.00 39.00 657 THR A O 1
ATOM 5306 N N . ARG A 1 658 ? -13.754 -15.170 -9.054 1.00 44.72 658 ARG A N 1
ATOM 5307 C CA . ARG A 1 658 ? -14.042 -16.501 -9.585 1.00 44.72 658 ARG A CA 1
ATOM 5308 C C . ARG A 1 658 ? -12.802 -17.384 -9.532 1.00 44.72 658 ARG A C 1
ATOM 5310 O O . ARG A 1 658 ? -11.744 -17.027 -10.044 1.00 44.72 658 ARG A O 1
ATOM 5317 N N . VAL A 1 659 ? -13.002 -18.557 -8.954 1.00 38.34 659 VAL A N 1
ATOM 5318 C CA . VAL A 1 659 ? -12.038 -19.646 -8.898 1.00 38.34 659 VAL A CA 1
ATOM 5319 C C . VAL A 1 659 ? -11.960 -20.282 -10.286 1.00 38.34 659 VAL A C 1
ATOM 5321 O O . VAL A 1 659 ? -12.966 -20.774 -10.795 1.00 38.34 659 VAL A O 1
ATOM 5324 N N . PHE A 1 660 ? -10.780 -20.267 -10.908 1.00 45.38 660 PHE A N 1
ATOM 5325 C CA . PHE A 1 660 ? -10.482 -21.225 -11.971 1.00 45.38 660 PHE A CA 1
ATOM 5326 C C . PHE A 1 660 ? -10.133 -22.562 -11.324 1.00 45.38 660 PHE A C 1
ATOM 5328 O O . PHE A 1 660 ? -9.486 -22.600 -10.276 1.00 45.38 660 PHE A O 1
ATOM 5335 N N . TYR A 1 661 ? -10.606 -23.652 -11.916 1.00 39.72 661 TYR A N 1
ATOM 5336 C CA . TYR A 1 661 ? -10.471 -24.977 -11.328 1.00 39.72 661 TYR A CA 1
ATOM 5337 C C . TYR A 1 661 ? -8.998 -25.398 -11.200 1.00 39.72 661 TYR A C 1
ATOM 5339 O O . TYR A 1 661 ? -8.103 -24.923 -11.905 1.00 39.72 661 TYR A O 1
ATOM 5347 N N . SER A 1 662 ? -8.752 -26.305 -10.258 1.00 37.28 662 SER A N 1
ATOM 5348 C CA . SER A 1 662 ? -7.454 -26.951 -10.061 1.00 37.28 662 SER A CA 1
ATOM 5349 C C . SER A 1 662 ? -6.971 -27.579 -11.375 1.00 37.28 662 SER A C 1
ATOM 5351 O O . SER A 1 662 ? -7.667 -28.418 -11.942 1.00 37.28 662 SER A O 1
ATOM 5353 N N . GLY A 1 663 ? -5.804 -27.150 -11.867 1.00 42.53 663 GLY A N 1
ATOM 5354 C CA . GLY A 1 663 ? -5.232 -27.584 -13.151 1.00 42.53 663 GLY A CA 1
ATOM 5355 C C . GLY A 1 663 ? -5.251 -26.532 -14.266 1.00 42.53 663 GLY A C 1
ATOM 5356 O O . GLY A 1 663 ? -4.662 -26.764 -15.317 1.00 42.53 663 GLY A O 1
ATOM 5357 N N . ASP A 1 664 ? -5.866 -25.367 -14.044 1.00 44.66 664 ASP A N 1
ATOM 5358 C CA . ASP A 1 664 ? -5.896 -24.286 -15.035 1.00 44.66 664 ASP A CA 1
ATOM 5359 C C . ASP A 1 664 ? -4.507 -23.642 -15.232 1.00 44.66 664 ASP A C 1
ATOM 5361 O O . ASP A 1 664 ? -3.910 -23.124 -14.280 1.00 44.66 664 ASP A O 1
ATOM 5365 N N . ALA A 1 665 ? -3.995 -23.656 -16.471 1.00 44.16 665 ALA A N 1
ATOM 5366 C CA . ALA A 1 665 ? -2.655 -23.179 -16.836 1.00 44.16 665 ALA A CA 1
ATOM 5367 C C . ALA A 1 665 ? -2.411 -21.691 -16.500 1.00 44.16 665 ALA A C 1
ATOM 5369 O O . ALA A 1 665 ? -1.263 -21.275 -16.317 1.00 44.16 665 ALA A O 1
ATOM 5370 N N . ARG A 1 666 ? -3.476 -20.892 -16.328 1.00 50.94 666 ARG A N 1
ATOM 5371 C CA . ARG A 1 666 ? -3.402 -19.482 -15.900 1.00 50.94 666 ARG A CA 1
ATOM 5372 C C . ARG A 1 666 ? -2.973 -19.314 -14.440 1.00 50.94 666 ARG A C 1
ATOM 5374 O O . ARG A 1 666 ? -2.443 -18.262 -14.091 1.00 50.94 666 ARG A O 1
ATOM 5381 N N . ASN A 1 667 ? -3.110 -20.348 -13.603 1.00 49.69 667 ASN A N 1
ATOM 5382 C CA . ASN A 1 667 ? -2.624 -20.348 -12.215 1.00 49.69 667 ASN A CA 1
ATOM 5383 C C . ASN A 1 667 ? -1.077 -20.346 -12.101 1.00 49.69 667 ASN A C 1
ATOM 5385 O O . ASN A 1 667 ? -0.554 -20.264 -10.991 1.00 49.69 667 ASN A O 1
ATOM 5389 N N . MET A 1 668 ? -0.328 -20.425 -13.215 1.00 46.06 668 MET A N 1
ATOM 5390 C CA . MET A 1 668 ? 1.148 -20.403 -13.236 1.00 46.06 668 MET A CA 1
ATOM 5391 C C . MET A 1 668 ? 1.778 -19.009 -13.439 1.00 46.06 668 MET A C 1
ATOM 5393 O O . MET A 1 668 ? 3.006 -18.894 -13.519 1.00 46.06 668 MET A O 1
ATOM 5397 N N . LEU A 1 669 ? 0.980 -17.939 -13.500 1.00 51.00 669 LEU A N 1
ATOM 5398 C CA . LEU A 1 669 ? 1.462 -16.572 -13.729 1.00 51.00 669 LEU A CA 1
ATOM 5399 C C . LEU A 1 669 ? 1.446 -15.743 -12.429 1.00 51.00 669 LEU A C 1
ATOM 5401 O O . LEU A 1 669 ? 0.386 -15.558 -11.836 1.00 51.00 669 LEU A O 1
ATOM 5405 N N . PRO A 1 670 ? 2.603 -15.244 -11.947 1.00 42.09 670 PRO A N 1
ATOM 5406 C CA . PRO A 1 670 ? 2.669 -14.515 -10.684 1.00 42.09 670 PRO A CA 1
ATOM 5407 C C . PRO A 1 670 ? 2.318 -13.023 -10.837 1.00 42.09 670 PRO A C 1
ATOM 5409 O O . PRO A 1 670 ? 3.002 -12.302 -11.556 1.00 42.09 670 PRO A O 1
ATOM 5412 N N . ASN A 1 671 ? 1.363 -12.547 -10.027 1.00 50.78 671 ASN A N 1
ATOM 5413 C CA . ASN A 1 671 ? 1.155 -11.139 -9.649 1.00 50.78 671 ASN A CA 1
ATOM 5414 C C . ASN A 1 671 ? 0.759 -10.128 -10.758 1.00 50.78 671 ASN A C 1
ATOM 5416 O O . ASN A 1 671 ? 1.521 -9.188 -11.000 1.00 50.78 671 ASN A O 1
ATOM 5420 N N . TYR A 1 672 ? -0.458 -10.172 -11.315 1.00 58.06 672 TYR A N 1
ATOM 5421 C CA . TYR A 1 672 ? -0.975 -9.074 -12.168 1.00 58.06 672 TYR A CA 1
ATOM 5422 C C . TYR A 1 672 ? -2.281 -8.470 -11.662 1.00 58.06 672 TYR A C 1
ATOM 5424 O O . TYR A 1 672 ? -3.356 -8.757 -12.160 1.00 58.06 672 TYR A O 1
ATOM 5432 N N . ASN A 1 673 ? -2.164 -7.573 -10.684 1.00 58.81 673 ASN A N 1
ATOM 5433 C CA . ASN A 1 673 ? -3.306 -6.955 -10.002 1.00 58.81 673 ASN A CA 1
ATOM 5434 C C . ASN A 1 673 ? -3.538 -5.510 -10.457 1.00 58.81 673 ASN A C 1
ATOM 5436 O O . ASN A 1 673 ? -4.023 -4.700 -9.673 1.00 58.81 673 ASN A O 1
ATOM 5440 N N . ASP A 1 674 ? -3.096 -5.160 -11.664 1.00 72.00 674 ASP A N 1
ATOM 5441 C CA . ASP A 1 674 ? -3.156 -3.784 -12.139 1.00 72.00 674 ASP A CA 1
ATOM 5442 C C . ASP A 1 674 ? -4.393 -3.557 -13.021 1.00 72.00 674 ASP A C 1
ATOM 5444 O O . ASP A 1 674 ? -4.417 -4.014 -14.167 1.00 72.00 674 ASP A O 1
ATOM 5448 N N . PRO A 1 675 ? -5.416 -2.839 -12.528 1.00 73.81 675 PRO A N 1
ATOM 5449 C CA . PRO A 1 675 ? -6.635 -2.586 -13.288 1.00 73.81 675 PRO A CA 1
ATOM 5450 C C . PRO A 1 675 ? -6.418 -1.705 -14.529 1.00 73.81 675 PRO A C 1
ATOM 5452 O O . PRO A 1 675 ? -7.253 -1.737 -15.432 1.00 73.81 675 PRO A O 1
ATOM 5455 N N . ARG A 1 676 ? -5.299 -0.966 -14.636 1.00 81.62 676 ARG A N 1
ATOM 5456 C CA . ARG A 1 676 ? -4.954 -0.173 -15.836 1.00 81.62 676 ARG A CA 1
ATOM 5457 C C . ARG A 1 676 ? -4.867 -1.046 -17.082 1.00 81.62 676 ARG A C 1
ATOM 5459 O O . ARG A 1 676 ? -5.285 -0.644 -18.166 1.00 81.62 676 ARG A O 1
ATOM 5466 N N . ILE A 1 677 ? -4.409 -2.285 -16.912 1.00 80.00 677 ILE A N 1
ATOM 5467 C CA . ILE A 1 677 ? -4.288 -3.265 -17.989 1.00 80.00 677 ILE A CA 1
ATOM 5468 C C . ILE A 1 677 ? -5.632 -3.478 -18.712 1.00 80.00 677 ILE A C 1
ATOM 5470 O O . ILE A 1 677 ? -5.649 -3.566 -19.938 1.00 80.00 677 ILE A O 1
ATOM 5474 N N . LEU A 1 678 ? -6.766 -3.480 -17.997 1.00 76.88 678 LEU A N 1
ATOM 5475 C CA . LEU A 1 678 ? -8.103 -3.627 -18.595 1.00 76.88 678 LEU A CA 1
ATOM 5476 C C . LEU A 1 678 ? -8.448 -2.511 -19.587 1.00 76.88 678 LEU A C 1
ATOM 5478 O O . LEU A 1 678 ? -9.156 -2.754 -20.562 1.00 76.88 678 LEU A O 1
ATOM 5482 N N . LEU A 1 679 ? -7.971 -1.296 -19.323 1.00 79.19 679 LEU A N 1
ATOM 5483 C CA . LEU A 1 679 ? -8.310 -0.100 -20.094 1.00 79.19 679 LEU A CA 1
ATOM 5484 C C . LEU A 1 679 ? -7.412 0.052 -21.324 1.00 79.19 679 LEU A C 1
ATOM 5486 O O . LEU A 1 679 ? -7.843 0.547 -22.368 1.00 79.19 679 LEU A O 1
ATOM 5490 N N . VAL A 1 680 ? -6.172 -0.426 -21.205 1.00 76.00 680 VAL A N 1
ATOM 5491 C CA . VAL A 1 680 ? -5.168 -0.403 -22.272 1.00 76.00 680 VAL A CA 1
ATOM 5492 C C . VAL A 1 680 ? -5.333 -1.587 -23.234 1.00 76.00 680 VAL A C 1
ATOM 5494 O O . VAL A 1 680 ? -5.110 -1.463 -24.440 1.00 76.00 680 VAL A O 1
ATOM 5497 N N . CYS A 1 681 ? -5.808 -2.730 -22.742 1.00 73.44 681 CYS A N 1
ATOM 5498 C CA . CYS A 1 681 ? -6.124 -3.916 -23.536 1.00 73.44 681 CYS A CA 1
ATOM 5499 C C . CYS A 1 681 ? -7.559 -3.896 -24.079 1.00 73.44 681 CYS A C 1
ATOM 5501 O O . CYS A 1 681 ? -8.350 -4.805 -23.813 1.00 73.44 681 CYS A O 1
ATOM 5503 N N . ARG A 1 682 ? -7.886 -2.870 -24.875 1.00 66.62 682 ARG A N 1
ATOM 5504 C CA . ARG A 1 682 ? -9.207 -2.724 -25.509 1.00 66.62 682 ARG A CA 1
ATOM 5505 C C . ARG A 1 682 ? -9.612 -3.986 -26.281 1.00 66.62 682 ARG A C 1
ATOM 5507 O O . ARG A 1 682 ? -8.784 -4.631 -26.926 1.00 66.62 682 ARG A O 1
ATOM 5514 N N . ASP A 1 683 ? -10.904 -4.308 -26.267 1.00 59.34 683 ASP A N 1
ATOM 5515 C CA . ASP A 1 683 ? -11.534 -5.375 -27.062 1.00 59.34 683 ASP A CA 1
ATOM 5516 C C . ASP A 1 683 ? -11.620 -5.018 -28.563 1.00 59.34 683 ASP A C 1
ATOM 5518 O O . ASP A 1 683 ? -12.626 -5.271 -29.201 1.00 59.34 683 ASP A O 1
ATOM 5522 N N . PHE A 1 684 ? -10.567 -4.419 -29.118 1.00 60.91 684 PHE A N 1
ATOM 5523 C CA . PHE A 1 684 ? -10.429 -3.826 -30.455 1.00 60.91 684 PHE A CA 1
ATOM 5524 C C . PHE A 1 684 ? -11.536 -4.081 -31.506 1.00 60.91 684 PHE A C 1
ATOM 5526 O O . PHE A 1 684 ? -11.446 -5.053 -32.262 1.00 60.91 684 PHE A O 1
ATOM 5533 N N . PRO A 1 685 ? -12.477 -3.126 -31.677 1.00 54.44 685 PRO A N 1
ATOM 5534 C CA . PRO A 1 685 ? -13.262 -3.000 -32.900 1.00 54.44 685 PRO A CA 1
ATOM 5535 C C . PRO A 1 685 ? -13.330 -1.523 -33.353 1.00 54.44 685 PRO A C 1
ATOM 5537 O O . PRO A 1 685 ? -14.286 -0.798 -33.123 1.00 54.44 685 PRO A O 1
ATOM 5540 N N . SER A 1 686 ? -12.247 -1.062 -33.973 1.00 54.69 686 SER A N 1
ATOM 5541 C CA . SER A 1 686 ? -12.085 0.188 -34.740 1.00 54.69 686 SER A CA 1
ATOM 5542 C C . SER A 1 686 ? -10.839 -0.046 -35.610 1.00 54.69 686 SER A C 1
ATOM 5544 O O . SER A 1 686 ? -9.963 -0.769 -35.125 1.00 54.69 686 SER A O 1
ATOM 5546 N N . PRO A 1 687 ? -10.715 0.461 -36.856 1.00 57.16 687 PRO A N 1
ATOM 5547 C CA . PRO A 1 687 ? -10.303 -0.349 -38.015 1.00 57.16 687 PRO A CA 1
ATOM 5548 C C . PRO A 1 687 ? -8.929 -1.033 -37.989 1.00 57.16 687 PRO A C 1
ATOM 5550 O O . PRO A 1 687 ? -8.684 -1.812 -38.890 1.00 57.16 687 PRO A O 1
ATOM 5553 N N . LEU A 1 688 ? -8.080 -0.782 -36.989 1.00 62.97 688 LEU A N 1
ATOM 5554 C CA . LEU A 1 688 ? -6.991 -1.605 -36.426 1.00 62.97 688 LEU A CA 1
ATOM 5555 C C . LEU A 1 688 ? -5.944 -0.601 -35.908 1.00 62.97 688 LEU A C 1
ATOM 5557 O O . LEU A 1 688 ? -4.981 -0.310 -36.594 1.00 62.97 688 LEU A O 1
ATOM 5561 N N . LEU A 1 689 ? -6.143 0.031 -34.743 1.00 65.25 689 LEU A N 1
ATOM 5562 C CA . LEU A 1 689 ? -5.153 1.005 -34.222 1.00 65.25 689 LEU A CA 1
ATOM 5563 C C . LEU A 1 689 ? -3.754 0.370 -34.098 1.00 65.25 689 LEU A C 1
ATOM 5565 O O . LEU A 1 689 ? -3.619 -0.838 -33.904 1.00 65.25 689 LEU A O 1
ATOM 5569 N N . SER A 1 690 ? -2.717 1.210 -34.138 1.00 71.44 690 SER A N 1
ATOM 5570 C CA . SER A 1 690 ? -1.335 0.786 -33.904 1.00 71.44 690 SER A CA 1
ATOM 5571 C C . SER A 1 690 ? -1.200 0.046 -32.571 1.00 71.44 690 SER A C 1
ATOM 5573 O O . SER A 1 690 ? -1.618 0.562 -31.529 1.00 71.44 690 SER A O 1
ATOM 5575 N N . ILE A 1 691 ? -0.574 -1.130 -32.605 1.00 79.50 691 ILE A N 1
ATOM 5576 C CA . ILE A 1 691 ? -0.258 -1.911 -31.409 1.00 79.50 691 ILE A CA 1
ATOM 5577 C C . ILE A 1 691 ? 0.755 -1.134 -30.576 1.00 79.50 691 ILE A C 1
ATOM 5579 O O . ILE A 1 691 ? 1.741 -0.613 -31.107 1.00 79.50 691 ILE A O 1
ATOM 5583 N N . ILE A 1 692 ? 0.497 -1.061 -29.275 1.00 79.00 692 ILE A N 1
ATOM 5584 C CA . ILE A 1 692 ? 1.287 -0.282 -28.329 1.00 79.00 692 ILE A CA 1
ATOM 5585 C C . ILE A 1 692 ? 2.495 -1.126 -27.885 1.00 79.00 692 ILE A C 1
ATOM 5587 O O . ILE A 1 692 ? 2.348 -2.290 -27.516 1.00 79.00 692 ILE A O 1
ATOM 5591 N N . ASP A 1 693 ? 3.697 -0.545 -27.925 1.00 76.56 693 ASP A N 1
ATOM 5592 C CA . ASP A 1 693 ? 4.945 -1.203 -27.510 1.00 76.56 693 ASP A CA 1
ATOM 5593 C C . ASP A 1 693 ? 5.223 -0.946 -26.017 1.00 76.56 693 ASP A C 1
ATOM 5595 O O . ASP A 1 693 ? 5.514 0.184 -25.631 1.00 76.56 693 ASP A O 1
ATOM 5599 N N . PHE A 1 694 ? 5.163 -1.996 -25.189 1.00 74.44 694 PHE A N 1
ATOM 5600 C CA . PHE A 1 694 ? 5.364 -1.918 -23.734 1.00 74.44 694 PHE A CA 1
ATOM 5601 C C . PHE A 1 694 ? 6.796 -2.218 -23.260 1.00 74.44 694 PHE A C 1
ATOM 5603 O O . PHE A 1 694 ? 7.022 -2.246 -22.053 1.00 74.44 694 PHE A O 1
ATOM 5610 N N . PHE A 1 695 ? 7.780 -2.453 -24.137 1.00 72.44 695 PHE A N 1
ATOM 5611 C CA . PHE A 1 695 ? 9.095 -2.943 -23.696 1.00 72.44 695 PHE A CA 1
ATOM 5612 C C . PHE A 1 695 ? 9.947 -1.878 -22.987 1.00 72.44 695 PHE A C 1
ATOM 5614 O O . PHE A 1 695 ? 10.453 -0.943 -23.611 1.00 72.44 695 PHE A O 1
ATOM 5621 N N . GLY A 1 696 ? 10.216 -2.094 -21.694 1.00 64.25 696 GLY A N 1
ATOM 5622 C CA . GLY A 1 696 ? 11.201 -1.352 -20.905 1.00 64.25 696 GLY A CA 1
ATOM 5623 C C . GLY A 1 696 ? 10.703 -0.049 -20.276 1.00 64.25 696 GLY A C 1
ATOM 5624 O O . GLY A 1 696 ? 11.538 0.686 -19.745 1.00 64.25 696 GLY A O 1
ATOM 5625 N N . ARG A 1 697 ? 9.395 0.250 -20.362 1.00 69.06 697 ARG A N 1
ATOM 5626 C CA . ARG A 1 697 ? 8.708 1.439 -19.792 1.00 69.06 697 ARG A CA 1
ATOM 5627 C C . ARG A 1 697 ? 7.215 1.179 -19.533 1.00 69.06 697 ARG A C 1
ATOM 5629 O O . ARG A 1 697 ? 6.356 1.998 -19.858 1.00 69.06 697 ARG A O 1
ATOM 5636 N N . SER A 1 698 ? 6.879 -0.016 -19.050 1.00 70.62 698 SER A N 1
ATOM 5637 C CA . SER A 1 698 ? 5.484 -0.452 -18.940 1.00 70.62 698 SER A CA 1
ATOM 5638 C C . SER A 1 698 ? 4.637 0.404 -18.002 1.00 70.62 698 SER A C 1
ATOM 5640 O O . SER A 1 698 ? 3.471 0.629 -18.293 1.00 70.62 698 SER A O 1
ATOM 5642 N N . GLU A 1 699 ? 5.202 0.884 -16.894 1.00 75.25 699 GLU A N 1
ATOM 5643 C CA . GLU A 1 699 ? 4.465 1.664 -15.892 1.00 75.25 699 GLU A CA 1
ATOM 5644 C C . GLU A 1 699 ? 4.086 3.048 -16.422 1.00 75.25 699 GLU A C 1
ATOM 5646 O O . GLU A 1 699 ? 2.915 3.422 -16.368 1.00 75.25 699 GLU A O 1
ATOM 5651 N N . GLU A 1 700 ? 5.044 3.771 -17.012 1.00 80.62 700 GLU A N 1
ATOM 5652 C CA . GLU A 1 700 ? 4.797 5.097 -17.582 1.00 80.62 700 GLU A CA 1
ATOM 5653 C C . GLU A 1 700 ? 3.767 5.034 -18.715 1.00 80.62 700 GLU A C 1
ATOM 5655 O O . GLU A 1 700 ? 2.889 5.889 -18.821 1.00 80.62 700 GLU A O 1
ATOM 5660 N N . LEU A 1 701 ? 3.843 3.988 -19.541 1.00 78.38 701 LEU A N 1
ATOM 5661 C CA . LEU A 1 701 ? 2.926 3.798 -20.657 1.00 78.38 701 LEU A CA 1
ATOM 5662 C C . LEU A 1 701 ? 1.519 3.379 -20.203 1.00 78.38 701 LEU A C 1
ATOM 5664 O O . LEU A 1 701 ? 0.531 3.784 -20.815 1.00 78.38 701 LEU A O 1
ATOM 5668 N N . LEU A 1 702 ? 1.406 2.585 -19.132 1.00 80.75 702 LEU A N 1
ATOM 5669 C CA . LEU A 1 702 ? 0.116 2.231 -18.533 1.00 80.75 702 LEU A CA 1
ATOM 5670 C C . LEU A 1 702 ? -0.575 3.454 -17.918 1.00 80.75 702 LEU A C 1
ATOM 5672 O O . LEU A 1 702 ? -1.787 3.591 -18.089 1.00 80.75 702 LEU A O 1
ATOM 5676 N N . ASP A 1 703 ? 0.164 4.343 -17.248 1.00 84.81 703 ASP A N 1
ATOM 5677 C CA . ASP A 1 703 ? -0.384 5.606 -16.736 1.00 84.81 703 ASP A CA 1
ATOM 5678 C C . ASP A 1 703 ? -0.856 6.516 -17.875 1.00 84.81 703 ASP A C 1
ATOM 5680 O O . ASP A 1 703 ? -2.018 6.927 -17.876 1.00 84.81 703 ASP A O 1
ATOM 5684 N N . GLU A 1 704 ? -0.009 6.744 -18.887 1.00 86.81 704 GLU A N 1
ATOM 5685 C CA . GLU A 1 704 ? -0.342 7.579 -20.050 1.00 86.81 704 GLU A CA 1
ATOM 5686 C C . GLU A 1 704 ? -1.625 7.092 -20.744 1.00 86.81 704 GLU A C 1
ATOM 5688 O O . GLU A 1 704 ? -2.544 7.868 -21.015 1.00 86.81 704 GLU A O 1
ATOM 5693 N N . LYS A 1 705 ? -1.725 5.784 -21.009 1.00 84.81 705 LYS A N 1
ATOM 5694 C CA . LYS A 1 705 ? -2.873 5.214 -21.728 1.00 84.81 705 LYS A CA 1
ATOM 5695 C C . LYS A 1 705 ? -4.137 5.142 -20.879 1.00 84.81 705 LYS A C 1
ATOM 5697 O O . LYS A 1 705 ? -5.240 5.214 -21.426 1.00 84.81 705 LYS A O 1
ATOM 5702 N N . THR A 1 706 ? -3.996 5.028 -19.562 1.00 87.12 706 THR A N 1
ATOM 5703 C CA . THR A 1 706 ? -5.131 5.088 -18.635 1.00 87.12 706 THR A CA 1
ATOM 5704 C C . THR A 1 706 ? -5.687 6.505 -18.536 1.00 87.12 706 THR A C 1
ATOM 5706 O O . THR A 1 706 ? -6.904 6.683 -18.577 1.00 87.12 706 THR A O 1
ATOM 5709 N N . GLU A 1 707 ? -4.815 7.512 -18.467 1.00 91.00 707 GLU A N 1
ATOM 5710 C CA . GLU A 1 707 ? -5.203 8.922 -18.513 1.00 91.00 707 GLU A CA 1
ATOM 5711 C C . GLU A 1 707 ? -5.928 9.263 -19.821 1.00 91.00 707 GLU A C 1
ATOM 5713 O O . GLU A 1 707 ? -7.029 9.818 -19.797 1.00 91.00 707 GLU A O 1
ATOM 5718 N N . GLU A 1 708 ? -5.372 8.852 -20.965 1.00 87.88 708 GLU A N 1
ATOM 5719 C CA . GLU A 1 708 ? -6.005 9.024 -22.279 1.00 87.88 708 GLU A CA 1
ATOM 5720 C C . GLU A 1 708 ? -7.413 8.404 -22.318 1.00 87.88 708 GLU A C 1
ATOM 5722 O O . GLU A 1 708 ? -8.359 9.018 -22.816 1.00 87.88 708 GLU A O 1
ATOM 5727 N N . PHE A 1 709 ? -7.574 7.196 -21.766 1.00 87.19 709 PHE A N 1
ATOM 5728 C CA . PHE A 1 709 ? -8.866 6.519 -21.686 1.00 87.19 709 PHE A CA 1
ATOM 5729 C C . PHE A 1 709 ? -9.865 7.287 -20.814 1.00 87.19 709 PHE A C 1
ATOM 5731 O O . PHE A 1 709 ? -10.969 7.583 -21.272 1.00 87.19 709 PHE A O 1
ATOM 5738 N N . CYS A 1 710 ? -9.497 7.628 -19.576 1.00 89.69 710 CYS A N 1
ATOM 5739 C CA . CYS A 1 710 ? -10.399 8.303 -18.645 1.00 89.69 710 CYS A CA 1
ATOM 5740 C C . CYS A 1 710 ? -10.832 9.673 -19.177 1.00 89.69 710 CYS A C 1
ATOM 5742 O O . CYS A 1 710 ? -12.020 9.977 -19.164 1.00 89.69 710 CYS A O 1
ATOM 5744 N N . ASN A 1 711 ? -9.906 10.459 -19.729 1.00 89.94 711 ASN A N 1
ATOM 5745 C CA . ASN A 1 711 ? -10.209 11.762 -20.328 1.00 89.94 711 ASN A CA 1
ATOM 5746 C C . ASN A 1 711 ? -11.141 11.702 -21.536 1.00 89.94 711 ASN A C 1
ATOM 5748 O O . ASN A 1 711 ? -11.834 12.677 -21.824 1.00 89.94 711 ASN A O 1
ATOM 5752 N N . ARG A 1 712 ? -11.154 10.576 -22.247 1.00 87.56 712 ARG A N 1
ATOM 5753 C CA . ARG A 1 712 ? -11.995 10.388 -23.425 1.00 87.56 712 ARG A CA 1
ATOM 5754 C C . ARG A 1 712 ? -13.367 9.816 -23.086 1.00 87.56 712 ARG A C 1
ATOM 5756 O O . ARG A 1 712 ? -14.363 10.216 -23.684 1.00 87.56 712 ARG A O 1
ATOM 5763 N N . GLU A 1 713 ? -13.413 8.856 -22.169 1.00 87.31 713 GLU A N 1
ATOM 5764 C CA . GLU A 1 713 ? -14.592 8.014 -21.961 1.00 87.31 713 GLU A CA 1
ATOM 5765 C C . GLU A 1 713 ? -15.463 8.430 -20.770 1.00 87.31 713 GLU A C 1
ATOM 5767 O O . GLU A 1 713 ? -16.646 8.081 -20.733 1.00 87.31 713 GLU A O 1
ATOM 5772 N N . VAL A 1 714 ? -14.902 9.178 -19.815 1.00 91.44 714 VAL A N 1
ATOM 5773 C CA . VAL A 1 714 ? -15.609 9.685 -18.632 1.00 91.44 714 VAL A CA 1
ATOM 5774 C C . VAL A 1 714 ? -16.150 11.081 -18.922 1.00 91.44 714 VAL A C 1
ATOM 5776 O O . VAL A 1 714 ? -15.442 11.937 -19.449 1.00 91.44 714 VAL A O 1
ATOM 5779 N N . CYS A 1 715 ? -17.411 11.337 -18.571 1.00 91.75 715 CYS A N 1
ATOM 5780 C CA . CYS A 1 715 ? -18.041 12.634 -18.808 1.00 91.75 715 CYS A CA 1
ATOM 5781 C C . CYS A 1 715 ? -18.839 13.099 -17.588 1.00 91.75 715 CYS A C 1
ATOM 5783 O O . CYS A 1 715 ? -19.769 12.422 -17.164 1.00 91.75 715 CYS A O 1
ATOM 5785 N N . LEU A 1 716 ? -18.499 14.274 -17.052 1.00 90.25 716 LEU A N 1
ATOM 5786 C CA . LEU A 1 716 ? -19.279 14.961 -16.022 1.00 90.25 716 LEU A CA 1
ATOM 5787 C C . LEU A 1 716 ? -20.093 16.089 -16.669 1.00 90.25 716 LEU A C 1
ATOM 5789 O O . LEU A 1 716 ? -19.514 17.039 -17.198 1.00 90.25 716 LEU A O 1
ATOM 5793 N N . ASN A 1 717 ? -21.422 16.012 -16.594 1.00 82.75 717 ASN A N 1
ATOM 5794 C CA . ASN A 1 717 ? -22.340 17.027 -17.099 1.00 82.75 717 ASN A CA 1
ATOM 5795 C C . ASN A 1 717 ? -23.220 17.583 -15.971 1.00 82.75 717 ASN A C 1
ATOM 5797 O O . ASN A 1 717 ? -24.293 17.069 -15.667 1.00 82.75 717 ASN A O 1
ATOM 5801 N N . LEU A 1 718 ? -22.767 18.690 -15.382 1.00 81.62 718 LEU A N 1
ATOM 5802 C CA . LEU A 1 718 ? -23.464 19.376 -14.290 1.00 81.62 718 LEU A CA 1
ATOM 5803 C C . LEU A 1 718 ? -24.737 20.120 -14.729 1.00 81.62 718 LEU A C 1
ATOM 5805 O O . LEU A 1 718 ? -25.473 20.593 -13.877 1.00 81.62 718 LEU A O 1
ATOM 5809 N N . ALA A 1 719 ? -24.992 20.283 -16.032 1.00 68.19 719 ALA A N 1
ATOM 5810 C CA . ALA A 1 719 ? -26.200 20.966 -16.505 1.00 68.19 719 ALA A CA 1
ATOM 5811 C C . ALA A 1 719 ? -27.446 20.069 -16.444 1.00 68.19 719 ALA A C 1
ATOM 5813 O O . ALA A 1 719 ? -28.565 20.574 -16.398 1.00 68.19 719 ALA A O 1
ATOM 5814 N N . ILE A 1 720 ? -27.238 18.753 -16.475 1.00 72.88 720 ILE A N 1
ATOM 5815 C CA . ILE A 1 720 ? -28.289 17.733 -16.389 1.00 72.88 720 ILE A CA 1
ATOM 5816 C C . ILE A 1 720 ? -28.064 16.789 -15.208 1.00 72.88 720 ILE A C 1
ATOM 5818 O O . ILE A 1 720 ? -28.716 15.756 -15.131 1.00 72.88 720 ILE A O 1
ATOM 5822 N N . ASP A 1 721 ? -27.152 17.144 -14.298 1.00 82.81 721 ASP A N 1
ATOM 5823 C CA . ASP A 1 721 ? -26.862 16.376 -13.092 1.00 82.81 721 ASP A CA 1
ATOM 5824 C C . ASP A 1 721 ? -26.429 14.923 -13.385 1.00 82.81 721 ASP A C 1
ATOM 5826 O O . ASP A 1 721 ? -26.842 13.997 -12.694 1.00 82.81 721 ASP A O 1
ATOM 5830 N N . GLU A 1 722 ? -25.578 14.690 -14.394 1.00 87.31 722 GLU A N 1
ATOM 5831 C CA . GLU A 1 722 ? -25.147 13.337 -14.793 1.00 87.31 722 GLU A CA 1
ATOM 5832 C C . GLU A 1 722 ? -23.621 13.159 -14.815 1.00 87.31 722 GLU A C 1
ATOM 5834 O O . GLU A 1 722 ? -22.865 14.023 -15.265 1.00 87.31 722 GLU A O 1
ATOM 5839 N N . LEU A 1 723 ? -23.168 11.986 -14.369 1.00 91.94 723 LEU A N 1
ATOM 5840 C CA . LEU A 1 723 ? -21.808 11.479 -14.521 1.00 91.94 723 LEU A CA 1
ATOM 5841 C C . LEU A 1 723 ? -21.846 10.171 -15.312 1.00 91.94 723 LEU A C 1
ATOM 5843 O O . LEU A 1 723 ? -22.268 9.133 -14.807 1.00 91.94 723 LEU A O 1
ATOM 5847 N N . ILE A 1 724 ? -21.377 10.219 -16.553 1.00 90.50 724 ILE A N 1
ATOM 5848 C CA . ILE A 1 724 ? -21.351 9.074 -17.456 1.00 90.50 724 ILE A CA 1
ATOM 5849 C C . ILE A 1 724 ? -20.018 8.345 -17.301 1.00 90.50 724 ILE A C 1
ATOM 5851 O O . ILE A 1 724 ? -18.954 8.911 -17.571 1.00 90.50 724 ILE A O 1
ATOM 5855 N N . LEU A 1 725 ? -20.090 7.078 -16.896 1.00 92.06 725 LEU A N 1
ATOM 5856 C CA . LEU A 1 725 ? -18.947 6.184 -16.748 1.00 92.06 725 LEU A CA 1
ATOM 5857 C C . LEU A 1 725 ? -19.029 5.017 -17.745 1.00 92.06 725 LEU A C 1
ATOM 5859 O O . LEU A 1 725 ? -20.104 4.460 -17.976 1.00 92.06 725 LEU A O 1
ATOM 5863 N N . PRO A 1 726 ? -17.894 4.569 -18.299 1.00 88.00 726 PRO A N 1
ATOM 5864 C CA . PRO A 1 726 ? -17.808 3.296 -19.004 1.00 88.00 726 PRO A CA 1
ATOM 5865 C C . PRO A 1 726 ? -18.239 2.120 -18.126 1.00 88.00 726 PRO A C 1
ATOM 5867 O O . PRO A 1 726 ? -17.781 1.972 -16.990 1.00 88.00 726 PRO A O 1
ATOM 5870 N N . LYS A 1 727 ? -19.063 1.220 -18.665 1.00 83.06 727 LYS A N 1
ATOM 5871 C CA . LYS A 1 727 ? -19.553 0.032 -17.946 1.00 83.06 727 LYS A CA 1
ATOM 5872 C C . LYS A 1 727 ? -18.446 -0.927 -17.475 1.00 83.06 727 LYS A C 1
ATOM 5874 O O . LYS A 1 727 ? -18.741 -1.789 -16.655 1.00 83.06 727 LYS A O 1
ATOM 5879 N N . VAL A 1 728 ? -17.178 -0.787 -17.904 1.00 80.44 728 VAL A N 1
ATOM 5880 C CA . VAL A 1 728 ? -16.010 -1.541 -17.381 1.00 80.44 728 VAL A CA 1
ATOM 5881 C C . VAL A 1 728 ? -15.855 -1.259 -15.897 1.00 80.44 728 VAL A C 1
ATOM 5883 O O . VAL A 1 728 ? -15.623 -2.189 -15.131 1.00 80.44 728 VAL A O 1
ATOM 5886 N N . PHE A 1 729 ? -16.074 -0.009 -15.484 1.00 86.19 729 PHE A N 1
ATOM 5887 C CA . PHE A 1 729 ? -15.986 0.408 -14.091 1.00 86.19 729 PHE A CA 1
ATOM 5888 C C . PHE A 1 729 ? -17.125 -0.158 -13.242 1.00 86.19 729 PHE A C 1
ATOM 5890 O O . PHE A 1 729 ? -16.934 -0.364 -12.055 1.00 86.19 729 PHE A O 1
ATOM 5897 N N . GLN A 1 730 ? -18.282 -0.473 -13.831 1.00 83.62 730 GLN A N 1
ATOM 5898 C CA . GLN A 1 730 ? -19.362 -1.183 -13.134 1.00 83.62 730 GLN A CA 1
ATOM 5899 C C . GLN A 1 730 ? -19.124 -2.694 -13.123 1.00 83.62 730 GLN A C 1
ATOM 5901 O O . GLN A 1 730 ? -19.191 -3.350 -12.088 1.00 83.62 730 GLN A O 1
ATOM 5906 N N . THR A 1 731 ? -18.821 -3.251 -14.295 1.00 76.19 731 THR A N 1
ATOM 5907 C CA . THR A 1 731 ? -18.659 -4.692 -14.520 1.00 76.19 731 THR A CA 1
ATOM 5908 C C . THR A 1 731 ? -17.491 -5.246 -13.711 1.00 76.19 731 THR A C 1
ATOM 5910 O O . THR A 1 731 ? -17.563 -6.359 -13.192 1.00 76.19 731 THR A O 1
ATOM 5913 N N . TYR A 1 732 ? -16.424 -4.459 -13.582 1.00 75.19 732 TYR A N 1
ATOM 5914 C CA . TYR A 1 732 ? -15.217 -4.809 -12.845 1.00 75.19 732 TYR A CA 1
ATOM 5915 C C . TYR A 1 732 ? -14.940 -3.800 -11.732 1.00 75.19 732 TYR A C 1
ATOM 5917 O O . TYR A 1 732 ? -13.788 -3.509 -11.443 1.00 75.19 732 TYR A O 1
ATOM 5925 N N . MET A 1 733 ? -15.995 -3.277 -11.095 1.00 76.75 733 MET A N 1
ATOM 5926 C CA . MET A 1 733 ? -15.912 -2.282 -10.017 1.00 76.75 733 MET A CA 1
ATOM 5927 C C . MET A 1 733 ? -14.821 -2.615 -9.006 1.00 76.75 733 MET A C 1
ATOM 5929 O O . MET A 1 733 ? -13.921 -1.811 -8.801 1.00 76.75 733 MET A O 1
ATOM 5933 N N . TYR A 1 734 ? -14.817 -3.851 -8.510 1.00 69.56 734 TYR A N 1
ATOM 5934 C CA . TYR A 1 734 ? -13.854 -4.357 -7.532 1.00 69.56 734 TYR A CA 1
ATOM 5935 C C . TYR A 1 734 ? -12.391 -4.411 -7.994 1.00 69.56 734 TYR A C 1
ATOM 5937 O O . TYR A 1 734 ? -11.517 -4.665 -7.169 1.00 69.56 734 TYR A O 1
ATOM 5945 N N . ASP A 1 735 ? -12.112 -4.218 -9.281 1.00 71.94 735 ASP A N 1
ATOM 5946 C CA . ASP A 1 735 ? -10.748 -4.113 -9.806 1.00 71.94 735 ASP A CA 1
ATOM 5947 C C . ASP A 1 735 ? -10.242 -2.668 -9.642 1.00 71.94 735 ASP A C 1
ATOM 5949 O O . ASP A 1 735 ? -9.056 -2.446 -9.413 1.00 71.94 735 ASP A O 1
ATOM 5953 N N . PHE A 1 736 ? -11.153 -1.689 -9.682 1.00 76.19 736 PHE A N 1
ATOM 5954 C CA . PHE A 1 736 ? -10.873 -0.258 -9.537 1.00 76.19 736 PHE A CA 1
ATOM 5955 C C . PHE A 1 736 ? -11.136 0.266 -8.111 1.00 76.19 736 PHE A C 1
ATOM 5957 O O . PHE A 1 736 ? -10.535 1.258 -7.700 1.00 76.19 736 PHE A O 1
ATOM 5964 N N . GLY A 1 737 ? -12.009 -0.390 -7.337 1.00 70.00 737 GLY A N 1
ATOM 5965 C CA . GLY A 1 737 ? -12.386 -0.003 -5.975 1.00 70.00 737 GLY A CA 1
ATOM 5966 C C . GLY A 1 737 ? -13.548 -0.822 -5.391 1.00 70.00 737 GLY A C 1
ATOM 5967 O O . GLY A 1 737 ? -14.352 -1.405 -6.107 1.00 70.00 737 GLY A O 1
ATOM 5968 N N . ASN A 1 738 ? -13.676 -0.867 -4.064 1.00 69.81 738 ASN A N 1
ATOM 5969 C CA . ASN A 1 738 ? -14.671 -1.721 -3.390 1.00 69.81 738 ASN A CA 1
ATOM 5970 C C . ASN A 1 738 ? -16.100 -1.149 -3.375 1.00 69.81 738 ASN A C 1
ATOM 5972 O O . ASN A 1 738 ? -17.039 -1.838 -2.982 1.00 69.81 738 ASN A O 1
ATOM 5976 N N . ASN A 1 739 ? -16.268 0.111 -3.775 1.00 77.69 739 ASN A N 1
ATOM 5977 C CA . ASN A 1 739 ? -17.548 0.799 -3.909 1.00 77.69 739 ASN A CA 1
ATOM 5978 C C . ASN A 1 739 ? -17.425 1.938 -4.934 1.00 77.69 739 ASN A C 1
ATOM 5980 O O . ASN A 1 739 ? -16.316 2.288 -5.347 1.00 77.69 739 ASN A O 1
ATOM 5984 N N . GLU A 1 740 ? -18.556 2.534 -5.315 1.00 81.00 740 GLU A N 1
ATOM 5985 C CA . GLU A 1 740 ? -18.603 3.592 -6.333 1.00 81.00 740 GLU A CA 1
ATOM 5986 C C . GLU A 1 740 ? -17.700 4.782 -5.996 1.00 81.00 740 GLU A C 1
ATOM 5988 O O . GLU A 1 740 ? -17.017 5.294 -6.873 1.00 81.00 740 GLU A O 1
ATOM 5993 N N . GLU A 1 741 ? -17.593 5.180 -4.726 1.00 86.25 741 GLU A N 1
ATOM 5994 C CA . GLU A 1 741 ? -16.714 6.283 -4.330 1.00 86.25 741 GLU A CA 1
ATOM 5995 C C . GLU A 1 741 ? -15.232 5.959 -4.562 1.00 86.25 741 GLU A C 1
ATOM 5997 O O . GLU A 1 741 ? -14.477 6.804 -5.040 1.00 86.25 741 GLU A O 1
ATOM 6002 N N . GLN A 1 742 ? -14.799 4.734 -4.256 1.00 82.38 742 GLN A N 1
ATOM 6003 C CA . GLN A 1 742 ? -13.425 4.305 -4.518 1.00 82.38 742 GLN A CA 1
ATOM 6004 C C . GLN A 1 742 ? -13.137 4.204 -6.014 1.00 82.38 742 GLN A C 1
ATOM 6006 O O . GLN A 1 742 ? -12.059 4.606 -6.446 1.00 82.38 742 GLN A O 1
ATOM 6011 N N . VAL A 1 743 ? -14.106 3.737 -6.804 1.00 86.19 743 VAL A N 1
ATOM 6012 C CA . VAL A 1 743 ? -13.991 3.716 -8.265 1.00 86.19 743 VAL A CA 1
ATOM 6013 C C . VAL A 1 743 ? -13.897 5.134 -8.826 1.00 86.19 743 VAL A C 1
ATOM 6015 O O . VAL A 1 743 ? -13.010 5.405 -9.628 1.00 86.19 743 VAL A O 1
ATOM 6018 N N . LEU A 1 744 ? -14.710 6.076 -8.343 1.00 91.31 744 LEU A N 1
ATOM 6019 C CA . LEU A 1 744 ? -14.616 7.488 -8.723 1.00 91.31 744 LEU A CA 1
ATOM 6020 C C . LEU A 1 744 ? -13.261 8.094 -8.343 1.00 91.31 744 LEU A C 1
ATOM 6022 O O . LEU A 1 744 ? -12.638 8.766 -9.161 1.00 91.31 744 LEU A O 1
ATOM 6026 N N . ARG A 1 745 ? -12.755 7.811 -7.137 1.00 90.00 745 ARG A N 1
ATOM 6027 C CA . ARG A 1 745 ? -11.419 8.255 -6.704 1.00 90.00 745 ARG A CA 1
ATOM 6028 C C . ARG A 1 745 ? -10.301 7.638 -7.535 1.00 90.00 745 ARG A C 1
ATOM 6030 O O . ARG A 1 745 ? -9.280 8.288 -7.725 1.00 90.00 745 ARG A O 1
ATOM 6037 N N . TRP A 1 746 ? -10.471 6.413 -8.024 1.00 91.75 746 TRP A N 1
ATOM 6038 C CA . TRP A 1 746 ? -9.525 5.784 -8.941 1.00 91.75 746 TRP A CA 1
ATOM 6039 C C . TRP A 1 746 ? -9.562 6.455 -10.317 1.00 91.75 746 TRP A C 1
ATOM 6041 O O . TRP A 1 746 ? -8.518 6.859 -10.820 1.00 91.75 746 TRP A O 1
ATOM 6051 N N . ILE A 1 747 ? -10.758 6.662 -10.878 1.00 92.00 747 ILE A N 1
ATOM 6052 C CA . ILE A 1 747 ? -10.968 7.324 -12.173 1.00 92.00 747 ILE A CA 1
ATOM 6053 C C . ILE A 1 747 ? -10.383 8.740 -12.161 1.00 92.00 747 ILE A C 1
ATOM 6055 O O . ILE A 1 747 ? -9.666 9.113 -13.085 1.00 92.00 747 ILE A O 1
ATOM 6059 N N . TRP A 1 748 ? -10.611 9.512 -11.094 1.00 92.62 748 TRP A N 1
ATOM 6060 C CA . TRP A 1 748 ? -10.133 10.895 -10.969 1.00 92.62 748 TRP A CA 1
ATOM 6061 C C . TRP A 1 748 ? -8.615 11.042 -10.794 1.00 92.62 748 TRP A C 1
ATOM 6063 O O . TRP A 1 748 ? -8.118 12.159 -10.903 1.00 92.62 748 TRP A O 1
ATOM 6073 N N . LYS A 1 749 ? -7.859 9.952 -10.586 1.00 91.25 749 LYS A N 1
ATOM 6074 C CA . LYS A 1 749 ? -6.387 9.983 -10.730 1.00 91.25 749 LYS A CA 1
ATOM 6075 C C . LYS A 1 749 ? -5.959 10.196 -12.181 1.00 91.25 749 LYS A C 1
ATOM 6077 O O . LYS A 1 749 ? -4.882 10.723 -12.423 1.00 91.25 749 LYS A O 1
ATOM 6082 N N . TYR A 1 750 ? -6.811 9.774 -13.111 1.00 91.38 750 TYR A N 1
ATOM 6083 C CA . TYR A 1 750 ? -6.536 9.699 -14.541 1.00 91.38 750 TYR A CA 1
ATOM 6084 C C . TYR A 1 750 ? -7.498 10.565 -15.374 1.00 91.38 750 TYR A C 1
ATOM 6086 O O . 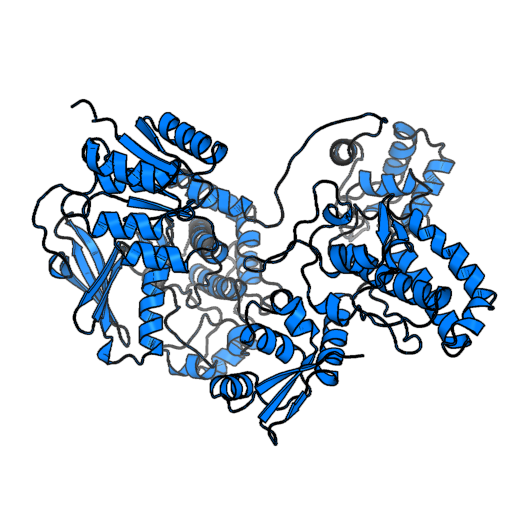TYR A 1 750 ? -7.264 10.770 -16.557 1.00 91.38 750 TYR A O 1
ATOM 6094 N N . PHE A 1 751 ? -8.572 11.108 -14.787 1.00 91.69 751 PHE A N 1
ATOM 6095 C CA . PHE A 1 751 ? -9.498 12.035 -15.451 1.00 91.69 751 PHE A CA 1
ATOM 6096 C C . PHE A 1 751 ? -9.052 13.501 -15.296 1.00 91.69 751 PHE A C 1
ATOM 6098 O O . PHE A 1 751 ? -9.743 14.333 -14.705 1.00 91.69 751 PHE A O 1
ATOM 6105 N N . THR A 1 752 ? -7.860 13.813 -15.803 1.00 86.50 752 THR A N 1
ATOM 6106 C CA . THR A 1 752 ? -7.185 15.116 -15.658 1.00 86.50 752 THR A CA 1
ATOM 6107 C C . THR A 1 752 ? -7.836 16.263 -16.447 1.00 86.50 752 THR A C 1
ATOM 6109 O O . THR A 1 752 ? -7.613 17.432 -16.132 1.00 86.50 752 THR A O 1
ATOM 6112 N N . ALA A 1 753 ? -8.677 15.966 -17.443 1.00 78.94 753 ALA A N 1
ATOM 6113 C CA . ALA A 1 753 ? -9.403 16.956 -18.244 1.00 78.94 753 ALA A CA 1
ATOM 6114 C C . ALA A 1 753 ? -10.552 17.637 -17.473 1.00 78.94 753 ALA A C 1
ATOM 6116 O O . ALA A 1 753 ? -11.013 18.718 -17.858 1.00 78.94 753 ALA A O 1
ATOM 6117 N N . CYS A 1 754 ? -11.022 17.026 -16.383 1.00 81.31 754 CYS A N 1
ATOM 6118 C CA . CYS A 1 754 ? -12.068 17.580 -15.537 1.00 81.31 754 CYS A CA 1
ATOM 6119 C C . CYS A 1 754 ? -11.498 18.622 -14.567 1.00 81.31 754 CYS A C 1
ATOM 6121 O O . CYS A 1 754 ? -10.579 18.343 -13.802 1.00 81.31 754 CYS A O 1
ATOM 6123 N N . LYS A 1 755 ? -12.073 19.831 -14.560 1.00 83.31 755 LYS A N 1
ATOM 6124 C CA . LYS A 1 755 ? -11.661 20.904 -13.635 1.00 83.31 755 LYS A CA 1
ATOM 6125 C C . LYS A 1 755 ? -12.274 20.773 -12.240 1.00 83.31 755 LYS A C 1
ATOM 6127 O O . LYS A 1 755 ? -11.799 21.427 -11.316 1.00 83.31 755 LYS A O 1
ATOM 6132 N N . ASN A 1 756 ? -13.332 19.977 -12.094 1.00 87.62 756 ASN A N 1
ATOM 6133 C CA . ASN A 1 756 ? -13.990 19.759 -10.813 1.00 87.62 756 ASN A CA 1
ATOM 6134 C C . ASN A 1 756 ? -13.203 18.765 -9.966 1.00 87.62 756 ASN A C 1
ATOM 6136 O O . ASN A 1 756 ? -12.807 17.694 -10.438 1.00 87.62 756 ASN A O 1
ATOM 6140 N N . SER A 1 757 ? -13.016 19.114 -8.695 1.00 91.00 757 SER A N 1
ATOM 6141 C CA . SER A 1 757 ? -12.338 18.234 -7.753 1.00 91.00 757 SER A CA 1
ATOM 6142 C C . SER A 1 757 ? -13.166 16.973 -7.496 1.00 91.00 757 SER A C 1
ATOM 6144 O O . SER A 1 757 ? -14.397 16.996 -7.488 1.00 91.00 757 SER A O 1
ATOM 6146 N N . ILE A 1 758 ? -12.488 15.855 -7.237 1.00 91.62 758 ILE A N 1
ATOM 6147 C CA . ILE A 1 758 ? -13.163 14.599 -6.888 1.00 91.62 758 ILE A CA 1
ATOM 6148 C C . ILE A 1 758 ? -14.065 14.755 -5.654 1.00 91.62 758 ILE A C 1
ATOM 6150 O O . ILE A 1 758 ? -15.132 14.151 -5.589 1.00 91.62 758 ILE A O 1
ATOM 6154 N N . GLU A 1 759 ? -13.692 15.609 -4.698 1.00 93.38 759 GLU A N 1
ATOM 6155 C CA . GLU A 1 759 ? -14.510 15.855 -3.507 1.00 93.38 759 GLU A CA 1
ATOM 6156 C C . GLU A 1 759 ? -15.800 16.617 -3.826 1.00 93.38 759 GLU A C 1
ATOM 6158 O O . GLU A 1 759 ? -16.844 16.294 -3.258 1.00 93.38 759 GLU A O 1
ATOM 6163 N N . GLU A 1 760 ? -15.770 17.578 -4.757 1.00 90.44 760 GLU A N 1
ATOM 6164 C CA . GLU A 1 760 ? -16.990 18.229 -5.255 1.00 90.44 760 GLU A CA 1
ATOM 6165 C C . GLU A 1 760 ? -17.918 17.209 -5.907 1.00 90.44 760 GLU A C 1
ATOM 6167 O O . GLU A 1 760 ? -19.107 17.168 -5.603 1.00 90.44 760 GLU A O 1
ATOM 6172 N N . VAL A 1 761 ? -17.374 16.350 -6.766 1.00 88.62 761 VAL A N 1
ATOM 6173 C CA . VAL A 1 761 ? -18.164 15.365 -7.507 1.00 88.62 761 VAL A CA 1
ATOM 6174 C C . VAL A 1 761 ? -18.766 14.325 -6.564 1.00 88.62 761 VAL A C 1
ATOM 6176 O O . VAL A 1 761 ? -19.966 14.071 -6.626 1.00 88.62 761 VAL A O 1
ATOM 6179 N N . ILE A 1 762 ? -17.988 13.788 -5.619 1.00 92.88 762 ILE A N 1
ATOM 6180 C CA . ILE A 1 762 ? -18.493 12.870 -4.585 1.00 92.88 762 ILE A CA 1
ATOM 6181 C C . ILE A 1 762 ? -19.554 13.552 -3.723 1.00 92.88 762 ILE A C 1
ATOM 6183 O O . ILE A 1 762 ? -20.560 12.931 -3.380 1.00 92.88 762 ILE A O 1
ATOM 6187 N N . HIS A 1 763 ? -19.359 14.823 -3.365 1.00 91.00 763 HIS A N 1
ATOM 6188 C CA . HIS A 1 763 ? -20.355 15.576 -2.611 1.00 91.00 763 HIS A CA 1
ATOM 6189 C C . HIS A 1 763 ? -21.668 15.713 -3.389 1.00 91.00 763 HIS A C 1
ATOM 6191 O O . HIS A 1 763 ? -22.739 15.490 -2.822 1.00 91.00 763 HIS A O 1
ATOM 6197 N N . LEU A 1 764 ? -21.592 16.038 -4.681 1.00 87.75 764 LEU A N 1
ATOM 6198 C CA . LEU A 1 764 ? -22.753 16.142 -5.559 1.00 87.75 764 LEU A CA 1
ATOM 6199 C C . LEU A 1 764 ? -23.479 14.797 -5.698 1.00 87.75 764 LEU A C 1
ATOM 6201 O O . LEU A 1 764 ? -24.695 14.754 -5.520 1.00 87.75 764 LEU A O 1
ATOM 6205 N N . VAL A 1 765 ? -22.747 13.697 -5.898 1.00 85.81 765 VAL A N 1
ATOM 6206 C CA . VAL A 1 765 ? -23.310 12.337 -5.965 1.00 85.81 765 VAL A CA 1
ATOM 6207 C C . VAL A 1 765 ? -23.974 11.941 -4.640 1.00 85.81 765 VAL A C 1
ATOM 6209 O O . VAL A 1 765 ? -25.131 11.526 -4.625 1.00 85.81 765 VAL A O 1
ATOM 6212 N N . ARG A 1 766 ? -23.311 12.154 -3.492 1.00 88.56 766 ARG A N 1
ATOM 6213 C CA . ARG A 1 766 ? -23.871 11.857 -2.154 1.00 88.56 766 ARG A CA 1
ATOM 6214 C C . ARG A 1 766 ? -25.127 12.665 -1.837 1.00 88.56 766 ARG A C 1
ATOM 6216 O O . ARG A 1 766 ? -25.992 12.196 -1.101 1.00 88.56 766 ARG A O 1
ATOM 6223 N N . LYS A 1 767 ? -25.220 13.894 -2.349 1.00 88.25 767 LYS A N 1
ATOM 6224 C CA . LYS A 1 767 ? -26.403 14.754 -2.207 1.00 88.25 767 LYS A CA 1
ATOM 6225 C C . LYS A 1 767 ? -27.476 14.478 -3.263 1.00 88.25 767 LYS A C 1
ATOM 6227 O O . LYS A 1 767 ? -28.457 15.215 -3.277 1.00 88.25 767 LYS A O 1
ATOM 6232 N N . GLN A 1 768 ? -27.295 13.459 -4.110 1.00 84.88 768 GLN A N 1
ATOM 6233 C CA . GLN A 1 768 ? -28.181 13.126 -5.234 1.00 84.88 768 GLN A CA 1
ATOM 6234 C C . GLN A 1 768 ? -28.404 14.312 -6.186 1.00 84.88 768 GLN A C 1
ATOM 6236 O O . GLN A 1 768 ? -29.461 14.464 -6.788 1.00 84.88 768 GLN A O 1
ATOM 6241 N N . LYS A 1 769 ? -27.391 15.178 -6.291 1.00 75.00 769 LYS A N 1
ATOM 6242 C CA . LYS A 1 769 ? -27.332 16.297 -7.236 1.00 75.00 769 LYS A CA 1
ATOM 6243 C C . LYS A 1 769 ? -26.605 15.931 -8.526 1.00 75.00 769 LYS A C 1
ATOM 6245 O O . LYS A 1 769 ? -26.565 16.750 -9.421 1.00 75.00 769 LYS A O 1
ATOM 6250 N N . VAL A 1 770 ? -25.971 14.759 -8.587 1.00 84.19 770 VAL A N 1
ATOM 6251 C CA . VAL A 1 770 ? -25.402 14.165 -9.802 1.00 84.19 770 VAL A CA 1
ATOM 6252 C C . VAL A 1 770 ? -25.659 12.656 -9.756 1.00 84.19 770 VAL A C 1
ATOM 6254 O O . VAL A 1 770 ? -25.377 12.024 -8.738 1.00 84.19 770 VAL A O 1
ATOM 6257 N N . TYR A 1 771 ? -26.172 12.076 -10.839 1.00 83.81 771 TYR A N 1
ATOM 6258 C CA . TYR A 1 771 ? -26.469 10.651 -10.987 1.00 83.81 771 TYR A CA 1
ATOM 6259 C C . TYR A 1 771 ? -25.410 9.953 -11.841 1.00 83.81 771 TYR A C 1
ATOM 6261 O O . TYR A 1 771 ? -25.008 10.461 -12.886 1.00 83.81 771 TYR A O 1
ATOM 6269 N N . ILE A 1 772 ? -24.965 8.772 -11.409 1.00 88.50 772 ILE A N 1
ATOM 6270 C CA . ILE A 1 772 ? -24.008 7.961 -12.169 1.00 88.50 772 ILE A CA 1
ATOM 6271 C C . ILE A 1 772 ? -24.769 7.127 -13.203 1.00 88.50 772 ILE A C 1
ATOM 6273 O O . ILE A 1 772 ? -25.644 6.337 -12.851 1.00 88.50 772 ILE A O 1
ATOM 6277 N N . LEU A 1 773 ? -24.399 7.269 -14.475 1.00 86.50 773 LEU A N 1
ATOM 6278 C CA . LEU A 1 773 ? -24.912 6.465 -15.578 1.00 86.50 773 LEU A CA 1
ATOM 6279 C C . LEU A 1 773 ? -23.784 5.634 -16.178 1.00 86.50 773 LEU A C 1
ATOM 6281 O O . LEU A 1 773 ? -22.785 6.170 -16.655 1.00 86.50 773 LEU A O 1
ATOM 6285 N N . TYR A 1 774 ? -23.957 4.316 -16.195 1.00 85.00 774 TYR A N 1
ATOM 6286 C CA . TYR A 1 774 ? -23.009 3.419 -16.846 1.00 85.00 774 TYR A CA 1
ATOM 6287 C C . TYR A 1 774 ? -23.446 3.142 -18.283 1.00 85.00 774 TYR A C 1
ATOM 6289 O O . TYR A 1 774 ? -24.514 2.570 -18.504 1.00 85.00 774 TYR A O 1
ATOM 6297 N N . ARG A 1 775 ? -22.614 3.521 -19.260 1.00 80.75 775 ARG A N 1
ATOM 6298 C CA . ARG A 1 775 ? -22.859 3.240 -20.684 1.00 80.75 775 ARG A CA 1
ATOM 6299 C C . ARG A 1 775 ? -21.947 2.134 -21.198 1.00 80.75 775 ARG A C 1
ATOM 6301 O O . ARG A 1 775 ? -20.763 2.085 -20.851 1.00 80.75 775 ARG A O 1
ATOM 6308 N N . ASP A 1 776 ? -22.500 1.259 -22.032 1.00 66.88 776 ASP A N 1
ATOM 6309 C CA . ASP A 1 776 ? -21.680 0.427 -22.910 1.00 66.88 776 ASP A CA 1
ATOM 6310 C C . ASP A 1 776 ? -20.864 1.367 -23.822 1.00 66.88 776 ASP A C 1
ATOM 6312 O O . ASP A 1 776 ? -21.367 2.413 -24.239 1.00 66.88 776 ASP A O 1
ATOM 6316 N N . TRP A 1 777 ? -19.586 1.054 -24.041 1.00 62.41 777 TRP A N 1
ATOM 6317 C CA . TRP A 1 777 ? -18.726 1.808 -24.957 1.00 62.41 777 TRP A CA 1
ATOM 6318 C C . TRP A 1 777 ? -18.321 0.882 -26.103 1.00 62.41 777 TRP A C 1
ATOM 6320 O O . TRP A 1 777 ? -18.037 -0.295 -25.855 1.00 62.41 777 TRP A O 1
ATOM 6330 N N . ASP A 1 778 ? -18.376 1.416 -27.325 1.00 42.75 778 ASP A N 1
ATOM 6331 C CA . ASP A 1 778 ? -18.046 0.698 -28.563 1.00 42.75 778 ASP A CA 1
ATOM 6332 C C . ASP A 1 778 ? -16.564 0.286 -28.621 1.00 42.75 778 ASP A C 1
ATOM 6334 O O . ASP A 1 778 ? -15.680 1.101 -28.241 1.00 42.75 778 ASP A O 1
#